Protein AF-0000000067327337 (afdb_homodimer)

Sequence (1106 aa):
MNGAEKLNHGRTAYHFQPAKYWQNDPNGPMYHNGMYHFFYQYNPRGPTWGDGKLSWGHSVSGDLVNWADVGNALDPTSPFDVNGCWSGSATVLPGGRPAILYTGMDDADKAQVQNVAFAKNPSDPLLREWEKPSCNPVIPMPADVTGNNFRDPTEAWRGRDGLWRVAVAAEVRGVGSLLVYRSADFLHWERNAGAPLHAASSRDGDGPAVLECPDLFPMAAPGAMEGLDVSASRAGVLHVLKLSDFAKEDHYMVGRYDDEEDTFKPAEPERGGDCANWRRLDHGHLYASKSFYDARKKRRVLWAWVDETDGGGEGRGWAGIQAFPRAMWLDTDGKRLVQWPVEEIETLRRKRVGLQWATEVDAGGTKEIAGIVSLQADVQAVFEVPNLEDAETLDPKWLQDPKGLCAEKGASVPGGVGPFGLLVMASGDLREHTAIFFRVFKHLDTYKVLMCTDLTKSSTKAEGVKIPSYGAFLDVDVEKDKSLSLRTLIDHTVVESFGDGGRTCMTARMYPEHAATSRSRLYAFNYGAGAVKVSKLEAWELATAAVNGGGVIMNGAEKLNHGRTAYHFQPAKYWQNDPNGPMYHNGMYHFFYQYNPRGPTWGDGKLSWGHSVSGDLVNWADVGNALDPTSPFDVNGCWSGSATVLPGGRPAILYTGMDDADKAQVQNVAFAKNPSDPLLREWEKPSCNPVIPMPADVTGNNFRDPTEAWRGRDGLWRVAVAAEVRGVGSLLVYRSADFLHWERNAGAPLHAASSRDGDGPAVLECPDLFPMAAPGAMEGLDVSASRAGVLHVLKLSDFAKEDHYMVGRYDDEEDTFKPAEPERGGDCANWRRLDHGHLYASKSFYDARKKRRVLWAWVDETDGGGEGRGWAGIQAFPRAMWLDTDGKRLVQWPVEEIETLRRKRVGLQWATEVDAGGTKEIAGIVSLQADVQAVFEVPNLEDAETLDPKWLQDPKGLCAEKGASVPGGVGPFGLLVMASGDLREHTAIFFRVFKHLDTYKVLMCTDLTKSSTKAEGVKIPSYGAFLDVDVEKDKSLSLRTLIDHTVVESFGDGGRTCMTARMYPEHAATSRSRLYAFNYGAGAVKVSKLEAWELATAAVNGGGVI

Organism: Triticum aestivum (NCBI:txid4565)

pLDDT: mean 92.74, std 10.79, range [20.56, 98.94]

Radius of gyration: 32.47 Å; Cα contacts (8 Å, |Δi|>4): 3273; chains: 2; bounding box: 64×96×78 Å

Nearest PDB structures (foldseek):
  2xqr-assembly6_K  TM=9.514E-01  e=2.783E-69  Arabidopsis thaliana
  2qqv-assembly1_A  TM=9.503E-01  e=1.992E-68  Arabidopsis thaliana
  2qqw-assembly1_A  TM=9.480E-01  e=2.337E-68  Arabidopsis thaliana
  2qqu-assembly1_A  TM=9.521E-01  e=5.112E-67  Arabidopsis thaliana
  2oxb-assembly1_A  TM=9.459E-01  e=8.835E-68  Arabidopsis thaliana

Solvent-accessible surface area (backbone atoms only — not comparable to full-atom values): 54249 Å² total; per-residue (Å²): 129,85,68,71,69,72,63,69,82,58,50,55,41,54,45,53,40,67,56,58,14,15,42,50,42,45,16,35,49,44,64,45,62,46,23,37,37,43,28,23,35,21,23,93,83,37,25,44,73,79,88,46,59,19,19,25,34,29,32,39,20,39,51,83,51,19,28,28,63,61,50,58,54,41,68,38,76,44,64,48,16,41,49,6,34,47,55,24,16,37,35,73,38,87,93,58,40,44,32,34,38,26,16,12,23,19,61,89,76,61,39,31,19,33,30,54,33,34,47,67,46,59,50,38,39,75,54,64,44,56,38,69,58,84,70,50,48,38,41,66,64,57,87,60,45,37,93,69,38,39,39,17,31,24,54,54,27,45,39,94,86,67,30,36,34,33,40,30,23,26,19,48,78,55,24,13,27,30,39,42,30,35,19,83,76,82,56,59,59,43,70,55,87,56,69,50,44,40,64,21,64,29,73,82,79,81,49,50,36,60,56,37,38,43,40,68,38,35,41,44,60,54,59,36,62,45,33,38,55,58,44,56,72,57,90,86,47,36,24,38,43,33,40,16,41,88,84,47,38,29,20,38,43,32,23,39,67,38,74,87,70,48,37,56,47,59,74,59,62,89,46,61,58,45,57,88,56,39,49,63,70,39,54,35,54,37,23,37,44,40,68,35,53,36,72,90,78,40,26,26,38,37,36,27,16,29,66,74,57,46,80,52,24,66,82,65,40,32,27,33,32,33,49,70,49,21,34,38,30,33,31,73,84,58,64,48,59,27,41,40,70,41,73,58,61,61,76,30,53,60,59,71,41,62,52,94,49,70,38,74,33,45,50,67,29,73,44,74,57,70,92,55,59,44,52,29,21,44,36,39,37,31,37,33,57,84,58,67,85,51,27,40,73,56,62,75,84,37,75,85,33,35,30,57,43,26,56,73,56,30,71,86,41,68,37,32,34,18,29,32,40,36,35,37,59,14,34,90,82,60,72,28,23,32,35,40,33,36,33,38,25,32,46,89,97,45,64,42,39,36,40,32,42,33,26,74,33,17,39,77,70,88,74,67,61,63,47,60,42,26,25,40,69,52,97,57,58,53,85,76,66,35,51,49,39,40,36,37,41,32,30,62,29,34,38,40,35,28,32,62,82,14,60,41,36,35,32,42,68,46,62,49,62,53,62,81,80,43,74,44,37,36,28,41,37,18,35,8,67,51,60,36,34,34,61,36,35,42,36,23,20,40,54,70,36,32,27,33,64,50,48,93,116,130,84,68,70,70,69,63,68,84,57,50,55,43,54,46,52,40,67,56,57,14,17,42,50,42,45,17,35,49,44,66,46,65,46,23,36,37,44,28,22,35,21,24,94,83,37,26,46,73,79,87,48,59,18,18,24,35,29,30,38,19,39,53,85,52,20,28,30,64,61,51,58,55,42,68,38,76,44,64,46,16,41,48,6,34,48,54,26,17,36,36,72,38,88,94,58,39,43,32,36,37,25,15,12,22,18,62,90,76,60,39,30,19,33,31,51,33,33,45,67,47,58,50,39,39,74,54,65,45,56,40,69,58,84,70,49,48,38,41,65,64,56,88,60,46,39,93,69,40,39,38,18,30,23,53,54,28,45,41,94,86,67,30,36,33,34,41,31,22,25,18,48,78,54,23,13,28,29,40,42,30,35,19,83,76,81,57,59,58,43,72,55,87,57,69,49,44,40,63,20,63,31,83,82,77,83,49,50,36,61,56,38,37,43,40,68,38,34,42,43,60,53,58,36,63,44,35,38,55,59,45,58,71,58,92,86,46,36,25,38,42,32,40,15,41,88,85,46,39,29,20,36,44,34,23,38,67,38,72,87,69,47,39,55,47,59,72,58,61,88,46,60,56,45,56,89,56,38,50,62,71,41,54,35,56,39,24,37,44,42,66,36,50,36,72,91,77,39,26,26,38,38,36,24,16,30,68,76,56,47,79,51,24,66,81,65,40,32,27,34,31,33,49,69,50,21,33,39,29,33,31,72,85,58,63,47,61,29,40,40,71,41,73,58,61,60,75,32,52,60,59,71,40,62,52,94,49,70,39,74,34,43,50,67,28,73,43,75,60,71,92,53,59,44,51,29,21,43,36,40,38,31,36,34,57,84,58,66,85,50,27,41,75,56,62,72,84,36,78,86,33,33,30,58,43,26,55,72,56,31,73,86,42,68,36,32,34,17,28,31,40,37,34,36,59,14,37,91,83,60,72,28,23,31,35,41,34,36,34,39,24,31,46,90,96,44,64,42,38,36,40,30,42,34,24,74,31,18,40,76,68,87,74,68,60,63,48,60,41,25,24,40,70,52,96,58,59,54,85,77,66,35,52,49,39,39,34,38,41,32,29,64,30,36,38,41,36,25,33,63,81,13,60,40,35,36,32,42,68,46,61,49,62,53,62,81,81,44,76,43,36,34,28,42,37,19,33,8,66,51,60,35,34,35,61,35,35,44,36,24,20,41,53,69,37,33,26,33,63,52,54,91,118

InterPro domains:
  IPR001362 Glycoside hydrolase, family 32 [SM00640] (15-502)
  IPR013148 Glycosyl hydrolase family 32, N-terminal [PF00251] (15-341)
  IPR013189 Glycosyl hydrolase family 32, C-terminal [PF08244] (344-541)
  IPR013320 Concanavalin A-like lectin/glucanase domain superfamily [SSF49899] (341-544)
  IPR023296 Glycosyl hydrolase, five-bladed beta-propeller domain superfamily [G3DSA:2.115.10.20] (20-356)
  IPR023296 Glycosyl hydrolase, five-bladed beta-propeller domain superfamily [SSF75005] (11-342)
  IPR050551 Plant Fructan Metabolism Enzymes [PTHR31953] (8-546)

Structure (mmCIF, N/CA/C/O backbone):
data_AF-0000000067327337-model_v1
#
loop_
_entity.id
_entity.type
_entity.pdbx_description
1 polymer 'Uncharacterized protein'
#
loop_
_atom_site.group_PDB
_atom_site.id
_atom_site.type_symbol
_atom_site.label_atom_id
_atom_site.label_alt_id
_atom_site.label_comp_id
_atom_site.label_asym_id
_atom_site.label_entity_id
_atom_site.label_seq_id
_atom_site.pdbx_PDB_ins_code
_atom_site.Cartn_x
_atom_site.Cartn_y
_atom_site.Cartn_z
_atom_site.occupancy
_atom_site.B_iso_or_equiv
_atom_site.auth_seq_id
_atom_site.auth_comp_id
_atom_site.auth_asym_id
_atom_site.auth_atom_id
_atom_site.pdbx_PDB_model_num
ATOM 1 N N . MET A 1 1 ? -29.703 -1.996 14.203 1 20.56 1 MET A N 1
ATOM 2 C CA . MET A 1 1 ? -29.031 -1.115 15.164 1 20.56 1 MET A CA 1
ATOM 3 C C . MET A 1 1 ? -27.953 -0.294 14.477 1 20.56 1 MET A C 1
ATOM 5 O O . MET A 1 1 ? -27.016 -0.852 13.883 1 20.56 1 MET A O 1
ATOM 9 N N . ASN A 1 2 ? -28.344 0.689 13.828 1 26.83 2 ASN A N 1
ATOM 10 C CA . ASN A 1 2 ? -27.625 1.794 13.211 1 26.83 2 ASN A CA 1
ATOM 11 C C . ASN A 1 2 ? -26.531 2.332 14.125 1 26.83 2 ASN A C 1
ATOM 13 O O . ASN A 1 2 ? -26.797 3.113 15.039 1 26.83 2 ASN A O 1
ATOM 17 N N . GLY A 1 3 ? -25.844 1.432 14.75 1 28.83 3 GLY A N 1
ATOM 18 C CA . GLY A 1 3 ? -24.875 1.685 15.797 1 28.83 3 GLY A CA 1
ATOM 19 C C . GLY A 1 3 ? -24.016 2.908 15.539 1 28.83 3 GLY A C 1
ATOM 20 O O . GLY A 1 3 ? -23.016 2.832 14.828 1 28.83 3 GLY A O 1
ATOM 21 N N . ALA A 1 4 ? -24.641 3.986 15.297 1 33.88 4 ALA A N 1
ATOM 22 C CA . ALA A 1 4 ? -23.844 5.203 15.438 1 33.88 4 ALA A CA 1
ATOM 23 C C . ALA A 1 4 ? -22.844 5.07 16.578 1 33.88 4 ALA A C 1
ATOM 25 O O . ALA A 1 4 ? -23.234 4.945 17.75 1 33.88 4 ALA A O 1
ATOM 26 N N . GLU A 1 5 ? -21.812 4.441 16.484 1 40.31 5 GLU A N 1
ATOM 27 C CA . GLU A 1 5 ? -20.688 4.262 17.406 1 40.31 5 GLU A CA 1
ATOM 28 C C . GLU A 1 5 ? -20.484 5.5 18.281 1 40.31 5 GLU A C 1
ATOM 30 O O . GLU A 1 5 ? -20.469 6.621 17.766 1 40.31 5 GLU A O 1
ATOM 35 N N . LYS A 1 6 ? -20.984 5.637 19.453 1 42.94 6 LYS A N 1
ATOM 36 C CA . LYS A 1 6 ? -20.688 6.621 20.5 1 42.94 6 LYS A CA 1
ATOM 37 C C . LYS A 1 6 ? -19.312 7.262 20.266 1 42.94 6 LYS A C 1
ATOM 39 O O . LYS A 1 6 ? -18.344 6.566 19.984 1 42.94 6 LYS A O 1
ATOM 44 N N . LEU A 1 7 ? -19.391 8.516 19.719 1 51.31 7 LEU A N 1
ATOM 45 C CA . LEU A 1 7 ? -18.188 9.32 19.672 1 51.31 7 LEU A CA 1
ATOM 46 C C . LEU A 1 7 ? -17.266 8.984 20.828 1 51.31 7 LEU A C 1
ATOM 48 O O . LEU A 1 7 ? -17.578 9.289 21.984 1 51.31 7 LEU A O 1
ATOM 52 N N . ASN A 1 8 ? -16.641 7.98 20.891 1 60.31 8 ASN A N 1
ATOM 53 C CA . ASN A 1 8 ? -15.688 7.59 21.922 1 60.31 8 ASN A CA 1
ATOM 54 C C . ASN A 1 8 ? -14.867 8.781 22.406 1 60.31 8 ASN A C 1
ATOM 56 O O . ASN A 1 8 ? -13.664 8.859 22.156 1 60.31 8 ASN A O 1
ATOM 60 N N . HIS A 1 9 ? -15.703 9.789 23.234 1 65.81 9 HIS A N 1
ATOM 61 C CA . HIS A 1 9 ? -15.109 10.953 23.875 1 65.81 9 HIS A CA 1
ATOM 62 C C . HIS A 1 9 ? -14.453 11.875 22.859 1 65.81 9 HIS A C 1
ATOM 64 O O . HIS A 1 9 ? -13.352 12.383 23.078 1 65.81 9 HIS A O 1
ATOM 70 N N . GLY A 1 10 ? -15.039 12.008 21.656 1 79.12 10 GLY A N 1
ATOM 71 C CA . GLY A 1 10 ? -14.547 12.984 20.703 1 79.12 10 GLY A CA 1
ATOM 72 C C . GLY A 1 10 ? -13.414 12.445 19.844 1 79.12 10 GLY A C 1
ATOM 73 O O . GLY A 1 10 ? -12.75 13.219 19.141 1 79.12 10 GLY A O 1
ATOM 74 N N . ARG A 1 11 ? -13.164 11.18 19.984 1 88.94 11 ARG A N 1
ATOM 75 C CA . ARG A 1 11 ? -12.102 10.602 19.156 1 88.94 11 ARG A CA 1
ATOM 76 C C . ARG A 1 11 ? -12.422 10.734 17.672 1 88.94 11 ARG A C 1
ATOM 78 O O . ARG A 1 11 ? -13.57 10.57 17.266 1 88.94 11 ARG A O 1
ATOM 85 N N . THR A 1 12 ? -11.422 11.008 16.891 1 94.12 12 THR A N 1
ATOM 86 C CA . THR A 1 12 ? -11.617 11.195 15.461 1 94.12 12 THR A CA 1
ATOM 87 C C . THR A 1 12 ? -11.797 9.859 14.75 1 94.12 12 THR A C 1
ATOM 89 O O . THR A 1 12 ? -11.461 8.805 15.312 1 94.12 12 THR A O 1
ATOM 92 N N . ALA A 1 13 ? -12.336 9.906 13.594 1 94.56 13 ALA A N 1
ATOM 93 C CA . ALA A 1 13 ? -12.68 8.688 12.859 1 94.56 13 ALA A CA 1
ATOM 94 C C . ALA A 1 13 ? -11.547 8.273 11.93 1 94.56 13 ALA A C 1
ATOM 96 O O . ALA A 1 13 ? -11.359 7.086 11.656 1 94.56 13 ALA A O 1
ATOM 97 N N . TYR A 1 14 ? -10.789 9.266 11.414 1 96.62 14 TYR A N 1
ATOM 98 C CA . TYR A 1 14 ? -9.852 8.82 10.391 1 96.62 14 TYR A CA 1
ATOM 99 C C . TYR A 1 14 ? -8.531 9.578 10.484 1 96.62 14 TYR A C 1
ATOM 101 O O . TYR A 1 14 ? -7.594 9.305 9.734 1 96.62 14 TYR A O 1
ATOM 109 N N . HIS A 1 15 ? -8.391 10.523 11.398 1 97.81 15 HIS A N 1
ATOM 110 C CA . HIS A 1 15 ? -7.098 11.156 11.633 1 97.81 15 HIS A CA 1
ATOM 111 C C . HIS A 1 15 ? -6.176 10.242 12.43 1 97.81 15 HIS A C 1
ATOM 113 O O . HIS A 1 15 ? -6.637 9.484 13.289 1 97.81 15 HIS A O 1
ATOM 119 N N . PHE A 1 16 ? -4.895 10.336 12.156 1 97.75 16 PHE A N 1
ATOM 120 C CA . PHE A 1 16 ? -3.92 9.594 12.945 1 97.75 16 PHE A CA 1
ATOM 121 C C . PHE A 1 16 ? -3.932 10.047 14.398 1 97.75 16 PHE A C 1
ATOM 123 O O . PHE A 1 16 ? -3.857 11.25 14.672 1 97.75 16 PHE A O 1
ATOM 130 N N . GLN A 1 17 ? -4.008 9.117 15.25 1 95.06 17 GLN A N 1
ATOM 131 C CA . GLN A 1 17 ? -4.051 9.375 16.688 1 95.06 17 GLN A CA 1
ATOM 132 C C . GLN A 1 17 ? -3.615 8.148 17.484 1 95.06 17 GLN A C 1
ATOM 134 O O . GLN A 1 17 ? -3.859 7.016 17.062 1 95.06 17 GLN A O 1
ATOM 139 N N . PRO A 1 18 ? -2.869 8.359 18.594 1 92.06 18 PRO A N 1
ATOM 140 C CA . PRO A 1 18 ? -2.531 7.195 19.422 1 92.06 18 PRO A CA 1
ATOM 141 C C . PRO A 1 18 ? -3.756 6.57 20.078 1 92.06 18 PRO A C 1
ATOM 143 O O . PRO A 1 18 ? -4.773 7.246 20.266 1 92.06 18 PRO A O 1
ATOM 146 N N . ALA A 1 19 ? -3.668 5.301 20.359 1 91.06 19 ALA A N 1
ATOM 147 C CA . ALA A 1 19 ? -4.77 4.648 21.078 1 91.06 19 ALA A CA 1
ATOM 148 C C . ALA A 1 19 ? -4.965 5.25 22.453 1 91.06 19 ALA A C 1
ATOM 150 O O . ALA A 1 19 ? -6.098 5.402 22.922 1 91.06 19 ALA A O 1
ATOM 151 N N . LYS A 1 20 ? -3.861 5.539 23.062 1 92.38 20 LYS A N 1
ATOM 152 C CA . LYS A 1 20 ? -3.855 6.133 24.406 1 92.38 20 LYS A CA 1
ATOM 153 C C . LYS A 1 20 ? -2.688 7.102 24.562 1 92.38 20 LYS A C 1
ATOM 155 O O . LYS A 1 20 ? -1.719 7.051 23.797 1 92.38 20 LYS A O 1
ATOM 160 N N . TYR A 1 21 ? -2.926 8.047 25.453 1 94.5 21 TYR A N 1
ATOM 161 C CA . TYR A 1 21 ? -1.881 8.945 25.938 1 94.5 21 TYR A CA 1
ATO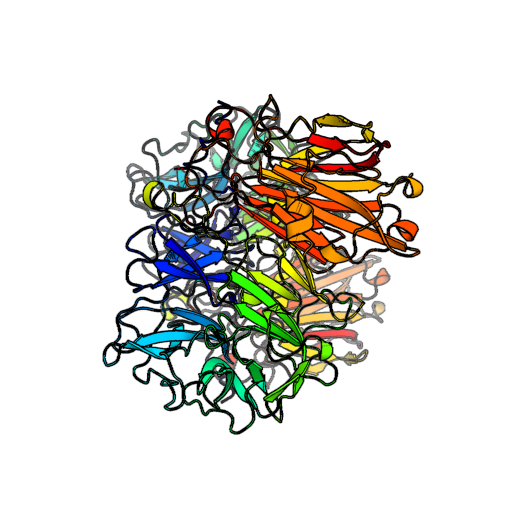M 162 C C . TYR A 1 21 ? -1.622 10.07 24.953 1 94.5 21 TYR A C 1
ATOM 164 O O . TYR A 1 21 ? -2.543 10.531 24.281 1 94.5 21 TYR A O 1
ATOM 172 N N . TRP A 1 22 ? -0.447 10.656 25.094 1 95.69 22 TRP A N 1
ATOM 173 C CA . TRP A 1 22 ? -0.19 11.93 24.438 1 95.69 22 TRP A CA 1
ATOM 174 C C . TRP A 1 22 ? 0.759 11.758 23.266 1 95.69 22 TRP A C 1
ATOM 176 O O . TRP A 1 22 ? 1.744 11.023 23.359 1 95.69 22 TRP A O 1
ATOM 186 N N . GLN A 1 23 ? 0.376 12.422 22.141 1 96.25 23 GLN A N 1
ATOM 187 C CA . GLN A 1 23 ? 1.299 12.531 21.016 1 96.25 23 GLN A CA 1
ATOM 188 C C . GLN A 1 23 ? 1.405 13.969 20.531 1 96.25 23 GLN A C 1
ATOM 190 O O . GLN A 1 23 ? 0.522 14.789 20.797 1 96.25 23 GLN A O 1
ATOM 195 N N . ASN A 1 24 ? 2.502 14.258 19.734 1 96.19 24 ASN A N 1
ATOM 196 C CA . ASN A 1 24 ? 2.568 15.586 19.141 1 96.19 24 ASN A CA 1
ATOM 197 C C . ASN A 1 24 ? 3.312 15.562 17.812 1 96.19 24 ASN A C 1
ATOM 199 O O . ASN A 1 24 ? 2.846 14.953 16.844 1 96.19 24 ASN A O 1
ATOM 203 N N . ASP A 1 25 ? 4.578 15.984 17.719 1 97.38 25 ASP A N 1
ATOM 204 C CA . ASP A 1 25 ? 5.297 16.25 16.484 1 97.38 25 ASP A CA 1
ATOM 205 C C . ASP A 1 25 ? 5.383 14.984 15.625 1 97.38 25 ASP A C 1
ATOM 207 O O . ASP A 1 25 ? 5.781 13.922 16.109 1 97.38 25 ASP A O 1
ATOM 211 N N . PRO A 1 26 ? 4.918 15.133 14.336 1 98.06 26 PRO A N 1
ATOM 212 C CA . PRO A 1 26 ? 5.328 14.062 13.414 1 98.06 26 PRO A CA 1
ATOM 213 C C . PRO A 1 26 ? 6.844 14 13.227 1 98.06 26 PRO A C 1
ATOM 215 O O . PRO A 1 26 ? 7.496 15.031 13.07 1 98.06 26 PRO A O 1
ATOM 218 N N . ASN A 1 27 ? 7.25 12.758 13.305 1 96.56 27 ASN A N 1
ATOM 219 C CA . ASN A 1 27 ? 8.68 12.531 13.125 1 96.56 27 ASN A CA 1
ATOM 220 C C . ASN A 1 27 ? 8.953 11.453 12.086 1 96.56 27 ASN A C 1
ATOM 222 O O . ASN A 1 27 ? 8.234 10.453 12.016 1 96.56 27 ASN A O 1
ATOM 226 N N . GLY A 1 28 ? 9.859 11.633 11.289 1 96.06 28 GLY A N 1
ATOM 227 C CA . GLY A 1 28 ? 10.531 10.672 10.422 1 96.06 28 GLY A CA 1
ATOM 228 C C . GLY A 1 28 ? 9.578 9.922 9.516 1 96.06 28 GLY A C 1
ATOM 229 O O . GLY A 1 28 ? 9.633 8.688 9.438 1 96.06 28 GLY A O 1
ATOM 230 N N . PRO A 1 29 ? 8.445 10.602 9.039 1 98.06 29 PRO A N 1
ATOM 231 C CA . PRO A 1 29 ? 7.676 9.859 8.031 1 98.06 29 PRO A CA 1
ATOM 232 C C . PRO A 1 29 ? 8.539 9.352 6.883 1 98.06 29 PRO A C 1
ATOM 234 O O . PRO A 1 29 ? 9.438 10.062 6.418 1 98.06 29 PRO A O 1
ATOM 237 N N . MET A 1 30 ? 8.305 8.148 6.457 1 97.56 30 MET A N 1
ATOM 238 C CA . MET A 1 30 ? 9.109 7.598 5.367 1 97.56 30 MET A CA 1
ATOM 239 C C . MET A 1 30 ? 8.406 6.41 4.715 1 97.56 30 MET A C 1
ATOM 241 O O . MET A 1 30 ? 7.445 5.875 5.266 1 97.56 30 MET A O 1
ATOM 245 N N . TYR A 1 31 ? 8.789 6.148 3.549 1 97.19 31 TYR A N 1
ATOM 246 C CA . TYR A 1 31 ? 8.422 4.941 2.818 1 97.19 31 TYR A CA 1
ATOM 247 C C . TYR A 1 31 ? 9.609 3.99 2.717 1 97.19 31 TYR A C 1
ATOM 249 O O . TYR A 1 31 ? 10.711 4.395 2.326 1 97.19 31 TYR A O 1
ATOM 257 N N . HIS A 1 32 ? 9.398 2.766 3.172 1 96.31 32 HIS A N 1
ATOM 258 C CA . HIS A 1 32 ? 10.477 1.779 3.168 1 96.31 32 HIS A CA 1
ATOM 259 C C . HIS A 1 32 ? 9.938 0.376 2.914 1 96.31 32 HIS A C 1
ATOM 261 O O . HIS A 1 32 ? 9.039 -0.086 3.621 1 96.31 32 HIS A O 1
ATOM 267 N N . ASN A 1 33 ? 10.453 -0.298 1.923 1 95.94 33 ASN A N 1
ATOM 268 C CA . ASN A 1 33 ? 10.148 -1.691 1.615 1 95.94 33 ASN A CA 1
ATOM 269 C C . ASN A 1 33 ? 8.641 -1.941 1.586 1 95.94 33 ASN A C 1
ATOM 271 O O . ASN A 1 33 ? 8.148 -2.854 2.252 1 95.94 33 ASN A O 1
ATOM 275 N N . GLY A 1 34 ? 7.926 -1.108 0.916 1 96.38 34 GLY A N 1
ATOM 276 C CA . GLY A 1 34 ? 6.512 -1.325 0.648 1 96.38 34 GLY A CA 1
ATOM 277 C C . GLY A 1 34 ? 5.609 -0.809 1.754 1 96.38 34 GLY A C 1
ATOM 278 O O . GLY A 1 34 ? 4.387 -0.965 1.689 1 96.38 34 GLY A O 1
ATOM 279 N N . MET A 1 35 ? 6.168 -0.156 2.777 1 97.62 35 MET A N 1
ATOM 280 C CA . MET A 1 35 ? 5.402 0.301 3.934 1 97.62 35 MET A CA 1
ATOM 281 C C . MET A 1 35 ? 5.656 1.78 4.203 1 97.62 35 MET A C 1
ATOM 283 O O . MET A 1 35 ? 6.789 2.252 4.09 1 97.62 35 MET A O 1
ATOM 287 N N . TYR A 1 36 ? 4.527 2.432 4.559 1 98.62 36 TYR A N 1
ATOM 288 C CA . TYR A 1 36 ? 4.684 3.756 5.148 1 98.62 36 TYR A CA 1
ATOM 289 C C . TYR A 1 36 ? 4.949 3.66 6.645 1 98.62 36 TYR A C 1
ATOM 291 O O . TYR A 1 36 ? 4.312 2.865 7.344 1 98.62 36 TYR A O 1
ATOM 299 N N . HIS A 1 37 ? 5.914 4.402 7.082 1 98.69 37 HIS A N 1
ATOM 300 C CA . HIS A 1 37 ? 6.234 4.508 8.5 1 98.69 37 HIS A CA 1
ATOM 301 C C . HIS A 1 37 ? 5.977 5.914 9.023 1 98.69 37 HIS A C 1
ATOM 303 O O . HIS A 1 37 ? 6.281 6.898 8.344 1 98.69 37 HIS A O 1
ATOM 309 N N . PHE A 1 38 ? 5.363 5.918 10.172 1 98.44 38 PHE A N 1
ATOM 310 C CA . PHE A 1 38 ? 5.121 7.188 10.852 1 98.44 38 PHE A CA 1
ATOM 311 C C . PHE A 1 38 ? 5.617 7.133 12.289 1 98.44 38 PHE A C 1
ATOM 313 O O . PHE A 1 38 ? 5.227 6.254 13.062 1 98.44 38 PHE A O 1
ATOM 320 N N . PHE A 1 39 ? 6.527 8.039 12.625 1 98.62 39 PHE A N 1
ATOM 321 C CA . PHE A 1 39 ? 7.035 8.219 13.984 1 98.62 39 PHE A CA 1
ATOM 322 C C . PHE A 1 39 ? 6.539 9.531 14.578 1 98.62 39 PHE A C 1
ATOM 324 O O . PHE A 1 39 ? 6.324 10.508 13.859 1 98.62 39 PHE A O 1
ATOM 331 N N . TYR A 1 40 ? 6.379 9.484 15.82 1 98.25 40 TYR A N 1
ATOM 332 C CA . TYR A 1 40 ? 5.852 10.656 16.5 1 98.25 40 TYR A CA 1
ATOM 333 C C . TYR A 1 40 ? 6.324 10.711 17.953 1 98.25 40 TYR A C 1
ATOM 335 O O . TYR A 1 40 ? 6.629 9.68 18.547 1 98.25 40 TYR A O 1
ATOM 343 N N . GLN A 1 41 ? 6.465 11.906 18.438 1 98.12 41 GLN A N 1
ATOM 344 C CA . GLN A 1 41 ? 6.691 12.023 19.875 1 98.12 41 GLN A CA 1
ATOM 345 C C . GLN A 1 41 ? 5.512 11.461 20.672 1 98.12 41 GLN A C 1
ATOM 347 O O . GLN A 1 41 ? 4.355 11.766 20.359 1 98.12 41 GLN A O 1
ATOM 352 N N . TYR A 1 42 ? 5.871 10.68 21.641 1 98.19 42 TYR A N 1
ATOM 353 C CA . TYR A 1 42 ? 4.859 9.922 22.375 1 98.19 42 TYR A CA 1
ATOM 354 C C . TYR A 1 42 ? 5.195 9.852 23.859 1 98.19 42 TYR A C 1
ATOM 356 O O . TYR A 1 42 ? 6.34 9.578 24.234 1 98.19 42 TYR A O 1
ATOM 364 N N . ASN A 1 43 ? 4.238 10.211 24.703 1 97.81 43 ASN A N 1
ATOM 365 C CA . ASN A 1 43 ? 4.355 9.914 26.141 1 97.81 43 ASN A CA 1
ATOM 366 C C . ASN A 1 43 ? 3.658 8.602 26.5 1 97.81 43 ASN A C 1
ATOM 368 O O . ASN A 1 43 ? 2.43 8.555 26.578 1 97.81 43 ASN A O 1
ATOM 372 N N . PRO A 1 44 ? 4.438 7.629 26.719 1 95.75 44 PRO A N 1
ATOM 373 C CA . PRO A 1 44 ? 3.816 6.328 26.984 1 95.75 44 PRO A CA 1
ATOM 374 C C . PRO A 1 44 ? 3.316 6.191 28.422 1 95.75 44 PRO A C 1
ATOM 376 O O . PRO A 1 44 ? 2.912 5.102 28.828 1 95.75 44 PRO A O 1
ATOM 379 N N . ARG A 1 45 ? 3.238 7.316 29.156 1 94.88 45 ARG A N 1
ATOM 380 C CA . ARG A 1 45 ? 2.912 7.215 30.578 1 94.88 45 ARG A CA 1
ATOM 381 C C . ARG A 1 45 ? 1.67 8.031 30.922 1 94.88 45 ARG A C 1
ATOM 383 O O . ARG A 1 45 ? 1.174 7.977 32.031 1 94.88 45 ARG A O 1
ATOM 390 N N . GLY A 1 46 ? 1.196 8.82 29.969 1 94.19 46 GLY A N 1
ATOM 391 C CA . GLY A 1 46 ? 0.036 9.641 30.297 1 94.19 46 GLY A CA 1
ATOM 392 C C . GLY A 1 46 ? -0.391 10.531 29.141 1 94.19 46 GLY A C 1
ATOM 393 O O . GLY A 1 46 ? 0.306 10.625 28.125 1 94.19 46 GLY A O 1
ATOM 394 N N . PRO A 1 47 ? -1.466 11.234 29.281 1 93.69 47 PRO A N 1
ATOM 395 C CA . PRO A 1 47 ? -2.076 12 28.188 1 93.69 47 PRO A CA 1
ATOM 396 C C . PRO A 1 47 ? -1.598 13.445 28.156 1 93.69 47 PRO A C 1
ATOM 398 O O . PRO A 1 47 ? -2.357 14.344 27.766 1 93.69 47 PRO A O 1
ATOM 401 N N . THR A 1 48 ? -0.442 13.695 28.703 1 93.31 48 THR A N 1
ATOM 402 C CA . THR A 1 48 ? 0.176 15.016 28.672 1 93.31 48 THR A CA 1
ATOM 403 C C . THR A 1 48 ? 1.646 14.914 28.266 1 93.31 48 THR A C 1
ATOM 405 O O . THR A 1 48 ? 2.201 13.82 28.203 1 93.31 48 THR A O 1
ATOM 408 N N . TRP A 1 49 ? 2.209 16.078 28.047 1 92.75 49 TRP A N 1
ATOM 409 C CA . TRP A 1 49 ? 3.637 16.125 27.75 1 92.75 49 TRP A CA 1
ATOM 410 C C . TRP A 1 49 ? 4.461 15.617 28.922 1 92.75 49 TRP A C 1
ATOM 412 O O . TRP A 1 49 ? 5.543 15.055 28.734 1 92.75 49 TRP A O 1
ATOM 422 N N . GLY A 1 50 ? 3.918 15.859 30.125 1 92.44 50 GLY A N 1
ATOM 423 C CA . GLY A 1 50 ? 4.578 15.398 31.344 1 92.44 50 GLY A CA 1
ATOM 424 C C . GLY A 1 50 ? 5.891 16.109 31.609 1 92.44 50 GLY A C 1
ATOM 425 O O . GLY A 1 50 ? 5.949 17.344 31.594 1 92.44 50 GLY A O 1
ATOM 426 N N . ASP A 1 51 ? 6.938 15.359 31.953 1 92.06 51 ASP A N 1
ATOM 427 C CA . ASP A 1 51 ? 8.242 15.93 32.281 1 92.06 51 ASP A CA 1
ATOM 428 C C . ASP A 1 51 ? 9.141 15.977 31.047 1 92.06 51 ASP A C 1
ATOM 430 O O . ASP A 1 51 ? 10.336 16.25 31.141 1 92.06 51 ASP A O 1
ATOM 434 N N . GLY A 1 52 ? 8.586 15.656 29.969 1 93.12 52 GLY A N 1
ATOM 435 C CA . GLY A 1 52 ? 9.328 15.75 28.719 1 93.12 52 GLY A CA 1
ATOM 436 C C . GLY A 1 52 ? 10.109 14.492 28.391 1 93.12 52 GLY A C 1
ATOM 437 O O . GLY A 1 52 ? 10.898 14.469 27.438 1 93.12 52 GLY A O 1
ATOM 438 N N . LYS A 1 53 ? 9.922 13.445 29.188 1 96.25 53 LYS A N 1
ATOM 439 C CA . LYS A 1 53 ? 10.586 12.172 28.922 1 96.25 53 LYS A CA 1
ATOM 440 C C . LYS A 1 53 ? 9.812 11.352 27.906 1 96.25 53 LYS A C 1
ATOM 442 O O . LYS A 1 53 ? 9.242 10.305 28.234 1 96.25 53 LYS A O 1
ATOM 447 N N . LEU A 1 54 ? 9.914 11.766 26.719 1 98.25 54 LEU A N 1
ATOM 448 C CA . LEU A 1 54 ? 9.094 11.242 25.625 1 98.25 54 LEU A CA 1
ATOM 449 C C . LEU A 1 54 ? 9.797 10.094 24.922 1 98.25 54 LEU A C 1
ATOM 451 O O . LEU A 1 54 ? 11.023 9.961 25 1 98.25 54 LEU A O 1
ATOM 455 N N . SER A 1 55 ? 9.039 9.281 24.312 1 98.5 55 SER A N 1
ATOM 456 C CA . SER A 1 55 ? 9.461 8.258 23.375 1 98.5 55 SER A CA 1
ATOM 457 C C . SER A 1 55 ? 9.086 8.641 21.938 1 98.5 55 SER A C 1
ATOM 459 O O . SER A 1 55 ? 8.445 9.672 21.719 1 98.5 55 SER A O 1
ATOM 461 N N . TRP A 1 56 ? 9.609 7.887 20.969 1 98.62 56 TRP A N 1
ATOM 462 C CA . TRP A 1 56 ? 9.047 7.891 19.609 1 98.62 56 TRP A CA 1
ATOM 463 C C . TRP A 1 56 ? 8.078 6.73 19.422 1 98.62 56 TRP A C 1
ATOM 465 O O . TRP A 1 56 ? 8.492 5.57 19.359 1 98.62 56 TRP A O 1
ATOM 475 N N . GLY A 1 57 ? 6.73 7.078 19.391 1 98.19 57 GLY A N 1
ATOM 476 C CA . GLY A 1 57 ? 5.816 6.062 18.891 1 98.19 57 GLY A CA 1
ATOM 477 C C . GLY A 1 57 ? 6.039 5.727 17.438 1 98.19 57 GLY A C 1
ATOM 478 O O . GLY A 1 57 ? 6.594 6.531 16.688 1 98.19 57 GLY A O 1
ATOM 479 N N . HIS A 1 58 ? 5.656 4.488 17.047 1 98.44 58 HIS A N 1
ATOM 480 C CA . HIS A 1 58 ? 5.879 4.012 15.68 1 98.44 58 HIS A CA 1
ATOM 481 C C . HIS A 1 58 ? 4.656 3.268 15.156 1 98.44 58 HIS A C 1
ATOM 483 O O . HIS A 1 58 ? 4.145 2.359 15.812 1 98.44 58 HIS A O 1
ATOM 489 N N . SER A 1 59 ? 4.145 3.723 14.031 1 98.31 59 SER A N 1
ATOM 490 C CA . SER A 1 59 ? 3.029 3.072 13.344 1 98.31 59 SER A CA 1
ATOM 491 C C . SER A 1 59 ? 3.338 2.855 11.867 1 98.31 59 SER A C 1
ATOM 493 O O . SER A 1 59 ? 4.16 3.566 11.289 1 98.31 59 SER A O 1
ATOM 495 N N . VAL A 1 60 ? 2.742 1.822 11.266 1 98.5 60 VAL A N 1
ATOM 496 C CA . VAL A 1 60 ? 2.973 1.508 9.859 1 98.5 60 VAL A CA 1
ATOM 497 C C . VAL A 1 60 ? 1.64 1.459 9.109 1 98.5 60 VAL A C 1
ATOM 499 O O . VAL A 1 60 ? 0.595 1.206 9.719 1 98.5 60 VAL A O 1
ATOM 502 N N . SER A 1 61 ? 1.659 1.747 7.848 1 98.62 61 SER A N 1
ATOM 503 C CA . SER A 1 61 ? 0.482 1.765 6.984 1 98.62 61 SER A CA 1
ATOM 504 C C . SER A 1 61 ? 0.824 1.302 5.57 1 98.62 61 SER A C 1
ATOM 506 O O . SER A 1 61 ? 1.934 1.537 5.086 1 98.62 61 SER A O 1
ATOM 508 N N . GLY A 1 62 ? -0.131 0.651 4.969 1 98.12 62 GLY A N 1
ATOM 509 C CA . GLY A 1 62 ? 0.005 0.348 3.555 1 98.12 62 GLY A CA 1
ATOM 510 C C . GLY A 1 62 ? -0.606 1.407 2.656 1 98.12 62 GLY A C 1
ATOM 511 O O . GLY A 1 62 ? -0.367 1.417 1.447 1 98.12 62 GLY A O 1
ATOM 512 N N . ASP A 1 63 ? -1.352 2.408 3.223 1 97.88 63 ASP A N 1
ATOM 513 C CA . ASP A 1 63 ? -2.141 3.252 2.33 1 97.88 63 ASP A CA 1
ATOM 514 C C . ASP A 1 63 ? -2.225 4.684 2.857 1 97.88 63 ASP A C 1
ATOM 516 O O . ASP A 1 63 ? -2.961 5.508 2.314 1 97.88 63 ASP A O 1
ATOM 520 N N . LEU A 1 64 ? -1.604 5.023 4.008 1 98.5 64 LEU A N 1
ATOM 521 C CA . LEU A 1 64 ? -1.562 6.332 4.645 1 98.5 64 LEU A CA 1
ATOM 522 C C . LEU A 1 64 ? -2.902 6.668 5.293 1 98.5 64 LEU A C 1
ATOM 524 O O . LEU A 1 64 ? -3.127 7.805 5.711 1 98.5 64 LEU A O 1
ATOM 528 N N . VAL A 1 65 ? -3.83 5.77 5.383 1 98.19 65 VAL A N 1
ATOM 529 C CA . VAL A 1 65 ? -5.145 5.992 5.977 1 98.19 65 VAL A CA 1
ATOM 530 C C . VAL A 1 65 ? -5.316 5.098 7.199 1 98.19 65 VAL A C 1
ATOM 532 O O . VAL A 1 65 ? -5.605 5.582 8.297 1 98.19 65 VAL A O 1
ATOM 535 N N . ASN A 1 66 ? -5.09 3.832 7.031 1 97.75 66 ASN A N 1
ATOM 536 C CA . ASN A 1 66 ? -5.141 2.863 8.117 1 97.75 66 ASN A CA 1
ATOM 537 C C . ASN A 1 66 ? -3.762 2.646 8.742 1 97.75 66 ASN A C 1
ATOM 539 O O . ASN A 1 66 ? -2.768 2.516 8.023 1 97.75 66 ASN A O 1
ATOM 543 N N . TRP A 1 67 ? -3.682 2.645 10.047 1 98.25 67 TRP A N 1
ATOM 544 C CA . TRP A 1 67 ? -2.391 2.613 10.727 1 98.25 67 TRP A CA 1
ATOM 545 C C . TRP A 1 67 ? -2.371 1.541 11.805 1 98.25 67 TRP A C 1
ATOM 547 O O . TRP A 1 67 ? -3.326 1.409 12.578 1 98.25 67 TRP A O 1
ATOM 557 N N . ALA A 1 68 ? -1.326 0.795 11.828 1 97.81 68 ALA A N 1
ATOM 558 C CA . ALA A 1 68 ? -1.094 -0.2 12.875 1 97.81 68 ALA A CA 1
ATOM 559 C C . ALA A 1 68 ? 0.041 0.232 13.797 1 97.81 68 ALA A C 1
ATOM 561 O O . ALA A 1 68 ? 1.129 0.583 13.336 1 97.81 68 ALA A O 1
ATOM 562 N N . ASP A 1 69 ? -0.276 0.168 15.086 1 96.75 69 ASP A N 1
ATOM 563 C CA . ASP A 1 69 ? 0.761 0.407 16.094 1 96.75 69 ASP A CA 1
ATOM 564 C C . ASP A 1 69 ? 1.768 -0.741 16.125 1 96.75 69 ASP A C 1
ATOM 566 O O . ASP A 1 69 ? 1.382 -1.911 16.172 1 96.75 69 ASP A O 1
ATOM 570 N N . VAL A 1 70 ? 3.08 -0.423 16.016 1 97.25 70 VAL A N 1
ATOM 571 C CA . VAL A 1 70 ? 4.082 -1.482 16.078 1 97.25 70 VAL A CA 1
ATOM 572 C C . VAL A 1 70 ? 5.035 -1.219 17.25 1 97.25 70 VAL A C 1
ATOM 574 O O . VAL A 1 70 ? 6.184 -1.672 17.234 1 97.25 70 VAL A O 1
ATOM 577 N N . GLY A 1 71 ? 4.598 -0.416 18.234 1 96.44 71 GLY A N 1
ATOM 578 C CA . GLY A 1 71 ? 5.375 -0.122 19.422 1 96.44 71 GLY A CA 1
ATOM 579 C C . GLY A 1 71 ? 6.223 1.128 19.297 1 96.44 71 GLY A C 1
ATOM 580 O O . GLY A 1 71 ? 6.023 1.927 18.375 1 96.44 71 GLY A O 1
ATOM 581 N N . ASN A 1 72 ? 7.145 1.346 20.312 1 97.94 72 ASN A N 1
ATOM 582 C CA . ASN A 1 72 ? 8.031 2.504 20.297 1 97.94 72 ASN A CA 1
ATOM 583 C C . ASN A 1 72 ? 9.305 2.221 19.5 1 97.94 72 ASN A C 1
ATOM 585 O O . ASN A 1 72 ? 9.898 1.152 19.641 1 97.94 72 ASN A O 1
ATOM 589 N N . ALA A 1 73 ? 9.641 3.119 18.672 1 98.38 73 ALA A N 1
ATOM 590 C CA . ALA A 1 73 ? 10.922 3.02 17.984 1 98.38 73 ALA A CA 1
ATOM 591 C C . ALA A 1 73 ? 12.07 3.441 18.891 1 98.38 73 ALA A C 1
ATOM 593 O O . ALA A 1 73 ? 13.141 2.828 18.875 1 98.38 73 ALA A O 1
ATOM 594 N N . LEU A 1 74 ? 11.859 4.512 19.656 1 98.69 74 LEU A N 1
ATOM 595 C CA . LEU A 1 74 ? 12.844 5.047 20.578 1 98.69 74 LEU A CA 1
ATOM 596 C C . LEU A 1 74 ? 12.242 5.234 21.969 1 98.69 74 LEU A C 1
ATOM 598 O O . LEU A 1 74 ? 11.117 5.711 22.094 1 98.69 74 LEU A O 1
ATOM 602 N N . ASP A 1 75 ? 13.008 4.805 22.969 1 98.56 75 ASP A N 1
ATOM 603 C CA . ASP A 1 75 ? 12.711 5.094 24.359 1 98.56 75 ASP A CA 1
ATOM 604 C C . ASP A 1 75 ? 13.875 5.832 25.031 1 98.56 75 ASP A C 1
ATOM 606 O O . ASP A 1 75 ? 15.031 5.633 24.656 1 98.56 75 ASP A O 1
ATOM 610 N N . PRO A 1 76 ? 13.602 6.727 25.922 1 98.44 76 PRO A N 1
ATOM 611 C CA . PRO A 1 76 ? 14.648 7.484 26.609 1 98.44 76 PRO A CA 1
ATOM 612 C C . PRO A 1 76 ? 15.398 6.645 27.641 1 98.44 76 PRO A C 1
ATOM 614 O O . PRO A 1 76 ? 15.133 6.762 28.844 1 98.44 76 PRO A O 1
ATOM 617 N N . THR A 1 77 ? 16.344 5.914 27.188 1 97.69 77 THR A N 1
ATOM 618 C CA . THR A 1 77 ? 16.969 4.918 28.047 1 97.69 77 THR A CA 1
ATOM 619 C C . THR A 1 77 ? 18.469 5.145 28.141 1 97.69 77 THR A C 1
ATOM 621 O O . THR A 1 77 ? 19.141 4.586 29.016 1 97.69 77 THR A O 1
ATOM 624 N N . SER A 1 78 ? 19.094 5.938 27.281 1 98.25 78 SER A N 1
ATOM 625 C CA . SER A 1 78 ? 20.547 6.117 27.219 1 98.25 78 SER A CA 1
ATOM 626 C C . SER A 1 78 ? 20.969 7.457 27.812 1 98.25 78 SER A C 1
ATOM 628 O O . SER A 1 78 ? 20.172 8.398 27.859 1 98.25 78 SER A O 1
ATOM 630 N N . PRO A 1 79 ? 22.219 7.574 28.203 1 98.12 79 PRO A N 1
ATOM 631 C CA . PRO A 1 79 ? 22.656 8.828 28.828 1 98.12 79 PRO A CA 1
ATOM 632 C C . PRO A 1 79 ? 22.422 10.039 27.922 1 98.12 79 PRO A C 1
ATOM 634 O O . PRO A 1 79 ? 22.188 11.141 28.422 1 98.12 79 PRO A O 1
ATOM 637 N N . PHE A 1 80 ? 22.422 9.805 26.688 1 98.62 80 PHE A N 1
ATOM 638 C CA . PHE A 1 80 ? 22.328 10.922 25.766 1 98.62 80 PHE A CA 1
ATOM 639 C C . PHE A 1 80 ? 20.891 11.273 25.469 1 98.62 80 PHE A C 1
ATOM 641 O O . PHE A 1 80 ? 20.609 12.266 24.781 1 98.62 80 PHE A O 1
ATOM 648 N N . ASP A 1 81 ? 19.906 10.516 25.984 1 98.62 81 ASP A N 1
ATOM 649 C CA . ASP A 1 81 ? 18.516 10.828 25.688 1 98.62 81 ASP A CA 1
ATOM 650 C C . ASP A 1 81 ? 17.594 10.414 26.828 1 98.62 81 ASP A C 1
ATOM 652 O O . ASP A 1 81 ? 16.375 10.414 26.688 1 98.62 81 ASP A O 1
ATOM 656 N N . VAL A 1 82 ? 18.109 10.133 28.016 1 98.12 82 VAL A N 1
ATOM 657 C CA . VAL A 1 82 ? 17.375 9.539 29.125 1 98.12 82 VAL A CA 1
ATOM 658 C C . VAL A 1 82 ? 16.297 10.5 29.594 1 98.12 82 VAL A C 1
ATOM 660 O O . VAL A 1 82 ? 15.32 10.086 30.234 1 98.12 82 VAL A O 1
ATOM 663 N N . ASN A 1 83 ? 16.484 11.766 29.344 1 98 83 ASN A N 1
ATOM 664 C CA . ASN A 1 83 ? 15.484 12.75 29.75 1 98 83 ASN A CA 1
ATOM 665 C C . ASN A 1 83 ? 14.508 13.062 28.609 1 98 83 ASN A C 1
ATOM 667 O O . ASN A 1 83 ? 13.703 13.984 28.719 1 98 83 ASN A O 1
ATOM 671 N N . GLY A 1 84 ? 14.594 12.336 27.484 1 98.38 84 GLY A N 1
ATOM 672 C CA . GLY A 1 84 ? 13.586 12.43 26.453 1 98.38 84 GLY A CA 1
ATOM 673 C C . GLY A 1 84 ? 14.148 12.227 25.047 1 98.38 84 GLY A C 1
ATOM 674 O O . GLY A 1 84 ? 15.266 12.656 24.75 1 98.38 84 GLY A O 1
ATOM 675 N N . CYS A 1 85 ? 13.422 11.594 24.219 1 98.69 85 CYS A N 1
ATOM 676 C CA . CYS A 1 85 ? 13.625 11.547 22.781 1 98.69 85 CYS A CA 1
ATOM 677 C C . CYS A 1 85 ? 12.703 12.523 22.062 1 98.69 85 CYS A C 1
ATOM 679 O O . CYS A 1 85 ? 11.508 12.266 21.922 1 98.69 85 CYS A O 1
ATOM 681 N N . TRP A 1 86 ? 13.297 13.57 21.609 1 98.44 86 TRP A N 1
ATOM 682 C CA . TRP A 1 86 ? 12.5 14.648 21.031 1 98.44 86 TRP A CA 1
ATOM 683 C C . TRP A 1 86 ? 12.562 14.602 19.5 1 98.44 86 TRP A C 1
ATOM 685 O O . TRP A 1 86 ? 13.016 13.617 18.922 1 98.44 86 TRP A O 1
ATOM 695 N N . SER A 1 87 ? 12.039 15.617 18.875 1 98.06 87 SER A N 1
ATOM 696 C CA . SER A 1 87 ? 11.727 15.586 17.438 1 98.06 87 SER A CA 1
ATOM 697 C C . SER A 1 87 ? 12.984 15.398 16.609 1 98.06 87 SER A C 1
ATOM 699 O O . SER A 1 87 ? 14.07 15.812 17 1 98.06 87 SER A O 1
ATOM 701 N N . GLY A 1 88 ? 12.82 14.828 15.492 1 98.5 88 GLY A N 1
ATOM 702 C CA . GLY A 1 88 ? 13.844 14.578 14.5 1 98.5 88 GLY A CA 1
ATOM 703 C C . GLY A 1 88 ? 13.289 14.094 13.172 1 98.5 88 GLY A C 1
ATOM 704 O O . GLY A 1 88 ? 12.211 14.516 12.758 1 98.5 88 GLY A O 1
ATOM 705 N N . SER A 1 89 ? 14.125 13.359 12.469 1 98.44 89 SER A N 1
ATOM 706 C CA . SER A 1 89 ? 13.75 12.93 11.125 1 98.44 89 SER A CA 1
ATOM 707 C C . SER A 1 89 ? 14.344 11.562 10.789 1 98.44 89 SER A C 1
ATOM 709 O O . SER A 1 89 ? 15.195 11.055 11.523 1 98.44 89 SER A O 1
ATOM 711 N N . ALA A 1 90 ? 13.844 11.016 9.773 1 98.31 90 ALA A N 1
ATOM 712 C CA . ALA A 1 90 ? 14.375 9.758 9.25 1 98.31 90 ALA A CA 1
ATOM 713 C C . ALA A 1 90 ? 14.922 9.938 7.84 1 98.31 90 ALA A C 1
ATOM 715 O O . ALA A 1 90 ? 14.43 10.766 7.07 1 98.31 90 ALA A O 1
ATOM 716 N N . THR A 1 91 ? 15.977 9.188 7.559 1 97.75 91 THR A N 1
ATOM 717 C CA . THR A 1 91 ? 16.641 9.164 6.262 1 97.75 91 THR A CA 1
ATOM 718 C C . THR A 1 91 ? 16.984 7.738 5.852 1 97.75 91 THR A C 1
ATOM 720 O O . THR A 1 91 ? 17.453 6.945 6.668 1 97.75 91 THR A O 1
ATOM 723 N N . VAL A 1 92 ? 16.641 7.387 4.621 1 95.38 92 VAL A N 1
ATOM 724 C CA . VAL A 1 92 ? 17.094 6.094 4.109 1 95.38 92 VAL A CA 1
ATOM 725 C C . VAL A 1 92 ? 18.484 6.238 3.502 1 95.38 92 VAL A C 1
ATOM 727 O O . VAL A 1 92 ? 18.656 6.914 2.484 1 95.38 92 VAL A O 1
ATOM 730 N N . LEU A 1 93 ? 19.422 5.613 4.086 1 95.69 93 LEU A N 1
ATOM 731 C CA . LEU A 1 93 ? 20.812 5.672 3.648 1 95.69 93 LEU A CA 1
ATOM 732 C C . LEU A 1 93 ? 21.031 4.785 2.428 1 95.69 93 LEU A C 1
ATOM 734 O O . LEU A 1 93 ? 20.172 3.959 2.092 1 95.69 93 LEU A O 1
ATOM 738 N N . PRO A 1 94 ? 22.094 5.043 1.754 1 87.75 94 PRO A N 1
ATOM 739 C CA . PRO A 1 94 ? 22.438 4.145 0.648 1 87.75 94 PRO A CA 1
ATOM 740 C C . PRO A 1 94 ? 22.391 2.672 1.053 1 87.75 94 PRO A C 1
ATOM 742 O O . PRO A 1 94 ? 22.797 2.322 2.164 1 87.75 94 PRO A O 1
ATOM 745 N N . GLY A 1 95 ? 21.938 1.884 0.111 1 84.19 95 GLY A N 1
ATOM 746 C CA . GLY A 1 95 ? 21.781 0.468 0.4 1 84.19 95 GLY A CA 1
ATOM 747 C C . GLY A 1 95 ? 20.453 0.146 1.082 1 84.19 95 GLY A C 1
ATOM 748 O O . GLY A 1 95 ? 20.188 -1.013 1.41 1 84.19 95 GLY A O 1
ATOM 749 N N . GLY A 1 96 ? 19.75 1.146 1.32 1 89.31 96 GLY A N 1
ATOM 750 C CA . GLY A 1 96 ? 18.406 0.935 1.853 1 89.31 96 GLY A CA 1
ATOM 751 C C . GLY A 1 96 ? 18.391 0.772 3.359 1 89.31 96 GLY A C 1
ATOM 752 O O . GLY A 1 96 ? 17.609 -0.018 3.893 1 89.31 96 GLY A O 1
ATOM 753 N N . ARG A 1 97 ? 19.203 1.409 4.094 1 92.94 97 ARG A N 1
ATOM 754 C CA . ARG A 1 97 ? 19.25 1.319 5.551 1 92.94 97 ARG A CA 1
ATOM 755 C C . ARG A 1 97 ? 18.656 2.572 6.191 1 92.94 97 ARG A C 1
ATOM 757 O O . ARG A 1 97 ? 19.266 3.641 6.152 1 92.94 97 ARG A O 1
ATOM 764 N N . PRO A 1 98 ? 17.516 2.445 6.918 1 97.56 98 PRO A N 1
ATOM 765 C CA . PRO A 1 98 ? 16.922 3.615 7.562 1 97.56 98 PRO A CA 1
ATOM 766 C C . PRO A 1 98 ? 17.719 4.086 8.781 1 97.56 98 PRO A C 1
ATOM 768 O O . PRO A 1 98 ? 18.234 3.268 9.539 1 97.56 98 PRO A O 1
ATOM 771 N N . ALA A 1 99 ? 17.828 5.355 8.914 1 98.56 99 ALA A N 1
ATOM 772 C CA . ALA A 1 99 ? 18.438 6.027 10.055 1 98.56 99 ALA A CA 1
ATOM 773 C C . ALA A 1 99 ? 17.547 7.148 10.578 1 98.56 99 ALA A C 1
ATOM 775 O O . ALA A 1 99 ? 16.891 7.844 9.805 1 98.56 99 ALA A O 1
ATOM 776 N N . ILE A 1 100 ? 17.562 7.277 11.891 1 98.69 100 ILE A N 1
ATOM 777 C CA . ILE A 1 100 ? 16.844 8.359 12.555 1 98.69 100 ILE A CA 1
ATOM 778 C C . ILE A 1 100 ? 17.844 9.336 13.18 1 98.69 100 ILE A C 1
ATOM 780 O O . ILE A 1 100 ? 18.812 8.922 13.828 1 98.69 100 ILE A O 1
ATOM 784 N N . LEU A 1 101 ? 17.766 10.562 12.883 1 98.88 101 LEU A N 1
ATOM 785 C CA . LEU A 1 101 ? 18.391 11.633 13.656 1 98.88 101 LEU A CA 1
ATOM 786 C C . LEU A 1 101 ? 17.375 12.336 14.547 1 98.88 101 LEU A C 1
ATOM 788 O O . LEU A 1 101 ? 16.312 12.75 14.07 1 98.88 101 LEU A O 1
ATOM 792 N N . TYR A 1 102 ? 17.672 12.398 15.82 1 98.88 102 TYR A N 1
ATOM 793 C CA . TYR A 1 102 ? 16.688 12.969 16.734 1 98.88 102 TYR A CA 1
ATOM 794 C C . TYR A 1 102 ? 17.375 13.75 17.859 1 98.88 102 TYR A C 1
ATOM 796 O O . TYR A 1 102 ? 18.562 13.547 18.125 1 98.88 102 TYR A O 1
ATOM 804 N N . THR A 1 103 ? 16.672 14.664 18.469 1 98.81 103 THR A N 1
ATOM 805 C CA . THR A 1 103 ? 17.141 15.43 19.625 1 98.81 103 THR A CA 1
ATOM 806 C C . THR A 1 103 ? 16.969 14.633 20.906 1 98.81 103 THR A C 1
ATOM 808 O O . THR A 1 103 ? 15.883 14.117 21.188 1 98.81 103 THR A O 1
ATOM 811 N N . GLY A 1 104 ? 18.016 14.422 21.578 1 98.69 104 GLY A N 1
ATOM 812 C CA . GLY A 1 104 ? 17.969 13.875 22.938 1 98.69 104 GLY A CA 1
ATOM 813 C C . GLY A 1 104 ? 18.281 14.891 24 1 98.69 104 GLY A C 1
ATOM 814 O O . GLY A 1 104 ? 19.047 15.836 23.766 1 98.69 104 GLY A O 1
ATOM 815 N N . MET A 1 105 ? 17.625 14.68 25.125 1 98.06 105 MET A N 1
ATOM 816 C CA . MET A 1 105 ? 18.031 15.43 26.312 1 98.06 105 MET A CA 1
ATOM 817 C C . MET A 1 105 ? 18.938 14.594 27.203 1 98.06 105 MET A C 1
ATOM 819 O O . MET A 1 105 ? 18.5 13.617 27.812 1 98.06 105 MET A O 1
ATOM 823 N N . ASP A 1 106 ? 20.109 15.039 27.328 1 96.56 106 ASP A N 1
ATOM 824 C CA . ASP A 1 106 ? 21.109 14.18 27.953 1 96.56 106 ASP A CA 1
ATOM 825 C C . ASP A 1 106 ? 21.016 14.242 29.484 1 96.56 106 ASP A C 1
ATOM 827 O O . ASP A 1 106 ? 20.25 15.031 30.031 1 96.56 106 ASP A O 1
ATOM 831 N N . ASP A 1 107 ? 21.672 13.336 30.141 1 94.81 107 ASP A N 1
ATOM 832 C CA . ASP A 1 107 ? 21.641 13.188 31.594 1 94.81 107 ASP A CA 1
ATOM 833 C C . ASP A 1 107 ? 22.531 14.211 32.281 1 94.81 107 ASP A C 1
ATOM 835 O O . ASP A 1 107 ? 22.141 14.82 33.281 1 94.81 107 ASP A O 1
ATOM 839 N N . ALA A 1 108 ? 23.672 14.391 31.719 1 90.94 108 ALA A N 1
ATOM 840 C CA . ALA A 1 108 ? 24.734 15.125 32.375 1 90.94 108 ALA A CA 1
ATOM 841 C C . ALA A 1 108 ? 24.359 16.594 32.594 1 90.94 108 ALA A C 1
ATOM 843 O O . ALA A 1 108 ? 24.453 17.125 33.688 1 90.94 108 ALA A O 1
ATOM 844 N N . ASP A 1 109 ? 23.891 17.312 31.578 1 92.44 109 ASP A N 1
ATOM 845 C CA . ASP A 1 109 ? 23.656 18.75 31.609 1 92.44 109 ASP A CA 1
ATOM 846 C C . ASP A 1 109 ? 22.219 19.078 31.234 1 92.44 109 ASP A C 1
ATOM 848 O O . ASP A 1 109 ? 21.844 20.25 31.125 1 92.44 109 ASP A O 1
ATOM 852 N N . LYS A 1 110 ? 21.484 18.047 30.953 1 95.56 110 LYS A N 1
ATOM 853 C CA . LYS A 1 110 ? 20.141 18.234 30.422 1 95.56 110 LYS A CA 1
ATOM 854 C C . LYS A 1 110 ? 20.188 19.062 29.125 1 95.56 110 LYS A C 1
ATOM 856 O O . LYS A 1 110 ? 19.328 19.922 28.906 1 95.56 110 LYS A O 1
ATOM 861 N N . ALA A 1 111 ? 21.25 18.859 28.406 1 97.19 111 ALA A N 1
ATOM 862 C CA . ALA A 1 111 ? 21.438 19.578 27.156 1 97.19 111 ALA A CA 1
ATOM 863 C C . ALA A 1 111 ? 20.719 18.875 26.016 1 97.19 111 ALA A C 1
ATOM 865 O O . ALA A 1 111 ? 20.656 17.641 25.969 1 97.19 111 ALA A O 1
ATOM 866 N N . GLN A 1 112 ? 20.141 19.734 25.125 1 98 112 GLN A N 1
ATOM 867 C CA . GLN A 1 112 ? 19.656 19.188 23.875 1 98 112 GLN A CA 1
ATOM 868 C C . GLN A 1 112 ? 20.812 18.797 22.953 1 98 112 GLN A C 1
ATOM 870 O O . GLN A 1 112 ? 21.672 19.609 22.625 1 98 112 GLN A O 1
ATOM 875 N N . VAL A 1 113 ? 20.875 17.5 22.578 1 98.69 113 VAL A N 1
ATOM 876 C CA . VAL A 1 113 ? 21.922 16.969 21.703 1 98.69 113 VAL A CA 1
ATOM 877 C C . VAL A 1 113 ? 21.281 16.203 20.547 1 98.69 113 VAL A C 1
ATOM 879 O O . VAL A 1 113 ? 20.094 15.859 20.609 1 98.69 113 VAL A O 1
ATOM 882 N N . GLN A 1 114 ? 22.031 16.047 19.438 1 98.88 114 GLN A N 1
ATOM 883 C CA . GLN A 1 114 ? 21.516 15.258 18.312 1 98.88 114 GLN A CA 1
ATOM 884 C C . GLN A 1 114 ? 22.109 13.852 18.328 1 98.88 114 GLN A C 1
ATOM 886 O O . GLN A 1 114 ? 23.312 13.672 18.453 1 98.88 114 GLN A O 1
ATOM 891 N N . ASN A 1 115 ? 21.188 12.906 18.25 1 98.88 115 ASN A N 1
ATOM 892 C CA . ASN A 1 115 ? 21.531 11.484 18.297 1 98.88 115 ASN A CA 1
ATOM 893 C C . ASN A 1 115 ? 21.094 10.766 17.016 1 98.88 115 ASN A C 1
ATOM 895 O O . ASN A 1 115 ? 20.234 11.258 16.281 1 98.88 115 ASN A O 1
ATOM 899 N N . VAL A 1 116 ? 21.766 9.617 16.797 1 98.88 116 VAL A N 1
ATOM 900 C CA . VAL A 1 116 ? 21.391 8.789 15.656 1 98.88 116 VAL A CA 1
ATOM 901 C C . VAL A 1 116 ? 20.938 7.414 16.141 1 98.88 116 VAL A C 1
ATOM 903 O O . VAL A 1 116 ? 21.375 6.938 17.188 1 98.88 116 VAL A O 1
ATOM 906 N N . ALA A 1 117 ? 19.953 6.832 15.539 1 98.81 117 ALA A N 1
ATOM 907 C CA . ALA A 1 117 ? 19.531 5.438 15.672 1 98.81 117 ALA A CA 1
ATOM 908 C C . ALA A 1 117 ? 19.422 4.773 14.305 1 98.81 117 ALA A C 1
ATOM 910 O O . ALA A 1 117 ? 19.016 5.414 13.328 1 98.81 117 ALA A O 1
ATOM 911 N N . PHE A 1 118 ? 19.781 3.502 14.227 1 98.31 118 PHE A N 1
ATOM 912 C CA . PHE A 1 118 ? 19.672 2.738 12.992 1 98.31 118 PHE A CA 1
ATOM 913 C C . PHE A 1 118 ? 18.688 1.592 13.141 1 98.31 118 PHE A C 1
ATOM 915 O O . PHE A 1 118 ? 18.578 0.988 14.211 1 98.31 118 PHE A O 1
ATOM 922 N N . ALA A 1 119 ? 17.953 1.357 12.031 1 97.06 119 ALA A N 1
ATOM 923 C CA . ALA A 1 119 ? 17.141 0.139 12.031 1 97.06 119 ALA A CA 1
ATOM 924 C C . ALA A 1 119 ? 18 -1.092 12.281 1 97.06 119 ALA A C 1
ATOM 926 O O . ALA A 1 119 ? 19.016 -1.29 11.609 1 97.06 119 ALA A O 1
ATOM 927 N N . LYS A 1 120 ? 17.594 -1.88 13.219 1 96 120 LYS A N 1
ATOM 928 C CA . LYS A 1 120 ? 18.359 -3.078 13.531 1 96 120 LYS A CA 1
ATOM 929 C C . LYS A 1 120 ? 18.344 -4.066 12.375 1 96 120 LYS A C 1
ATOM 931 O O . LYS A 1 120 ? 19.359 -4.695 12.07 1 96 120 LYS A O 1
ATOM 936 N N . ASN A 1 121 ? 17.234 -4.242 11.75 1 94.19 121 ASN A N 1
ATOM 937 C CA . ASN A 1 121 ? 17.047 -5.094 10.578 1 94.19 121 ASN A CA 1
ATOM 938 C C . ASN A 1 121 ? 16.391 -4.336 9.43 1 94.19 121 ASN A C 1
ATOM 940 O O . ASN A 1 121 ? 15.156 -4.355 9.297 1 94.19 121 ASN A O 1
ATOM 944 N N . PRO A 1 122 ? 17.203 -3.754 8.531 1 93.44 122 PRO A N 1
ATOM 945 C CA . PRO A 1 122 ? 16.641 -2.949 7.441 1 93.44 122 PRO A CA 1
ATOM 946 C C . PRO A 1 122 ? 15.805 -3.779 6.465 1 93.44 122 PRO A C 1
ATOM 948 O O . PRO A 1 122 ? 15.062 -3.221 5.652 1 93.44 122 PRO A O 1
ATOM 951 N N . SER A 1 123 ? 15.906 -5.117 6.523 1 92 123 SER A N 1
ATOM 952 C CA . SER A 1 123 ? 15.148 -5.969 5.613 1 92 123 SER A CA 1
ATOM 953 C C . SER A 1 123 ? 13.766 -6.27 6.164 1 92 123 SER A C 1
ATOM 955 O O . SER A 1 123 ? 12.914 -6.812 5.453 1 92 123 SER A O 1
ATOM 957 N N . ASP A 1 124 ? 13.5 -5.922 7.406 1 94.5 124 ASP A N 1
ATOM 958 C CA . ASP A 1 124 ? 12.156 -6.043 7.965 1 94.5 124 ASP A CA 1
ATOM 959 C C . ASP A 1 124 ? 11.258 -4.918 7.465 1 94.5 124 ASP A C 1
ATOM 961 O O . ASP A 1 124 ? 11.438 -3.756 7.84 1 94.5 124 ASP A O 1
ATOM 965 N N . PRO A 1 125 ? 10.234 -5.258 6.695 1 96.69 125 PRO A N 1
ATOM 966 C CA . PRO A 1 125 ? 9.367 -4.188 6.203 1 96.69 125 PRO A CA 1
ATOM 967 C C . PRO A 1 125 ? 8.688 -3.414 7.328 1 96.69 125 PRO A C 1
ATOM 969 O O . PRO A 1 125 ? 8.273 -2.266 7.137 1 96.69 125 PRO A O 1
ATOM 972 N N . LEU A 1 126 ? 8.586 -3.939 8.57 1 97.88 126 LEU A N 1
ATOM 973 C CA . LEU A 1 126 ? 7.883 -3.287 9.664 1 97.88 126 LEU A CA 1
ATOM 974 C C . LEU A 1 126 ? 8.844 -2.471 10.523 1 97.88 126 LEU A C 1
ATOM 976 O O . LEU A 1 126 ? 8.414 -1.684 11.367 1 97.88 126 LEU A O 1
ATOM 980 N N . LEU A 1 127 ? 10.148 -2.605 10.312 1 97.31 127 LEU A N 1
ATOM 981 C CA . LEU A 1 127 ? 11.188 -1.894 11.055 1 97.31 127 LEU A CA 1
ATOM 982 C C . LEU A 1 127 ? 10.883 -1.886 12.547 1 97.31 127 LEU A C 1
ATOM 984 O O . LEU A 1 127 ? 10.922 -0.832 13.188 1 97.31 127 LEU A O 1
ATOM 988 N N . ARG A 1 128 ? 10.727 -3.025 13.211 1 95.88 128 ARG A N 1
ATOM 989 C CA . ARG A 1 128 ? 10.195 -3.146 14.562 1 95.88 128 ARG A CA 1
ATOM 990 C C . ARG A 1 128 ? 11.234 -2.738 15.602 1 95.88 128 ARG A C 1
ATOM 992 O O . ARG A 1 128 ? 10.891 -2.305 16.703 1 95.88 128 ARG A O 1
ATOM 999 N N . GLU A 1 129 ? 12.531 -2.816 15.188 1 96.81 129 GLU A N 1
ATOM 1000 C CA . GLU A 1 129 ? 13.586 -2.613 16.172 1 96.81 129 GLU A CA 1
ATOM 1001 C C . GLU A 1 129 ? 14.609 -1.593 15.688 1 96.81 129 GLU A C 1
ATOM 1003 O O . GLU A 1 129 ? 14.977 -1.592 14.516 1 96.81 129 GLU A O 1
ATOM 1008 N N . TRP A 1 130 ? 15.078 -0.755 16.656 1 97.94 130 TRP A N 1
ATOM 1009 C CA . TRP A 1 130 ? 16.062 0.282 16.375 1 97.94 130 TRP A CA 1
ATOM 1010 C C . TRP A 1 130 ? 17.203 0.222 17.391 1 97.94 130 TRP A C 1
ATOM 1012 O O . TRP A 1 130 ? 17 -0.13 18.547 1 97.94 130 TRP A O 1
ATOM 1022 N N . GLU A 1 131 ? 18.391 0.55 16.906 1 97.69 131 GLU A N 1
ATOM 1023 C CA . GLU A 1 131 ? 19.578 0.539 17.75 1 97.69 131 GLU A CA 1
ATOM 1024 C C . GLU A 1 131 ? 20.203 1.929 17.844 1 97.69 131 GLU A C 1
ATOM 1026 O O . GLU A 1 131 ? 20.359 2.615 16.828 1 97.69 131 GLU A O 1
ATOM 1031 N N . LYS A 1 132 ? 20.547 2.334 19.062 1 98.44 132 LYS A N 1
ATOM 1032 C CA . LYS A 1 132 ? 21.266 3.574 19.328 1 98.44 132 LYS A CA 1
ATOM 1033 C C . LYS A 1 132 ? 22.75 3.309 19.578 1 98.44 132 LYS A C 1
ATOM 1035 O O . LYS A 1 132 ? 23.125 2.73 20.594 1 98.44 132 LYS A O 1
ATOM 1040 N N . PRO A 1 133 ? 23.578 3.734 18.703 1 98.06 133 PRO A N 1
ATOM 1041 C CA . PRO A 1 133 ? 25 3.451 18.906 1 98.06 133 PRO A CA 1
ATOM 1042 C C . PRO A 1 133 ? 25.594 4.234 20.078 1 98.06 133 PRO A C 1
ATOM 1044 O O . PRO A 1 133 ? 25.094 5.316 20.406 1 98.06 133 PRO A O 1
ATOM 1047 N N . SER A 1 134 ? 26.703 3.701 20.562 1 96.81 134 SER A N 1
ATOM 1048 C CA . SER A 1 134 ? 27.328 4.27 21.75 1 96.81 134 SER A CA 1
ATOM 1049 C C . SER A 1 134 ? 28.047 5.578 21.438 1 96.81 134 SER A C 1
ATOM 1051 O O . SER A 1 134 ? 28.391 6.332 22.344 1 96.81 134 SER A O 1
ATOM 1053 N N . CYS A 1 135 ? 28.203 5.879 20.219 1 97.69 135 CYS A N 1
ATOM 1054 C CA . CYS A 1 135 ? 28.922 7.094 19.844 1 97.69 135 CYS A CA 1
ATOM 1055 C C . CYS A 1 135 ? 28.031 8.32 20 1 97.69 135 CYS A C 1
ATOM 1057 O O . CYS A 1 135 ? 28.484 9.453 19.797 1 97.69 135 CYS A O 1
ATOM 1059 N N . ASN A 1 136 ? 26.797 8.156 20.328 1 98.56 136 ASN A N 1
ATOM 1060 C CA . ASN A 1 136 ? 25.906 9.281 20.609 1 98.56 136 ASN A CA 1
ATOM 1061 C C . ASN A 1 136 ? 26.375 10.055 21.828 1 98.56 136 ASN A C 1
ATOM 1063 O O . ASN A 1 136 ? 26.891 9.477 22.781 1 98.56 136 ASN A O 1
ATOM 1067 N N . PRO A 1 137 ? 26.141 11.328 21.844 1 98.5 137 PRO A N 1
ATOM 1068 C CA . PRO A 1 137 ? 25.547 12.102 20.75 1 98.5 137 PRO A CA 1
ATOM 1069 C C . PRO A 1 137 ? 26.5 12.297 19.578 1 98.5 137 PRO A C 1
ATOM 1071 O O . PRO A 1 137 ? 27.703 12.484 19.781 1 98.5 137 PRO A O 1
ATOM 1074 N N . VAL A 1 138 ? 25.953 12.328 18.438 1 98.81 138 VAL A N 1
ATOM 1075 C CA . VAL A 1 138 ? 26.781 12.508 17.234 1 98.81 138 VAL A CA 1
ATOM 1076 C C . VAL A 1 138 ? 27 13.992 16.969 1 98.81 138 VAL A C 1
ATOM 1078 O O . VAL A 1 138 ? 27.953 14.375 16.297 1 98.81 138 VAL A O 1
ATOM 1081 N N . ILE A 1 139 ? 26.125 14.875 17.438 1 98.69 139 ILE A N 1
ATOM 1082 C CA . ILE A 1 139 ? 26.312 16.328 17.438 1 98.69 139 ILE A CA 1
ATOM 1083 C C . ILE A 1 139 ? 26.016 16.875 18.828 1 98.69 139 ILE A C 1
ATOM 1085 O O . ILE A 1 139 ? 24.859 17.125 19.172 1 98.69 139 ILE A O 1
ATOM 1089 N N . PRO A 1 140 ? 27 17.125 19.609 1 97.5 140 PRO A N 1
ATOM 1090 C CA . PRO A 1 140 ? 26.766 17.781 20.906 1 97.5 140 PRO A CA 1
ATOM 1091 C C . PRO A 1 140 ? 26.344 19.25 20.75 1 97.5 140 PRO A C 1
ATOM 1093 O O . PRO A 1 140 ? 26.547 19.844 19.688 1 97.5 140 PRO A O 1
ATOM 1096 N N . MET A 1 141 ? 25.719 19.75 21.734 1 97.12 141 MET A N 1
ATOM 1097 C CA . MET A 1 141 ? 25.344 21.156 21.688 1 97.12 141 MET A CA 1
ATOM 1098 C C . MET A 1 141 ? 26.578 22.047 21.578 1 97.12 141 MET A C 1
ATOM 1100 O O . MET A 1 141 ? 27.484 21.953 22.422 1 97.12 141 MET A O 1
ATOM 1104 N N . PRO A 1 142 ? 26.625 22.922 20.594 1 95.94 142 PRO A N 1
ATOM 1105 C CA . PRO A 1 142 ? 27.781 23.812 20.469 1 95.94 142 PRO A CA 1
ATOM 1106 C C . PRO A 1 142 ? 27.859 24.828 21.609 1 95.94 142 PRO A C 1
ATOM 1108 O O . PRO A 1 142 ? 26.828 25.203 22.188 1 95.94 142 PRO A O 1
ATOM 1111 N N . ALA A 1 143 ? 29.062 25.359 21.766 1 94.25 143 ALA A N 1
ATOM 1112 C CA . ALA A 1 143 ? 29.328 26.25 22.875 1 94.25 143 ALA A CA 1
ATOM 1113 C C . ALA A 1 143 ? 28.625 27.594 22.688 1 94.25 143 ALA A C 1
ATOM 1115 O O . ALA A 1 143 ? 28.281 28.281 2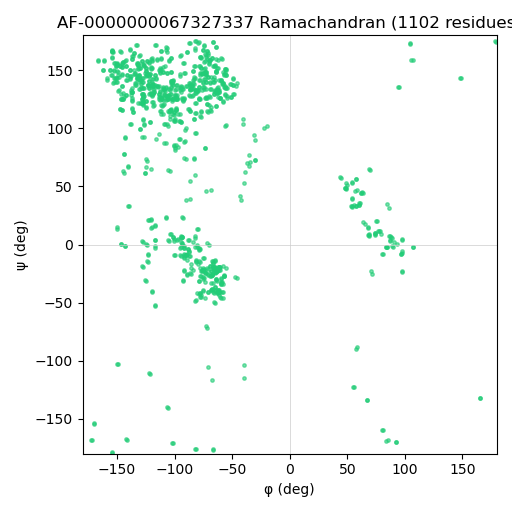3.656 1 94.25 143 ALA A O 1
ATOM 1116 N N . ASP A 1 144 ? 28.391 27.922 21.484 1 94.25 144 ASP A N 1
ATOM 1117 C CA . ASP A 1 144 ? 27.828 29.25 21.203 1 94.25 144 ASP A CA 1
ATOM 1118 C C . ASP A 1 144 ? 26.297 29.188 21.156 1 94.25 144 ASP A C 1
ATOM 1120 O O . ASP A 1 144 ? 25.641 30.203 20.875 1 94.25 144 ASP A O 1
ATOM 1124 N N . VAL A 1 145 ? 25.766 28.031 21.344 1 93.19 145 VAL A N 1
ATOM 1125 C CA . VAL A 1 145 ? 24.312 27.891 21.453 1 93.19 145 VAL A CA 1
ATOM 1126 C C . VAL A 1 145 ? 23.875 28.25 22.875 1 93.19 145 VAL A C 1
ATOM 1128 O O . VAL A 1 145 ? 24.453 27.781 23.844 1 93.19 145 VAL A O 1
ATOM 1131 N N . THR A 1 146 ? 22.875 29.109 23.016 1 87.75 146 THR A N 1
ATOM 1132 C CA . THR A 1 146 ? 22.391 29.609 24.297 1 87.75 146 THR A CA 1
ATOM 1133 C C . THR A 1 146 ? 20.984 29.078 24.578 1 87.75 146 THR A C 1
ATOM 1135 O O . THR A 1 146 ? 20.328 28.547 23.688 1 87.75 146 THR A O 1
ATOM 1138 N N . GLY A 1 147 ? 20.562 29.109 25.844 1 86 147 GLY A N 1
ATOM 1139 C CA . GLY A 1 147 ? 19.203 28.812 26.25 1 86 147 GLY A CA 1
ATOM 1140 C C . GLY A 1 147 ? 18.828 27.359 26.078 1 86 147 GLY A C 1
ATOM 1141 O O . GLY A 1 147 ? 17.656 26.984 26.156 1 86 147 GLY A O 1
ATOM 1142 N N . ASN A 1 148 ? 19.797 26.5 25.734 1 92.44 148 ASN A N 1
ATOM 1143 C CA . ASN A 1 148 ? 19.562 25.078 25.5 1 92.44 148 ASN A CA 1
ATOM 1144 C C . ASN A 1 148 ? 18.578 24.859 24.359 1 92.44 148 ASN A C 1
ATOM 1146 O O . ASN A 1 148 ? 17.656 24.047 24.453 1 92.44 148 ASN A O 1
ATOM 1150 N N . ASN A 1 149 ? 18.641 25.75 23.375 1 93.44 149 ASN A N 1
ATOM 1151 C CA . ASN A 1 149 ? 17.828 25.672 22.156 1 93.44 149 ASN A CA 1
ATOM 1152 C C . ASN A 1 149 ? 18.625 25.094 21 1 93.44 149 ASN A C 1
ATOM 1154 O O . ASN A 1 149 ? 19.203 25.828 20.203 1 93.44 149 ASN A O 1
ATOM 1158 N N . PHE A 1 150 ? 18.75 23.781 20.875 1 97 150 PHE A N 1
ATOM 1159 C CA . PHE A 1 150 ? 19.469 23.031 19.859 1 97 150 PHE A CA 1
ATOM 1160 C C . PHE A 1 150 ? 18.719 21.75 19.5 1 97 150 PHE A C 1
ATOM 1162 O O . PHE A 1 150 ? 18.984 20.688 20.094 1 97 150 PHE A O 1
ATOM 1169 N N . ARG A 1 151 ? 17.828 21.875 18.438 1 97.38 151 ARG A N 1
ATOM 1170 C CA . ARG A 1 151 ? 16.922 20.75 18.359 1 97.38 151 ARG A CA 1
ATOM 1171 C C . ARG A 1 151 ? 16.422 20.547 16.922 1 97.38 151 ARG A C 1
ATOM 1173 O O . ARG A 1 151 ? 16.609 21.422 16.078 1 97.38 151 ARG A O 1
ATOM 1180 N N . ASP A 1 152 ? 15.852 19.391 16.719 1 98.06 152 ASP A N 1
ATOM 1181 C CA . ASP A 1 152 ? 14.953 19.031 15.617 1 98.06 152 ASP A CA 1
ATOM 1182 C C . ASP A 1 152 ? 15.703 18.984 14.289 1 98.06 152 ASP A C 1
ATOM 1184 O O . ASP A 1 152 ? 15.375 19.703 13.352 1 98.06 152 ASP A O 1
ATOM 1188 N N . PRO A 1 153 ? 16.641 18.031 14.203 1 98.69 153 PRO A N 1
ATOM 1189 C CA . PRO A 1 153 ? 17.328 17.875 12.922 1 98.69 153 PRO A CA 1
ATOM 1190 C C . PRO A 1 153 ? 16.375 17.578 11.766 1 98.69 153 PRO A C 1
ATOM 1192 O O . PRO A 1 153 ? 15.438 16.781 11.922 1 98.69 153 PRO A O 1
ATOM 1195 N N . THR A 1 154 ? 16.625 18.203 10.586 1 98.25 154 THR A N 1
ATOM 1196 C CA . THR A 1 154 ? 15.852 17.938 9.383 1 98.25 154 THR A CA 1
ATOM 1197 C C . THR A 1 154 ? 16.188 16.547 8.828 1 98.25 154 THR A C 1
ATOM 1199 O O . THR A 1 154 ? 17.125 15.898 9.297 1 98.25 154 THR A O 1
ATOM 1202 N N . GLU A 1 155 ? 15.305 16.109 7.879 1 98.31 155 GLU A N 1
ATOM 1203 C CA . GLU A 1 155 ? 15.758 15 7.059 1 98.31 155 GLU A CA 1
ATOM 1204 C C . GLU A 1 155 ? 17.094 15.312 6.387 1 98.31 155 GLU A C 1
ATOM 1206 O O . GLU A 1 155 ? 17.297 16.422 5.887 1 98.31 155 GLU A O 1
ATOM 1211 N N . ALA A 1 156 ? 17.984 14.367 6.438 1 98.31 156 ALA A N 1
ATOM 1212 C CA . ALA A 1 156 ? 19.297 14.586 5.836 1 98.31 156 ALA A CA 1
ATOM 1213 C C . ALA A 1 156 ? 19.219 14.492 4.316 1 98.31 156 ALA A C 1
ATOM 1215 O O . ALA A 1 156 ? 18.391 13.75 3.77 1 98.31 156 ALA A O 1
ATOM 1216 N N . TRP A 1 157 ? 20.016 15.234 3.676 1 97.25 157 TRP A N 1
ATOM 1217 C CA . TRP A 1 157 ? 20.125 15.164 2.223 1 97.25 157 TRP A CA 1
ATOM 1218 C C . TRP A 1 157 ? 21.594 15.094 1.797 1 97.25 157 TRP A C 1
ATOM 1220 O O . TRP A 1 157 ? 22.484 15.484 2.553 1 97.25 157 TRP A O 1
ATOM 1230 N N . ARG A 1 158 ? 21.812 14.57 0.674 1 95.62 158 ARG A N 1
ATOM 1231 C CA . ARG A 1 158 ? 23.156 14.43 0.135 1 95.62 158 ARG A CA 1
ATOM 1232 C C . ARG A 1 158 ? 23.469 15.547 -0.859 1 95.62 158 ARG A C 1
ATOM 1234 O O . ARG A 1 158 ? 22.688 15.789 -1.783 1 95.62 158 ARG A O 1
ATOM 1241 N N . GLY A 1 159 ? 24.609 16.188 -0.597 1 93.81 159 GLY A N 1
ATOM 1242 C CA . GLY A 1 159 ? 25.031 17.219 -1.536 1 93.81 159 GLY A CA 1
ATOM 1243 C C . GLY A 1 159 ? 25.734 16.656 -2.752 1 93.81 159 GLY A C 1
ATOM 1244 O O . GLY A 1 159 ? 26.016 15.453 -2.818 1 93.81 159 GLY A O 1
ATOM 1245 N N . ARG A 1 160 ? 26.062 17.531 -3.727 1 91.06 160 ARG A N 1
ATOM 1246 C CA . ARG A 1 160 ? 26.781 17.156 -4.941 1 91.06 160 ARG A CA 1
ATOM 1247 C C . ARG A 1 160 ? 28.188 16.672 -4.617 1 91.06 160 ARG A C 1
ATOM 1249 O O . ARG A 1 160 ? 28.797 15.93 -5.395 1 91.06 160 ARG A O 1
ATOM 1256 N N . ASP A 1 161 ? 28.688 17.109 -3.459 1 93.19 161 ASP A N 1
ATOM 1257 C CA . ASP A 1 161 ? 30.031 16.719 -3.033 1 93.19 161 ASP A CA 1
ATOM 1258 C C . ASP A 1 161 ? 30.031 15.336 -2.408 1 93.19 161 ASP A C 1
ATOM 1260 O O . ASP A 1 161 ? 31.078 14.844 -1.973 1 93.19 161 ASP A O 1
ATOM 1264 N N . GLY A 1 162 ? 28.906 14.727 -2.289 1 93.94 162 GLY A N 1
ATOM 1265 C CA . GLY A 1 162 ? 28.781 13.375 -1.77 1 93.94 162 GLY A CA 1
ATOM 1266 C C . GLY A 1 162 ? 28.609 13.328 -0.263 1 93.94 162 GLY A C 1
ATOM 1267 O O . GLY A 1 162 ? 28.391 12.258 0.309 1 93.94 162 GLY A O 1
ATOM 1268 N N . LEU A 1 163 ? 28.641 14.492 0.358 1 96.44 163 LEU A N 1
ATOM 1269 C CA . LEU A 1 163 ? 28.484 14.523 1.81 1 96.44 163 LEU A CA 1
ATOM 1270 C C . LEU A 1 163 ? 27.031 14.68 2.205 1 96.44 163 LEU A C 1
ATOM 1272 O O . LEU A 1 163 ? 26.25 15.328 1.497 1 96.44 163 LEU A O 1
ATOM 1276 N N . TRP A 1 164 ? 26.734 14.078 3.311 1 97.69 164 TRP A N 1
ATOM 1277 C CA . TRP A 1 164 ? 25.422 14.312 3.916 1 97.69 164 TRP A CA 1
ATOM 1278 C C . TRP A 1 164 ? 25.359 15.695 4.551 1 97.69 164 TRP A C 1
ATOM 1280 O O . TRP A 1 164 ? 26.359 16.219 5.016 1 97.69 164 TRP A O 1
ATOM 1290 N N . ARG A 1 165 ? 24.172 16.312 4.555 1 97.56 165 ARG A N 1
ATOM 1291 C CA . ARG A 1 165 ? 23.859 17.531 5.289 1 97.56 165 ARG A CA 1
ATOM 1292 C C . ARG A 1 165 ? 22.641 17.328 6.184 1 97.56 165 ARG A C 1
ATOM 1294 O O . ARG A 1 165 ? 21.75 16.531 5.863 1 97.56 165 ARG A O 1
ATOM 1301 N N . VAL A 1 166 ? 22.625 17.969 7.246 1 98.25 166 VAL A N 1
ATOM 1302 C CA . VAL A 1 166 ? 21.453 18.109 8.102 1 98.25 166 VAL A CA 1
ATOM 1303 C C . VAL A 1 166 ? 21.406 19.531 8.672 1 98.25 166 VAL A C 1
ATOM 1305 O O . VAL A 1 166 ? 22.453 20.141 8.898 1 98.25 166 VAL A O 1
ATOM 1308 N N . ALA A 1 167 ? 20.234 20.078 8.758 1 98 167 ALA A N 1
ATOM 1309 C CA . ALA A 1 167 ? 20.062 21.359 9.438 1 98 167 ALA A CA 1
ATOM 1310 C C . ALA A 1 167 ? 19.469 21.172 10.828 1 98 167 ALA A C 1
ATOM 1312 O O . ALA A 1 167 ? 18.594 20.328 11.016 1 98 167 ALA A O 1
ATOM 1313 N N . VAL A 1 168 ? 19.938 21.891 11.766 1 98.12 168 VAL A N 1
ATOM 1314 C CA . VAL A 1 168 ? 19.484 21.828 13.156 1 98.12 168 VAL A CA 1
ATOM 1315 C C . VAL A 1 168 ? 19.125 23.234 13.641 1 98.12 168 VAL A C 1
ATOM 1317 O O . VAL A 1 168 ? 19.922 24.172 13.477 1 98.12 168 VAL A O 1
ATOM 1320 N N . ALA A 1 169 ? 17.969 23.391 14.211 1 96.75 169 ALA A N 1
ATOM 1321 C CA . ALA A 1 169 ? 17.578 24.672 14.797 1 96.75 169 ALA A CA 1
ATOM 1322 C C . ALA A 1 169 ? 18.391 24.969 16.047 1 96.75 169 ALA A C 1
ATOM 1324 O O . ALA A 1 169 ? 18.656 24.078 16.859 1 96.75 169 ALA A O 1
ATOM 1325 N N . ALA A 1 170 ? 18.781 26.203 16.203 1 95.75 170 ALA A N 1
ATOM 1326 C CA . ALA A 1 170 ? 19.609 26.625 17.328 1 95.75 170 ALA A CA 1
ATOM 1327 C C . ALA A 1 170 ? 19.375 28.109 17.656 1 95.75 170 ALA A C 1
ATOM 1329 O O . ALA A 1 170 ? 18.844 28.859 16.828 1 95.75 170 ALA A O 1
ATOM 1330 N N . GLU A 1 171 ? 19.672 28.391 18.875 1 93.12 171 GLU A N 1
ATOM 1331 C CA . GLU A 1 171 ? 19.828 29.797 19.266 1 93.12 171 GLU A CA 1
ATOM 1332 C C . GLU A 1 171 ? 21.297 30.156 19.484 1 93.12 171 GLU A C 1
ATOM 1334 O O . GLU A 1 171 ? 21.891 29.797 20.5 1 93.12 171 GLU A O 1
ATOM 1339 N N . VAL A 1 172 ? 21.828 30.875 18.469 1 92.88 172 VAL A N 1
ATOM 1340 C CA . VAL A 1 172 ? 23.234 31.219 18.531 1 92.88 172 VAL A CA 1
ATOM 1341 C C . VAL A 1 172 ? 23.391 32.656 19 1 92.88 172 VAL A C 1
ATOM 1343 O O . VAL A 1 172 ? 23.109 33.594 18.25 1 92.88 172 VAL A O 1
ATOM 1346 N N . ARG A 1 173 ? 23.844 32.844 20.234 1 87.31 173 ARG A N 1
ATOM 1347 C CA . ARG A 1 173 ? 24.062 34.156 20.828 1 87.31 173 ARG A CA 1
ATOM 1348 C C . ARG A 1 173 ? 22.797 35 20.734 1 87.31 173 ARG A C 1
ATOM 1350 O O . ARG A 1 173 ? 22.859 36.156 20.266 1 87.31 173 ARG A O 1
ATOM 1357 N N . GLY A 1 174 ? 21.75 34.375 20.938 1 84.81 174 GLY A N 1
ATOM 1358 C CA . GLY A 1 174 ? 20.469 35.094 21.016 1 84.81 174 GLY A CA 1
ATOM 1359 C C . GLY A 1 174 ? 19.75 35.156 19.688 1 84.81 174 GLY A C 1
ATOM 1360 O O . GLY A 1 174 ? 18.656 35.719 19.594 1 84.81 174 GLY A O 1
ATOM 1361 N N . VAL A 1 175 ? 20.281 34.594 18.672 1 89.75 175 VAL A N 1
ATOM 1362 C CA . VAL A 1 175 ? 19.703 34.656 17.328 1 89.75 175 VAL A CA 1
ATOM 1363 C C . VAL A 1 175 ? 19.203 33.25 16.938 1 89.75 175 VAL A C 1
ATOM 1365 O O . VAL A 1 175 ? 19.953 32.281 17.016 1 89.75 175 VAL A O 1
ATOM 1368 N N . GLY A 1 176 ? 17.859 33.156 16.672 1 91.88 176 GLY A N 1
ATOM 1369 C CA . GLY A 1 176 ? 17.391 31.922 16.109 1 91.88 176 GLY A CA 1
ATOM 1370 C C . GLY A 1 176 ? 18.062 31.562 14.789 1 91.88 176 GLY A C 1
ATOM 1371 O O . GLY A 1 176 ? 18.078 32.375 13.859 1 91.88 176 GLY A O 1
ATOM 1372 N N . SER A 1 177 ? 18.703 30.391 14.711 1 93.69 177 SER A N 1
ATOM 1373 C CA . SER A 1 177 ? 19.531 30.016 13.578 1 93.69 177 SER A CA 1
ATOM 1374 C C . SER A 1 177 ? 19.234 28.578 13.125 1 93.69 177 SER A C 1
ATOM 1376 O O . SER A 1 177 ? 18.797 27.75 13.93 1 93.69 177 SER A O 1
ATOM 1378 N N . LEU A 1 178 ? 19.359 28.422 11.898 1 96.44 178 LEU A N 1
ATOM 1379 C CA . LEU A 1 178 ? 19.359 27.062 11.352 1 96.44 178 LEU A CA 1
ATOM 1380 C C . LEU A 1 178 ? 20.75 26.672 10.875 1 96.44 178 LEU A C 1
ATOM 1382 O O . LEU A 1 178 ? 21.188 27.078 9.797 1 96.44 178 LEU A O 1
ATOM 1386 N N . LEU A 1 179 ? 21.406 25.844 11.703 1 97.06 179 LEU A N 1
ATOM 1387 C CA . LEU A 1 179 ? 22.781 25.453 11.445 1 97.06 179 LEU A CA 1
ATOM 1388 C C . LEU A 1 179 ? 22.844 24.234 10.523 1 97.06 179 LEU A C 1
ATOM 1390 O O . LEU A 1 179 ? 22.047 23.312 10.664 1 97.06 179 LEU A O 1
ATOM 1394 N N . VAL A 1 180 ? 23.812 24.312 9.602 1 97.75 180 VAL A N 1
ATOM 1395 C CA . VAL A 1 180 ? 24 23.156 8.719 1 97.75 180 VAL A CA 1
ATOM 1396 C C . VAL A 1 180 ? 25.234 22.375 9.156 1 97.75 180 VAL A C 1
ATOM 1398 O O . VAL A 1 180 ? 26.281 22.953 9.445 1 97.75 180 VAL A O 1
ATOM 1401 N N . TYR A 1 181 ? 25.047 21.141 9.297 1 98.25 181 TYR A N 1
ATOM 1402 C CA . TYR A 1 181 ? 26.141 20.203 9.555 1 98.25 181 TYR A CA 1
ATOM 1403 C C . TYR A 1 181 ? 26.344 19.281 8.367 1 98.25 181 TYR A C 1
ATOM 1405 O O . TYR A 1 181 ? 25.406 18.953 7.641 1 98.25 181 TYR A O 1
ATOM 1413 N N . ARG A 1 182 ? 27.609 18.812 8.219 1 97.5 182 ARG A N 1
ATOM 1414 C CA . ARG A 1 182 ? 27.984 17.906 7.141 1 97.5 182 ARG A CA 1
ATOM 1415 C C . ARG A 1 182 ? 28.641 16.641 7.688 1 97.5 182 ARG A C 1
ATOM 1417 O O . ARG A 1 182 ? 29.281 16.672 8.742 1 97.5 182 ARG A O 1
ATOM 1424 N N . SER A 1 183 ? 28.453 15.555 6.965 1 98.31 183 SER A N 1
ATOM 1425 C CA . SER A 1 183 ? 29.016 14.281 7.391 1 98.31 183 SER A CA 1
ATOM 1426 C C . SER A 1 183 ? 29.281 13.375 6.199 1 98.31 183 SER A C 1
ATOM 1428 O O . SER A 1 183 ? 28.484 13.312 5.262 1 98.31 183 SER A O 1
ATOM 1430 N N . ALA A 1 184 ? 30.391 12.609 6.262 1 97.56 184 ALA A N 1
ATOM 1431 C CA . ALA A 1 184 ? 30.703 11.625 5.227 1 97.56 184 ALA A CA 1
ATOM 1432 C C . ALA A 1 184 ? 30.078 10.273 5.543 1 97.56 184 ALA A C 1
ATOM 1434 O O . ALA A 1 184 ? 29.781 9.492 4.637 1 97.56 184 ALA A O 1
ATOM 1435 N N . ASP A 1 185 ? 29.859 10.047 6.777 1 97.12 185 ASP A N 1
ATOM 1436 C CA . ASP A 1 185 ? 29.516 8.68 7.156 1 97.12 185 ASP A CA 1
ATOM 1437 C C . ASP A 1 185 ? 28.234 8.664 7.996 1 97.12 185 ASP A C 1
ATOM 1439 O O . ASP A 1 185 ? 27.844 7.617 8.523 1 97.12 185 ASP A O 1
ATOM 1443 N N . PHE A 1 186 ? 27.609 9.805 8.211 1 98.06 186 PHE A N 1
ATOM 1444 C CA . PHE A 1 186 ? 26.359 9.961 8.93 1 98.06 186 PHE A CA 1
ATOM 1445 C C . PHE A 1 186 ? 26.562 9.797 10.43 1 98.06 186 PHE A C 1
ATOM 1447 O O . PHE A 1 186 ? 25.594 9.711 11.188 1 98.06 186 PHE A O 1
ATOM 1454 N N . LEU A 1 187 ? 27.812 9.734 10.984 1 98.25 187 LEU A N 1
ATOM 1455 C CA . LEU A 1 187 ? 28.125 9.578 12.398 1 98.25 187 LEU A CA 1
ATOM 1456 C C . LEU A 1 187 ? 28.922 10.766 12.914 1 98.25 187 LEU A C 1
ATOM 1458 O O . LEU A 1 187 ? 28.734 11.188 14.062 1 98.25 187 LEU A O 1
ATOM 1462 N N . HIS A 1 188 ? 29.844 11.227 12.117 1 98.25 188 HIS A N 1
ATOM 1463 C CA . HIS A 1 188 ? 30.672 12.383 12.461 1 98.25 188 HIS A CA 1
ATOM 1464 C C . HIS A 1 188 ? 30.234 13.625 11.695 1 98.25 188 HIS A C 1
ATOM 1466 O O . HIS A 1 188 ? 30.391 13.695 10.477 1 98.25 188 HIS A O 1
ATOM 1472 N N . TRP A 1 189 ? 29.75 14.539 12.43 1 98.56 189 TRP A N 1
ATOM 1473 C CA . TRP A 1 189 ? 29.172 15.727 11.812 1 98.56 189 TRP A CA 1
ATOM 1474 C C . TRP A 1 189 ? 30 16.969 12.133 1 98.56 189 TRP A C 1
ATOM 1476 O O . TRP A 1 189 ? 30.438 17.156 13.273 1 98.56 189 TRP A O 1
ATOM 1486 N N . GLU A 1 190 ? 30.203 17.766 11.133 1 97.31 190 GLU A N 1
ATOM 1487 C CA . GLU A 1 190 ? 30.906 19.047 11.281 1 97.31 190 GLU A CA 1
ATOM 1488 C C . GLU A 1 190 ? 30.016 20.219 10.852 1 97.31 190 GLU A C 1
ATOM 1490 O O . GLU A 1 190 ? 29.422 20.188 9.773 1 97.31 190 GLU A O 1
ATOM 1495 N N . ARG A 1 191 ? 29.969 21.219 11.734 1 97.06 191 ARG A N 1
ATOM 1496 C CA . ARG A 1 191 ? 29.188 22.391 11.406 1 97.06 191 ARG A CA 1
ATOM 1497 C C . ARG A 1 191 ? 29.781 23.125 10.203 1 97.06 191 ARG A C 1
ATOM 1499 O O . ARG A 1 191 ? 31 23.297 10.117 1 97.06 191 ARG A O 1
ATOM 1506 N N . ASN A 1 192 ? 28.922 23.438 9.32 1 93.69 192 ASN A N 1
ATOM 1507 C CA . ASN A 1 192 ? 29.359 24.281 8.219 1 93.69 192 ASN A CA 1
ATOM 1508 C C . ASN A 1 192 ? 29.953 25.609 8.719 1 93.69 192 ASN A C 1
ATOM 1510 O O . ASN A 1 192 ? 29.406 26.219 9.633 1 93.69 192 ASN A O 1
ATOM 1514 N N . ALA A 1 193 ? 31.062 26.031 8.172 1 87.88 193 ALA A N 1
ATOM 1515 C CA . ALA A 1 193 ? 31.797 27.234 8.609 1 87.88 193 ALA A CA 1
ATOM 1516 C C . ALA A 1 193 ? 31.078 28.5 8.156 1 87.88 193 ALA A C 1
ATOM 1518 O O . ALA A 1 193 ? 31.219 29.547 8.781 1 87.88 193 ALA A O 1
ATOM 1519 N N . GLY A 1 194 ? 30.266 28.438 7.211 1 84.38 194 GLY A N 1
ATOM 1520 C CA . GLY A 1 194 ? 29.609 29.609 6.676 1 84.38 194 GLY A CA 1
ATOM 1521 C C . GLY A 1 194 ? 28.391 30.031 7.48 1 84.38 194 GLY A C 1
ATOM 1522 O O . GLY A 1 194 ? 28.234 29.641 8.641 1 84.38 194 GLY A O 1
ATOM 1523 N N . ALA A 1 195 ? 27.703 31.047 6.988 1 87.44 195 ALA A N 1
ATOM 1524 C CA . ALA A 1 195 ? 26.469 31.531 7.598 1 87.44 195 ALA A CA 1
ATOM 1525 C C . ALA A 1 195 ? 25.438 30.406 7.734 1 87.44 195 ALA A C 1
ATOM 1527 O O . ALA A 1 195 ? 25.453 29.453 6.957 1 87.44 195 ALA A O 1
ATOM 1528 N N . PRO A 1 196 ? 24.672 30.516 8.82 1 93.19 196 PRO A N 1
ATOM 1529 C CA . PRO A 1 196 ? 23.578 29.531 8.898 1 93.19 196 PRO A CA 1
ATOM 1530 C C . PRO A 1 196 ? 22.625 29.625 7.711 1 93.19 196 PRO A C 1
ATOM 1532 O O . PRO A 1 196 ? 22.641 30.609 6.973 1 93.19 196 PRO A O 1
ATOM 1535 N N . LEU A 1 197 ? 21.906 28.594 7.5 1 93.44 197 LEU A N 1
ATOM 1536 C CA . LEU A 1 197 ? 20.922 28.531 6.426 1 93.44 197 LEU A CA 1
ATOM 1537 C C . LEU A 1 197 ? 19.875 29.625 6.586 1 93.44 197 LEU A C 1
ATOM 1539 O O . LEU A 1 197 ? 19.328 30.109 5.598 1 93.44 197 LEU A O 1
ATOM 1543 N N . HIS A 1 198 ? 19.578 29.922 7.75 1 92.38 198 HIS A N 1
ATOM 1544 C CA . HIS A 1 198 ? 18.656 30.984 8.156 1 92.38 198 HIS A CA 1
ATOM 1545 C C . HIS A 1 198 ? 19.047 31.562 9.508 1 92.38 198 HIS A C 1
ATOM 1547 O O . HIS A 1 198 ? 19.5 30.828 10.391 1 92.38 198 HIS A O 1
ATOM 1553 N N . ALA A 1 199 ? 18.859 32.844 9.633 1 90.56 199 ALA A N 1
ATOM 1554 C CA . ALA A 1 199 ? 19.078 33.531 10.906 1 90.56 199 ALA A CA 1
ATOM 1555 C C . ALA A 1 199 ? 18.078 34.688 11.102 1 90.56 199 ALA A C 1
ATOM 1557 O O . ALA A 1 199 ? 17.828 35.469 10.18 1 90.56 199 ALA A O 1
ATOM 1558 N N . ALA A 1 200 ? 17.422 34.625 12.172 1 83.75 200 ALA A N 1
ATOM 1559 C CA . ALA A 1 200 ? 16.453 35.688 12.445 1 83.75 200 ALA A CA 1
ATOM 1560 C C . ALA A 1 200 ? 16.531 36.125 13.898 1 83.75 200 ALA A C 1
ATOM 1562 O O . ALA A 1 200 ? 16.609 35.312 14.812 1 83.75 200 ALA A O 1
ATOM 1563 N N . SER A 1 201 ? 16.703 37.406 14.086 1 71.31 201 SER A N 1
ATOM 1564 C CA . SER A 1 201 ? 16.656 38 15.422 1 71.31 201 SER A CA 1
ATOM 1565 C C . SER A 1 201 ? 15.227 38.125 15.93 1 71.31 201 SER A C 1
ATOM 1567 O O . SER A 1 201 ? 14.289 38.219 15.133 1 71.31 201 SER A O 1
ATOM 1569 N N . SER A 1 202 ? 14.914 37.719 17.188 1 58.44 202 SER A N 1
ATOM 1570 C CA . SER A 1 202 ? 13.57 37.812 17.766 1 58.44 202 SER A CA 1
ATOM 1571 C C . SER A 1 202 ? 12.953 39.188 17.5 1 58.44 202 SER A C 1
ATOM 1573 O O . SER A 1 202 ? 13.664 40.188 17.375 1 58.44 202 SER A O 1
ATOM 1575 N N . ARG A 1 203 ? 11.586 39.125 17.156 1 53.88 203 ARG A N 1
ATOM 1576 C CA . ARG A 1 203 ? 10.797 40.312 16.938 1 53.88 203 ARG A CA 1
ATOM 1577 C C . ARG A 1 203 ? 11.148 41.406 17.953 1 53.88 203 ARG A C 1
ATOM 1579 O O . ARG A 1 203 ? 12.133 41.281 18.688 1 53.88 203 ARG A O 1
ATOM 1586 N N . ASP A 1 204 ? 10.141 41.656 18.734 1 45.47 204 ASP A N 1
ATOM 1587 C CA . ASP A 1 204 ? 9.859 42.75 19.656 1 45.47 204 ASP A CA 1
ATOM 1588 C C . ASP A 1 204 ? 10.555 42.531 21 1 45.47 204 ASP A C 1
ATOM 1590 O O . ASP A 1 204 ? 9.898 42.469 22.047 1 45.47 204 ASP A O 1
ATOM 1594 N N . GLY A 1 205 ? 11.82 42.438 21.016 1 47.09 205 GLY A N 1
ATOM 1595 C CA . GLY A 1 205 ? 12.5 42.562 22.297 1 47.09 205 GLY A CA 1
ATOM 1596 C C . GLY A 1 205 ? 12.281 41.375 23.203 1 47.09 205 GLY A C 1
ATOM 1597 O O . GLY A 1 205 ? 12.852 41.281 24.281 1 47.09 205 GLY A O 1
ATOM 1598 N N . ASP A 1 206 ? 11.195 40.594 23 1 48.41 206 ASP A N 1
ATOM 1599 C CA . ASP A 1 206 ? 10.852 39.625 24.031 1 48.41 206 ASP A CA 1
ATOM 1600 C C . ASP A 1 206 ? 11.547 38.281 23.781 1 48.41 206 ASP A C 1
ATOM 1602 O O . ASP A 1 206 ? 11.055 37.25 24.203 1 48.41 206 ASP A O 1
ATOM 1606 N N . GLY A 1 207 ? 12.828 38.281 23.297 1 53.91 207 GLY A N 1
ATOM 1607 C CA . GLY A 1 207 ? 13.695 37.125 23.344 1 53.91 207 GLY A CA 1
ATOM 1608 C C . GLY A 1 207 ? 13.867 36.438 22 1 53.91 207 GLY A C 1
ATOM 1609 O O . GLY A 1 207 ? 13.234 36.844 21.016 1 53.91 207 GLY A O 1
ATOM 1610 N N . PRO A 1 208 ? 14.938 35.688 21.875 1 56 208 PRO A N 1
ATOM 1611 C CA . PRO A 1 208 ? 15.367 35.062 20.609 1 56 208 PRO A CA 1
ATOM 1612 C C . PRO A 1 208 ? 14.281 34.188 20 1 56 208 PRO A C 1
ATOM 1614 O O . PRO A 1 208 ? 13.492 33.562 20.734 1 56 208 PRO A O 1
ATOM 1617 N N . ALA A 1 209 ? 14.047 34.281 18.609 1 65 209 ALA A N 1
ATOM 1618 C CA . ALA A 1 209 ? 13.148 33.438 17.844 1 65 209 ALA A CA 1
ATOM 1619 C C . ALA A 1 209 ? 13.516 31.969 18.016 1 65 209 ALA A C 1
ATOM 1621 O O . ALA A 1 209 ? 14.641 31.562 17.703 1 65 209 ALA A O 1
ATOM 1622 N N . VAL A 1 210 ? 12.734 31.281 18.859 1 79.06 210 VAL A N 1
ATOM 1623 C CA . VAL A 1 210 ? 12.953 29.844 18.969 1 79.06 210 VAL A CA 1
ATOM 1624 C C . VAL A 1 210 ? 12.344 29.125 17.766 1 79.06 210 VAL A C 1
ATOM 1626 O O . VAL A 1 210 ? 11.141 29.25 17.5 1 79.06 210 VAL A O 1
ATOM 1629 N N . LEU A 1 211 ? 13.242 28.609 16.922 1 89.94 211 LEU A N 1
ATOM 1630 C CA . LEU A 1 211 ? 12.852 27.859 15.734 1 89.94 211 LEU A CA 1
ATOM 1631 C C . LEU A 1 211 ? 12.703 26.375 16.062 1 89.94 211 LEU A C 1
ATOM 1633 O O . LEU A 1 211 ? 13.516 25.812 16.797 1 89.94 211 LEU A O 1
ATOM 1637 N N . GLU A 1 212 ? 11.625 25.828 15.523 1 94.06 212 GLU A N 1
ATOM 1638 C CA . GLU A 1 212 ? 11.414 24.391 15.719 1 94.06 212 GLU A CA 1
ATOM 1639 C C . GLU A 1 212 ? 11.047 23.703 14.406 1 94.06 212 GLU A C 1
ATOM 1641 O O . GLU A 1 212 ? 10.594 24.359 13.461 1 94.06 212 GLU A O 1
ATOM 1646 N N . CYS A 1 213 ? 11.328 22.422 14.367 1 97.12 213 CYS A N 1
ATOM 1647 C CA . CYS A 1 213 ? 10.883 21.469 13.359 1 97.12 213 CYS A CA 1
ATOM 1648 C C . CYS A 1 213 ? 11.141 21.984 11.953 1 97.12 213 CYS A C 1
ATOM 1650 O O . CYS A 1 213 ? 10.234 22.016 11.117 1 97.12 213 CYS A O 1
ATOM 1652 N N . PRO A 1 214 ? 12.422 22.406 11.719 1 97.44 214 PRO A N 1
ATOM 1653 C CA . PRO A 1 214 ? 12.719 22.844 10.352 1 97.44 214 PRO A CA 1
ATOM 1654 C C . PRO A 1 214 ? 12.586 21.719 9.328 1 97.44 214 PRO A C 1
ATOM 1656 O O . PRO A 1 214 ? 12.734 20.547 9.672 1 97.44 214 PRO A O 1
ATOM 1659 N N . ASP A 1 215 ? 12.219 22.078 8.148 1 97.81 215 ASP A N 1
ATOM 1660 C CA . ASP A 1 215 ? 12.18 21.219 6.98 1 97.81 215 ASP A CA 1
ATOM 1661 C C . ASP A 1 215 ? 12.727 21.922 5.746 1 97.81 215 ASP A C 1
ATOM 1663 O O . ASP A 1 215 ? 12.438 23.109 5.523 1 97.81 215 ASP A O 1
ATOM 1667 N N . LEU A 1 216 ? 13.594 21.297 5.051 1 97.69 216 LEU A N 1
ATOM 1668 C CA . LEU A 1 216 ? 14.125 21.766 3.775 1 97.69 216 LEU A CA 1
ATOM 1669 C C . LEU A 1 216 ? 13.984 20.688 2.701 1 97.69 216 LEU A C 1
ATOM 1671 O O . LEU A 1 216 ? 14.539 19.594 2.838 1 97.69 216 LEU A O 1
ATOM 1675 N N . PHE A 1 217 ? 13.266 21.031 1.659 1 97.56 217 PHE A N 1
ATOM 1676 C CA . PHE A 1 217 ? 13.062 20.016 0.638 1 97.56 217 PHE A CA 1
ATOM 1677 C C . PHE A 1 217 ? 12.922 20.656 -0.741 1 97.56 217 PHE A C 1
ATOM 1679 O O . PHE A 1 217 ? 12.414 21.766 -0.865 1 97.56 217 PHE A O 1
ATOM 1686 N N . PRO A 1 218 ? 13.367 19.938 -1.777 1 97.75 218 PRO A N 1
ATOM 1687 C CA . PRO A 1 218 ? 13.258 20.422 -3.154 1 97.75 218 PRO A CA 1
ATOM 1688 C C . PRO A 1 218 ? 11.844 20.281 -3.717 1 97.75 218 PRO A C 1
ATOM 1690 O O . PRO A 1 218 ? 11.078 19.422 -3.26 1 97.75 218 PRO A O 1
ATOM 1693 N N . MET A 1 219 ? 11.531 21.125 -4.613 1 97.19 219 MET A N 1
ATOM 1694 C CA . MET A 1 219 ? 10.25 21.078 -5.305 1 97.19 219 MET A CA 1
ATOM 1695 C C . MET A 1 219 ? 10.445 20.938 -6.809 1 97.19 219 MET A C 1
ATOM 1697 O O . MET A 1 219 ? 11.422 21.453 -7.363 1 97.19 219 MET A O 1
ATOM 1701 N N . ALA A 1 220 ? 9.477 20.203 -7.457 1 96.5 220 ALA A N 1
ATOM 1702 C CA . ALA A 1 220 ? 9.438 20.219 -8.914 1 96.5 220 ALA A CA 1
ATOM 1703 C C . ALA A 1 220 ? 9.055 21.594 -9.445 1 96.5 220 ALA A C 1
ATOM 1705 O O . ALA A 1 220 ? 8.789 22.516 -8.664 1 96.5 220 ALA A O 1
ATOM 1706 N N . ALA A 1 221 ? 9.109 21.719 -10.797 1 96.12 221 ALA A N 1
ATOM 1707 C CA . ALA A 1 221 ? 8.781 23 -11.43 1 96.12 221 ALA A CA 1
ATOM 1708 C C . ALA A 1 221 ? 7.379 23.453 -11.047 1 96.12 221 ALA A C 1
ATOM 1710 O O . ALA A 1 221 ? 6.492 22.625 -10.82 1 96.12 221 ALA A O 1
ATOM 1711 N N . PRO A 1 222 ? 7.254 24.797 -10.945 1 96.94 222 PRO A N 1
ATOM 1712 C CA . PRO A 1 222 ? 5.918 25.297 -10.617 1 96.94 222 PRO A CA 1
ATOM 1713 C C . PRO A 1 222 ? 4.828 24.688 -11.492 1 96.94 222 PRO A C 1
ATOM 1715 O O . PRO A 1 222 ? 4.98 24.609 -12.719 1 96.94 222 PRO A O 1
ATOM 1718 N N . GLY A 1 223 ? 3.811 24.203 -10.844 1 96.56 223 GLY A N 1
ATOM 1719 C CA . GLY A 1 223 ? 2.701 23.594 -11.57 1 96.56 223 GLY A CA 1
ATOM 1720 C C . GLY A 1 223 ? 2.791 22.094 -11.641 1 96.56 223 GLY A C 1
ATOM 1721 O O . GLY A 1 223 ? 1.789 21.406 -11.891 1 96.56 223 GLY A O 1
ATOM 1722 N N . ALA A 1 224 ? 3.959 21.594 -11.508 1 97.25 224 ALA A N 1
ATOM 1723 C CA . ALA A 1 224 ? 4.129 20.141 -11.516 1 97.25 224 ALA A CA 1
ATOM 1724 C C . ALA A 1 224 ? 3.775 19.531 -10.156 1 97.25 224 ALA A C 1
ATOM 1726 O O . ALA A 1 224 ? 4.23 20.016 -9.117 1 97.25 224 ALA A O 1
ATOM 1727 N N . MET A 1 225 ? 2.996 18.5 -10.148 1 97.19 225 MET A N 1
ATOM 1728 C CA . MET A 1 225 ? 2.5 17.938 -8.898 1 97.19 225 MET A CA 1
ATOM 1729 C C . MET A 1 225 ? 3.451 16.875 -8.359 1 97.19 225 MET A C 1
ATOM 1731 O O . MET A 1 225 ? 3.33 16.453 -7.211 1 97.19 225 MET A O 1
ATOM 1735 N N . GLU A 1 226 ? 4.418 16.5 -9.117 1 96.81 226 GLU A N 1
ATOM 1736 C CA . GLU A 1 226 ? 5.363 15.469 -8.703 1 96.81 226 GLU A CA 1
ATOM 1737 C C . GLU A 1 226 ? 6.285 15.977 -7.598 1 96.81 226 GLU A C 1
ATOM 1739 O O . GLU A 1 226 ? 6.586 17.172 -7.527 1 96.81 226 GLU A O 1
ATOM 1744 N N . GLY A 1 227 ? 6.652 15.055 -6.625 1 97.06 227 GLY A N 1
ATOM 1745 C CA . GLY A 1 227 ? 7.684 15.352 -5.641 1 97.06 227 GLY A CA 1
ATOM 1746 C C . GLY A 1 227 ? 9.078 14.969 -6.098 1 97.06 227 GLY A C 1
ATOM 1747 O O . GLY A 1 227 ? 9.234 14.297 -7.121 1 97.06 227 GLY A O 1
ATOM 1748 N N . LEU A 1 228 ? 10.055 15.469 -5.406 1 97 228 LEU A N 1
ATOM 1749 C CA . LEU A 1 228 ? 11.445 15.133 -5.684 1 97 228 LEU A CA 1
ATOM 1750 C C . LEU A 1 228 ? 12.102 14.492 -4.465 1 97 228 LEU A C 1
ATOM 1752 O O . LEU A 1 228 ? 11.719 14.773 -3.326 1 97 228 LEU A O 1
ATOM 1756 N N . ASP A 1 229 ? 13.055 13.672 -4.789 1 95.31 229 ASP A N 1
ATOM 1757 C CA . ASP A 1 229 ? 13.898 13.164 -3.709 1 95.31 229 ASP A CA 1
ATOM 1758 C C . ASP A 1 229 ? 14.539 14.312 -2.932 1 95.31 229 ASP A C 1
ATOM 1760 O O . ASP A 1 229 ? 14.945 15.32 -3.52 1 95.31 229 ASP A O 1
ATOM 1764 N N . VAL A 1 230 ? 14.75 14.109 -1.622 1 95.69 230 VAL A N 1
ATOM 1765 C CA . VAL A 1 230 ? 15.195 15.172 -0.727 1 95.69 230 VAL A CA 1
ATOM 1766 C C . VAL A 1 230 ? 16.578 15.664 -1.152 1 95.69 230 VAL A C 1
ATOM 1768 O O . VAL A 1 230 ? 16.969 16.797 -0.858 1 95.69 230 VAL A O 1
ATOM 1771 N N . SER A 1 231 ? 17.359 14.867 -1.896 1 94.88 231 SER A N 1
ATOM 1772 C CA . SER A 1 231 ? 18.719 15.219 -2.283 1 94.88 231 SER A CA 1
ATOM 1773 C C . SER A 1 231 ? 18.766 15.805 -3.691 1 94.88 231 SER A C 1
ATOM 1775 O O . SER A 1 231 ? 19.844 16.047 -4.234 1 94.88 231 SER A O 1
ATOM 1777 N N . ALA A 1 232 ? 17.594 15.961 -4.223 1 91.75 232 ALA A N 1
ATOM 1778 C CA . ALA A 1 232 ? 17.562 16.562 -5.559 1 91.75 232 ALA A CA 1
ATOM 1779 C C . ALA A 1 232 ? 18.094 17.984 -5.531 1 91.75 232 ALA A C 1
ATOM 1781 O O . ALA A 1 232 ? 17.625 18.812 -4.734 1 91.75 232 ALA A O 1
ATOM 1782 N N . SER A 1 233 ? 19.188 18.406 -6.227 1 81.19 233 SER A N 1
ATOM 1783 C CA . SER A 1 233 ? 19.766 19.734 -6.203 1 81.19 233 SER A CA 1
ATOM 1784 C C . SER A 1 233 ? 20.219 20.172 -7.59 1 81.19 233 SER A C 1
ATOM 1786 O O . SER A 1 233 ? 21.047 21.078 -7.727 1 81.19 233 SER A O 1
ATOM 1788 N N . ARG A 1 234 ? 19.609 19.812 -8.602 1 76.5 234 ARG A N 1
ATOM 1789 C CA . ARG A 1 234 ? 20.031 20.234 -9.938 1 76.5 234 ARG A CA 1
ATOM 1790 C C . ARG A 1 234 ? 19.703 21.703 -10.18 1 76.5 234 ARG A C 1
ATOM 1792 O O . ARG A 1 234 ? 18.938 22.297 -9.422 1 76.5 234 ARG A O 1
ATOM 1799 N N . ALA A 1 235 ? 20.375 22.281 -11.172 1 79.94 235 ALA A N 1
ATOM 1800 C CA . ALA A 1 235 ? 20.156 23.672 -11.523 1 79.94 235 ALA A CA 1
ATOM 1801 C C . ALA A 1 235 ? 18.672 23.969 -11.727 1 79.94 235 ALA A C 1
ATOM 1803 O O . ALA A 1 235 ? 17.969 23.188 -12.383 1 79.94 235 ALA A O 1
ATOM 1804 N N . GLY A 1 236 ? 18.219 24.969 -11.023 1 84.31 236 GLY A N 1
ATOM 1805 C CA . GLY A 1 236 ? 16.859 25.438 -11.258 1 84.31 236 GLY A CA 1
ATOM 1806 C C . GLY A 1 236 ? 15.859 24.844 -10.289 1 84.31 236 GLY A C 1
ATOM 1807 O O . GLY A 1 236 ? 14.695 25.234 -10.273 1 84.31 236 GLY A O 1
ATOM 1808 N N . VAL A 1 237 ? 16.344 23.906 -9.547 1 92.88 237 VAL A N 1
ATOM 1809 C CA . VAL A 1 237 ? 15.422 23.297 -8.594 1 92.88 237 VAL A CA 1
ATOM 1810 C C . VAL A 1 237 ? 15.133 24.266 -7.453 1 92.88 237 VAL A C 1
ATOM 1812 O O . VAL A 1 237 ? 16.047 24.875 -6.891 1 92.88 237 VAL A O 1
ATOM 1815 N N . LEU A 1 238 ? 13.883 24.531 -7.199 1 96.12 238 LEU A N 1
ATOM 1816 C CA . LEU A 1 238 ? 13.453 25.328 -6.062 1 96.12 238 LEU A CA 1
ATOM 1817 C C . LEU A 1 238 ? 13.359 24.484 -4.797 1 96.12 238 LEU A C 1
ATOM 1819 O O . LEU A 1 238 ? 13.266 23.266 -4.871 1 96.12 238 LEU A O 1
ATOM 1823 N N . HIS A 1 239 ? 13.516 25.188 -3.701 1 97.62 239 HIS A N 1
ATOM 1824 C CA . HIS A 1 239 ? 13.383 24.531 -2.4 1 97.62 239 HIS A CA 1
ATOM 1825 C C . HIS A 1 239 ? 12.383 25.281 -1.521 1 97.62 239 HIS A C 1
ATOM 1827 O O . HIS A 1 239 ? 12.094 26.453 -1.748 1 97.62 239 HIS A O 1
ATOM 1833 N N . VAL A 1 240 ? 11.828 24.516 -0.603 1 98.31 240 VAL A N 1
ATOM 1834 C CA . VAL A 1 240 ? 11.008 25.109 0.458 1 98.31 240 VAL A CA 1
ATOM 1835 C C . VAL A 1 240 ? 11.742 24.984 1.794 1 98.31 240 VAL A C 1
ATOM 1837 O O . VAL A 1 240 ? 12.211 23.906 2.162 1 98.31 240 VAL A O 1
ATOM 1840 N N . LEU A 1 241 ? 11.906 26.109 2.416 1 97.69 241 LEU A N 1
ATOM 1841 C CA . LEU A 1 241 ? 12.328 26.141 3.812 1 97.69 241 LEU A CA 1
ATOM 1842 C C . LEU A 1 241 ? 11.133 26.375 4.734 1 97.69 241 LEU A C 1
ATOM 1844 O O . LEU A 1 241 ? 10.492 27.422 4.668 1 97.69 241 LEU A O 1
ATOM 1848 N N . LYS A 1 242 ? 10.82 25.406 5.52 1 98 242 LYS A N 1
ATOM 1849 C CA . LYS A 1 242 ? 9.719 25.5 6.469 1 98 242 LYS A CA 1
ATOM 1850 C C . LYS A 1 242 ? 10.227 25.562 7.906 1 98 242 LYS A C 1
ATOM 1852 O O . LYS A 1 242 ? 11.156 24.844 8.273 1 98 242 LYS A O 1
ATOM 1857 N N . LEU A 1 243 ? 9.656 26.484 8.719 1 95.94 243 LEU A N 1
ATOM 1858 C CA . LEU A 1 243 ? 9.977 26.656 10.133 1 95.94 243 LEU A CA 1
ATOM 1859 C C . LEU A 1 243 ? 8.703 26.75 10.969 1 95.94 243 LEU A C 1
ATOM 1861 O O . LEU A 1 243 ? 7.684 27.266 10.508 1 95.94 243 LEU A O 1
ATOM 1865 N N . SER A 1 244 ? 8.781 26.156 12.148 1 94.38 244 SER A N 1
ATOM 1866 C CA . SER A 1 244 ? 7.742 26.328 13.156 1 94.38 244 SER A CA 1
ATOM 1867 C C . SER A 1 244 ? 8.172 27.328 14.227 1 94.38 244 SER A C 1
ATOM 1869 O O . SER A 1 244 ? 9.352 27.375 14.586 1 94.38 244 SER A O 1
ATOM 1871 N N . ASP A 1 245 ? 7.207 28.109 14.648 1 83 245 ASP A N 1
ATOM 1872 C CA . ASP A 1 245 ? 7.551 29.062 15.703 1 83 245 ASP A CA 1
ATOM 1873 C C . ASP A 1 245 ? 6.762 28.781 16.984 1 83 245 ASP A C 1
ATOM 1875 O O . ASP A 1 245 ? 5.891 27.906 17 1 83 245 ASP A O 1
ATOM 1879 N N . PHE A 1 246 ? 7.023 29.375 18.031 1 75.69 246 PHE A N 1
ATOM 1880 C CA . PHE A 1 246 ? 6.465 29.062 19.344 1 75.69 246 PHE A CA 1
ATOM 1881 C C . PHE A 1 246 ? 5.047 29.609 19.469 1 75.69 246 PHE A C 1
ATOM 1883 O O . PHE A 1 246 ? 4.375 29.375 20.484 1 75.69 246 PHE A O 1
ATOM 1890 N N . ALA A 1 247 ? 4.574 30.344 18.422 1 71.19 247 ALA A N 1
ATOM 1891 C CA . ALA A 1 247 ? 3.154 30.688 18.375 1 71.19 247 ALA A CA 1
ATOM 1892 C C . ALA A 1 247 ? 2.334 29.531 17.797 1 71.19 247 ALA A C 1
ATOM 1894 O O . ALA A 1 247 ? 1.129 29.672 17.578 1 71.19 247 ALA A O 1
ATOM 1895 N N . LYS A 1 248 ? 2.994 28.453 17.609 1 83.5 248 LYS A N 1
ATOM 1896 C CA . LYS A 1 248 ? 2.408 27.219 17.094 1 83.5 248 LYS A CA 1
ATOM 1897 C C . LYS A 1 248 ? 1.866 27.422 15.68 1 83.5 248 LYS A C 1
ATOM 1899 O O . LYS A 1 248 ? 0.723 27.062 15.391 1 83.5 248 LYS A O 1
ATOM 1904 N N . GLU A 1 249 ? 2.664 28.062 14.922 1 91.38 249 GLU A N 1
ATOM 1905 C CA . GLU A 1 249 ? 2.365 28.266 13.508 1 91.38 249 GLU A CA 1
ATOM 1906 C C . GLU A 1 249 ? 3.506 27.766 12.625 1 91.38 249 GLU A C 1
ATOM 1908 O O . GLU A 1 249 ? 4.676 27.859 13 1 91.38 249 GLU A O 1
ATOM 1913 N N . ASP A 1 250 ? 3.131 27.266 11.508 1 96.56 250 ASP A N 1
ATOM 1914 C CA . ASP A 1 250 ? 4.113 26.844 10.516 1 96.56 250 ASP A CA 1
ATOM 1915 C C . ASP A 1 250 ? 4.188 27.828 9.352 1 96.56 250 ASP A C 1
ATOM 1917 O O . ASP A 1 250 ? 3.158 28.203 8.789 1 96.56 250 ASP A O 1
ATOM 1921 N N . HIS A 1 251 ? 5.418 28.234 9.078 1 96.38 251 HIS A N 1
ATOM 1922 C CA . HIS A 1 251 ? 5.695 29.172 7.988 1 96.38 251 HIS A CA 1
ATOM 1923 C C . HIS A 1 251 ? 6.676 28.562 6.988 1 96.38 251 HIS A C 1
ATOM 1925 O O . HIS A 1 251 ? 7.422 27.641 7.324 1 96.38 251 HIS A O 1
ATOM 1931 N N . TYR A 1 252 ? 6.629 29.094 5.734 1 97.5 252 TYR A N 1
ATOM 1932 C CA . TYR A 1 252 ? 7.582 28.578 4.754 1 97.5 252 TYR A CA 1
ATOM 1933 C C . TYR A 1 252 ? 8.023 29.688 3.797 1 97.5 252 TYR A C 1
ATOM 1935 O O . TYR A 1 252 ? 7.328 30.688 3.646 1 97.5 252 TYR A O 1
ATOM 1943 N N . MET A 1 253 ? 9.141 29.516 3.244 1 97.25 253 MET A N 1
ATOM 1944 C CA . MET A 1 253 ? 9.766 30.359 2.229 1 97.25 253 MET A CA 1
ATOM 1945 C C . MET A 1 253 ? 10.281 29.516 1.067 1 97.25 253 MET A C 1
ATOM 1947 O O . MET A 1 253 ? 10.984 28.531 1.277 1 97.25 253 MET A O 1
ATOM 1951 N N . VAL A 1 254 ? 9.766 29.844 -0.134 1 97.88 254 VAL A N 1
ATOM 1952 C CA . VAL A 1 254 ? 10.336 29.234 -1.327 1 97.88 254 VAL A CA 1
ATOM 1953 C C . VAL A 1 254 ? 11.641 29.938 -1.696 1 97.88 254 VAL A C 1
ATOM 1955 O O . VAL A 1 254 ? 11.773 31.156 -1.5 1 97.88 254 VAL A O 1
ATOM 1958 N N . GLY A 1 255 ? 12.547 29.172 -2.123 1 96.69 255 GLY A N 1
ATOM 1959 C CA . GLY A 1 255 ? 13.812 29.766 -2.529 1 96.69 255 GLY A CA 1
ATOM 1960 C C . GLY A 1 255 ? 14.75 28.766 -3.195 1 96.69 255 GLY A C 1
ATOM 1961 O O . GLY A 1 255 ? 14.305 27.734 -3.701 1 96.69 255 GLY A O 1
ATOM 1962 N N . ARG A 1 256 ? 15.945 29.266 -3.311 1 95.12 256 ARG A N 1
ATOM 1963 C CA . ARG A 1 256 ? 16.984 28.438 -3.896 1 95.12 256 ARG A CA 1
ATOM 1964 C C . ARG A 1 256 ? 18.031 28.047 -2.854 1 95.12 256 ARG A C 1
ATOM 1966 O O . ARG A 1 256 ? 18.531 28.906 -2.125 1 95.12 256 ARG A O 1
ATOM 1973 N N . TYR A 1 257 ? 18.25 26.75 -2.754 1 95.06 257 TYR A N 1
ATOM 1974 C CA . TYR A 1 257 ? 19.312 26.219 -1.916 1 95.06 257 TYR A CA 1
ATOM 1975 C C . TYR A 1 257 ? 20.594 26.031 -2.723 1 95.06 257 TYR A C 1
ATOM 1977 O O . TYR A 1 257 ? 20.578 25.391 -3.777 1 95.06 257 TYR A O 1
ATOM 1985 N N . ASP A 1 258 ? 21.641 26.656 -2.242 1 90.88 258 ASP A N 1
ATOM 1986 C CA . ASP A 1 258 ? 22.969 26.484 -2.852 1 90.88 258 ASP A CA 1
ATOM 1987 C C . ASP A 1 258 ? 23.766 25.422 -2.121 1 90.88 258 ASP A C 1
ATOM 1989 O O . ASP A 1 258 ? 24.219 25.641 -0.995 1 90.88 258 ASP A O 1
ATOM 1993 N N . ASP A 1 259 ? 24.016 24.375 -2.709 1 85.5 259 ASP A N 1
ATOM 1994 C CA . ASP A 1 259 ? 24.641 23.203 -2.094 1 85.5 259 ASP A CA 1
ATOM 1995 C C . ASP A 1 259 ? 26.141 23.438 -1.885 1 85.5 259 ASP A C 1
ATOM 1997 O O . ASP A 1 259 ? 26.766 22.766 -1.058 1 85.5 259 ASP A O 1
ATOM 2001 N N . GLU A 1 260 ? 26.719 24.312 -2.586 1 85.62 260 GLU A N 1
ATOM 2002 C CA . GLU A 1 260 ? 28.156 24.594 -2.436 1 85.62 260 GLU A CA 1
ATOM 2003 C C . GLU A 1 260 ? 28.422 25.438 -1.187 1 85.62 260 GLU A C 1
ATOM 2005 O O . GLU A 1 260 ? 29.297 25.109 -0.392 1 85.62 260 GLU A O 1
ATOM 2010 N N . GLU A 1 261 ? 27.625 26.406 -0.998 1 89.12 261 GLU A N 1
ATOM 2011 C CA . GLU A 1 261 ? 27.844 27.312 0.131 1 89.12 261 GLU A CA 1
ATOM 2012 C C . GLU A 1 261 ? 26.922 26.969 1.296 1 89.12 261 GLU A C 1
ATOM 2014 O O . GLU A 1 261 ? 27.109 27.453 2.414 1 89.12 261 GLU A O 1
ATOM 2019 N N . ASP A 1 262 ? 25.984 26.078 1.065 1 93.56 262 ASP A N 1
ATOM 2020 C CA . ASP A 1 262 ? 24.953 25.734 2.037 1 93.56 262 ASP A CA 1
ATOM 2021 C C . ASP A 1 262 ? 24.203 26.969 2.52 1 93.56 262 ASP A C 1
ATOM 2023 O O . ASP A 1 262 ? 24.062 27.188 3.725 1 93.56 262 ASP A O 1
ATOM 2027 N N . THR A 1 263 ? 23.719 27.703 1.578 1 93.12 263 THR A N 1
ATOM 2028 C CA . THR A 1 263 ? 22.938 28.906 1.854 1 93.12 263 THR A CA 1
ATOM 2029 C C . THR A 1 263 ? 21.578 28.828 1.169 1 93.12 263 THR A C 1
ATOM 2031 O O . THR A 1 263 ? 21.391 28.047 0.227 1 93.12 263 THR A O 1
ATOM 2034 N N . PHE A 1 264 ? 20.672 29.578 1.67 1 95 264 PHE A N 1
ATOM 2035 C CA . PHE A 1 264 ? 19.312 29.656 1.143 1 95 264 PHE A CA 1
ATOM 2036 C C . PHE A 1 264 ? 18.984 31.062 0.696 1 95 264 PHE A C 1
ATOM 2038 O O . PHE A 1 264 ? 19.109 32.031 1.476 1 95 264 PHE A O 1
ATOM 2045 N N . LYS A 1 265 ? 18.609 31.219 -0.579 1 94.12 265 LYS A N 1
ATOM 2046 C CA . LYS A 1 265 ? 18.203 32.5 -1.135 1 94.12 265 LYS A CA 1
ATOM 2047 C C . LYS A 1 265 ? 16.688 32.562 -1.304 1 94.12 265 LYS A C 1
ATOM 2049 O O . LYS A 1 265 ? 16.141 31.984 -2.232 1 94.12 265 LYS A O 1
ATOM 2054 N N . PRO A 1 266 ? 16.031 33.375 -0.501 1 95.75 266 PRO A N 1
ATOM 2055 C CA . PRO A 1 266 ? 14.57 33.406 -0.544 1 95.75 266 PRO A CA 1
ATOM 2056 C C . PRO A 1 266 ? 14.039 34 -1.85 1 95.75 266 PRO A C 1
ATOM 2058 O O . PRO A 1 266 ? 14.641 34.906 -2.406 1 95.75 266 PRO A O 1
ATOM 2061 N N . ALA A 1 267 ? 12.922 33.469 -2.332 1 95.38 267 ALA A N 1
ATOM 2062 C CA . ALA A 1 267 ? 12.234 34 -3.504 1 95.38 267 ALA A CA 1
ATOM 2063 C C . ALA A 1 267 ? 11.531 35.344 -3.172 1 95.38 267 ALA A C 1
ATOM 2065 O O . ALA A 1 267 ? 11.289 36.156 -4.059 1 95.38 267 ALA A O 1
ATOM 2066 N N . GLU A 1 268 ? 11.219 35.531 -1.908 1 96.25 268 GLU A N 1
ATOM 2067 C CA . GLU A 1 268 ? 10.57 36.781 -1.44 1 96.25 268 GLU A CA 1
ATOM 2068 C C . GLU A 1 268 ? 11.375 37.406 -0.32 1 96.25 268 GLU A C 1
ATOM 2070 O O . GLU A 1 268 ? 10.891 37.562 0.803 1 96.25 268 GLU A O 1
ATOM 2075 N N . PRO A 1 269 ? 12.453 37.969 -0.676 1 94.75 269 PRO A N 1
ATOM 2076 C CA . PRO A 1 269 ? 13.344 38.531 0.347 1 94.75 269 PRO A CA 1
ATOM 2077 C C . PRO A 1 269 ? 12.719 39.688 1.091 1 94.75 269 PRO A C 1
ATOM 2079 O O . PRO A 1 269 ? 13.117 40 2.213 1 94.75 269 PRO A O 1
ATOM 2082 N N . GLU A 1 270 ? 11.75 40.281 0.485 1 94.44 270 GLU A N 1
ATOM 2083 C CA . GLU A 1 270 ? 11.094 41.438 1.094 1 94.44 270 GLU A CA 1
ATOM 2084 C C . GLU A 1 270 ? 10.336 41.062 2.357 1 94.44 270 GLU A C 1
ATOM 2086 O O . GLU A 1 270 ? 10 41.906 3.178 1 94.44 270 GLU A O 1
ATOM 2091 N N . ARG A 1 271 ? 10.117 39.781 2.564 1 92.56 271 ARG A N 1
ATOM 2092 C CA . ARG A 1 271 ? 9.414 39.344 3.756 1 92.56 271 ARG A CA 1
ATOM 2093 C C . ARG A 1 271 ? 10.344 39.281 4.965 1 92.56 271 ARG A C 1
ATOM 2095 O O . ARG A 1 271 ? 9.891 39.188 6.102 1 92.56 271 ARG A O 1
ATOM 2102 N N . GLY A 1 272 ? 11.602 39.312 4.758 1 89.94 272 GLY A N 1
ATOM 2103 C CA . GLY A 1 272 ? 12.57 39.469 5.832 1 89.94 272 GLY A CA 1
ATOM 2104 C C . GLY A 1 272 ? 12.93 38.125 6.488 1 89.94 272 GLY A C 1
ATOM 2105 O O . GLY A 1 272 ? 12.578 37.062 5.977 1 89.94 272 GLY A O 1
ATOM 2106 N N . GLY A 1 273 ? 13.625 38.219 7.633 1 86.25 273 GLY A N 1
ATOM 2107 C CA . GLY A 1 273 ? 14.164 37.031 8.289 1 86.25 273 GLY A CA 1
ATOM 2108 C C . GLY A 1 273 ? 13.227 36.438 9.328 1 86.25 273 GLY A C 1
ATOM 2109 O O . GLY A 1 273 ? 13.367 35.281 9.719 1 86.25 273 GLY A O 1
ATOM 2110 N N . ASP A 1 274 ? 12.312 37.219 9.836 1 88.25 274 ASP A N 1
ATOM 2111 C CA . ASP A 1 274 ? 11.336 36.719 10.797 1 88.25 274 ASP A CA 1
ATOM 2112 C C . ASP A 1 274 ? 10.32 35.812 10.125 1 88.25 274 ASP A C 1
ATOM 2114 O O . ASP A 1 274 ? 9.477 36.281 9.344 1 88.25 274 ASP A O 1
ATOM 2118 N N . CYS A 1 275 ? 10.32 34.562 10.484 1 89.94 275 CYS A N 1
ATOM 2119 C CA . CYS A 1 275 ? 9.484 33.594 9.789 1 89.94 275 CYS A CA 1
ATOM 2120 C C . CYS A 1 275 ? 8.008 33.906 10 1 89.94 275 CYS A C 1
ATOM 2122 O O . CYS A 1 275 ? 7.16 33.469 9.219 1 89.94 275 CYS A O 1
ATOM 2124 N N . ALA A 1 276 ? 7.684 34.656 11.008 1 88 276 ALA A N 1
ATOM 2125 C CA . ALA A 1 276 ? 6.293 35.062 11.234 1 88 276 ALA A CA 1
ATOM 2126 C C . ALA A 1 276 ? 5.75 35.875 10.07 1 88 276 ALA A C 1
ATOM 2128 O O . ALA A 1 276 ? 4.535 35.969 9.891 1 88 276 ALA A O 1
ATOM 2129 N N . ASN A 1 277 ? 6.707 36.469 9.297 1 90.19 277 ASN A N 1
ATOM 2130 C CA . ASN A 1 277 ? 6.312 37.281 8.141 1 90.19 277 ASN A CA 1
ATOM 2131 C C . ASN A 1 277 ? 6.266 36.438 6.867 1 90.19 277 ASN A C 1
ATOM 2133 O O . ASN A 1 277 ? 5.883 36.938 5.805 1 90.19 277 ASN A O 1
ATOM 2137 N N . TRP A 1 278 ? 6.637 35.156 6.938 1 94.44 278 TRP A N 1
ATOM 2138 C CA . TRP A 1 278 ? 6.621 34.25 5.777 1 94.44 278 TRP A CA 1
ATOM 2139 C C . TRP A 1 278 ? 5.211 33.75 5.5 1 94.44 278 TRP A C 1
ATOM 2141 O O . TRP A 1 278 ? 4.27 34.094 6.215 1 94.44 278 TRP A O 1
ATOM 2151 N N . ARG A 1 279 ? 5.09 33.062 4.426 1 95.94 279 ARG A N 1
ATOM 2152 C CA . ARG A 1 279 ? 3.805 32.469 4.117 1 95.94 279 ARG A CA 1
ATOM 2153 C C . ARG A 1 279 ? 3.457 31.375 5.137 1 95.94 279 ARG A C 1
ATOM 2155 O O . ARG A 1 279 ? 4.336 30.641 5.602 1 95.94 279 ARG A O 1
ATOM 2162 N N . ARG A 1 280 ? 2.189 31.297 5.492 1 96.06 280 ARG A N 1
ATOM 2163 C CA . ARG A 1 280 ? 1.731 30.266 6.426 1 96.06 280 ARG A CA 1
ATOM 2164 C C . ARG A 1 280 ? 1.386 28.984 5.695 1 96.06 280 ARG A C 1
ATOM 2166 O O . ARG A 1 280 ? 0.801 29.016 4.609 1 96.06 280 ARG A O 1
ATOM 2173 N N . LEU A 1 281 ? 1.795 27.922 6.27 1 97.06 281 LEU A N 1
ATOM 2174 C CA . LEU A 1 281 ? 1.423 26.625 5.723 1 97.06 281 LEU A CA 1
ATOM 2175 C C . LEU A 1 281 ? -0.072 26.375 5.887 1 97.06 281 LEU A C 1
ATOM 2177 O O . LEU A 1 281 ? -0.701 25.75 5.023 1 97.06 281 LEU A O 1
ATOM 2181 N N . ASP A 1 282 ? -0.621 26.75 6.969 1 98.06 282 ASP A N 1
ATOM 2182 C CA . ASP A 1 282 ? -2.02 26.641 7.371 1 98.06 282 ASP A CA 1
ATOM 2183 C C . ASP A 1 282 ? -2.451 27.844 8.211 1 98.06 282 ASP A C 1
ATOM 2185 O O . ASP A 1 282 ? -1.76 28.219 9.164 1 98.06 282 ASP A O 1
ATOM 2189 N N . HIS A 1 283 ? -3.555 28.438 7.859 1 97.62 283 HIS A N 1
ATOM 2190 C CA . HIS A 1 283 ? -3.988 29.656 8.531 1 97.62 283 HIS A CA 1
ATOM 2191 C C . HIS A 1 283 ? -4.832 29.344 9.758 1 97.62 283 HIS A C 1
ATOM 2193 O O . HIS A 1 283 ? -5.391 30.234 10.383 1 97.62 283 HIS A O 1
ATOM 2199 N N . GLY A 1 284 ? -4.977 28.016 10.078 1 97.19 284 GLY A N 1
ATOM 2200 C CA . GLY A 1 284 ? -5.688 27.578 11.266 1 97.19 284 GLY A CA 1
ATOM 2201 C C . GLY A 1 284 ? -4.762 27.062 12.359 1 97.19 284 GLY A C 1
ATOM 2202 O O . GLY A 1 284 ? -3.766 27.719 12.688 1 97.19 284 GLY A O 1
ATOM 2203 N N . HIS A 1 285 ? -5.195 26 12.992 1 95.56 285 HIS A N 1
ATOM 2204 C CA . HIS A 1 285 ? -4.539 25.406 14.156 1 95.56 285 HIS A CA 1
ATOM 2205 C C . HIS A 1 285 ? -3.723 24.188 13.766 1 95.56 285 HIS A C 1
ATOM 2207 O O . HIS A 1 285 ? -4.195 23.047 13.891 1 95.56 285 HIS A O 1
ATOM 2213 N N . LEU A 1 286 ? -2.514 24.406 13.359 1 95.75 286 LEU A N 1
ATOM 2214 C CA . LEU A 1 286 ? -1.591 23.359 12.898 1 95.75 286 LEU A CA 1
ATOM 2215 C C . LEU A 1 286 ? -0.145 23.766 13.172 1 95.75 286 LEU A C 1
ATOM 2217 O O . LEU A 1 286 ? 0.223 24.938 13 1 95.75 286 LEU A O 1
ATOM 2221 N N . TYR A 1 287 ? 0.628 22.703 13.617 1 94.44 287 TYR A N 1
ATOM 2222 C CA . TYR A 1 287 ? 1.96 23.047 14.109 1 94.44 287 TYR A CA 1
ATOM 2223 C C . TYR A 1 287 ? 2.932 21.891 13.875 1 94.44 287 TYR A C 1
ATOM 2225 O O . TYR A 1 287 ? 2.514 20.75 13.641 1 94.44 287 TYR A O 1
ATOM 2233 N N . ALA A 1 288 ? 4.285 22.203 13.797 1 97.62 288 ALA A N 1
ATOM 2234 C CA . ALA A 1 288 ? 5.383 21.25 13.867 1 97.62 288 ALA A CA 1
ATOM 2235 C C . ALA A 1 288 ? 5.316 20.25 12.711 1 97.62 288 ALA A C 1
ATOM 2237 O O . ALA A 1 288 ? 5.531 19.047 12.906 1 97.62 288 ALA A O 1
ATOM 2238 N N . SER A 1 289 ? 5.055 20.75 11.508 1 97.88 289 SER A N 1
ATOM 2239 C CA . SER A 1 289 ? 4.848 19.875 10.367 1 97.88 289 SER A CA 1
ATOM 2240 C C . SER A 1 289 ? 6.164 19.266 9.883 1 97.88 289 SER A C 1
ATOM 2242 O O . SER A 1 289 ? 7.238 19.812 10.148 1 97.88 289 SER A O 1
ATOM 2244 N N . LYS A 1 290 ? 6.078 18.156 9.328 1 98.12 290 LYS A N 1
ATOM 2245 C CA . LYS A 1 290 ? 7.156 17.422 8.672 1 98.12 290 LYS A CA 1
ATOM 2246 C C . LYS A 1 290 ? 6.68 16.797 7.359 1 98.12 290 LYS A C 1
ATOM 2248 O O . LYS A 1 290 ? 5.586 16.234 7.293 1 98.12 290 LYS A O 1
ATOM 2253 N N . SER A 1 291 ? 7.477 16.969 6.309 1 98.06 291 SER A N 1
ATOM 2254 C CA . SER A 1 291 ? 7.121 16.359 5.027 1 98.06 291 SER A CA 1
ATOM 2255 C C . SER A 1 291 ? 8.086 15.242 4.66 1 98.06 291 SER A C 1
ATOM 2257 O O . SER A 1 291 ? 9.133 15.078 5.289 1 98.06 291 SER A O 1
ATOM 2259 N N . PHE A 1 292 ? 7.738 14.445 3.695 1 98.12 292 PHE A N 1
ATOM 2260 C CA . PHE A 1 292 ? 8.633 13.43 3.145 1 98.12 292 PHE A CA 1
ATOM 2261 C C . PHE A 1 292 ? 8.312 13.18 1.676 1 98.12 292 PHE A C 1
ATOM 2263 O O . PHE A 1 292 ? 7.219 13.484 1.208 1 98.12 292 PHE A O 1
ATOM 2270 N N . TYR A 1 293 ? 9.312 12.711 0.97 1 97.81 293 TYR A N 1
ATOM 2271 C CA . TYR A 1 293 ? 9.109 12.266 -0.405 1 97.81 293 TYR A CA 1
ATOM 2272 C C . TYR A 1 293 ? 8.562 10.844 -0.445 1 97.81 293 TYR A C 1
ATOM 2274 O O . TYR A 1 293 ? 9.219 9.906 0.008 1 97.81 293 TYR A O 1
ATOM 2282 N N . ASP A 1 294 ? 7.363 10.742 -0.904 1 97.75 294 ASP A N 1
ATOM 2283 C CA . ASP A 1 294 ? 6.727 9.445 -1.12 1 97.75 294 ASP A CA 1
ATOM 2284 C C . ASP A 1 294 ? 7.172 8.836 -2.443 1 97.75 294 ASP A C 1
ATOM 2286 O O . ASP A 1 294 ? 6.551 9.07 -3.482 1 97.75 294 ASP A O 1
ATOM 2290 N N . ALA A 1 295 ? 8.148 8 -2.336 1 94.81 295 ALA A N 1
ATOM 2291 C CA . ALA A 1 295 ? 8.734 7.422 -3.539 1 94.81 295 ALA A CA 1
ATOM 2292 C C . ALA A 1 295 ? 7.75 6.5 -4.246 1 94.81 295 ALA A C 1
ATOM 2294 O O . ALA A 1 295 ? 7.867 6.262 -5.449 1 94.81 295 ALA A O 1
ATOM 2295 N N . ARG A 1 296 ? 6.832 5.953 -3.521 1 94.94 296 ARG A N 1
ATOM 2296 C CA . ARG A 1 296 ? 5.871 5.027 -4.117 1 94.94 296 ARG A CA 1
ATOM 2297 C C . ARG A 1 296 ? 5.02 5.73 -5.172 1 94.94 296 ARG A C 1
ATOM 2299 O O . ARG A 1 296 ? 4.742 5.164 -6.23 1 94.94 296 ARG A O 1
ATOM 2306 N N . LYS A 1 297 ? 4.621 6.914 -4.871 1 96.5 297 LYS A N 1
ATOM 2307 C CA . LYS A 1 297 ? 3.713 7.613 -5.781 1 96.5 297 LYS A CA 1
ATOM 2308 C C . LYS A 1 297 ? 4.359 8.875 -6.336 1 96.5 297 LYS A C 1
ATOM 2310 O O . LYS A 1 297 ? 3.689 9.695 -6.977 1 96.5 297 LYS A O 1
ATOM 2315 N N . LYS A 1 298 ? 5.59 9.125 -6.023 1 96.44 298 LYS A N 1
ATOM 2316 C CA . LYS A 1 298 ? 6.375 10.25 -6.52 1 96.44 298 LYS A CA 1
ATOM 2317 C C . LYS A 1 298 ? 5.699 11.578 -6.191 1 96.44 298 LYS A C 1
ATOM 2319 O O . LYS A 1 298 ? 5.5 12.414 -7.074 1 96.44 298 LYS A O 1
ATOM 2324 N N . ARG A 1 299 ? 5.453 11.773 -4.93 1 98.38 299 ARG A N 1
ATOM 2325 C CA . ARG A 1 299 ? 4.816 13 -4.461 1 98.38 299 ARG A CA 1
ATOM 2326 C C . ARG A 1 299 ? 5.402 13.445 -3.125 1 98.38 299 ARG A C 1
ATOM 2328 O O . ARG A 1 299 ? 6.047 12.656 -2.43 1 98.38 299 ARG A O 1
ATOM 2335 N N . ARG A 1 300 ? 5.262 14.75 -2.793 1 98.62 300 ARG A N 1
ATOM 2336 C CA . ARG A 1 300 ? 5.609 15.289 -1.48 1 98.62 300 ARG A CA 1
ATOM 2337 C C . ARG A 1 300 ? 4.402 15.281 -0.548 1 98.62 300 ARG A C 1
ATOM 2339 O O . ARG A 1 300 ? 3.32 15.742 -0.918 1 98.62 300 ARG A O 1
ATOM 2346 N N . VAL A 1 301 ? 4.516 14.672 0.653 1 98.81 301 VAL A N 1
ATOM 2347 C CA . VAL A 1 301 ? 3.395 14.539 1.574 1 98.81 301 VAL A CA 1
ATOM 2348 C C . VAL A 1 301 ? 3.713 15.25 2.887 1 98.81 301 VAL A C 1
ATOM 2350 O O . VAL A 1 301 ? 4.816 15.109 3.424 1 98.81 301 VAL A O 1
ATOM 2353 N N . LEU A 1 302 ? 2.758 15.977 3.42 1 98.56 302 LEU A N 1
ATOM 2354 C CA . LEU A 1 302 ? 2.898 16.766 4.637 1 98.56 302 LEU A CA 1
ATOM 2355 C C . LEU A 1 302 ? 2.125 16.141 5.789 1 98.56 302 LEU A C 1
ATOM 2357 O O . LEU A 1 302 ? 0.984 15.703 5.613 1 98.56 302 LEU A O 1
ATOM 2361 N N . TRP A 1 303 ? 2.748 16.016 6.934 1 98.44 303 TRP A N 1
ATOM 2362 C CA . TRP A 1 303 ? 2.135 15.719 8.219 1 98.44 303 TRP A CA 1
ATOM 2363 C C . TRP A 1 303 ? 2.254 16.906 9.164 1 98.44 303 TRP A C 1
ATOM 2365 O O . TRP A 1 303 ? 3.211 17.688 9.086 1 98.44 303 TRP A O 1
ATOM 2375 N N . ALA A 1 304 ? 1.302 17.062 10.07 1 98.38 304 ALA A N 1
ATOM 2376 C CA . ALA A 1 304 ? 1.361 18.156 11.023 1 98.38 304 ALA A CA 1
ATOM 2377 C C . ALA A 1 304 ? 0.567 17.844 12.289 1 98.38 304 ALA A C 1
ATOM 2379 O O . ALA A 1 304 ? -0.453 17.156 12.227 1 98.38 304 ALA A O 1
ATOM 2380 N N . TRP A 1 305 ? 1.007 18.391 13.367 1 97.94 305 TRP A N 1
ATOM 2381 C CA . TRP A 1 305 ? 0.39 18.172 14.672 1 97.94 305 TRP A CA 1
ATOM 2382 C C . TRP A 1 305 ? -0.779 19.125 14.891 1 97.94 305 TRP A C 1
ATOM 2384 O O . TRP A 1 305 ? -0.713 20.297 14.5 1 97.94 305 TRP A O 1
ATOM 2394 N N . VAL A 1 306 ? -1.857 18.609 15.43 1 96.75 306 VAL A N 1
ATOM 2395 C CA . VAL A 1 306 ? -3.023 19.375 15.859 1 96.75 306 VAL A CA 1
ATOM 2396 C C . VAL A 1 306 ? -3.355 19.047 17.312 1 96.75 306 VAL A C 1
ATOM 2398 O O . VAL A 1 306 ? -3.914 17.984 17.594 1 96.75 306 VAL A O 1
ATOM 2401 N N . ASP A 1 307 ? -3.039 19.875 18.234 1 92.94 307 ASP A N 1
ATOM 2402 C CA . ASP A 1 307 ? -3.26 19.578 19.656 1 92.94 307 ASP A CA 1
ATOM 2403 C C . ASP A 1 307 ? -4.668 19.984 20.078 1 92.94 307 ASP A C 1
ATOM 2405 O O . ASP A 1 307 ? -5.418 20.578 19.297 1 92.94 307 ASP A O 1
ATOM 2409 N N . GLU A 1 308 ? -5.012 19.656 21.266 1 90.06 308 GLU A N 1
ATOM 2410 C CA . GLU A 1 308 ? -6.32 19.984 21.828 1 90.06 308 GLU A CA 1
ATOM 2411 C C . GLU A 1 308 ? -6.391 21.453 22.266 1 90.06 308 GLU A C 1
ATOM 2413 O O . GLU A 1 308 ? -5.387 22.016 22.688 1 90.06 308 GLU A O 1
ATOM 2418 N N . THR A 1 309 ? -7.5 21.922 22.109 1 88.38 309 THR A N 1
ATOM 2419 C CA . THR A 1 309 ? -7.66 23.312 22.516 1 88.38 309 THR A CA 1
ATOM 2420 C C . THR A 1 309 ? -8.719 23.438 23.609 1 88.38 309 THR A C 1
ATOM 2422 O O . THR A 1 309 ? -9.25 24.516 23.844 1 88.38 309 THR A O 1
ATOM 2425 N N . ASP A 1 310 ? -9.086 22.312 24.219 1 86.62 310 ASP A N 1
ATOM 2426 C CA . ASP A 1 310 ? -10.125 22.328 25.25 1 86.62 310 ASP A CA 1
ATOM 2427 C C . ASP A 1 310 ? -9.555 21.891 26.609 1 86.62 310 ASP A C 1
ATOM 2429 O O . ASP A 1 310 ? -10.281 21.844 27.594 1 86.62 310 ASP A O 1
ATOM 2433 N N . GLY A 1 311 ? -8.297 21.547 26.672 1 78.31 311 GLY A N 1
ATOM 2434 C CA . GLY A 1 311 ? -7.664 21.094 27.906 1 78.31 311 GLY A CA 1
ATOM 2435 C C . GLY A 1 311 ? -8.18 19.75 28.391 1 78.31 311 GLY A C 1
ATOM 2436 O O . GLY A 1 311 ? -7.98 19.391 29.547 1 78.31 311 GLY A O 1
ATOM 2437 N N . GLY A 1 312 ? -8.891 18.984 27.609 1 78.5 312 GLY A N 1
ATOM 2438 C CA . GLY A 1 312 ? -9.594 17.781 28.047 1 78.5 312 GLY A CA 1
ATOM 2439 C C . GLY A 1 312 ? -8.781 16.516 27.875 1 78.5 312 GLY A C 1
ATOM 2440 O O . GLY A 1 312 ? -9.289 15.414 28.078 1 78.5 312 GLY A O 1
ATOM 2441 N N . GLY A 1 313 ? -7.555 16.656 27.5 1 78.94 313 GLY A N 1
ATOM 2442 C CA . GLY A 1 313 ? -6.742 15.477 27.219 1 78.94 313 GLY A CA 1
ATOM 2443 C C . GLY A 1 313 ? -6.633 14.531 28.406 1 78.94 313 GLY A C 1
ATOM 2444 O O . GLY A 1 313 ? -6.746 13.32 28.25 1 78.94 313 GLY A O 1
ATOM 2445 N N . GLU A 1 314 ? -6.473 15.008 29.562 1 83.31 314 GLU A N 1
ATOM 2446 C CA . GLU A 1 314 ? -6.336 14.188 30.766 1 83.31 314 GLU A CA 1
ATOM 2447 C C . GLU A 1 314 ? -7.586 13.344 31 1 83.31 314 GLU A C 1
ATOM 2449 O O . GLU A 1 314 ? -7.488 12.156 31.297 1 83.31 314 GLU A O 1
ATOM 2454 N N . GLY A 1 315 ? -8.68 13.953 30.828 1 84.94 315 GLY A N 1
ATOM 2455 C CA . GLY A 1 315 ? -9.93 13.242 31.047 1 84.94 315 GLY A CA 1
ATOM 2456 C C . GLY A 1 315 ? -10.188 12.156 30.016 1 84.94 315 GLY A C 1
ATOM 2457 O O . GLY A 1 315 ? -10.75 11.109 30.344 1 84.94 315 GLY A O 1
ATOM 2458 N N . ARG A 1 316 ? -9.781 12.336 28.859 1 87.06 316 ARG A N 1
ATOM 2459 C CA . ARG A 1 316 ? -10.039 11.398 27.766 1 87.06 316 ARG A CA 1
ATOM 2460 C C . ARG A 1 316 ? -9.008 10.281 27.766 1 87.06 316 ARG A C 1
ATOM 2462 O O . ARG A 1 316 ? -9.258 9.203 27.203 1 87.06 316 ARG A O 1
ATOM 2469 N N . GLY A 1 317 ? -7.867 10.516 28.359 1 90.38 317 GLY A N 1
ATOM 2470 C CA . GLY A 1 317 ? -6.793 9.531 28.359 1 90.38 317 GLY A CA 1
ATOM 2471 C C . GLY A 1 317 ? -5.938 9.578 27.109 1 90.38 317 GLY A C 1
ATOM 2472 O O . GLY A 1 317 ? -5.035 8.75 26.938 1 90.38 317 GLY A O 1
ATOM 2473 N N . TRP A 1 318 ? -6.277 10.445 26.188 1 91.62 318 TRP A N 1
ATOM 2474 C CA . TRP A 1 318 ? -5.477 10.68 25 1 91.62 318 TRP A CA 1
ATOM 2475 C C . TRP A 1 318 ? -5.477 12.156 24.625 1 91.62 318 TRP A C 1
ATOM 2477 O O . TRP A 1 318 ? -6.406 12.891 24.953 1 91.62 318 TRP A O 1
ATOM 2487 N N . ALA A 1 319 ? -4.375 12.586 23.922 1 93.69 319 ALA A N 1
ATOM 2488 C CA . ALA A 1 319 ? -4.293 13.961 23.453 1 93.69 319 ALA A CA 1
ATOM 2489 C C . ALA A 1 319 ? -3.414 14.07 22.203 1 93.69 319 ALA A C 1
ATOM 2491 O O . ALA A 1 319 ? -2.379 13.398 22.109 1 93.69 319 ALA A O 1
ATOM 2492 N N . GLY A 1 320 ? -3.891 14.898 21.297 1 94.81 320 GLY A N 1
ATOM 2493 C CA . GLY A 1 320 ? -3.117 15.188 20.094 1 94.81 320 GLY A CA 1
ATOM 2494 C C . GLY A 1 320 ? -3.494 14.305 18.922 1 94.81 320 GLY A C 1
ATOM 2495 O O . GLY A 1 320 ? -3.762 13.117 19.078 1 94.81 320 GLY A O 1
ATOM 2496 N N . ILE A 1 321 ? -3.629 14.906 17.75 1 96.31 321 ILE A N 1
ATOM 2497 C CA . ILE A 1 321 ? -3.836 14.188 16.5 1 96.31 321 ILE A CA 1
ATOM 2498 C C . ILE A 1 321 ? -2.934 14.766 15.406 1 96.31 321 ILE A C 1
ATOM 2500 O O . ILE A 1 321 ? -2.273 15.781 15.617 1 96.31 321 ILE A O 1
ATOM 2504 N N . GLN A 1 322 ? -2.801 14.039 14.359 1 98.31 322 GLN A N 1
ATOM 2505 C CA . GLN A 1 322 ? -2.178 14.578 13.156 1 98.31 322 GLN A CA 1
ATOM 2506 C C . GLN A 1 322 ? -3.229 15.031 12.148 1 98.31 322 GLN A C 1
ATOM 2508 O O . GLN A 1 322 ? -4.25 14.359 11.969 1 98.31 322 GLN A O 1
ATOM 2513 N N . ALA A 1 323 ? -2.984 16.188 11.539 1 98.31 323 ALA A N 1
ATOM 2514 C CA . ALA A 1 323 ? -3.811 16.516 10.375 1 98.31 323 ALA A CA 1
ATOM 2515 C C . ALA A 1 323 ? -3.756 15.414 9.328 1 98.31 323 ALA A C 1
ATOM 2517 O O . ALA A 1 323 ? -2.793 14.641 9.281 1 98.31 323 ALA A O 1
ATOM 2518 N N . PHE A 1 324 ? -4.895 15.305 8.586 1 98.62 324 PHE A N 1
ATOM 2519 C CA . PHE A 1 324 ? -4.848 14.312 7.52 1 98.62 324 PHE A CA 1
ATOM 2520 C C . PHE A 1 324 ? -3.707 14.609 6.555 1 98.62 324 PHE A C 1
ATOM 2522 O O . PHE A 1 324 ? -3.463 15.766 6.207 1 98.62 324 PHE A O 1
ATOM 2529 N N . PRO A 1 325 ? -2.971 13.57 6.121 1 98.69 325 PRO A N 1
ATOM 2530 C CA . PRO A 1 325 ? -1.82 13.844 5.258 1 98.69 325 PRO A CA 1
ATOM 2531 C C . PRO A 1 325 ? -2.207 14.562 3.967 1 98.69 325 PRO A C 1
ATOM 2533 O O . PRO A 1 325 ? -3.234 14.242 3.361 1 98.69 325 PRO A O 1
ATOM 2536 N N . ARG A 1 326 ? -1.34 15.508 3.574 1 98.81 326 ARG A N 1
ATOM 2537 C CA . ARG A 1 326 ? -1.619 16.328 2.406 1 98.81 326 ARG A CA 1
ATOM 2538 C C . ARG A 1 326 ? -0.514 16.203 1.363 1 98.81 326 ARG A C 1
ATOM 2540 O O . ARG A 1 326 ? 0.67 16.188 1.704 1 98.81 326 ARG A O 1
ATOM 2547 N N . ALA A 1 327 ? -0.93 16.047 0.093 1 98.81 327 ALA A N 1
ATOM 2548 C CA . ALA A 1 327 ? 0.014 16.219 -1.007 1 98.81 327 ALA A CA 1
ATOM 2549 C C . ALA A 1 327 ? 0.333 17.703 -1.223 1 98.81 327 ALA A C 1
ATOM 2551 O O . ALA A 1 327 ? -0.549 18.547 -1.112 1 98.81 327 ALA A O 1
ATOM 2552 N N . MET A 1 328 ? 1.607 17.938 -1.55 1 98.5 328 MET A N 1
ATOM 2553 C CA . MET A 1 328 ? 2.031 19.328 -1.715 1 98.5 328 MET A CA 1
ATOM 2554 C C . MET A 1 328 ? 2.791 19.5 -3.025 1 98.5 328 MET A C 1
ATOM 2556 O O . MET A 1 328 ? 3.582 18.641 -3.414 1 98.5 328 MET A O 1
ATOM 2560 N N . TRP A 1 329 ? 2.592 20.641 -3.676 1 98.56 329 TRP A N 1
ATOM 2561 C CA . TRP A 1 329 ? 3.373 21.047 -4.836 1 98.56 329 TRP A CA 1
ATOM 2562 C C . TRP A 1 329 ? 3.377 22.578 -4.977 1 98.56 329 TRP A C 1
ATOM 2564 O O . TRP A 1 329 ? 2.672 23.266 -4.242 1 98.56 329 TRP A O 1
ATOM 2574 N N . LEU A 1 330 ? 4.227 23.062 -5.793 1 98.12 330 LEU A N 1
ATOM 2575 C CA . LEU A 1 330 ? 4.301 24.5 -6.004 1 98.12 330 LEU A CA 1
ATOM 2576 C C . LEU A 1 330 ? 3.24 24.969 -6.996 1 98.12 330 LEU A C 1
ATOM 2578 O O . LEU A 1 330 ? 3.064 24.344 -8.055 1 98.12 330 LEU A O 1
ATOM 2582 N N . ASP A 1 331 ? 2.605 26 -6.586 1 97.38 331 ASP A N 1
ATOM 2583 C CA . ASP A 1 331 ? 1.663 26.625 -7.508 1 97.38 331 ASP A CA 1
ATOM 2584 C C . ASP A 1 331 ? 2.385 27.188 -8.734 1 97.38 331 ASP A C 1
ATOM 2586 O O . ASP A 1 331 ? 3.613 27.297 -8.734 1 97.38 331 ASP A O 1
ATOM 2590 N N . THR A 1 332 ? 1.653 27.594 -9.75 1 96.12 332 THR A N 1
ATOM 2591 C CA . THR A 1 332 ? 2.223 28.078 -10.992 1 96.12 332 THR A CA 1
ATOM 2592 C C . THR A 1 332 ? 2.969 29.391 -10.766 1 96.12 332 THR A C 1
ATOM 2594 O O . THR A 1 332 ? 3.838 29.766 -11.555 1 96.12 332 THR A O 1
ATOM 2597 N N . ASP A 1 333 ? 2.701 30.141 -9.68 1 94 333 ASP A N 1
ATOM 2598 C CA . ASP A 1 333 ? 3.373 31.406 -9.414 1 94 333 ASP A CA 1
ATOM 2599 C C . ASP A 1 333 ? 4.777 31.172 -8.859 1 94 333 ASP A C 1
ATOM 2601 O O . ASP A 1 333 ? 5.566 32.125 -8.75 1 94 333 ASP A O 1
ATOM 2605 N N . GLY A 1 334 ? 5.027 29.906 -8.422 1 94.69 334 GLY A N 1
ATOM 2606 C CA . GLY A 1 334 ? 6.352 29.531 -7.961 1 94.69 334 GLY A CA 1
ATOM 2607 C C . GLY A 1 334 ? 6.648 29.984 -6.551 1 94.69 334 GLY A C 1
ATOM 2608 O O . GLY A 1 334 ? 7.789 29.922 -6.094 1 94.69 334 GLY A O 1
ATOM 2609 N N . LYS A 1 335 ? 5.637 30.484 -5.832 1 94.44 335 LYS A N 1
ATOM 2610 C CA . LYS A 1 335 ? 5.852 31.031 -4.496 1 94.44 335 LYS A CA 1
ATOM 2611 C C . LYS A 1 335 ? 4.953 30.344 -3.469 1 94.44 335 LYS A C 1
ATOM 2613 O O . LYS A 1 335 ? 5.336 30.188 -2.307 1 94.44 335 LYS A O 1
ATOM 2618 N N . ARG A 1 336 ? 3.859 29.953 -3.912 1 96.5 336 ARG A N 1
ATOM 2619 C CA . ARG A 1 336 ? 2.871 29.391 -2.992 1 96.5 336 ARG A CA 1
ATOM 2620 C C . ARG A 1 336 ? 2.828 27.875 -3.09 1 96.5 336 ARG A C 1
ATOM 2622 O O . ARG A 1 336 ? 2.879 27.312 -4.188 1 96.5 336 ARG A O 1
ATOM 2629 N N . LEU A 1 337 ? 2.684 27.266 -1.934 1 98.12 337 LEU A N 1
ATOM 2630 C CA . LEU A 1 337 ? 2.422 25.828 -1.897 1 98.12 337 LEU A CA 1
ATOM 2631 C C . LEU A 1 337 ? 0.929 25.547 -2.014 1 98.12 337 LEU A C 1
ATOM 2633 O O . LEU A 1 337 ? 0.111 26.25 -1.413 1 98.12 337 LEU A O 1
ATOM 2637 N N . VAL A 1 338 ? 0.598 24.609 -2.859 1 98.62 338 VAL A N 1
ATOM 2638 C CA . VAL A 1 338 ? -0.736 24.031 -2.893 1 98.62 338 VAL A CA 1
ATOM 2639 C C . VAL A 1 338 ? -0.755 22.75 -2.064 1 98.62 338 VAL A C 1
ATOM 2641 O O . VAL A 1 338 ? 0.185 21.953 -2.121 1 98.62 338 VAL A O 1
ATOM 2644 N N . GLN A 1 339 ? -1.753 22.625 -1.221 1 98.69 339 GLN A N 1
ATOM 2645 C CA . GLN A 1 339 ? -1.926 21.438 -0.387 1 98.69 339 GLN A CA 1
ATOM 2646 C C . GLN A 1 339 ? -3.289 20.797 -0.621 1 98.69 339 GLN A C 1
ATOM 2648 O O . GLN A 1 339 ? -4.301 21.5 -0.718 1 98.69 339 GLN A O 1
ATOM 2653 N N . TRP A 1 340 ? -3.293 19.531 -0.708 1 98.81 340 TRP A N 1
ATOM 2654 C CA . TRP A 1 340 ? -4.527 18.781 -0.931 1 98.81 340 TRP A CA 1
ATOM 2655 C C . TRP A 1 340 ? -4.492 17.438 -0.213 1 98.81 340 TRP A C 1
ATOM 2657 O O . TRP A 1 340 ? -3.455 16.766 -0.188 1 98.81 340 TRP A O 1
ATOM 2667 N N . PRO A 1 341 ? -5.633 17.078 0.446 1 98.75 341 PRO A N 1
ATOM 2668 C CA . PRO A 1 341 ? -5.586 15.742 1.044 1 98.75 341 PRO A CA 1
ATOM 2669 C C . PRO A 1 341 ? -5.109 14.672 0.062 1 98.75 341 PRO A C 1
ATOM 2671 O O . PRO A 1 341 ? -5.469 14.711 -1.118 1 98.75 341 PRO A O 1
ATOM 2674 N N . VAL A 1 342 ? -4.242 13.789 0.557 1 98.69 342 VAL A N 1
ATOM 2675 C CA . VAL A 1 342 ? -3.84 12.703 -0.335 1 98.69 342 VAL A CA 1
ATOM 2676 C C . VAL A 1 342 ? -5.074 11.953 -0.822 1 98.69 342 VAL A C 1
ATOM 2678 O O . VAL A 1 342 ? -6.059 11.82 -0.09 1 98.69 342 VAL A O 1
ATOM 2681 N N . GLU A 1 343 ? -4.988 11.391 -1.99 1 98 343 GLU A N 1
ATOM 2682 C CA . GLU A 1 343 ? -6.145 10.812 -2.666 1 98 343 GLU A CA 1
ATOM 2683 C C . GLU A 1 343 ? -6.668 9.594 -1.915 1 98 343 GLU A C 1
ATOM 2685 O O . GLU A 1 343 ? -7.82 9.195 -2.088 1 98 343 GLU A O 1
ATOM 2690 N N . GLU A 1 344 ? -5.887 8.984 -1.068 1 98.06 344 GLU A N 1
ATOM 2691 C CA . GLU A 1 344 ? -6.273 7.781 -0.331 1 98.06 344 GLU A CA 1
ATOM 2692 C C . GLU A 1 344 ? -7.473 8.047 0.572 1 98.06 344 GLU A C 1
ATOM 2694 O O . GLU A 1 344 ? -8.172 7.121 0.973 1 98.06 344 GLU A O 1
ATOM 2699 N N . ILE A 1 345 ? -7.762 9.344 0.896 1 98.31 345 ILE A N 1
ATOM 2700 C CA . ILE A 1 345 ? -8.93 9.68 1.704 1 98.31 345 ILE A CA 1
ATOM 2701 C C . ILE A 1 345 ? -10.195 9.203 1.002 1 98.31 345 ILE A C 1
ATOM 2703 O O . ILE A 1 345 ? -11.188 8.867 1.656 1 98.31 345 ILE A O 1
ATOM 2707 N N . GLU A 1 346 ? -10.188 9.148 -0.289 1 97.56 346 GLU A N 1
ATOM 2708 C CA . GLU A 1 346 ? -11.375 8.805 -1.064 1 97.56 346 GLU A CA 1
ATOM 2709 C C . GLU A 1 346 ? -11.75 7.336 -0.877 1 97.56 346 GLU A C 1
ATOM 2711 O O . GLU A 1 346 ? -12.875 6.934 -1.18 1 97.56 346 GLU A O 1
ATOM 2716 N N . THR A 1 347 ? -10.805 6.52 -0.397 1 95.94 347 THR A N 1
ATOM 2717 C CA . THR A 1 347 ? -11.125 5.121 -0.122 1 95.94 347 THR A CA 1
ATOM 2718 C C . THR A 1 347 ? -12.117 5.012 1.035 1 95.94 347 THR A C 1
ATOM 2720 O O . THR A 1 347 ? -12.742 3.969 1.225 1 95.94 347 THR A O 1
ATOM 2723 N N . LEU A 1 348 ? -12.312 6.055 1.829 1 96.81 348 LEU A N 1
ATOM 2724 C CA . LEU A 1 348 ? -13.219 6.055 2.971 1 96.81 348 LEU A CA 1
ATOM 2725 C C . LEU A 1 348 ? -14.609 6.535 2.561 1 96.81 348 LEU A C 1
ATOM 2727 O O . LEU A 1 348 ? -15.555 6.461 3.348 1 96.81 348 LEU A O 1
ATOM 2731 N N . ARG A 1 349 ? -14.719 7.09 1.327 1 97 349 ARG A N 1
ATOM 2732 C CA . ARG A 1 349 ? -16.016 7.609 0.883 1 97 349 ARG A CA 1
ATOM 2733 C C . ARG A 1 349 ? -17.047 6.492 0.782 1 97 349 ARG A C 1
ATOM 2735 O O . ARG A 1 349 ? -16.734 5.402 0.286 1 97 349 ARG A O 1
ATOM 2742 N N . ARG A 1 350 ? -18.219 6.707 1.319 1 94.25 350 ARG A N 1
ATOM 2743 C CA . ARG A 1 350 ? -19.375 5.805 1.249 1 94.25 350 ARG A CA 1
ATOM 2744 C C . ARG A 1 350 ? -20.562 6.492 0.61 1 94.25 350 ARG A C 1
ATOM 2746 O O . ARG A 1 350 ? -20.516 6.883 -0.557 1 94.25 350 ARG A O 1
ATOM 2753 N N . LYS A 1 351 ? -21.547 6.727 1.377 1 94.12 351 LYS A N 1
ATOM 2754 C CA . LYS A 1 351 ? -22.75 7.363 0.865 1 94.12 351 LYS A CA 1
ATOM 2755 C C . LYS A 1 351 ? -22.453 8.758 0.314 1 94.12 351 LYS A C 1
ATOM 2757 O O . LYS A 1 351 ? -21.719 9.531 0.936 1 94.12 351 LYS A O 1
ATOM 2762 N N . ARG A 1 352 ? -22.922 9.008 -0.858 1 94.25 352 ARG A N 1
ATOM 2763 C CA . ARG A 1 352 ? -22.766 10.305 -1.516 1 94.25 352 ARG A CA 1
ATOM 2764 C C . ARG A 1 352 ? -24.109 11.008 -1.648 1 94.25 352 ARG A C 1
ATOM 2766 O O . ARG A 1 352 ? -25.125 10.375 -1.989 1 94.25 352 ARG A O 1
ATOM 2773 N N . VAL A 1 353 ? -24.047 12.18 -1.254 1 91.06 353 VAL A N 1
ATOM 2774 C CA . VAL A 1 353 ? -25.203 13.031 -1.54 1 91.06 353 VAL A CA 1
ATOM 2775 C C . VAL A 1 353 ? -24.75 14.297 -2.256 1 91.06 353 VAL A C 1
ATOM 2777 O O . VAL A 1 353 ? -23.547 14.617 -2.266 1 91.06 353 VAL A O 1
ATOM 2780 N N . GLY A 1 354 ? -25.625 14.766 -2.941 1 83.69 354 GLY A N 1
ATOM 2781 C CA . GLY A 1 354 ? -25.25 16 -3.607 1 83.69 354 GLY A CA 1
ATOM 2782 C C . GLY A 1 354 ? -26.438 16.891 -3.928 1 83.69 354 GLY A C 1
ATOM 2783 O O . GLY A 1 354 ? -27.594 16.516 -3.658 1 83.69 354 GLY A O 1
ATOM 2784 N N . LEU A 1 355 ? -26.078 18.047 -4.117 1 72.31 355 LEU A N 1
ATOM 2785 C CA . LEU A 1 355 ? -27.062 18.984 -4.672 1 72.31 355 LEU A CA 1
ATOM 2786 C C . LEU A 1 355 ? -26.984 19.016 -6.195 1 72.31 355 LEU A C 1
ATOM 2788 O O . LEU A 1 355 ? -25.906 19.203 -6.762 1 72.31 355 LEU A O 1
ATOM 2792 N N . GLN A 1 356 ? -27.812 18.031 -6.973 1 60.44 356 GLN A N 1
ATOM 2793 C CA . GLN A 1 356 ? -27.875 17.703 -8.391 1 60.44 356 GLN A CA 1
ATOM 2794 C C . GLN A 1 356 ? -27.922 18.953 -9.25 1 60.44 356 GLN A C 1
ATOM 2796 O O . GLN A 1 356 ? -27.562 18.938 -10.43 1 60.44 356 GLN A O 1
ATOM 2801 N N . TRP A 1 357 ? -28.453 20.047 -8.773 1 60.41 357 TRP A N 1
ATOM 2802 C CA . TRP A 1 357 ? -28.656 21.219 -9.617 1 60.41 357 TRP A CA 1
ATOM 2803 C C . TRP A 1 357 ? -28.188 22.484 -8.898 1 60.41 357 TRP A C 1
ATOM 2805 O O . TRP A 1 357 ? -28.078 22.516 -7.676 1 60.41 357 TRP A O 1
ATOM 2815 N N . ALA A 1 358 ? -27.719 23.359 -9.773 1 72.25 358 ALA A N 1
ATOM 2816 C CA . ALA A 1 358 ? -27.422 24.688 -9.258 1 72.25 358 ALA A CA 1
ATOM 2817 C C . ALA A 1 358 ? -28.5 25.141 -8.266 1 72.25 358 ALA A C 1
ATOM 2819 O O . ALA A 1 358 ? -29.672 25.219 -8.617 1 72.25 358 ALA A O 1
ATOM 2820 N N . THR A 1 359 ? -28.078 25.141 -7.031 1 85.75 359 THR A N 1
ATOM 2821 C CA . THR A 1 359 ? -29 25.531 -5.969 1 85.75 359 THR A CA 1
ATOM 2822 C C . THR A 1 359 ? -28.719 26.953 -5.504 1 85.75 359 THR A C 1
ATOM 2824 O O . THR A 1 359 ? -27.594 27.297 -5.18 1 85.75 359 THR A O 1
ATOM 2827 N N . GLU A 1 360 ? -29.734 27.719 -5.555 1 90.88 360 GLU A N 1
ATOM 2828 C CA . GLU A 1 360 ? -29.609 29.094 -5.055 1 90.88 360 GLU A CA 1
ATOM 2829 C C . GLU A 1 360 ? -29.891 29.156 -3.557 1 90.88 360 GLU A C 1
ATOM 2831 O O . GLU A 1 360 ? -30.844 28.547 -3.07 1 90.88 360 GLU A O 1
ATOM 2836 N N . VAL A 1 361 ? -28.984 29.766 -2.865 1 92.81 361 VAL A N 1
ATOM 2837 C CA . VAL A 1 361 ? -29.219 30.078 -1.459 1 92.81 361 VAL A CA 1
ATOM 2838 C C . VAL A 1 361 ? -29.547 31.562 -1.307 1 92.81 361 VAL A C 1
ATOM 2840 O O . VAL A 1 361 ? -28.688 32.406 -1.517 1 92.81 361 VAL A O 1
ATOM 2843 N N . ASP A 1 362 ? -30.734 31.828 -0.872 1 92.19 362 ASP A N 1
ATOM 2844 C CA . ASP A 1 362 ? -31.219 33.219 -0.774 1 92.19 362 ASP A CA 1
ATOM 2845 C C . ASP A 1 362 ? -30.516 33.969 0.359 1 92.19 362 ASP A C 1
ATOM 2847 O O . ASP A 1 362 ? -29.875 33.344 1.221 1 92.19 362 ASP A O 1
ATOM 2851 N N . ALA A 1 363 ? -30.656 35.312 0.261 1 91.25 363 ALA A N 1
ATOM 2852 C CA . ALA A 1 363 ? -30.156 36.125 1.357 1 91.25 363 ALA A CA 1
ATOM 2853 C C . ALA A 1 363 ? -30.75 35.688 2.691 1 91.25 363 ALA A C 1
ATOM 2855 O O . ALA A 1 363 ? -31.969 35.562 2.818 1 91.25 363 ALA A O 1
ATOM 2856 N N . GLY A 1 364 ? -29.859 35.469 3.588 1 91.69 364 GLY A N 1
ATOM 2857 C CA . GLY A 1 364 ? -30.297 35.031 4.91 1 91.69 364 GLY A CA 1
ATOM 2858 C C . GLY A 1 364 ? -30.703 33.562 4.965 1 91.69 364 GLY A C 1
ATOM 2859 O O . GLY A 1 364 ? -31.156 33.094 6.008 1 91.69 364 GLY A O 1
ATOM 2860 N N . GLY A 1 365 ? -30.406 32.875 3.99 1 93 365 GLY A N 1
ATOM 2861 C CA . GLY A 1 365 ? -30.938 31.531 3.889 1 93 365 GLY A CA 1
ATOM 2862 C C . GLY A 1 365 ? -29.922 30.453 4.246 1 93 365 GLY A C 1
ATOM 2863 O O . GLY A 1 365 ? -28.734 30.75 4.391 1 93 365 GLY A O 1
ATOM 2864 N N . THR A 1 366 ? -30.453 29.266 4.555 1 93.88 366 THR A N 1
ATOM 2865 C CA . THR A 1 366 ? -29.688 28.031 4.715 1 93.88 366 THR A CA 1
ATOM 2866 C C . THR A 1 366 ? -30.328 26.891 3.93 1 93.88 366 THR A C 1
ATOM 2868 O O . THR A 1 366 ? -31.547 26.891 3.701 1 93.88 366 THR A O 1
ATOM 2871 N N . LYS A 1 367 ? -29.531 26.078 3.426 1 93.5 367 LYS A N 1
ATOM 2872 C CA . LYS A 1 367 ? -29.969 24.859 2.781 1 93.5 367 LYS A CA 1
ATOM 2873 C C . LYS A 1 367 ? -29.297 23.641 3.404 1 93.5 367 LYS A C 1
ATOM 2875 O O . LYS A 1 367 ? -28.078 23.484 3.332 1 93.5 367 LYS A O 1
ATOM 2880 N N . GLU A 1 368 ? -30.062 22.781 3.959 1 93.81 368 GLU A N 1
ATOM 2881 C CA . GLU A 1 368 ? -29.516 21.609 4.609 1 93.81 368 GLU A CA 1
ATOM 2882 C C . GLU A 1 368 ? -29.031 20.578 3.584 1 93.81 368 GLU A C 1
ATOM 2884 O O . GLU A 1 368 ? -29.688 20.359 2.57 1 93.81 368 GLU A O 1
ATOM 2889 N N . ILE A 1 369 ? -27.922 20.078 3.771 1 93.31 369 ILE A N 1
ATOM 2890 C CA . ILE A 1 369 ? -27.406 18.922 3.031 1 93.31 369 ILE A CA 1
ATOM 2891 C C . ILE A 1 369 ? -27.656 17.641 3.818 1 93.31 369 ILE A C 1
ATOM 2893 O O . ILE A 1 369 ? -26.812 17.203 4.602 1 93.31 369 ILE A O 1
ATOM 2897 N N . ALA A 1 370 ? -28.797 17.047 3.549 1 90.81 370 ALA A N 1
ATOM 2898 C CA . ALA A 1 370 ? -29.266 15.898 4.332 1 90.81 370 ALA A CA 1
ATOM 2899 C C . ALA A 1 370 ? -28.859 14.586 3.678 1 90.81 370 ALA A C 1
ATOM 2901 O O . ALA A 1 370 ? -28.438 14.562 2.521 1 90.81 370 ALA A O 1
ATOM 2902 N N . GLY A 1 371 ? -28.906 13.531 4.43 1 90.31 371 GLY A N 1
ATOM 2903 C CA . GLY A 1 371 ? -28.781 12.195 3.867 1 90.31 371 GLY A CA 1
ATOM 2904 C C . GLY A 1 371 ? -27.453 11.547 4.164 1 90.31 371 GLY A C 1
ATOM 2905 O O . GLY A 1 371 ? -27.188 10.422 3.723 1 90.31 371 GLY A O 1
ATOM 2906 N N . ILE A 1 372 ? -26.562 12.32 4.867 1 88.12 372 ILE A N 1
ATOM 2907 C CA . ILE A 1 372 ? -25.297 11.711 5.25 1 88.12 372 ILE A CA 1
ATOM 2908 C C . ILE A 1 372 ? -25.016 11.977 6.727 1 88.12 372 ILE A C 1
ATOM 2910 O O . ILE A 1 372 ? -25.547 12.93 7.305 1 88.12 372 ILE A O 1
ATOM 2914 N N . VAL A 1 373 ? -24.219 11.055 7.305 1 85.69 373 VAL A N 1
ATOM 2915 C CA . VAL A 1 373 ? -23.641 11.336 8.617 1 85.69 373 VAL A CA 1
ATOM 2916 C C . VAL A 1 373 ? -22.609 12.453 8.5 1 85.69 373 VAL A C 1
ATOM 2918 O O . VAL A 1 373 ? -21.531 12.258 7.93 1 85.69 373 VAL A O 1
ATOM 2921 N N . SER A 1 374 ? -22.891 13.562 9.117 1 90.81 374 SER A N 1
ATOM 2922 C CA . SER A 1 374 ? -22.062 14.742 8.875 1 90.81 374 SER A CA 1
ATOM 2923 C C . SER A 1 374 ? -20.969 14.875 9.922 1 90.81 374 SER A C 1
ATOM 2925 O O . SER A 1 374 ? -20.109 15.758 9.82 1 90.81 374 SER A O 1
ATOM 2927 N N . LEU A 1 375 ? -20.969 13.922 10.93 1 93 375 LEU A N 1
ATOM 2928 C CA . LEU A 1 375 ? -19.922 13.93 11.945 1 93 375 LEU A CA 1
ATOM 2929 C C . LEU A 1 375 ? -18.578 13.531 11.336 1 93 375 LEU A C 1
ATOM 2931 O O . LEU A 1 375 ? -17.531 13.852 11.891 1 93 375 LEU A O 1
ATOM 2935 N N . GLN A 1 376 ? -18.531 12.797 10.336 1 94.88 376 GLN A N 1
ATOM 2936 C CA . GLN A 1 376 ? -17.375 12.438 9.539 1 94.88 376 GLN A CA 1
ATOM 2937 C C . GLN A 1 376 ? -17.688 12.469 8.047 1 94.88 376 GLN A C 1
ATOM 2939 O O . GLN A 1 376 ? -18.25 11.508 7.508 1 94.88 376 GLN A O 1
ATOM 2944 N N . ALA A 1 377 ? -17.25 13.484 7.379 1 97.56 377 ALA A N 1
ATOM 2945 C CA . ALA A 1 377 ? -17.703 13.727 6.008 1 97.56 377 ALA A CA 1
ATOM 2946 C C . ALA A 1 377 ? -16.625 14.445 5.195 1 97.56 377 ALA A C 1
ATOM 2948 O O . ALA A 1 377 ? -15.695 15.023 5.762 1 97.56 377 ALA A O 1
ATOM 2949 N N . ASP A 1 378 ? -16.641 14.266 3.922 1 98.44 378 ASP A N 1
ATOM 2950 C CA . ASP A 1 378 ? -15.906 14.992 2.893 1 98.44 378 ASP A CA 1
ATOM 2951 C C . ASP A 1 378 ? -16.844 15.812 2.018 1 98.44 378 ASP A C 1
ATOM 2953 O O . ASP A 1 378 ? -17.703 15.258 1.319 1 98.44 378 ASP A O 1
ATOM 2957 N N . VAL A 1 379 ? -16.719 17.156 2.072 1 97.94 379 VAL A N 1
ATOM 2958 C CA . VAL A 1 379 ? -17.641 18.031 1.372 1 97.94 379 VAL A CA 1
ATOM 2959 C C . VAL A 1 379 ? -16.891 18.891 0.362 1 97.94 379 VAL A C 1
ATOM 2961 O O . VAL A 1 379 ? -15.906 19.547 0.71 1 97.94 379 VAL A O 1
ATOM 2964 N N . GLN A 1 380 ? -17.344 18.906 -0.865 1 97.31 380 GLN A N 1
ATOM 2965 C CA . GLN A 1 380 ? -16.812 19.766 -1.916 1 97.31 380 GLN A CA 1
ATOM 2966 C C . GLN A 1 380 ? -17.906 20.656 -2.484 1 97.31 380 GLN A C 1
ATOM 2968 O O . GLN A 1 380 ? -19 20.188 -2.826 1 97.31 380 GLN A O 1
ATOM 2973 N N . ALA A 1 381 ? -17.594 21.938 -2.539 1 96.62 381 ALA A N 1
ATOM 2974 C CA . ALA A 1 381 ? -18.578 22.891 -3.031 1 96.62 381 ALA A CA 1
ATOM 2975 C C . ALA A 1 381 ? -17.922 23.938 -3.934 1 96.62 381 ALA A C 1
ATOM 2977 O O . ALA A 1 381 ? -16.734 24.234 -3.783 1 96.62 381 ALA A O 1
ATOM 2978 N N . VAL A 1 382 ? -18.719 24.406 -4.863 1 96.31 382 VAL A N 1
ATOM 2979 C CA . VAL A 1 382 ? -18.375 25.547 -5.695 1 96.31 382 VAL A CA 1
ATOM 2980 C C . VAL A 1 382 ? -19.469 26.609 -5.598 1 96.31 382 VAL A C 1
ATOM 2982 O O . VAL A 1 382 ? -20.641 26.328 -5.859 1 96.31 382 VAL A O 1
ATOM 2985 N N . PHE A 1 383 ? -19.078 27.781 -5.215 1 95.69 383 PHE A N 1
ATOM 2986 C CA . PHE A 1 383 ? -20 28.906 -5.09 1 95.69 383 PHE A CA 1
ATOM 2987 C C . PHE A 1 383 ? -19.797 29.906 -6.23 1 95.69 383 PHE A C 1
ATOM 2989 O O . PHE A 1 383 ? -18.688 30.344 -6.484 1 95.69 383 PHE A O 1
ATOM 2996 N N . GLU A 1 384 ? -20.875 30.234 -6.883 1 93.81 384 GLU A N 1
ATOM 2997 C CA . GLU A 1 384 ? -20.844 31.312 -7.867 1 93.81 384 GLU A CA 1
ATOM 2998 C C . GLU A 1 384 ? -21.297 32.625 -7.25 1 93.81 384 GLU A C 1
ATOM 3000 O O . GLU A 1 384 ? -22.297 32.688 -6.531 1 93.81 384 GLU A O 1
ATOM 3005 N N . VAL A 1 385 ? -20.5 33.656 -7.578 1 86 385 VAL A N 1
ATOM 3006 C CA . VAL A 1 385 ? -20.75 34.969 -6.977 1 86 385 VAL A CA 1
ATOM 3007 C C . VAL A 1 385 ? -21.188 35.938 -8.055 1 86 385 VAL A C 1
ATOM 3009 O O . VAL A 1 385 ? -20.344 36.625 -8.656 1 86 385 VAL A O 1
ATOM 3012 N N . PRO A 1 386 ? -22.5 36.219 -8.359 1 76 386 PRO A N 1
ATOM 3013 C CA . PRO A 1 386 ? -22.922 37.062 -9.492 1 76 386 PRO A CA 1
ATOM 3014 C C . PRO A 1 386 ? -23.031 38.531 -9.148 1 76 386 PRO A C 1
ATOM 3016 O O . PRO A 1 386 ? -23.016 39.375 -10.039 1 76 386 PRO A O 1
ATOM 3019 N N . ASN A 1 387 ? -23.031 39.031 -7.969 1 86.5 387 ASN A N 1
ATOM 3020 C CA . ASN A 1 387 ? -23.312 40.438 -7.602 1 86.5 387 ASN A CA 1
ATOM 3021 C C . ASN A 1 387 ? -22.172 41.031 -6.801 1 86.5 387 ASN A C 1
ATOM 3023 O O . ASN A 1 387 ? -22.391 41.562 -5.707 1 86.5 387 ASN A O 1
ATOM 3027 N N . LEU A 1 388 ? -21.047 41.156 -7.504 1 93.56 388 LEU A N 1
ATOM 3028 C CA . LEU A 1 388 ? -19.844 41.625 -6.809 1 93.56 388 LEU A CA 1
ATOM 3029 C C . LEU A 1 388 ? -19.969 43.125 -6.461 1 93.56 388 LEU A C 1
ATOM 3031 O O . LEU A 1 388 ? -19.25 43.625 -5.598 1 93.56 388 LEU A O 1
ATOM 3035 N N . GLU A 1 389 ? -20.859 43.812 -7.172 1 91.25 389 GLU A N 1
ATOM 3036 C CA . GLU A 1 389 ? -21.031 45.25 -6.945 1 91.25 389 GLU A CA 1
ATOM 3037 C C . GLU A 1 389 ? -21.547 45.5 -5.535 1 91.25 389 GLU A C 1
ATOM 3039 O O . GLU A 1 389 ? -21.359 46.625 -5.008 1 91.25 389 GLU A O 1
ATOM 3044 N N . ASP A 1 390 ? -22.188 44.562 -4.926 1 92.81 390 ASP A N 1
ATOM 3045 C CA . ASP A 1 390 ? -22.75 44.719 -3.592 1 92.81 390 ASP A CA 1
ATOM 3046 C C . ASP A 1 390 ? -21.688 44.531 -2.512 1 92.81 390 ASP A C 1
ATOM 3048 O O . ASP A 1 390 ? -21.969 44.688 -1.323 1 92.81 390 ASP A O 1
ATOM 3052 N N . ALA A 1 391 ? -20.422 44.25 -2.855 1 95.75 391 ALA A N 1
ATOM 3053 C CA . ALA A 1 391 ? -19.359 44 -1.884 1 95.75 391 ALA A CA 1
ATOM 3054 C C . ALA A 1 391 ? -19.062 45.25 -1.064 1 95.75 391 ALA A C 1
ATOM 3056 O O . ALA A 1 391 ? -19.047 46.375 -1.601 1 95.75 391 ALA A O 1
ATOM 3057 N N . GLU A 1 392 ? -18.844 45 0.221 1 95.38 392 GLU A N 1
ATOM 3058 C CA . GLU A 1 392 ? -18.469 46.094 1.101 1 95.38 392 GLU A CA 1
ATOM 3059 C C . GLU A 1 392 ? -17.016 46.5 0.868 1 95.38 392 GLU A C 1
ATOM 3061 O O . GLU A 1 392 ? -16.219 45.719 0.384 1 95.38 392 GLU A O 1
ATOM 3066 N N . THR A 1 393 ? -16.766 47.75 1.263 1 96.75 393 THR A N 1
ATOM 3067 C CA . THR A 1 393 ? -15.398 48.25 1.118 1 96.75 393 THR A CA 1
ATOM 3068 C C . THR A 1 393 ? -14.508 47.719 2.24 1 96.75 393 THR A C 1
ATOM 3070 O O . THR A 1 393 ? -14.898 47.75 3.41 1 96.75 393 THR A O 1
ATOM 3073 N N . LEU A 1 394 ? -13.406 47.312 1.879 1 97.69 394 LEU A N 1
ATOM 3074 C CA . LEU A 1 394 ? -12.453 46.812 2.859 1 97.69 394 LEU A CA 1
ATOM 3075 C C . LEU A 1 394 ? -11.75 47.969 3.568 1 97.69 394 LEU A C 1
ATOM 3077 O O . LEU A 1 394 ? -11.211 48.875 2.918 1 97.69 394 LEU A O 1
ATOM 3081 N N . ASP A 1 395 ? -11.812 47.969 4.887 1 96.38 395 ASP A N 1
ATOM 3082 C CA . ASP A 1 395 ? -10.93 48.875 5.648 1 96.38 395 ASP A CA 1
ATOM 3083 C C . ASP A 1 395 ? -9.477 48.406 5.539 1 96.38 395 ASP A C 1
ATOM 3085 O O . ASP A 1 395 ? -9.133 47.312 5.961 1 96.38 395 ASP A O 1
ATOM 3089 N N . PRO A 1 396 ? -8.617 49.188 5.031 1 95.38 396 PRO A N 1
ATOM 3090 C CA . PRO A 1 396 ? -7.223 48.812 4.77 1 95.38 396 PRO A CA 1
ATOM 3091 C C . PRO A 1 396 ? -6.496 48.344 6.027 1 95.38 396 PRO A C 1
ATOM 3093 O O . PRO A 1 396 ? -5.484 47.625 5.938 1 95.38 396 PRO A O 1
ATOM 3096 N N . LYS A 1 397 ? -7.008 48.656 7.184 1 95 397 LYS A N 1
ATOM 3097 C CA . LYS A 1 397 ? -6.363 48.25 8.43 1 95 397 LYS A CA 1
ATOM 3098 C C . LYS A 1 397 ? -6.355 46.719 8.578 1 95 397 LYS A C 1
ATOM 3100 O O . LYS A 1 397 ? -5.512 46.188 9.281 1 95 397 LYS A O 1
ATOM 3105 N N . TRP A 1 398 ? -7.254 46.094 7.875 1 96 398 TRP A N 1
ATOM 3106 C CA . TRP A 1 398 ? -7.426 44.656 8.039 1 96 398 TRP A CA 1
ATOM 3107 C C . TRP A 1 398 ? -6.539 43.875 7.07 1 96 398 TRP A C 1
ATOM 3109 O O . TRP A 1 398 ? -6.426 42.656 7.16 1 96 398 TRP A O 1
ATOM 3119 N N . LEU A 1 399 ? -5.93 44.594 6.16 1 94.12 399 LEU A N 1
ATOM 3120 C CA . LEU A 1 399 ? -5.148 43.906 5.125 1 94.12 399 LEU A CA 1
ATOM 3121 C C . LEU A 1 399 ? -4.074 43.031 5.738 1 94.12 399 LEU A C 1
ATOM 3123 O O . LEU A 1 399 ? -3.727 42 5.176 1 94.12 399 LEU A O 1
ATOM 3127 N N . GLN A 1 400 ? -3.598 43.344 6.926 1 92.62 400 GLN A N 1
ATOM 3128 C CA . GLN A 1 400 ? -2.514 42.594 7.551 1 92.62 400 GLN A CA 1
ATOM 3129 C C . GLN A 1 400 ? -3.039 41.688 8.672 1 92.62 400 GLN A C 1
ATOM 3131 O O . GLN A 1 400 ? -2.264 41 9.344 1 92.62 400 GLN A O 1
ATOM 3136 N N . ASP A 1 401 ? -4.324 41.656 8.883 1 96.19 401 ASP A N 1
ATOM 3137 C CA . ASP A 1 401 ? -4.891 40.875 9.977 1 96.19 401 ASP A CA 1
ATOM 3138 C C . ASP A 1 401 ? -6.227 40.25 9.57 1 96.19 401 ASP A C 1
ATOM 3140 O O . ASP A 1 401 ? -7.258 40.531 10.188 1 96.19 401 ASP A O 1
ATOM 3144 N N . PRO A 1 402 ? -6.137 39.438 8.602 1 97.19 402 PRO A N 1
ATOM 3145 C CA . PRO A 1 402 ? -7.387 38.781 8.195 1 97.19 402 PRO A CA 1
ATOM 3146 C C . PRO A 1 402 ? -8.031 37.969 9.328 1 97.19 402 PRO A C 1
ATOM 3148 O O . PRO A 1 402 ? -9.258 37.844 9.375 1 97.19 402 PRO A O 1
ATOM 3151 N N . LYS A 1 403 ? -7.27 37.406 10.203 1 96.38 403 LYS A N 1
ATOM 3152 C CA . LYS A 1 403 ? -7.816 36.688 11.352 1 96.38 403 LYS A CA 1
ATOM 3153 C C . LYS A 1 403 ? -8.672 37.625 12.211 1 96.38 403 LYS A C 1
ATOM 3155 O O . LYS A 1 403 ? -9.766 37.25 12.633 1 96.38 403 LYS A O 1
ATOM 3160 N N . GLY A 1 404 ? -8.148 38.781 12.469 1 97.06 404 GLY A N 1
ATOM 3161 C CA . GLY A 1 404 ? -8.914 39.781 13.219 1 97.06 404 GLY A CA 1
ATOM 3162 C C . GLY A 1 404 ? -10.195 40.188 12.516 1 97.06 404 GLY A C 1
ATOM 3163 O O . GLY A 1 404 ? -11.219 40.406 13.164 1 97.06 404 GLY A O 1
ATOM 3164 N N . LEU A 1 405 ? -10.094 40.344 11.195 1 98.12 405 LEU A N 1
ATOM 3165 C CA . LEU A 1 405 ? -11.273 40.688 10.43 1 98.12 405 LEU A CA 1
ATOM 3166 C C . LEU A 1 405 ? -12.344 39.625 10.539 1 98.12 405 LEU A C 1
ATOM 3168 O O . LEU A 1 405 ? -13.531 39.938 10.68 1 98.12 405 LEU A O 1
ATOM 3172 N N . CYS A 1 406 ? -11.938 38.406 10.5 1 98.06 406 CYS A N 1
ATOM 3173 C CA . CYS A 1 406 ? -12.883 37.312 10.641 1 98.06 406 CYS A CA 1
ATOM 3174 C C . CYS A 1 406 ? -13.508 37.312 12.031 1 98.06 406 CYS A C 1
ATOM 3176 O O . CYS A 1 406 ? -14.68 36.938 12.188 1 98.06 406 CYS A O 1
ATOM 3178 N N . ALA A 1 407 ? -12.719 37.656 13.016 1 96.81 407 ALA A N 1
ATOM 3179 C CA . ALA A 1 407 ? -13.266 37.75 14.375 1 96.81 407 ALA A CA 1
ATOM 3180 C C . ALA A 1 407 ? -14.32 38.844 14.469 1 96.81 407 ALA A C 1
ATOM 3182 O O . ALA A 1 407 ? -15.336 38.688 15.148 1 96.81 407 ALA A O 1
ATOM 3183 N N . GLU A 1 408 ? -14.062 39.906 13.805 1 96.38 408 GLU A N 1
ATOM 3184 C CA . GLU A 1 408 ? -14.969 41.062 13.844 1 96.38 408 GLU A CA 1
ATOM 3185 C C . GLU A 1 408 ? -16.188 40.812 12.953 1 96.38 408 GLU A C 1
ATOM 3187 O O . GLU A 1 408 ? -17.312 41.156 13.328 1 96.38 408 GLU A O 1
ATOM 3192 N N . LYS A 1 409 ? -15.898 40.312 11.766 1 96.19 409 LYS A N 1
ATOM 3193 C CA . LYS A 1 409 ? -16.938 40.031 10.789 1 96.19 409 LYS A CA 1
ATOM 3194 C C . LYS A 1 409 ? -17.219 38.531 10.695 1 96.19 409 LYS A C 1
ATOM 3196 O O . LYS A 1 409 ? -17.094 37.938 9.625 1 96.19 409 LYS A O 1
ATOM 3201 N N . GLY A 1 410 ? -17.672 38 11.773 1 94.25 410 GLY A N 1
ATOM 3202 C CA . GLY A 1 410 ? -17.953 36.594 11.875 1 94.25 410 GLY A CA 1
ATOM 3203 C C . GLY A 1 410 ? -19.109 36.156 11 1 94.25 410 GLY A C 1
ATOM 3204 O O . GLY A 1 410 ? -19.688 36.969 10.281 1 94.25 410 GLY A O 1
ATOM 3205 N N . ALA A 1 411 ? -19.453 34.938 11.078 1 95.88 411 ALA A N 1
ATOM 3206 C CA . ALA A 1 411 ? -20.438 34.312 10.188 1 95.88 411 ALA A CA 1
ATOM 3207 C C . ALA A 1 411 ? -21.812 34.938 10.375 1 95.88 411 ALA A C 1
ATOM 3209 O O . ALA A 1 411 ? -22.625 34.969 9.445 1 95.88 411 ALA A O 1
ATOM 3210 N N . SER A 1 412 ? -22.078 35.406 11.539 1 92.94 412 SER A N 1
ATOM 3211 C CA . SER A 1 412 ? -23.422 35.938 11.852 1 92.94 412 SER A CA 1
ATOM 3212 C C . SER A 1 412 ? -23.547 37.406 11.484 1 92.94 412 SER A C 1
ATOM 3214 O O . SER A 1 412 ? -24.641 37.969 11.594 1 92.94 412 SER A O 1
ATOM 3216 N N . VAL A 1 413 ? -22.5 37.969 11.086 1 96 413 VAL A N 1
ATOM 3217 C CA . VAL A 1 413 ? -22.531 39.375 10.703 1 96 413 VAL A CA 1
ATOM 3218 C C . VAL A 1 413 ? -22.891 39.5 9.227 1 96 413 VAL A C 1
ATOM 3220 O O . VAL A 1 413 ? -22.109 39.125 8.352 1 96 413 VAL A O 1
ATOM 3223 N N . PRO A 1 414 ? -24.016 40.125 8.992 1 93.69 414 PRO A N 1
ATOM 3224 C CA . PRO A 1 414 ? -24.406 40.25 7.582 1 93.69 414 PRO A CA 1
ATOM 3225 C C . PRO A 1 414 ? -23.422 41.094 6.773 1 93.69 414 PRO A C 1
ATOM 3227 O O . PRO A 1 414 ? -22.703 41.906 7.34 1 93.69 414 PRO A O 1
ATOM 3230 N N . GLY A 1 415 ? -23.469 40.906 5.523 1 93.69 415 GLY A N 1
ATOM 3231 C CA . GLY A 1 415 ? -22.609 41.656 4.613 1 93.69 415 GLY A CA 1
ATOM 3232 C C . GLY A 1 415 ? -23.188 41.781 3.215 1 93.69 415 GLY A C 1
ATOM 3233 O O . GLY A 1 415 ? -24.344 41.406 2.982 1 93.69 415 GLY A O 1
ATOM 3234 N N . GLY A 1 416 ? -22.469 42.438 2.312 1 94.88 416 GLY A N 1
ATOM 3235 C CA . GLY A 1 416 ? -22.891 42.562 0.929 1 94.88 416 GLY A CA 1
ATOM 3236 C C . GLY A 1 416 ? -22.781 41.281 0.139 1 94.88 416 GLY A C 1
ATOM 3237 O O . GLY A 1 416 ? -23.781 40.625 -0.128 1 94.88 416 GLY A O 1
ATOM 3238 N N . VAL A 1 417 ? -21.531 40.938 -0.129 1 95.38 417 VAL A N 1
ATOM 3239 C CA . VAL A 1 417 ? -21.266 39.656 -0.77 1 95.38 417 VAL A CA 1
ATOM 3240 C C . VAL A 1 417 ? -20.656 38.688 0.244 1 95.38 417 VAL A C 1
ATOM 3242 O O . VAL A 1 417 ? -19.438 38.531 0.325 1 95.38 417 VAL A O 1
ATOM 3245 N N . GLY A 1 418 ? -21.609 38 0.949 1 94.94 418 GLY A N 1
ATOM 3246 C CA . GLY A 1 418 ? -21.25 37.125 2.068 1 94.94 418 GLY A CA 1
ATOM 3247 C C . GLY A 1 418 ? -21.562 37.75 3.418 1 94.94 418 GLY A C 1
ATOM 3248 O O . GLY A 1 418 ? -21.891 38.938 3.502 1 94.94 418 GLY A O 1
ATOM 3249 N N . PRO A 1 419 ? -21.359 36.875 4.453 1 97.62 419 PRO A N 1
ATOM 3250 C CA . PRO A 1 419 ? -20.703 35.594 4.422 1 97.62 419 PRO A CA 1
ATOM 3251 C C . PRO A 1 419 ? -21.562 34.5 3.775 1 97.62 419 PRO A C 1
ATOM 3253 O O . PRO A 1 419 ? -22.781 34.5 3.945 1 97.62 419 PRO A O 1
ATOM 3256 N N . PHE A 1 420 ? -20.969 33.656 2.99 1 97.38 420 PHE A N 1
ATOM 3257 C CA . PHE A 1 420 ? -21.609 32.469 2.461 1 97.38 420 PHE A CA 1
ATOM 3258 C C . PHE A 1 420 ? -20.656 31.281 2.486 1 97.38 420 PHE A C 1
ATOM 3260 O O . PHE A 1 420 ? -19.438 31.453 2.389 1 97.38 420 PHE A O 1
ATOM 3267 N N . GLY A 1 421 ? -21.125 30.094 2.727 1 97.94 421 GLY A N 1
ATOM 3268 C CA . GLY A 1 421 ? -20.297 28.891 2.836 1 97.94 421 GLY A CA 1
ATOM 3269 C C . GLY A 1 421 ? -21.016 27.719 3.457 1 97.94 421 GLY A C 1
ATOM 3270 O O . GLY A 1 421 ? -22.141 27.391 3.059 1 97.94 421 GLY A O 1
ATOM 3271 N N . LEU A 1 422 ? -20.359 27.109 4.398 1 98.25 422 LEU A N 1
ATOM 3272 C CA . LEU A 1 422 ? -20.906 25.906 5.023 1 98.25 422 LEU A CA 1
ATOM 3273 C C . LEU A 1 422 ? -21.031 26.094 6.531 1 98.25 422 LEU A C 1
ATOM 3275 O O . LEU A 1 422 ? -20.156 26.688 7.164 1 98.25 422 LEU A O 1
ATOM 3279 N N . LEU A 1 423 ? -22.125 25.656 7.102 1 98.19 423 LEU A N 1
ATOM 3280 C CA . LEU A 1 423 ? -22.234 25.375 8.523 1 98.19 423 LEU A CA 1
ATOM 3281 C C . LEU A 1 423 ? -22.078 23.875 8.805 1 98.19 423 LEU A C 1
ATOM 3283 O O . LEU A 1 423 ? -22.875 23.062 8.312 1 98.19 423 LEU A O 1
ATOM 3287 N N . VAL A 1 424 ? -21.031 23.578 9.555 1 98.06 424 VAL A N 1
ATOM 3288 C CA . VAL A 1 424 ? -20.766 22.156 9.82 1 98.06 424 VAL A CA 1
ATOM 3289 C C . VAL A 1 424 ? -20.938 21.875 11.312 1 98.06 424 VAL A C 1
ATOM 3291 O O . VAL A 1 424 ? -20.922 22.797 12.133 1 98.06 424 VAL A O 1
ATOM 3294 N N . MET A 1 425 ? -21.141 20.625 11.664 1 96.69 425 MET A N 1
ATOM 3295 C CA . MET A 1 425 ? -21.359 20.219 13.047 1 96.69 425 MET A CA 1
ATOM 3296 C C . MET A 1 425 ? -22.422 21.109 13.703 1 96.69 425 MET A C 1
ATOM 3298 O O . MET A 1 425 ? -22.219 21.609 14.812 1 96.69 425 MET A O 1
ATOM 3302 N N . ALA A 1 426 ? -23.5 21.266 13.008 1 97.06 426 ALA A N 1
ATOM 3303 C CA . ALA A 1 426 ? -24.547 22.172 13.461 1 97.06 426 ALA A CA 1
ATOM 3304 C C . ALA A 1 426 ? -25.609 21.422 14.25 1 97.06 426 ALA A C 1
ATOM 3306 O O . ALA A 1 426 ? -26.047 20.344 13.852 1 97.06 426 ALA A O 1
ATOM 3307 N N . SER A 1 427 ? -25.984 22.062 15.359 1 96.19 427 SER A N 1
ATOM 3308 C CA . SER A 1 427 ? -27.141 21.547 16.078 1 96.19 427 SER A CA 1
ATOM 3309 C C . SER A 1 427 ? -28.438 21.875 15.336 1 96.19 427 SER A C 1
ATOM 3311 O O . SER A 1 427 ? -28.438 22.719 14.43 1 96.19 427 SER A O 1
ATOM 3313 N N . GLY A 1 428 ? -29.484 21.203 15.695 1 93.44 428 GLY A N 1
ATOM 3314 C CA . GLY A 1 428 ? -30.75 21.406 15.023 1 93.44 428 GLY A CA 1
ATOM 3315 C C . GLY A 1 428 ? -31.25 22.844 15.117 1 93.44 428 GLY A C 1
ATOM 3316 O O . GLY A 1 428 ? -31.891 23.344 14.188 1 93.44 428 GLY A O 1
ATOM 3317 N N . ASP A 1 429 ? -30.953 23.438 16.188 1 94.38 429 ASP A N 1
ATOM 3318 C CA . ASP A 1 429 ? -31.438 24.812 16.391 1 94.38 429 ASP A CA 1
ATOM 3319 C C . ASP A 1 429 ? -30.375 25.828 15.953 1 94.38 429 ASP A C 1
ATOM 3321 O O . ASP A 1 429 ? -30.547 27.031 16.172 1 94.38 429 ASP A O 1
ATOM 3325 N N . LEU A 1 430 ? -29.219 25.391 15.43 1 94.62 430 LEU A N 1
ATOM 3326 C CA . LEU A 1 430 ? -28.125 26.188 14.867 1 94.62 430 LEU A CA 1
ATOM 3327 C C . LEU A 1 430 ? -27.469 27.047 15.938 1 94.62 430 LEU A C 1
ATOM 3329 O O . LEU A 1 430 ? -26.734 27.984 15.625 1 94.62 430 LEU A O 1
ATOM 3333 N N . ARG A 1 431 ? -27.719 26.672 17.25 1 94.38 431 ARG A N 1
ATOM 3334 C CA . ARG A 1 431 ? -27.031 27.406 18.312 1 94.38 431 ARG A CA 1
ATOM 3335 C C . ARG A 1 431 ? -25.562 27 18.406 1 94.38 431 ARG A C 1
ATOM 3337 O O . ARG A 1 431 ? -24.734 27.766 18.875 1 94.38 431 ARG A O 1
ATOM 3344 N N . GLU A 1 432 ? -25.359 25.828 18.016 1 95.94 432 GLU A N 1
ATOM 3345 C CA . GLU A 1 432 ? -24 25.297 17.953 1 95.94 432 GLU A CA 1
ATOM 3346 C C . GLU A 1 432 ? -23.625 24.922 16.516 1 95.94 432 GLU A C 1
ATOM 3348 O O . GLU A 1 432 ? -24.328 24.125 15.883 1 95.94 432 GLU A O 1
ATOM 3353 N N . HIS A 1 433 ? -22.641 25.5 15.977 1 97.25 433 HIS A N 1
ATOM 3354 C CA . HIS A 1 433 ? -22.141 25.172 14.648 1 97.25 433 HIS A CA 1
ATOM 3355 C C . HIS A 1 433 ? -20.766 25.797 14.398 1 97.25 433 HIS A C 1
ATOM 3357 O O . HIS A 1 433 ? -20.359 26.719 15.109 1 97.25 433 HIS A O 1
ATOM 3363 N N . THR A 1 434 ? -20.031 25.266 13.5 1 98 434 THR A N 1
ATOM 3364 C CA . THR A 1 434 ? -18.812 25.859 12.945 1 98 434 THR A CA 1
ATOM 3365 C C . THR A 1 434 ? -19.047 26.359 11.523 1 98 434 THR A C 1
ATOM 3367 O O . THR A 1 434 ? -19.562 25.625 10.68 1 98 434 THR A O 1
ATOM 3370 N N . ALA A 1 435 ? -18.688 27.594 11.32 1 98.69 435 ALA A N 1
ATOM 3371 C CA . ALA A 1 435 ? -18.938 28.188 10.008 1 98.69 435 ALA A CA 1
ATOM 3372 C C . ALA A 1 435 ? -17.625 28.312 9.211 1 98.69 435 ALA A C 1
ATOM 3374 O O . ALA A 1 435 ? -16.641 28.844 9.719 1 98.69 435 ALA A O 1
ATOM 3375 N N . ILE A 1 436 ? -17.594 27.766 8.023 1 98.81 436 ILE A N 1
ATOM 3376 C CA . ILE A 1 436 ? -16.547 27.984 7.027 1 98.81 436 ILE A CA 1
ATOM 3377 C C . ILE A 1 436 ? -17.109 28.812 5.867 1 98.81 436 ILE A C 1
ATOM 3379 O O . ILE A 1 436 ? -18.016 28.375 5.172 1 98.81 436 ILE A O 1
ATOM 3383 N N . PHE A 1 437 ? -16.484 30.016 5.629 1 98.62 437 PHE A N 1
ATOM 3384 C CA . PHE A 1 437 ? -17.219 30.875 4.703 1 98.62 437 PHE A CA 1
ATOM 3385 C C . PHE A 1 437 ? -16.281 31.844 3.986 1 98.62 437 PHE A C 1
ATOM 3387 O O . PHE A 1 437 ? -15.125 31.984 4.371 1 98.62 437 PHE A O 1
ATOM 3394 N N . PHE A 1 438 ? -16.828 32.438 2.957 1 98.38 438 PHE A N 1
ATOM 3395 C CA . PHE A 1 438 ? -16.188 33.5 2.193 1 98.38 438 PHE A CA 1
ATOM 3396 C C . PHE A 1 438 ? -16.922 34.812 2.375 1 98.38 438 PHE A C 1
ATOM 3398 O O . PHE A 1 438 ? -18.141 34.812 2.619 1 98.38 438 PHE A O 1
ATOM 3405 N N . ARG A 1 439 ? -16.188 35.844 2.326 1 97.31 439 ARG A N 1
ATOM 3406 C CA . ARG A 1 439 ? -16.672 37.219 2.18 1 97.31 439 ARG A CA 1
ATOM 3407 C C . ARG A 1 439 ? -15.859 37.969 1.127 1 97.31 439 ARG A C 1
ATOM 3409 O O . ARG A 1 439 ? -14.641 37.812 1.054 1 97.31 439 ARG A O 1
ATOM 3416 N N . VAL A 1 440 ? -16.594 38.719 0.301 1 97.06 440 VAL A N 1
ATOM 3417 C CA . VAL A 1 440 ? -15.898 39.469 -0.736 1 97.06 440 VAL A CA 1
ATOM 3418 C C . VAL A 1 440 ? -15.953 40.969 -0.403 1 97.06 440 VAL A C 1
ATOM 3420 O O . VAL A 1 440 ? -17.016 41.5 -0.056 1 97.06 440 VAL A O 1
ATOM 3423 N N . PHE A 1 441 ? -14.828 41.625 -0.516 1 97.25 441 PHE A N 1
ATOM 3424 C CA . PHE A 1 441 ? -14.719 43.062 -0.286 1 97.25 441 PHE A CA 1
ATOM 3425 C C . PHE A 1 441 ? -14.234 43.781 -1.542 1 97.25 441 PHE A C 1
ATOM 3427 O O . PHE A 1 441 ? -13.539 43.188 -2.367 1 97.25 441 PHE A O 1
ATOM 3434 N N . LYS A 1 442 ? -14.648 45 -1.615 1 96.5 442 LYS A N 1
ATOM 3435 C CA . LYS A 1 442 ? -14.016 45.875 -2.59 1 96.5 442 LYS A CA 1
ATOM 3436 C C . LYS A 1 442 ? -12.734 46.5 -2.033 1 96.5 442 LYS A C 1
ATOM 3438 O O . LYS A 1 442 ? -12.703 46.969 -0.891 1 96.5 442 LYS A O 1
ATOM 3443 N N . HIS A 1 443 ? -11.734 46.406 -2.676 1 95.88 443 HIS A N 1
ATOM 3444 C CA . HIS A 1 443 ? -10.461 47.031 -2.336 1 95.88 443 HIS A CA 1
ATOM 3445 C C . HIS A 1 443 ? -9.812 47.656 -3.562 1 95.88 443 HIS A C 1
ATOM 3447 O O . HIS A 1 443 ? -9.391 46.969 -4.48 1 95.88 443 HIS A O 1
ATOM 3453 N N . LEU A 1 444 ? -9.742 49.031 -3.471 1 91.31 444 LEU A N 1
ATOM 3454 C CA . LEU A 1 444 ? -9.289 49.812 -4.621 1 91.31 444 LEU A CA 1
ATOM 3455 C C . LEU A 1 444 ? -10.133 49.5 -5.852 1 91.31 444 LEU A C 1
ATOM 3457 O O . LEU A 1 444 ? -11.359 49.625 -5.816 1 91.31 444 LEU A O 1
ATOM 3461 N N . ASP A 1 445 ? -9.602 49.062 -6.977 1 89.62 445 ASP A N 1
ATOM 3462 C CA . ASP A 1 445 ? -10.367 48.844 -8.195 1 89.62 445 ASP A CA 1
ATOM 3463 C C . ASP A 1 445 ? -10.531 47.344 -8.469 1 89.62 445 ASP A C 1
ATOM 3465 O O . ASP A 1 445 ? -10.695 46.938 -9.617 1 89.62 445 ASP A O 1
ATOM 3469 N N . THR A 1 446 ? -10.406 46.656 -7.355 1 94.38 446 THR A N 1
ATOM 3470 C CA . THR A 1 446 ? -10.555 45.219 -7.484 1 94.38 446 THR A CA 1
ATOM 3471 C C . THR A 1 446 ? -11.297 44.625 -6.285 1 94.38 446 THR A C 1
ATOM 3473 O O . THR A 1 446 ? -11.977 45.375 -5.559 1 94.38 446 THR A O 1
ATOM 3476 N N . TYR A 1 447 ? -11.281 43.312 -6.148 1 96.31 447 TYR A N 1
ATOM 3477 C CA . TYR A 1 447 ? -11.953 42.625 -5.051 1 96.31 447 TYR A CA 1
ATOM 3478 C C . TYR A 1 447 ? -10.977 41.75 -4.273 1 96.31 447 TYR A C 1
ATOM 3480 O O . TYR A 1 447 ? -10 41.25 -4.836 1 96.31 447 TYR A O 1
ATOM 3488 N N . LYS A 1 448 ? -11.195 41.656 -3.014 1 96.56 448 LYS A N 1
ATOM 3489 C CA . LYS A 1 448 ? -10.477 40.75 -2.131 1 96.56 448 LYS A CA 1
ATOM 3490 C C . LYS A 1 448 ? -11.43 39.719 -1.496 1 96.56 448 LYS A C 1
ATOM 3492 O O . LYS A 1 448 ? -12.516 40.094 -1.042 1 96.56 448 LYS A O 1
ATOM 3497 N N . VAL A 1 449 ? -11.055 38.5 -1.565 1 97.38 449 VAL A N 1
ATOM 3498 C CA . VAL A 1 449 ? -11.875 37.469 -0.984 1 97.38 449 VAL A CA 1
ATOM 3499 C C . VAL A 1 449 ? -11.289 37.031 0.353 1 97.38 449 VAL A C 1
ATOM 3501 O O . VAL A 1 449 ? -10.109 36.656 0.433 1 97.38 449 VAL A O 1
ATOM 3504 N N . LEU A 1 450 ? -12.094 37.094 1.395 1 98.25 450 LEU A N 1
ATOM 3505 C CA . LEU A 1 450 ? -11.742 36.625 2.729 1 98.25 450 LEU A CA 1
ATOM 3506 C C . LEU A 1 450 ? -12.328 35.25 2.984 1 98.25 450 LEU A C 1
ATOM 3508 O O . LEU A 1 450 ? -13.508 35 2.736 1 98.25 450 LEU A O 1
ATOM 3512 N N . MET A 1 451 ? -11.484 34.312 3.359 1 98.75 451 MET A N 1
ATOM 3513 C CA . MET A 1 451 ? -11.922 33 3.844 1 98.75 451 MET A CA 1
ATOM 3514 C C . MET A 1 451 ? -11.797 32.906 5.359 1 98.75 451 MET A C 1
ATOM 3516 O O . MET A 1 451 ? -10.781 33.312 5.93 1 98.75 451 MET A O 1
ATOM 3520 N N . CYS A 1 452 ? -12.875 32.406 6.008 1 98.81 452 CYS A N 1
ATOM 3521 C CA . CYS A 1 452 ? -12.883 32.312 7.465 1 98.81 452 CYS A CA 1
ATOM 3522 C C . CYS A 1 452 ? -13.344 30.953 7.941 1 98.81 452 CYS A C 1
ATOM 3524 O O . CYS A 1 452 ? -14.156 30.297 7.277 1 98.81 452 CYS A O 1
ATOM 3526 N N . THR A 1 453 ? -12.805 30.453 8.992 1 98.69 453 THR A N 1
ATOM 3527 C CA . THR A 1 453 ? -13.398 29.469 9.875 1 98.69 453 THR A CA 1
ATOM 3528 C C . THR A 1 453 ? -13.75 30.078 11.227 1 98.69 453 THR A C 1
ATOM 3530 O O . THR A 1 453 ? -12.859 30.453 11.992 1 98.69 453 THR A O 1
ATOM 3533 N N . ASP A 1 454 ? -15 30.172 11.484 1 98.25 454 ASP A N 1
ATOM 3534 C CA . ASP A 1 454 ? -15.5 30.844 12.68 1 98.25 454 ASP A CA 1
ATOM 3535 C C . ASP A 1 454 ? -15.953 29.844 13.734 1 98.25 454 ASP A C 1
ATOM 3537 O O . ASP A 1 454 ? -16.969 29.156 13.562 1 98.25 454 ASP A O 1
ATOM 3541 N N . LEU A 1 455 ? -15.273 29.812 14.898 1 97 455 LEU A N 1
ATOM 3542 C CA . LEU A 1 455 ? -15.562 28.828 15.945 1 97 455 LEU A CA 1
ATOM 3543 C C . LEU A 1 455 ? -16.391 29.453 17.062 1 97 455 LEU A C 1
ATOM 3545 O O . LEU A 1 455 ? -16.703 28.797 18.047 1 97 455 LEU A O 1
ATOM 3549 N N . THR A 1 456 ? -16.812 30.641 16.891 1 95.38 456 THR A N 1
ATOM 3550 C CA . THR A 1 456 ? -17.422 31.391 17.984 1 95.38 456 THR A CA 1
ATOM 3551 C C . THR A 1 456 ? -18.688 30.703 18.484 1 95.38 456 THR A C 1
ATOM 3553 O O . THR A 1 456 ? -19.094 30.891 19.625 1 95.38 456 THR A O 1
ATOM 3556 N N . LYS A 1 457 ? -19.25 29.859 17.688 1 95.94 457 LYS A N 1
ATOM 3557 C CA . LYS A 1 457 ? -20.438 29.109 18.078 1 95.94 457 LYS A CA 1
ATOM 3558 C C . LYS A 1 457 ? -20.188 27.609 17.984 1 95.94 457 LYS A C 1
ATOM 3560 O O . LYS A 1 457 ? -21.125 26.812 17.859 1 95.94 457 LYS A O 1
ATOM 3565 N N . SER A 1 458 ? -18.984 27.219 18 1 95.88 458 SER A N 1
ATOM 3566 C CA . SER A 1 458 ? -18.641 25.828 17.75 1 95.88 458 SER A CA 1
ATOM 3567 C C . SER A 1 458 ? -18.828 24.984 19 1 95.88 458 SER A C 1
ATOM 3569 O O . SER A 1 458 ? -18.797 23.75 18.953 1 95.88 458 SER A O 1
ATOM 3571 N N . SER A 1 459 ? -18.984 25.625 20.125 1 94.19 459 SER A N 1
ATOM 3572 C CA . SER A 1 459 ? -19.203 24.922 21.375 1 94.19 459 SER A CA 1
ATOM 3573 C C . SER A 1 459 ? -20.062 25.75 22.328 1 94.19 459 SER A C 1
ATOM 3575 O O . SER A 1 459 ? -19.969 26.969 22.359 1 94.19 459 SER A O 1
ATOM 3577 N N . THR A 1 460 ? -20.875 25.062 23.094 1 91.25 460 THR A N 1
ATOM 3578 C CA . THR A 1 460 ? -21.703 25.734 24.094 1 91.25 460 THR A CA 1
ATOM 3579 C C . THR A 1 460 ? -21.094 25.594 25.484 1 91.25 460 THR A C 1
ATOM 3581 O O . THR A 1 460 ? -21.688 26 26.469 1 91.25 460 THR A O 1
ATOM 3584 N N . LYS A 1 461 ? -19.922 24.953 25.391 1 84.06 461 LYS A N 1
ATOM 3585 C CA . LYS A 1 461 ? -19.25 24.797 26.688 1 84.06 461 LYS A CA 1
ATOM 3586 C C . LYS A 1 461 ? -18.859 26.141 27.266 1 84.06 461 LYS A C 1
ATOM 3588 O O . LYS A 1 461 ? -18.359 27.016 26.562 1 84.06 461 LYS A O 1
ATOM 3593 N N . ALA A 1 462 ? -19.141 26.391 28.438 1 67.31 462 ALA A N 1
ATOM 3594 C CA . ALA A 1 462 ? -19.016 27.672 29.141 1 67.31 462 ALA A CA 1
ATOM 3595 C C . ALA A 1 462 ? -17.547 28.016 29.391 1 67.31 462 ALA A C 1
ATOM 3597 O O . ALA A 1 462 ? -17.156 29.188 29.328 1 67.31 462 ALA A O 1
ATOM 3598 N N . GLU A 1 463 ? -16.703 27.062 29.766 1 77 463 GLU A N 1
ATOM 3599 C CA . GLU A 1 463 ? -15.344 27.391 30.172 1 77 463 GLU A CA 1
ATOM 3600 C C . GLU A 1 463 ? -14.344 26.375 29.609 1 77 463 GLU A C 1
ATOM 3602 O O . GLU A 1 463 ? -14.688 25.219 29.391 1 77 463 GLU A O 1
ATOM 3607 N N . GLY A 1 464 ? -13.148 26.891 29.219 1 83 464 GLY A N 1
ATOM 3608 C CA . GLY A 1 464 ? -11.984 26.047 29 1 83 464 GLY A CA 1
ATOM 3609 C C . GLY A 1 464 ? -11.773 25.688 27.531 1 83 464 GLY A C 1
ATOM 3610 O O . GLY A 1 464 ? -10.742 25.109 27.172 1 83 464 GLY A O 1
ATOM 3611 N N . VAL A 1 465 ? -12.727 26.047 26.625 1 88.81 465 VAL A N 1
ATOM 3612 C CA . VAL A 1 465 ? -12.586 25.734 25.203 1 88.81 465 VAL A CA 1
ATOM 3613 C C . VAL A 1 465 ? -12.227 26.984 24.422 1 88.81 465 VAL A C 1
ATOM 3615 O O . VAL A 1 465 ? -12.875 28.031 24.578 1 88.81 465 VAL A O 1
ATOM 3618 N N . LYS A 1 466 ? -11.133 26.891 23.672 1 89.88 466 LYS A N 1
ATOM 3619 C CA . LYS A 1 466 ? -10.773 28 22.797 1 89.88 466 LYS A CA 1
ATOM 3620 C C . LYS A 1 466 ? -11.641 28 21.531 1 89.88 466 LYS A C 1
ATOM 3622 O O . LYS A 1 466 ? -11.734 27 20.844 1 89.88 466 LYS A O 1
ATOM 3627 N N . ILE A 1 467 ? -12.273 29.125 21.312 1 92.25 467 ILE A N 1
ATOM 3628 C CA . ILE A 1 467 ? -13.172 29.219 20.172 1 92.25 467 ILE A CA 1
ATOM 3629 C C . ILE A 1 467 ? -12.781 30.406 19.297 1 92.25 467 ILE A C 1
ATOM 3631 O O . ILE A 1 467 ? -13.586 31.312 19.062 1 92.25 467 ILE A O 1
ATOM 3635 N N . PRO A 1 468 ? -11.617 30.375 18.781 1 92.62 468 PRO A N 1
ATOM 3636 C CA . PRO A 1 468 ? -11.148 31.5 17.953 1 92.62 468 PRO A CA 1
ATOM 3637 C C . PRO A 1 468 ? -11.797 31.5 16.562 1 92.62 468 PRO A C 1
ATOM 3639 O O . PRO A 1 468 ? -12.516 30.578 16.203 1 92.62 468 PRO A O 1
ATOM 3642 N N . SER A 1 469 ? -11.594 32.688 15.867 1 95.81 469 SER A N 1
ATOM 3643 C CA . SER A 1 469 ? -11.805 32.719 14.422 1 95.81 469 SER A CA 1
ATOM 3644 C C . SER A 1 469 ? -10.484 32.688 13.664 1 95.81 469 SER A C 1
ATOM 3646 O O . SER A 1 469 ? -9.492 33.281 14.102 1 95.81 469 SER A O 1
ATOM 3648 N N . TYR A 1 470 ? -10.5 31.953 12.594 1 97.62 470 TYR A N 1
ATOM 3649 C CA . TYR A 1 470 ? -9.359 31.938 11.68 1 97.62 470 TYR A CA 1
ATOM 3650 C C . TYR A 1 470 ? -9.695 32.656 10.375 1 97.62 470 TYR A C 1
ATOM 3652 O O . TYR A 1 470 ? -10.867 32.719 9.992 1 97.62 470 TYR A O 1
ATOM 3660 N N . GLY A 1 471 ? -8.656 33.188 9.719 1 98.19 471 GLY A N 1
ATOM 3661 C CA . GLY A 1 471 ? -8.93 33.938 8.5 1 98.19 471 GLY A CA 1
ATOM 3662 C C . GLY A 1 471 ? -7.703 34.125 7.629 1 98.19 471 GLY A C 1
ATOM 3663 O O . GLY A 1 471 ? -6.582 34.188 8.133 1 98.19 471 GLY A O 1
ATOM 3664 N N . ALA A 1 472 ? -7.953 34.219 6.336 1 98.06 472 ALA A N 1
ATOM 3665 C CA . ALA A 1 472 ? -6.934 34.531 5.336 1 98.06 472 ALA A CA 1
ATOM 3666 C C . ALA A 1 472 ? -7.555 35.156 4.094 1 98.06 472 ALA A C 1
ATOM 3668 O O . ALA A 1 472 ? -8.688 34.844 3.73 1 98.06 472 ALA A O 1
ATOM 3669 N N . PHE A 1 473 ? -6.844 36.062 3.484 1 97.62 473 PHE A N 1
ATOM 3670 C CA . PHE A 1 473 ? -7.246 36.531 2.162 1 97.62 473 PHE A CA 1
ATOM 3671 C C . PHE A 1 473 ? -6.793 35.562 1.084 1 97.62 473 PHE A C 1
ATOM 3673 O O . PHE A 1 473 ? -5.66 35.062 1.116 1 97.62 473 PHE A O 1
ATOM 3680 N N . LEU A 1 474 ? -7.707 35.25 0.193 1 96.81 474 LEU A N 1
ATOM 3681 C CA . LEU A 1 474 ? -7.375 34.406 -0.939 1 96.81 474 LEU A CA 1
ATOM 3682 C C . LEU A 1 474 ? -6.738 35.188 -2.064 1 96.81 474 LEU A C 1
ATOM 3684 O O . LEU A 1 474 ? -7.082 36.375 -2.271 1 96.81 474 LEU A O 1
ATOM 3688 N N . ASP A 1 475 ? -5.793 34.562 -2.715 1 92.19 475 ASP A N 1
ATOM 3689 C CA . ASP A 1 475 ? -5.223 35.156 -3.916 1 92.19 475 ASP A CA 1
ATOM 3690 C C . ASP A 1 475 ? -5.977 34.719 -5.164 1 92.19 475 ASP A C 1
ATOM 3692 O O . ASP A 1 475 ? -5.473 33.875 -5.938 1 92.19 475 ASP A O 1
ATOM 3696 N N . VAL A 1 476 ? -7.164 35.281 -5.312 1 94.19 476 VAL A N 1
ATOM 3697 C CA . VAL A 1 476 ? -8.023 34.906 -6.434 1 94.19 476 VAL A CA 1
ATOM 3698 C C . VAL A 1 476 ? -8.547 36.156 -7.125 1 94.19 476 VAL A C 1
ATOM 3700 O O . VAL A 1 476 ? -8.586 37.25 -6.52 1 94.19 476 VAL A O 1
ATOM 3703 N N . ASP A 1 477 ? -8.805 36.031 -8.43 1 93.75 477 ASP A N 1
ATOM 3704 C CA . ASP A 1 477 ? -9.523 37.031 -9.195 1 93.75 477 ASP A CA 1
ATOM 3705 C C . ASP A 1 477 ? -11 36.688 -9.344 1 93.75 477 ASP A C 1
ATOM 3707 O O . ASP A 1 477 ? -11.406 36.156 -10.383 1 93.75 477 ASP A O 1
ATOM 3711 N N . VAL A 1 478 ? -11.742 37.062 -8.305 1 94.69 478 VAL A N 1
ATOM 3712 C CA . VAL A 1 478 ? -13.133 36.625 -8.25 1 94.69 478 VAL A CA 1
ATOM 3713 C C . VAL A 1 478 ? -13.938 37.312 -9.352 1 94.69 478 VAL A C 1
ATOM 3715 O O . VAL A 1 478 ? -14.992 36.812 -9.758 1 94.69 478 VAL A O 1
ATOM 3718 N N . GLU A 1 479 ? -13.492 38.406 -9.828 1 93.12 479 GLU A N 1
ATOM 3719 C CA . GLU A 1 479 ? -14.148 39.062 -10.961 1 93.12 479 GLU A CA 1
ATOM 3720 C C . GLU A 1 479 ? -14 38.25 -12.234 1 93.12 479 GLU A C 1
ATOM 3722 O O . GLU A 1 479 ? -14.922 38.156 -13.047 1 93.12 479 GLU A O 1
ATOM 3727 N N . LYS A 1 480 ? -12.898 37.719 -12.336 1 93.06 480 LYS A N 1
ATOM 3728 C CA . LYS A 1 480 ? -12.609 36.906 -13.523 1 93.06 480 LYS A CA 1
ATOM 3729 C C . LYS A 1 480 ? -13.164 35.5 -13.375 1 93.06 480 LYS A C 1
ATOM 3731 O O . LYS A 1 480 ? -13.828 34.969 -14.273 1 93.06 480 LYS A O 1
ATOM 3736 N N . ASP A 1 481 ? -12.914 34.812 -12.219 1 91.12 481 ASP A N 1
ATOM 3737 C CA . ASP A 1 481 ? -13.242 33.406 -12.023 1 91.12 481 ASP A CA 1
ATOM 3738 C C . ASP A 1 481 ? -14.742 33.219 -11.805 1 91.12 481 ASP A C 1
ATOM 3740 O O . ASP A 1 481 ? -15.312 32.188 -12.219 1 91.12 481 ASP A O 1
ATOM 3744 N N . LYS A 1 482 ? -15.359 34.125 -11.078 1 91.31 482 LYS A N 1
ATOM 3745 C CA . LYS A 1 482 ? -16.781 34.188 -10.789 1 91.31 482 LYS A CA 1
ATOM 3746 C C . LYS A 1 482 ? -17.219 33.031 -9.891 1 91.31 482 LYS A C 1
ATOM 3748 O O . LYS A 1 482 ? -18.422 32.781 -9.703 1 91.31 482 LYS A O 1
ATOM 3753 N N . SER A 1 483 ? -16.281 32.281 -9.398 1 94.25 483 SER A N 1
ATOM 3754 C CA . SER A 1 483 ? -16.625 31.156 -8.516 1 94.25 483 SER A CA 1
ATOM 3755 C C . SER A 1 483 ? -15.523 30.938 -7.48 1 94.25 483 SER A C 1
ATOM 3757 O O . SER A 1 483 ? -14.375 31.344 -7.676 1 94.25 483 SER A O 1
ATOM 3759 N N . LEU A 1 484 ? -15.875 30.391 -6.387 1 96.5 484 LEU A N 1
ATOM 3760 C CA . LEU A 1 484 ? -14.984 30.016 -5.293 1 96.5 484 LEU A CA 1
ATOM 3761 C C . LEU A 1 484 ? -15.195 28.562 -4.895 1 96.5 484 LEU A C 1
ATOM 3763 O O . LEU A 1 484 ? -16.328 28.109 -4.754 1 96.5 484 LEU A O 1
ATOM 3767 N N . SER A 1 485 ? -14.109 27.828 -4.816 1 97 485 SER A N 1
ATOM 3768 C CA . SER A 1 485 ? -14.203 26.422 -4.449 1 97 485 SER A CA 1
ATOM 3769 C C . SER A 1 485 ? -13.797 26.188 -3 1 97 485 SER A C 1
ATOM 3771 O O . SER A 1 485 ? -12.93 26.906 -2.479 1 97 485 SER A O 1
ATOM 3773 N N . LEU A 1 486 ? -14.445 25.172 -2.387 1 98.25 486 LEU A N 1
ATOM 3774 C CA . LEU A 1 486 ? -14.188 24.812 -0.999 1 98.25 486 LEU A CA 1
ATOM 3775 C C . LEU A 1 486 ? -14.305 23.312 -0.801 1 98.25 486 LEU A C 1
ATOM 3777 O O . LEU A 1 486 ? -15.289 22.703 -1.235 1 98.25 486 LEU A O 1
ATOM 3781 N N . ARG A 1 487 ? -13.273 22.703 -0.269 1 98.69 487 ARG A N 1
ATOM 3782 C CA . ARG A 1 487 ? -13.367 21.344 0.25 1 98.69 487 ARG A CA 1
ATOM 3783 C C . ARG A 1 487 ? -13.172 21.312 1.763 1 98.69 487 ARG A C 1
ATOM 3785 O O . ARG A 1 487 ? -12.25 21.953 2.287 1 98.69 487 ARG A O 1
ATOM 3792 N N . THR A 1 488 ? -14.031 20.688 2.438 1 98.81 488 THR A N 1
ATOM 3793 C CA . THR A 1 488 ? -13.953 20.609 3.891 1 98.81 488 THR A CA 1
ATOM 3794 C C . THR A 1 488 ? -14.039 19.156 4.359 1 98.81 488 THR A C 1
ATOM 3796 O O . THR A 1 488 ? -14.969 18.438 4.004 1 98.81 488 THR A O 1
ATOM 3799 N N . LEU A 1 489 ? -13.023 18.734 5.086 1 98.75 489 LEU A N 1
ATOM 3800 C CA . LEU A 1 489 ? -13.039 17.453 5.781 1 98.75 489 LEU A CA 1
ATOM 3801 C C . LEU A 1 489 ? -13.516 17.609 7.219 1 98.75 489 LEU A C 1
ATOM 3803 O O . LEU A 1 489 ? -12.992 18.438 7.965 1 98.75 489 LEU A O 1
ATOM 3807 N N . ILE A 1 490 ? -14.516 16.859 7.543 1 98.06 490 ILE A N 1
ATOM 3808 C CA . ILE A 1 490 ? -15.086 16.891 8.883 1 98.06 490 ILE A CA 1
ATOM 3809 C C . ILE A 1 490 ? -14.82 15.562 9.594 1 98.06 490 ILE A C 1
ATOM 3811 O O . ILE A 1 490 ? -15.125 14.492 9.055 1 98.06 490 ILE A O 1
ATOM 3815 N N . ASP A 1 491 ? -14.25 15.633 10.773 1 96.81 491 ASP A N 1
ATOM 3816 C CA . ASP A 1 491 ? -13.945 14.43 11.547 1 96.81 491 ASP A CA 1
ATOM 3817 C C . ASP A 1 491 ? -14.148 14.672 13.039 1 96.81 491 ASP A C 1
ATOM 3819 O O . ASP A 1 491 ? -13.18 14.828 13.781 1 96.81 491 ASP A O 1
ATOM 3823 N N . HIS A 1 492 ? -15.375 14.664 13.445 1 93.38 492 HIS A N 1
ATOM 3824 C CA . HIS A 1 492 ? -15.789 14.875 14.828 1 93.38 492 HIS A CA 1
ATOM 3825 C C . HIS A 1 492 ? -15.297 16.219 15.352 1 93.38 492 HIS A C 1
ATOM 3827 O O . HIS A 1 492 ? -15.914 17.25 15.094 1 93.38 492 HIS A O 1
ATOM 3833 N N . THR A 1 493 ? -14.102 16.25 15.93 1 92.94 493 THR A N 1
ATOM 3834 C CA . THR A 1 493 ? -13.648 17.453 16.609 1 92.94 493 THR A CA 1
ATOM 3835 C C . THR A 1 493 ? -12.648 18.219 15.758 1 92.94 493 THR A C 1
ATOM 3837 O O . THR A 1 493 ? -12.016 19.172 16.234 1 92.94 493 THR A O 1
ATOM 3840 N N . VAL A 1 494 ? -12.469 17.875 14.578 1 96.56 494 VAL A N 1
ATOM 3841 C CA . VAL A 1 494 ? -11.523 18.594 13.727 1 96.56 494 VAL A CA 1
ATOM 3842 C C . VAL A 1 494 ? -12.164 18.859 12.367 1 96.56 494 VAL A C 1
ATOM 3844 O O . VAL A 1 494 ? -12.883 18.016 11.836 1 96.56 494 VAL A O 1
ATOM 3847 N N . VAL A 1 495 ? -11.961 20.016 11.828 1 97.81 495 VAL A N 1
ATOM 3848 C CA . VAL A 1 495 ? -12.359 20.391 10.469 1 97.81 495 VAL A CA 1
ATOM 3849 C C . VAL A 1 495 ? -11.156 20.953 9.719 1 97.81 495 VAL A C 1
ATOM 3851 O O . VAL A 1 495 ? -10.406 21.766 10.258 1 97.81 495 VAL A O 1
ATOM 3854 N N . GLU A 1 496 ? -10.883 20.406 8.586 1 98.81 496 GLU A N 1
ATOM 3855 C CA . GLU A 1 496 ? -9.875 20.938 7.68 1 98.81 496 GLU A CA 1
ATOM 3856 C C . GLU A 1 496 ? -10.508 21.469 6.395 1 98.81 496 GLU A C 1
ATOM 3858 O O . GLU A 1 496 ? -11.227 20.75 5.707 1 98.81 496 GLU A O 1
ATOM 3863 N N . SER A 1 497 ? -10.234 22.688 6.094 1 98.88 497 SER A N 1
ATOM 3864 C CA . SER A 1 497 ? -10.828 23.312 4.914 1 98.88 497 SER A CA 1
ATOM 3865 C C . SER A 1 497 ? -9.766 23.75 3.922 1 98.88 497 SER A C 1
ATOM 3867 O O . SER A 1 497 ? -8.711 24.266 4.32 1 98.88 497 SER A O 1
ATOM 3869 N N . PHE A 1 498 ? -10.047 23.516 2.672 1 98.81 498 PHE A N 1
ATOM 3870 C CA . PHE A 1 498 ? -9.18 23.828 1.546 1 98.81 498 PHE A CA 1
ATOM 3871 C C . PHE A 1 498 ? -9.883 24.766 0.56 1 98.81 498 PHE A C 1
ATOM 3873 O O . PHE A 1 498 ? -10.789 24.328 -0.163 1 98.81 498 PHE A O 1
ATOM 3880 N N . GLY A 1 499 ? -9.461 26.016 0.595 1 98.44 499 GLY A N 1
ATOM 3881 C CA . GLY A 1 499 ? -10.062 27 -0.302 1 98.44 499 GLY A CA 1
ATOM 3882 C C . GLY A 1 499 ? -9.266 27.203 -1.578 1 98.44 499 GLY A C 1
ATOM 3883 O O . GLY A 1 499 ? -8.039 27.094 -1.572 1 98.44 499 GLY A O 1
ATOM 3884 N N . ASP A 1 500 ? -9.961 27.438 -2.619 1 95.94 500 ASP A N 1
ATOM 3885 C CA . ASP A 1 500 ? -9.367 27.797 -3.904 1 95.94 500 ASP A CA 1
ATOM 3886 C C . ASP A 1 500 ? -8.406 26.703 -4.379 1 95.94 500 ASP A C 1
ATOM 3888 O O . ASP A 1 500 ? -7.238 26.984 -4.664 1 95.94 500 ASP A O 1
ATOM 3892 N N . GLY A 1 501 ? -8.844 25.531 -4.309 1 96 501 GLY A N 1
ATOM 3893 C CA . GLY A 1 501 ? -8.078 24.406 -4.816 1 96 501 GLY A CA 1
ATOM 3894 C C . GLY A 1 501 ? -6.918 24.016 -3.922 1 96 501 GLY A C 1
ATOM 3895 O O . GLY A 1 501 ? -5.93 23.453 -4.391 1 96 501 GLY A O 1
ATOM 3896 N N . GLY A 1 502 ? -6.918 24.391 -2.66 1 98.06 502 GLY A N 1
ATOM 3897 C CA . GLY A 1 502 ? -5.875 23.984 -1.731 1 98.06 502 GLY A CA 1
ATOM 3898 C C . GLY A 1 502 ? -4.789 25.031 -1.558 1 98.06 502 GLY A C 1
ATOM 3899 O O . GLY A 1 502 ? -3.812 24.812 -0.844 1 98.06 502 GLY A O 1
ATOM 3900 N N . ARG A 1 503 ? -4.934 26.219 -2.172 1 97.75 503 ARG A N 1
ATOM 3901 C CA . ARG A 1 503 ? -3.965 27.297 -2.045 1 97.75 503 ARG A CA 1
ATOM 3902 C C . ARG A 1 503 ? -4.055 27.953 -0.671 1 97.75 503 ARG A C 1
ATOM 3904 O O . ARG A 1 503 ? -3.094 28.562 -0.207 1 97.75 503 ARG A O 1
ATOM 3911 N N . THR A 1 504 ? -5.219 27.828 -0.068 1 98.12 504 THR A N 1
ATOM 3912 C CA . THR A 1 504 ? -5.434 28.297 1.296 1 98.12 504 THR A CA 1
ATOM 3913 C C . THR A 1 504 ? -6.035 27.188 2.158 1 98.12 504 THR A C 1
ATOM 3915 O O . THR A 1 504 ? -7.062 26.609 1.804 1 98.12 504 THR A O 1
ATOM 3918 N N . CYS A 1 505 ? -5.375 26.906 3.264 1 98.44 505 CYS A N 1
ATOM 3919 C CA . CYS A 1 505 ? -5.812 25.844 4.152 1 98.44 505 CYS A CA 1
ATOM 3920 C C . CYS A 1 505 ? -6.07 26.375 5.559 1 98.44 505 CYS A C 1
ATOM 3922 O O . CYS A 1 505 ? -5.344 27.234 6.043 1 98.44 505 CYS A O 1
ATOM 3924 N N . MET A 1 506 ? -7.133 25.859 6.176 1 98.56 506 MET A N 1
ATOM 3925 C CA . MET A 1 506 ? -7.441 26.172 7.566 1 98.56 506 MET A CA 1
ATOM 3926 C C . MET A 1 506 ? -7.855 24.922 8.336 1 98.56 506 MET A C 1
ATOM 3928 O O . MET A 1 506 ? -8.844 24.281 7.984 1 98.56 506 MET A O 1
ATOM 3932 N N . THR A 1 507 ? -7.086 24.578 9.312 1 98.44 507 THR A N 1
ATOM 3933 C CA . THR A 1 507 ? -7.422 23.5 10.227 1 98.44 507 THR A CA 1
ATOM 3934 C C . THR A 1 507 ? -7.961 24.031 11.547 1 98.44 507 THR A C 1
ATOM 3936 O O . THR A 1 507 ? -7.438 25.016 12.078 1 98.44 507 THR A O 1
ATOM 3939 N N . ALA A 1 508 ? -8.984 23.438 12.07 1 97.38 508 ALA A N 1
ATOM 3940 C CA . ALA A 1 508 ? -9.539 23.906 13.336 1 97.38 508 ALA A CA 1
ATOM 3941 C C . ALA A 1 508 ? -9.977 22.719 14.203 1 97.38 508 ALA A C 1
ATOM 3943 O O . ALA A 1 508 ? -10.391 21.688 13.688 1 97.38 508 ALA A O 1
ATOM 3944 N N . ARG A 1 509 ? -9.812 22.891 15.492 1 95.12 509 ARG A N 1
ATOM 3945 C CA . ARG A 1 509 ? -10.375 21.984 16.5 1 95.12 509 ARG A CA 1
ATOM 3946 C C . ARG A 1 509 ? -11.664 22.562 17.078 1 95.12 509 ARG A C 1
ATOM 3948 O O . ARG A 1 509 ? -11.742 23.766 17.359 1 95.12 509 ARG A O 1
ATOM 3955 N N . MET A 1 510 ? -12.633 21.766 17.172 1 93.69 510 MET A N 1
ATOM 3956 C CA . MET A 1 510 ? -13.891 22.203 17.781 1 93.69 510 MET A CA 1
ATOM 3957 C C . MET A 1 510 ? -14.438 21.125 18.719 1 93.69 510 MET A C 1
ATOM 3959 O O . MET A 1 510 ? -14.016 19.969 18.656 1 93.69 510 MET A O 1
ATOM 3963 N N . TYR A 1 511 ? -15.328 21.484 19.578 1 91.88 511 TYR A N 1
ATOM 3964 C CA . TYR A 1 511 ? -15.844 20.594 20.609 1 91.88 511 TYR A CA 1
ATOM 3965 C C . TYR A 1 511 ? -17.344 20.797 20.797 1 91.88 511 TYR A C 1
ATOM 3967 O O . TYR A 1 511 ? -17.781 21.25 21.859 1 91.88 511 TYR A O 1
ATOM 3975 N N . PRO A 1 512 ? -18.062 20.422 19.766 1 92.5 512 PRO A N 1
ATOM 3976 C CA . PRO A 1 512 ? -19.516 20.609 19.844 1 92.5 512 PRO A CA 1
ATOM 3977 C C . PRO A 1 512 ? -20.172 19.734 20.906 1 92.5 512 PRO A C 1
ATOM 3979 O O . PRO A 1 512 ? -20.062 18.5 20.859 1 92.5 512 PRO A O 1
ATOM 3982 N N . GLU A 1 513 ? -20.953 20.281 21.75 1 91 513 GLU A N 1
ATOM 3983 C CA . GLU A 1 513 ? -21.562 19.562 22.844 1 91 513 GLU A CA 1
ATOM 3984 C C . GLU A 1 513 ? -22.766 18.734 22.359 1 91 513 GLU A C 1
ATOM 3986 O O . GLU A 1 513 ? -23.016 17.641 22.875 1 91 513 GLU A O 1
ATOM 3991 N N . HIS A 1 514 ? -23.438 19.203 21.359 1 92.25 514 HIS A N 1
ATOM 3992 C CA . HIS A 1 514 ? -24.641 18.547 20.906 1 92.25 514 HIS A CA 1
ATOM 3993 C C . HIS A 1 514 ? -24.328 17.188 20.297 1 92.25 514 HIS A C 1
ATOM 3995 O O . HIS A 1 514 ? -25.203 16.312 20.234 1 92.25 514 HIS A O 1
ATOM 4001 N N . ALA A 1 515 ? -23.141 17.047 19.797 1 89.62 515 ALA A N 1
ATOM 4002 C CA . ALA A 1 515 ? -22.766 15.867 19.031 1 89.62 515 ALA A CA 1
ATOM 4003 C C . ALA A 1 515 ? -22.828 14.609 19.891 1 89.62 515 ALA A C 1
ATOM 4005 O O . ALA A 1 515 ? -22.922 13.492 19.359 1 89.62 515 ALA A O 1
ATOM 4006 N N . ALA A 1 516 ? -22.766 14.758 21.188 1 84.06 516 ALA A N 1
ATOM 4007 C CA . ALA A 1 516 ? -22.828 13.625 22.094 1 84.06 516 ALA A CA 1
ATOM 4008 C C . ALA A 1 516 ? -24.266 13.109 22.219 1 84.06 516 ALA A C 1
ATOM 4010 O O . ALA A 1 516 ? -24.484 11.953 22.594 1 84.06 516 ALA A O 1
ATOM 4011 N N . THR A 1 517 ? -25.25 13.969 21.906 1 84.62 517 THR A N 1
ATOM 4012 C CA . THR A 1 517 ? -26.609 13.609 22.266 1 84.62 517 THR A CA 1
ATOM 4013 C C . THR A 1 517 ? -27.531 13.703 21.047 1 84.62 517 THR A C 1
ATOM 4015 O O . THR A 1 517 ? -28.656 13.203 21.078 1 84.62 517 THR A O 1
ATOM 4018 N N . SER A 1 518 ? -27.062 14.43 20.078 1 87.06 518 SER A N 1
ATOM 4019 C CA . SER A 1 518 ? -27.953 14.633 18.938 1 87.06 518 SER A CA 1
ATOM 4020 C C . SER A 1 518 ? -27.188 14.531 17.625 1 87.06 518 SER A C 1
ATOM 4022 O O . SER A 1 518 ? -25.953 14.516 17.625 1 87.06 518 SER A O 1
ATOM 4024 N N . ARG A 1 519 ? -28 14.445 16.578 1 90.38 519 ARG A N 1
ATOM 4025 C CA . ARG A 1 519 ? -27.422 14.375 15.234 1 90.38 519 ARG A CA 1
ATOM 4026 C C . ARG A 1 519 ? -26.891 15.734 14.797 1 90.38 519 ARG A C 1
ATOM 4028 O O . ARG A 1 519 ? -27.516 16.766 15.062 1 90.38 519 ARG A O 1
ATOM 4035 N N . SER A 1 520 ? -25.719 15.734 14.234 1 94 520 SER A N 1
ATOM 4036 C CA . SER A 1 520 ? -25.172 16.953 13.641 1 94 520 SER A CA 1
ATOM 4037 C C . SER A 1 520 ? -25.688 17.156 12.219 1 94 520 SER A C 1
ATOM 4039 O O . SER A 1 520 ? -25.953 16.188 11.508 1 94 520 SER A O 1
ATOM 4041 N N . ARG A 1 521 ? -25.797 18.359 11.867 1 95.81 521 ARG A N 1
ATOM 4042 C CA . ARG A 1 521 ? -26.297 18.719 10.555 1 95.81 521 ARG A CA 1
ATOM 4043 C C . ARG A 1 521 ? -25.281 19.516 9.766 1 95.81 521 ARG A C 1
ATOM 4045 O O . ARG A 1 521 ? -24.297 20.016 10.328 1 95.81 521 ARG A O 1
ATOM 4052 N N . LEU A 1 522 ? -25.484 19.516 8.453 1 96.44 522 LEU A N 1
ATOM 4053 C CA . LEU A 1 522 ? -24.641 20.219 7.492 1 96.44 522 LEU A CA 1
ATOM 4054 C C . LEU A 1 522 ? -25.469 21.141 6.602 1 96.44 522 LEU A C 1
ATOM 4056 O O . LEU A 1 522 ? -26.5 20.719 6.062 1 96.44 522 LEU A O 1
ATOM 4060 N N . TYR A 1 523 ? -25.062 22.453 6.5 1 96.06 523 TYR A N 1
ATOM 4061 C CA . TYR A 1 523 ? -25.828 23.422 5.699 1 96.06 523 TYR A CA 1
ATOM 4062 C C . TYR A 1 523 ? -24.906 24.188 4.766 1 96.06 523 TYR A C 1
ATOM 4064 O O . TYR A 1 523 ? -23.75 24.5 5.125 1 96.06 523 TYR A O 1
ATOM 4072 N N . ALA A 1 524 ? -25.422 24.453 3.574 1 96.19 524 ALA A N 1
ATOM 4073 C CA . ALA A 1 524 ? -24.953 25.656 2.879 1 96.19 524 ALA A CA 1
ATOM 4074 C C . ALA A 1 524 ? -25.719 26.891 3.361 1 96.19 524 ALA A C 1
ATOM 4076 O O . ALA A 1 524 ? -26.922 26.844 3.6 1 96.19 524 ALA A O 1
ATOM 4077 N N . PHE A 1 525 ? -25 27.984 3.541 1 96.62 525 PHE A N 1
ATOM 4078 C CA . PHE A 1 525 ? -25.688 29.172 4.043 1 96.62 525 PHE A CA 1
ATOM 4079 C C . PHE A 1 525 ? -25.25 30.422 3.299 1 96.62 525 PHE A C 1
ATOM 4081 O O . PHE A 1 525 ? -24.203 30.422 2.633 1 96.62 525 PHE A O 1
ATOM 4088 N N . ASN A 1 526 ? -26.047 31.438 3.355 1 96.44 526 ASN A N 1
ATOM 4089 C CA . ASN A 1 526 ? -25.781 32.75 2.809 1 96.44 526 ASN A CA 1
ATOM 4090 C C . ASN A 1 526 ? -26.438 33.844 3.654 1 96.44 526 ASN A C 1
ATOM 4092 O O . ASN A 1 526 ? -27.656 33.906 3.752 1 96.44 526 ASN A O 1
ATOM 4096 N N . TYR A 1 527 ? -25.594 34.656 4.215 1 95.31 527 TYR A N 1
ATOM 4097 C CA . TYR A 1 527 ? -26.125 35.781 4.969 1 95.31 527 TYR A CA 1
ATOM 4098 C C . TYR A 1 527 ? -25.703 37.125 4.324 1 95.31 527 TYR A C 1
ATOM 4100 O O . TYR A 1 527 ? -25.672 38.156 4.988 1 95.31 527 TYR A O 1
ATOM 4108 N N . GLY A 1 528 ? -25.266 37.062 3.104 1 93.81 528 GLY A N 1
ATOM 4109 C CA . GLY A 1 528 ? -25.078 38.25 2.289 1 93.81 528 GLY A CA 1
ATOM 4110 C C . GLY A 1 528 ? -26.375 38.844 1.783 1 93.81 528 GLY A C 1
ATOM 4111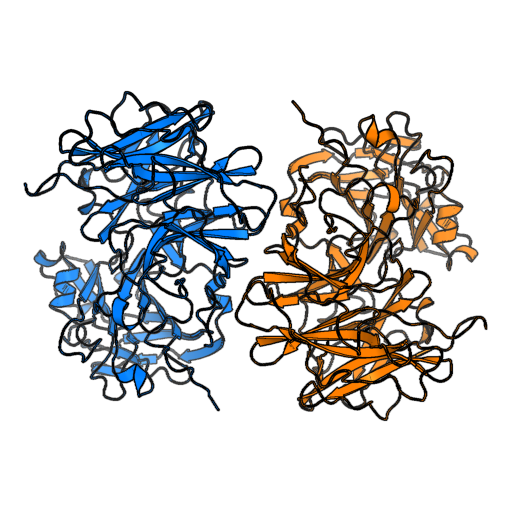 O O . GLY A 1 528 ? -27.438 38.25 1.939 1 93.81 528 GLY A O 1
ATOM 4112 N N . ALA A 1 529 ? -26.234 39.969 1.216 1 92.69 529 ALA A N 1
ATOM 4113 C CA . ALA A 1 529 ? -27.406 40.688 0.777 1 92.69 529 ALA A CA 1
ATOM 4114 C C . ALA A 1 529 ? -28 40.094 -0.486 1 92.69 529 ALA A C 1
ATOM 4116 O O . ALA A 1 529 ? -29.219 40.188 -0.717 1 92.69 529 ALA A O 1
ATOM 4117 N N . GLY A 1 530 ? -27.188 39.5 -1.314 1 89.94 530 GLY A N 1
ATOM 4118 C CA . GLY A 1 530 ? -27.656 38.875 -2.537 1 89.94 530 GLY A CA 1
ATOM 4119 C C . GLY A 1 530 ? -27.625 37.344 -2.479 1 89.94 530 GLY A C 1
ATOM 4120 O O . GLY A 1 530 ? -27 36.781 -1.576 1 89.94 530 GLY A O 1
ATOM 4121 N N . ALA A 1 531 ? -28.266 36.812 -3.436 1 90.44 531 ALA A N 1
ATOM 4122 C CA . ALA A 1 531 ? -28.266 35.344 -3.512 1 90.44 531 ALA A CA 1
ATOM 4123 C C . ALA A 1 531 ? -26.906 34.812 -3.963 1 90.44 531 ALA A C 1
ATOM 4125 O O . ALA A 1 531 ? -26.172 35.5 -4.656 1 90.44 531 ALA A O 1
ATOM 4126 N N . VAL A 1 532 ? -26.562 33.656 -3.49 1 92.31 532 VAL A N 1
ATOM 4127 C CA . VAL A 1 532 ? -25.375 32.938 -3.947 1 92.31 532 VAL A CA 1
ATOM 4128 C C . VAL A 1 532 ? -25.797 31.594 -4.559 1 92.31 532 VAL A C 1
ATOM 4130 O O . VAL A 1 532 ? -26.703 30.938 -4.062 1 92.31 532 VAL A O 1
ATOM 4133 N N . LYS A 1 533 ? -25.172 31.328 -5.66 1 93.44 533 LYS A N 1
ATOM 4134 C CA . LYS A 1 533 ? -25.469 30.062 -6.32 1 93.44 533 LYS A CA 1
ATOM 4135 C C . LYS A 1 533 ? -24.422 29 -5.969 1 93.44 533 LYS A C 1
ATOM 4137 O O . LYS A 1 533 ? -23.219 29.234 -6.129 1 93.44 533 LYS A O 1
ATOM 4142 N N . VAL A 1 534 ? -24.906 27.875 -5.457 1 95 534 VAL A N 1
ATOM 4143 C CA . VAL A 1 534 ? -24.047 26.703 -5.293 1 95 534 VAL A CA 1
ATOM 4144 C C . VAL A 1 534 ? -24.109 25.844 -6.551 1 95 534 VAL A C 1
ATOM 4146 O O . VAL A 1 534 ? -25.031 25.047 -6.715 1 95 534 VAL A O 1
ATOM 4149 N N . SER A 1 535 ? -23.125 25.953 -7.414 1 93.12 535 SER A N 1
ATOM 4150 C CA . SER A 1 535 ? -23.188 25.281 -8.711 1 93.12 535 SER A CA 1
ATOM 4151 C C . SER A 1 535 ? -22.875 23.797 -8.578 1 93.12 535 SER A C 1
ATOM 4153 O O . SER A 1 535 ? -23.312 22.984 -9.398 1 93.12 535 SER A O 1
ATOM 4155 N N . LYS A 1 536 ? -22.125 23.531 -7.586 1 92.94 536 LYS A N 1
ATOM 4156 C CA . LYS A 1 536 ? -21.797 22.141 -7.305 1 92.94 536 LYS A CA 1
ATOM 4157 C C . LYS A 1 536 ? -21.594 21.906 -5.809 1 92.94 536 LYS A C 1
ATOM 4159 O O . LYS A 1 536 ? -20.969 22.719 -5.129 1 92.94 536 LYS A O 1
ATOM 4164 N N . LEU A 1 537 ? -22.172 20.922 -5.277 1 95.62 537 LEU A N 1
ATOM 4165 C CA . LEU A 1 537 ? -21.906 20.453 -3.924 1 95.62 537 LEU A CA 1
ATOM 4166 C C . LEU A 1 537 ? -22.031 18.922 -3.842 1 95.62 537 LEU A C 1
ATOM 4168 O O . LEU A 1 537 ? -23.062 18.359 -4.215 1 95.62 537 LEU A O 1
ATOM 4172 N N . GLU A 1 538 ? -21.016 18.281 -3.572 1 95.69 538 GLU A N 1
ATOM 4173 C CA . GLU A 1 538 ? -20.984 16.844 -3.299 1 95.69 538 GLU A CA 1
ATOM 4174 C C . GLU A 1 538 ? -20.469 16.578 -1.885 1 95.69 538 GLU A C 1
ATOM 4176 O O . GLU A 1 538 ? -19.484 17.172 -1.44 1 95.69 538 GLU A O 1
ATOM 4181 N N . ALA A 1 539 ? -21.188 15.781 -1.184 1 96.75 539 ALA A N 1
ATOM 4182 C CA . ALA A 1 539 ? -20.812 15.391 0.172 1 96.75 539 ALA A CA 1
ATOM 4183 C C . ALA A 1 539 ? -20.812 13.875 0.325 1 96.75 539 ALA A C 1
ATOM 4185 O O . ALA A 1 539 ? -21.688 13.195 -0.204 1 96.75 539 ALA A O 1
ATOM 4186 N N . TRP A 1 540 ? -19.797 13.383 0.938 1 97.5 540 TRP A N 1
ATOM 4187 C CA . TRP A 1 540 ? -19.672 11.961 1.215 1 97.5 540 TRP A CA 1
ATOM 4188 C C . TRP A 1 540 ? -19.578 11.703 2.715 1 97.5 540 TRP A C 1
ATOM 4190 O O . TRP A 1 540 ? -18.922 12.445 3.438 1 97.5 540 TRP A O 1
ATOM 4200 N N . GLU A 1 541 ? -20.297 10.648 3.125 1 96.38 541 GLU A N 1
ATOM 4201 C CA . GLU A 1 541 ? -19.938 10.047 4.406 1 96.38 541 GLU A CA 1
ATOM 4202 C C . GLU A 1 541 ? -18.578 9.359 4.328 1 96.38 541 GLU A C 1
ATOM 4204 O O . GLU A 1 541 ? -18.266 8.688 3.338 1 96.38 541 GLU A O 1
ATOM 4209 N N . LEU A 1 542 ? -17.766 9.625 5.328 1 96.94 542 LEU A N 1
ATOM 4210 C CA . LEU A 1 542 ? -16.5 8.93 5.359 1 96.94 542 LEU A CA 1
ATOM 4211 C C . LEU A 1 542 ? -16.516 7.801 6.391 1 96.94 542 LEU A C 1
ATOM 4213 O O . LEU A 1 542 ? -17 7.988 7.508 1 96.94 542 LEU A O 1
ATOM 4217 N N . ALA A 1 543 ? -16.016 6.652 6.016 1 94.12 543 ALA A N 1
ATOM 4218 C CA . ALA A 1 543 ? -15.891 5.516 6.926 1 94.12 543 ALA A CA 1
ATOM 4219 C C . ALA A 1 543 ? -14.812 5.777 7.98 1 94.12 543 ALA A C 1
ATOM 4221 O O . ALA A 1 543 ? -13.945 6.633 7.793 1 94.12 543 ALA A O 1
ATOM 4222 N N . THR A 1 544 ? -14.945 5.09 9.094 1 94.31 544 THR A N 1
ATOM 4223 C CA . THR A 1 544 ? -13.914 5.129 10.125 1 94.31 544 THR A CA 1
ATOM 4224 C C . THR A 1 544 ? -12.695 4.324 9.695 1 94.31 544 THR A C 1
ATOM 4226 O O . THR A 1 544 ? -12.82 3.186 9.242 1 94.31 544 THR A O 1
ATOM 4229 N N . ALA A 1 545 ? -11.531 4.934 9.727 1 96.12 545 ALA A N 1
ATOM 4230 C CA . ALA A 1 545 ? -10.273 4.238 9.461 1 96.12 545 ALA A CA 1
ATOM 4231 C C . ALA A 1 545 ? -9.828 3.432 10.672 1 96.12 545 ALA A C 1
ATOM 4233 O O . ALA A 1 545 ? -10.211 3.734 11.805 1 96.12 545 ALA A O 1
ATOM 4234 N N . ALA A 1 546 ? -9.047 2.357 10.445 1 95.69 546 ALA A N 1
ATOM 4235 C CA . ALA A 1 546 ? -8.383 1.634 11.523 1 95.69 546 ALA A CA 1
ATOM 4236 C C . ALA A 1 546 ? -7.078 2.318 11.922 1 95.69 546 ALA A C 1
ATOM 4238 O O . ALA A 1 546 ? -6.086 2.256 11.195 1 95.69 546 ALA A O 1
ATOM 4239 N N . VAL A 1 547 ? -7.098 2.943 13.117 1 95.94 547 VAL A N 1
ATOM 4240 C CA . VAL A 1 547 ? -5.918 3.701 13.523 1 95.94 547 VAL A CA 1
ATOM 4241 C C . VAL A 1 547 ? -5.473 3.258 14.914 1 95.94 547 VAL A C 1
ATOM 4243 O O . VAL A 1 547 ? -6.125 3.576 15.914 1 95.94 547 VAL A O 1
ATOM 4246 N N . ASN A 1 548 ? -4.379 2.543 15 1 94.25 548 ASN A N 1
ATOM 4247 C CA . ASN A 1 548 ? -3.65 2.18 16.219 1 94.25 548 ASN A CA 1
ATOM 4248 C C . ASN A 1 548 ? -4.562 1.505 17.234 1 94.25 548 ASN A C 1
ATOM 4250 O O . ASN A 1 548 ? -4.438 1.742 18.438 1 94.25 548 ASN A O 1
ATOM 4254 N N . GLY A 1 549 ? -5.492 0.788 16.781 1 78.38 549 GLY A N 1
ATOM 4255 C CA . GLY A 1 549 ? -6.344 0.012 17.656 1 78.38 549 GLY A CA 1
ATOM 4256 C C . GLY A 1 549 ? -7.438 0.837 18.312 1 78.38 549 GLY A C 1
ATOM 4257 O O . GLY A 1 549 ? -8.172 0.338 19.172 1 78.38 549 GLY A O 1
ATOM 4258 N N . GLY A 1 550 ? -7.465 2.244 18.203 1 66.5 550 GLY A N 1
ATOM 4259 C CA . GLY A 1 550 ? -8.422 3.135 18.828 1 66.5 550 GLY A CA 1
ATOM 4260 C C . GLY A 1 550 ? -9.812 3.049 18.234 1 66.5 550 GLY A C 1
ATOM 4261 O O . GLY A 1 550 ? -10.719 3.768 18.641 1 66.5 550 GLY A O 1
ATOM 4262 N N . GLY A 1 551 ? -10.008 2.229 17.25 1 51.47 551 GLY A N 1
ATOM 4263 C CA . GLY A 1 551 ? -11.352 2.225 16.688 1 51.47 551 GLY A CA 1
ATOM 4264 C C . GLY A 1 551 ? -12.398 1.689 17.641 1 51.47 551 GLY A C 1
ATOM 4265 O O . GLY A 1 551 ? -12.531 2.178 18.766 1 51.47 551 GLY A O 1
ATOM 4266 N N . VAL A 1 552 ? -13.18 0.466 17.375 1 39.62 552 VAL A N 1
ATOM 4267 C CA . VAL A 1 552 ? -14.414 -0.08 17.906 1 39.62 552 VAL A CA 1
ATOM 4268 C C . VAL A 1 552 ? -14.195 -0.512 19.359 1 39.62 552 VAL A C 1
ATOM 4270 O O . VAL A 1 552 ? -13.523 -1.511 19.625 1 39.62 552 VAL A O 1
ATOM 4273 N N . ILE A 1 553 ? -13.617 0.26 20.141 1 29.11 553 ILE A N 1
ATOM 4274 C CA . ILE A 1 553 ? -13.867 -0.378 21.438 1 29.11 553 ILE A CA 1
ATOM 4275 C C . ILE A 1 553 ? -15.359 -0.383 21.734 1 29.11 553 ILE A C 1
ATOM 4277 O O . ILE A 1 553 ? -16.031 0.652 21.625 1 29.11 553 ILE A O 1
ATOM 4281 N N . MET B 1 1 ? 32.969 -3.158 -3.098 1 20.75 1 MET B N 1
ATOM 4282 C CA . MET B 1 1 ? 32.688 -4.578 -2.945 1 20.75 1 MET B CA 1
ATOM 4283 C C . MET B 1 1 ? 31.297 -4.906 -3.521 1 20.75 1 MET B C 1
ATOM 4285 O O . MET B 1 1 ? 30.297 -4.32 -3.119 1 20.75 1 MET B O 1
ATOM 4289 N N . ASN B 1 2 ? 31.297 -5.078 -4.762 1 26.38 2 ASN B N 1
ATOM 4290 C CA . ASN B 1 2 ? 30.281 -5.605 -5.668 1 26.38 2 ASN B CA 1
ATOM 4291 C C . ASN B 1 2 ? 29.594 -6.836 -5.082 1 26.38 2 ASN B C 1
ATOM 4293 O O . ASN B 1 2 ? 30.109 -7.949 -5.184 1 26.38 2 ASN B O 1
ATOM 4297 N N . GLY B 1 3 ? 29.359 -6.793 -3.797 1 28.44 3 GLY B N 1
ATOM 4298 C CA . GLY B 1 3 ? 28.875 -7.918 -3.008 1 28.44 3 GLY B CA 1
ATOM 4299 C C . GLY B 1 3 ? 27.844 -8.758 -3.725 1 28.44 3 GLY B C 1
ATOM 4300 O O . GLY B 1 3 ? 26.703 -8.32 -3.898 1 28.44 3 GLY B O 1
ATOM 4301 N N . ALA B 1 4 ? 28.219 -9.344 -4.789 1 33.81 4 ALA B N 1
ATOM 4302 C CA . ALA B 1 4 ? 27.406 -10.453 -5.273 1 33.81 4 ALA B CA 1
ATOM 4303 C C . ALA B 1 4 ? 26.797 -11.242 -4.113 1 33.81 4 ALA B C 1
ATOM 4305 O O . ALA B 1 4 ? 27.531 -11.875 -3.342 1 33.81 4 ALA B O 1
ATOM 4306 N N . GLU B 1 5 ? 25.922 -10.812 -3.42 1 40.56 5 GLU B N 1
ATOM 4307 C CA . GLU B 1 5 ? 25.203 -11.531 -2.373 1 40.56 5 GLU B CA 1
ATOM 4308 C C . GLU B 1 5 ? 25.109 -13.016 -2.682 1 40.56 5 GLU B C 1
ATOM 4310 O O . GLU B 1 5 ? 24.703 -13.406 -3.777 1 40.56 5 GLU B O 1
ATOM 4315 N N . LYS B 1 6 ? 26.016 -13.852 -2.297 1 43.47 6 LYS B N 1
ATOM 4316 C CA . LYS B 1 6 ? 25.969 -15.312 -2.314 1 43.47 6 LYS B CA 1
ATOM 4317 C C . LYS B 1 6 ? 24.531 -15.828 -2.344 1 43.47 6 LYS B C 1
ATOM 4319 O O . LYS B 1 6 ? 23.688 -15.367 -1.572 1 43.47 6 LYS B O 1
ATOM 4324 N N . LEU B 1 7 ? 24.109 -16.219 -3.602 1 52.06 7 LEU B N 1
ATOM 4325 C CA . LEU B 1 7 ? 22.828 -16.938 -3.719 1 52.06 7 LEU B CA 1
ATOM 4326 C C . LEU B 1 7 ? 22.547 -17.75 -2.463 1 52.06 7 LEU B C 1
ATOM 4328 O O . LEU B 1 7 ? 23.234 -18.734 -2.182 1 52.06 7 LEU B O 1
ATOM 4332 N N . ASN B 1 8 ? 22.234 -17.266 -1.43 1 60.16 8 ASN B N 1
ATOM 4333 C CA . ASN B 1 8 ? 21.875 -17.938 -0.187 1 60.16 8 ASN B CA 1
ATOM 4334 C C . ASN B 1 8 ? 21.125 -19.234 -0.453 1 60.16 8 ASN B C 1
ATOM 4336 O O . ASN B 1 8 ? 19.953 -19.359 -0.117 1 60.16 8 ASN B O 1
ATOM 4340 N N . HIS B 1 9 ? 22.031 -20.312 -1.112 1 65.5 9 HIS B N 1
ATOM 4341 C CA . HIS B 1 9 ? 21.547 -21.672 -1.387 1 65.5 9 HIS B CA 1
ATOM 4342 C C . HIS B 1 9 ? 20.359 -21.641 -2.352 1 65.5 9 HIS B C 1
ATOM 4344 O O . HIS B 1 9 ? 19.391 -22.375 -2.156 1 65.5 9 HIS B O 1
ATOM 4350 N N . GLY B 1 10 ? 20.359 -20.734 -3.303 1 79.25 10 GLY B N 1
ATOM 4351 C CA . GLY B 1 10 ? 19.344 -20.75 -4.34 1 79.25 10 GLY B CA 1
ATOM 4352 C C . GLY B 1 10 ? 18.094 -20 -3.955 1 79.25 10 GLY B C 1
ATOM 4353 O O . GLY B 1 10 ? 17.062 -20.109 -4.625 1 79.25 10 GLY B 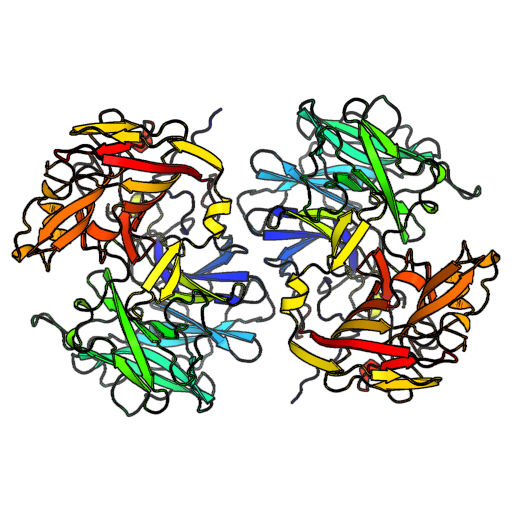O 1
ATOM 4354 N N . ARG B 1 11 ? 18.156 -19.328 -2.836 1 89 11 ARG B N 1
ATOM 4355 C CA . ARG B 1 11 ? 16.984 -18.562 -2.418 1 89 11 ARG B CA 1
ATOM 4356 C C . ARG B 1 11 ? 16.625 -17.516 -3.463 1 89 11 ARG B C 1
ATOM 4358 O O . ARG B 1 11 ? 17.5 -16.875 -4.051 1 89 11 ARG B O 1
ATOM 4365 N N . THR B 1 12 ? 15.352 -17.328 -3.672 1 94.06 12 THR B N 1
ATOM 4366 C CA . THR B 1 12 ? 14.891 -16.391 -4.68 1 94.06 12 THR B CA 1
ATOM 4367 C C . THR B 1 12 ? 15.008 -14.953 -4.172 1 94.06 12 THR B C 1
ATOM 4369 O O . THR B 1 12 ? 15.148 -14.727 -2.969 1 94.06 12 THR B O 1
ATOM 4372 N N . ALA B 1 13 ? 15 -14.047 -5.074 1 94.56 13 ALA B N 1
ATOM 4373 C CA . ALA B 1 13 ? 15.242 -12.641 -4.738 1 94.56 13 ALA B CA 1
ATOM 4374 C C . ALA B 1 13 ? 13.922 -11.914 -4.477 1 94.56 13 ALA B C 1
ATOM 4376 O O . ALA B 1 13 ? 13.875 -10.969 -3.686 1 94.56 13 ALA B O 1
ATOM 4377 N N . TYR B 1 14 ? 12.836 -12.344 -5.152 1 96.62 14 TYR B N 1
ATOM 4378 C CA . TYR B 1 14 ? 11.664 -11.492 -4.996 1 96.62 14 TYR B CA 1
ATOM 4379 C C . TYR B 1 14 ? 10.383 -12.328 -4.941 1 96.62 14 TYR B C 1
ATOM 4381 O O . TYR B 1 14 ? 9.289 -11.781 -4.766 1 96.62 14 TYR B O 1
ATOM 4389 N N . HIS B 1 15 ? 10.453 -13.641 -5.059 1 97.88 15 HIS B N 1
ATOM 4390 C CA . HIS B 1 15 ? 9.281 -14.477 -4.844 1 97.88 15 HIS B CA 1
ATOM 4391 C C . HIS B 1 15 ? 8.984 -14.633 -3.355 1 97.88 15 HIS B C 1
ATOM 4393 O O . HIS B 1 15 ? 9.898 -14.664 -2.533 1 97.88 15 HIS B O 1
ATOM 4399 N N . PHE B 1 16 ? 7.719 -14.75 -3.037 1 97.81 16 PHE B N 1
ATOM 4400 C CA . PHE B 1 16 ? 7.336 -15.016 -1.656 1 97.81 16 PHE B CA 1
ATOM 4401 C C . PHE B 1 16 ? 7.867 -16.375 -1.2 1 97.81 16 PHE B C 1
ATOM 4403 O O . PHE B 1 16 ? 7.68 -17.375 -1.885 1 97.81 16 PHE B O 1
ATOM 4410 N N . GLN B 1 17 ? 8.477 -16.359 -0.094 1 95.06 17 GLN B N 1
ATOM 4411 C CA . GLN B 1 17 ? 9.055 -17.562 0.49 1 95.06 17 GLN B CA 1
ATOM 4412 C C . GLN B 1 17 ? 9.25 -17.406 1.995 1 95.06 17 GLN B C 1
ATOM 4414 O O . GLN B 1 17 ? 9.516 -16.312 2.482 1 95.06 17 GLN B O 1
ATOM 4419 N N . PRO B 1 18 ? 9.023 -18.5 2.771 1 92.06 18 PRO B N 1
ATOM 4420 C CA . PRO B 1 18 ? 9.297 -18.391 4.207 1 92.06 18 PRO B CA 1
ATOM 4421 C C . PRO B 1 18 ? 10.789 -18.219 4.508 1 92.06 18 PRO B C 1
ATOM 4423 O O . PRO B 1 18 ? 11.633 -18.594 3.689 1 92.06 18 PRO B O 1
ATOM 4426 N N . ALA B 1 19 ? 11.07 -17.594 5.617 1 90.81 19 ALA B N 1
ATOM 4427 C CA . ALA B 1 19 ? 12.477 -17.453 6.016 1 90.81 19 ALA B CA 1
ATOM 4428 C C . ALA B 1 19 ? 13.109 -18.828 6.258 1 90.81 19 ALA B C 1
ATOM 4430 O O . ALA B 1 19 ? 14.281 -19.031 5.926 1 90.81 19 ALA B O 1
ATOM 4431 N N . LYS B 1 20 ? 12.328 -19.672 6.844 1 92.25 20 LYS B N 1
ATOM 4432 C CA . LYS B 1 20 ? 12.766 -21.031 7.148 1 92.25 20 LYS B CA 1
ATOM 4433 C C . LYS B 1 20 ? 11.609 -22.016 7.031 1 92.25 20 LYS B C 1
ATOM 4435 O O . LYS B 1 20 ? 10.445 -21.625 7.062 1 92.25 20 LYS B O 1
ATOM 4440 N N . TYR B 1 21 ? 12 -23.25 6.727 1 94.44 21 TYR B N 1
ATOM 4441 C CA . TYR B 1 21 ? 11.109 -24.391 6.789 1 94.44 21 TYR B CA 1
ATOM 4442 C C . TYR B 1 21 ? 10.242 -24.484 5.539 1 94.44 21 TYR B C 1
ATOM 4444 O O . TYR B 1 21 ? 10.68 -24.109 4.445 1 94.44 21 TYR B O 1
ATOM 4452 N N . TRP B 1 22 ? 9.148 -25.203 5.695 1 95.69 22 TRP B N 1
ATOM 4453 C CA . TRP B 1 22 ? 8.391 -25.625 4.52 1 95.69 22 TRP B CA 1
ATOM 4454 C C . TRP B 1 22 ? 7.09 -24.844 4.402 1 95.69 22 TRP B C 1
ATOM 4456 O O . TRP B 1 22 ? 6.402 -24.625 5.402 1 95.69 22 TRP B O 1
ATOM 4466 N N . GLN B 1 23 ? 6.828 -24.406 3.156 1 96.31 23 GLN B N 1
ATOM 4467 C CA . GLN B 1 23 ? 5.516 -23.844 2.854 1 96.31 23 GLN B CA 1
ATOM 4468 C C . GLN B 1 23 ? 4.938 -24.469 1.583 1 96.31 23 GLN B C 1
ATOM 4470 O O . GLN B 1 23 ? 5.672 -25.016 0.763 1 96.31 23 GLN B O 1
ATOM 4475 N N . ASN B 1 24 ? 3.58 -24.312 1.405 1 96.25 24 ASN B N 1
ATOM 4476 C CA . ASN B 1 24 ? 3.008 -24.766 0.142 1 96.25 24 ASN B CA 1
ATOM 4477 C C . ASN B 1 24 ? 1.797 -23.922 -0.261 1 96.25 24 ASN B C 1
ATOM 4479 O O . ASN B 1 24 ? 1.928 -22.734 -0.55 1 96.25 24 ASN B O 1
ATOM 4483 N N . ASP B 1 25 ? 0.551 -24.391 -0.083 1 97.31 25 ASP B N 1
ATOM 4484 C CA . ASP B 1 25 ? -0.656 -23.797 -0.654 1 97.31 25 ASP B CA 1
ATOM 4485 C C . ASP B 1 25 ? -0.845 -22.359 -0.174 1 97.31 25 ASP B C 1
ATOM 4487 O O . ASP B 1 25 ? -0.78 -22.094 1.026 1 97.31 25 ASP B O 1
ATOM 4491 N N . PRO B 1 26 ? -0.998 -21.422 -1.188 1 98.12 26 PRO B N 1
ATOM 4492 C CA . PRO B 1 26 ? -1.54 -20.141 -0.748 1 98.12 26 PRO B CA 1
ATOM 4493 C C . PRO B 1 26 ? -2.945 -20.266 -0.163 1 98.12 26 PRO B C 1
ATOM 4495 O O . PRO B 1 26 ? -3.791 -20.969 -0.72 1 98.12 26 PRO B O 1
ATOM 4498 N N . ASN B 1 27 ? -3.021 -19.562 0.943 1 96.69 27 ASN B N 1
ATOM 4499 C CA . ASN B 1 27 ? -4.316 -19.562 1.614 1 96.69 27 ASN B CA 1
ATOM 4500 C C . ASN B 1 27 ? -4.781 -18.141 1.943 1 96.69 27 ASN B C 1
ATOM 4502 O O . ASN B 1 27 ? -3.967 -17.297 2.291 1 96.69 27 ASN B O 1
ATOM 4506 N N . GLY B 1 28 ? -5.992 -17.891 1.78 1 96.12 28 GLY B N 1
ATOM 4507 C CA . GLY B 1 28 ? -6.766 -16.766 2.279 1 96.12 28 GLY B CA 1
ATOM 4508 C C . GLY B 1 28 ? -6.152 -15.414 1.928 1 96.12 28 GLY B C 1
ATOM 4509 O O . GLY B 1 28 ? -5.996 -14.555 2.795 1 96.12 28 GLY B O 1
ATOM 4510 N N . PRO B 1 29 ? -5.461 -15.297 0.688 1 98.12 29 PRO B N 1
ATOM 4511 C CA . PRO B 1 29 ? -5.055 -13.93 0.354 1 98.12 29 PRO B CA 1
ATOM 4512 C C . PRO B 1 29 ? -6.207 -12.93 0.46 1 98.12 29 PRO B C 1
ATOM 4514 O O . PRO B 1 29 ? -7.336 -13.242 0.074 1 98.12 29 PRO B O 1
ATOM 4517 N N . MET B 1 30 ? -5.938 -11.781 1 1 97.62 30 MET B N 1
ATOM 4518 C CA . MET B 1 30 ? -7.004 -10.789 1.144 1 97.62 30 MET B CA 1
ATOM 4519 C C . MET B 1 30 ? -6.422 -9.398 1.35 1 97.62 30 MET B C 1
ATOM 4521 O O . MET B 1 30 ? -5.23 -9.25 1.632 1 97.62 30 MET B O 1
ATOM 4525 N N . TYR B 1 31 ? -7.191 -8.453 1.064 1 97.12 31 TYR B N 1
ATOM 4526 C CA . TYR B 1 31 ? -6.941 -7.055 1.39 1 97.12 31 TYR B CA 1
ATOM 4527 C C . TYR B 1 31 ? -7.84 -6.59 2.529 1 97.12 31 TYR B C 1
ATOM 4529 O O . TYR B 1 31 ? -9.055 -6.797 2.492 1 97.12 31 TYR B O 1
ATOM 4537 N N . HIS B 1 32 ? -7.211 -6.059 3.566 1 96.31 32 HIS B N 1
ATOM 4538 C CA . HIS B 1 32 ? -7.961 -5.621 4.738 1 96.31 32 HIS B CA 1
ATOM 4539 C C . HIS B 1 32 ? -7.316 -4.395 5.379 1 96.31 32 HIS B C 1
ATOM 4541 O O . HIS B 1 32 ? -6.133 -4.422 5.723 1 96.31 32 HIS B O 1
ATOM 4547 N N . ASN B 1 33 ? -8.062 -3.342 5.543 1 95.88 33 ASN B N 1
ATOM 4548 C CA . ASN B 1 33 ? -7.652 -2.133 6.25 1 95.88 33 ASN B CA 1
ATOM 4549 C C . ASN B 1 33 ? -6.277 -1.65 5.789 1 95.88 33 ASN B C 1
ATOM 4551 O O . ASN B 1 33 ? -5.387 -1.431 6.609 1 95.88 33 ASN B O 1
ATOM 4555 N N . GLY B 1 34 ? -6.09 -1.573 4.508 1 96.38 34 GLY B N 1
ATOM 4556 C CA . GLY B 1 34 ? -4.906 -0.958 3.932 1 96.38 34 GLY B CA 1
ATOM 4557 C C . GLY B 1 34 ? -3.748 -1.924 3.773 1 96.38 34 GLY B C 1
ATOM 4558 O O . GLY B 1 34 ? -2.666 -1.537 3.324 1 96.38 34 GLY B O 1
ATOM 4559 N N . MET B 1 35 ? -3.938 -3.203 4.102 1 97.62 35 MET B N 1
ATOM 4560 C CA . MET B 1 35 ? -2.863 -4.191 4.07 1 97.62 35 MET B CA 1
ATOM 4561 C C . MET B 1 35 ? -3.27 -5.41 3.25 1 97.62 35 MET B C 1
ATOM 4563 O O . MET B 1 35 ? -4.414 -5.867 3.33 1 97.62 35 MET B O 1
ATOM 4567 N N . TYR B 1 36 ? -2.256 -5.875 2.49 1 98.62 36 TYR B N 1
ATOM 4568 C CA . TYR B 1 36 ? -2.414 -7.207 1.919 1 98.62 36 TYR B CA 1
ATOM 4569 C C . TYR B 1 36 ? -2 -8.281 2.918 1 98.62 36 TYR B C 1
ATOM 4571 O O . TYR B 1 36 ? -0.987 -8.141 3.607 1 98.62 36 TYR B O 1
ATOM 4579 N N . HIS B 1 37 ? -2.814 -9.281 3.023 1 98.69 37 HIS B N 1
ATOM 4580 C CA . HIS B 1 37 ? -2.521 -10.438 3.861 1 98.69 37 HIS B CA 1
ATOM 4581 C C . HIS B 1 37 ? -2.354 -11.695 3.02 1 98.69 37 HIS B C 1
ATOM 4583 O O . HIS B 1 37 ? -3.102 -11.914 2.064 1 98.69 37 HIS B O 1
ATOM 4589 N N . PHE B 1 38 ? -1.332 -12.422 3.393 1 98.44 38 PHE B N 1
ATOM 4590 C CA . PHE B 1 38 ? -1.082 -13.703 2.744 1 98.44 38 PHE B CA 1
ATOM 4591 C C . PHE B 1 38 ? -0.909 -14.805 3.781 1 98.44 38 PHE B C 1
ATOM 4593 O O . PHE B 1 38 ? -0.066 -14.703 4.676 1 98.44 38 PHE B O 1
ATOM 4600 N N . PHE B 1 39 ? -1.746 -15.828 3.693 1 98.62 39 PHE B N 1
ATOM 4601 C CA . PHE B 1 39 ? -1.659 -17.031 4.523 1 98.62 39 PHE B CA 1
ATOM 4602 C C . PHE B 1 39 ? -1.229 -18.234 3.691 1 98.62 39 PHE B C 1
ATOM 4604 O O . PHE B 1 39 ? -1.535 -18.312 2.5 1 98.62 39 PHE B O 1
ATOM 4611 N N . TYR B 1 40 ? -0.565 -19.062 4.344 1 98.25 40 TYR B N 1
ATOM 4612 C CA . TYR B 1 40 ? -0.045 -20.234 3.639 1 98.25 40 TYR B CA 1
ATOM 4613 C C . TYR B 1 40 ? 0.132 -21.406 4.59 1 98.25 40 TYR B C 1
ATOM 4615 O O . TYR B 1 40 ? 0.32 -21.219 5.793 1 98.25 40 TYR B O 1
ATOM 4623 N N . GLN B 1 41 ? -0.012 -22.594 4.059 1 98.19 41 GLN B N 1
ATOM 4624 C CA . GLN B 1 41 ? 0.369 -23.75 4.855 1 98.19 41 GLN B CA 1
ATOM 4625 C C . GLN B 1 41 ? 1.856 -23.719 5.195 1 98.19 41 GLN B C 1
ATOM 4627 O O . GLN B 1 41 ? 2.693 -23.469 4.324 1 98.19 41 GLN B O 1
ATOM 4632 N N . TYR B 1 42 ? 2.098 -23.969 6.449 1 98.19 42 TYR B N 1
ATOM 4633 C CA . TYR B 1 42 ? 3.449 -23.797 6.969 1 98.19 42 TYR B CA 1
ATOM 4634 C C . TYR B 1 42 ? 3.791 -24.875 7.973 1 98.19 42 TYR B C 1
ATOM 4636 O O . TYR B 1 42 ? 2.988 -25.188 8.859 1 98.19 42 TYR B O 1
ATOM 4644 N N . ASN B 1 43 ? 4.926 -25.547 7.785 1 97.75 43 ASN B N 1
ATOM 4645 C CA . ASN B 1 43 ? 5.48 -26.406 8.828 1 97.75 43 ASN B CA 1
ATOM 4646 C C . ASN B 1 43 ? 6.504 -25.672 9.68 1 97.75 43 ASN B C 1
ATOM 4648 O O . ASN B 1 43 ? 7.641 -25.453 9.25 1 97.75 43 ASN B O 1
ATOM 4652 N N . PRO B 1 44 ? 6.102 -25.344 10.836 1 95.75 44 PRO B N 1
ATOM 4653 C CA . PRO B 1 44 ? 7.016 -24.547 11.656 1 95.75 44 PRO B CA 1
ATOM 4654 C C . PRO B 1 44 ? 8.086 -25.391 12.328 1 95.75 44 PRO B C 1
ATOM 4656 O O . PRO B 1 44 ? 8.836 -24.891 13.172 1 95.75 44 PRO B O 1
ATOM 4659 N N . ARG B 1 45 ? 8.258 -26.672 11.891 1 94.88 45 ARG B N 1
ATOM 4660 C CA . ARG B 1 45 ? 9.164 -27.562 12.609 1 94.88 45 ARG B CA 1
ATOM 4661 C C . ARG B 1 45 ? 10.242 -28.094 11.68 1 94.88 45 ARG B C 1
ATOM 4663 O O . ARG B 1 45 ? 11.172 -28.781 12.125 1 94.88 45 ARG B O 1
ATOM 4670 N N . GLY B 1 46 ? 10.102 -27.844 10.391 1 94.12 46 GLY B N 1
ATOM 4671 C CA . GLY B 1 46 ? 11.102 -28.391 9.477 1 94.12 46 GLY B CA 1
ATOM 4672 C C . GLY B 1 46 ? 10.82 -28.062 8.023 1 94.12 46 GLY B C 1
ATOM 4673 O O . GLY B 1 46 ? 9.766 -27.516 7.695 1 94.12 46 GLY B O 1
ATOM 4674 N N . PRO B 1 47 ? 11.703 -28.406 7.145 1 93.56 47 PRO B N 1
ATOM 4675 C CA . PRO B 1 47 ? 11.641 -28 5.738 1 93.56 47 PRO B CA 1
ATOM 4676 C C . PRO B 1 47 ? 10.914 -29.031 4.867 1 93.56 47 PRO B C 1
ATOM 4678 O O . PRO B 1 47 ? 11.242 -29.188 3.689 1 93.56 47 PRO B O 1
ATOM 4681 N N . THR B 1 48 ? 10.078 -29.828 5.477 1 93.25 48 THR B N 1
ATOM 4682 C CA . THR B 1 48 ? 9.25 -30.797 4.762 1 93.25 48 THR B CA 1
ATOM 4683 C C . THR B 1 48 ? 7.805 -30.734 5.238 1 93.25 48 THR B C 1
ATOM 4685 O O . THR B 1 48 ? 7.5 -30.062 6.227 1 93.25 48 THR B O 1
ATOM 4688 N N . TRP B 1 49 ? 6.984 -31.453 4.516 1 92.69 49 TRP B N 1
ATOM 4689 C CA . TRP B 1 49 ? 5.586 -31.547 4.914 1 92.69 49 TRP B CA 1
ATOM 4690 C C . TRP B 1 49 ? 5.453 -32.25 6.273 1 92.69 49 TRP B C 1
ATOM 4692 O O . TRP B 1 49 ? 4.527 -31.938 7.035 1 92.69 49 TRP B O 1
ATOM 4702 N N . GLY B 1 50 ? 6.391 -33.156 6.531 1 92.31 50 GLY B N 1
ATOM 4703 C CA . GLY B 1 50 ? 6.41 -33.844 7.801 1 92.31 50 GLY B CA 1
ATOM 4704 C C . GLY B 1 50 ? 5.223 -34.781 7.992 1 92.31 50 GLY B C 1
ATOM 4705 O O . GLY B 1 50 ? 4.93 -35.594 7.121 1 92.31 50 GLY B O 1
ATOM 4706 N N . ASP B 1 51 ? 4.59 -34.719 9.156 1 91.81 51 ASP B N 1
ATOM 4707 C CA . ASP B 1 51 ? 3.457 -35.594 9.469 1 91.81 51 ASP B CA 1
ATOM 4708 C C . ASP B 1 51 ? 2.135 -34.906 9.133 1 91.81 51 ASP B C 1
ATOM 4710 O O . ASP B 1 51 ? 1.064 -35.406 9.484 1 91.81 51 ASP B O 1
ATOM 4714 N N . GLY B 1 52 ? 2.23 -33.812 8.547 1 93.06 52 GLY B N 1
ATOM 4715 C CA . GLY B 1 52 ? 1.032 -33.125 8.102 1 93.06 52 GLY B CA 1
ATOM 4716 C C . GLY B 1 52 ? 0.442 -32.188 9.156 1 93.06 52 GLY B C 1
ATOM 4717 O O . GLY B 1 52 ? -0.651 -31.656 8.977 1 93.06 52 GLY B O 1
ATOM 4718 N N . LYS B 1 53 ? 1.13 -32.031 10.273 1 96.19 53 LYS B N 1
ATOM 4719 C CA . LYS B 1 53 ? 0.679 -31.141 11.336 1 96.19 53 LYS B CA 1
ATOM 4720 C C . LYS B 1 53 ? 1.098 -29.703 11.047 1 96.19 53 LYS B C 1
ATOM 4722 O O . LYS B 1 53 ? 1.941 -29.141 11.75 1 96.19 53 LYS B O 1
ATOM 4727 N N . LEU B 1 54 ? 0.427 -29.156 10.125 1 98.25 54 LEU B N 1
ATOM 4728 C CA . LEU B 1 54 ? 0.808 -27.859 9.57 1 98.25 54 LEU B CA 1
ATOM 4729 C C . LEU B 1 54 ? 0.106 -26.719 10.305 1 98.25 54 LEU B C 1
ATOM 4731 O O . LEU B 1 54 ? -0.916 -26.938 10.961 1 98.25 54 LEU B O 1
ATOM 4735 N N . SER B 1 55 ? 0.687 -25.594 10.242 1 98.5 55 SER B N 1
ATOM 4736 C CA . SER B 1 55 ? 0.12 -24.312 10.641 1 98.5 55 SER B CA 1
ATOM 4737 C C . SER B 1 55 ? -0.228 -23.453 9.43 1 98.5 55 SER B C 1
ATOM 4739 O O . SER B 1 55 ? 0.051 -23.844 8.289 1 98.5 55 SER B O 1
ATOM 4741 N N . TRP B 1 56 ? -0.955 -22.359 9.664 1 98.62 56 TRP B N 1
ATOM 4742 C CA . TRP B 1 56 ? -1.022 -21.266 8.688 1 98.62 56 TRP B CA 1
ATOM 4743 C C . TRP B 1 56 ? -0.013 -20.172 9.023 1 98.62 56 TRP B C 1
ATOM 4745 O O . TRP B 1 56 ? -0.179 -19.453 10 1 98.62 56 TRP B O 1
ATOM 4755 N N . GLY B 1 57 ? 1.099 -20.125 8.188 1 98.25 57 GLY B N 1
ATOM 4756 C CA . GLY B 1 57 ? 1.9 -18.922 8.266 1 98.25 57 GLY B CA 1
ATOM 4757 C C . GLY B 1 57 ? 1.157 -17.672 7.801 1 98.25 57 GLY B C 1
ATOM 4758 O O . GLY B 1 57 ? 0.192 -17.781 7.039 1 98.25 57 GLY B O 1
ATOM 4759 N N . HIS B 1 58 ? 1.577 -16.5 8.32 1 98.5 58 HIS B N 1
ATOM 4760 C CA . HIS B 1 58 ? 0.905 -15.242 8.016 1 98.5 58 HIS B CA 1
ATOM 4761 C C . HIS B 1 58 ? 1.912 -14.133 7.746 1 98.5 58 HIS B C 1
ATOM 4763 O O . HIS B 1 58 ? 2.826 -13.906 8.547 1 98.5 58 HIS B O 1
ATOM 4769 N N . SER B 1 59 ? 1.8 -13.516 6.582 1 98.31 59 SER B N 1
ATOM 4770 C CA . SER B 1 59 ? 2.627 -12.375 6.211 1 98.31 59 SER B CA 1
ATOM 4771 C C . SER B 1 59 ? 1.776 -11.219 5.691 1 98.31 59 SER B C 1
ATOM 4773 O O . SER B 1 59 ? 0.664 -11.43 5.207 1 98.31 59 SER B O 1
ATOM 4775 N N . VAL B 1 60 ? 2.252 -9.977 5.863 1 98.5 60 VAL B N 1
ATOM 4776 C CA . VAL B 1 60 ? 1.521 -8.797 5.418 1 98.5 60 VAL B CA 1
ATOM 4777 C C . VAL B 1 60 ? 2.4 -7.965 4.488 1 98.5 60 VAL B C 1
ATOM 4779 O O . VAL B 1 60 ? 3.629 -8.031 4.562 1 98.5 60 VAL B O 1
ATOM 4782 N N . SER B 1 61 ? 1.797 -7.238 3.59 1 98.62 61 SER B N 1
ATOM 4783 C CA . SER B 1 61 ? 2.477 -6.395 2.611 1 98.62 61 SER B CA 1
ATOM 4784 C C . SER B 1 61 ? 1.674 -5.129 2.318 1 98.62 61 SER B C 1
ATOM 4786 O O . SER B 1 61 ? 0.442 -5.148 2.35 1 98.62 61 SER B O 1
ATOM 4788 N N . GLY B 1 62 ? 2.395 -4.082 2.068 1 98.12 62 GLY B N 1
ATOM 4789 C CA . GLY B 1 62 ? 1.741 -2.883 1.571 1 98.12 62 GLY B CA 1
ATOM 4790 C C . GLY B 1 62 ? 1.692 -2.812 0.057 1 98.12 62 GLY B C 1
ATOM 4791 O O . GLY B 1 62 ? 0.968 -1.99 -0.509 1 98.12 62 GLY B O 1
ATOM 4792 N N . ASP B 1 63 ? 2.393 -3.736 -0.677 1 97.88 63 ASP B N 1
ATOM 4793 C CA . ASP B 1 63 ? 2.547 -3.494 -2.107 1 97.88 63 ASP B CA 1
ATOM 4794 C C . ASP B 1 63 ? 2.561 -4.809 -2.889 1 97.88 63 ASP B C 1
ATOM 4796 O O . ASP B 1 63 ? 2.82 -4.816 -4.094 1 97.88 63 ASP B O 1
ATOM 4800 N N . LEU B 1 64 ? 2.426 -5.988 -2.242 1 98.5 64 LEU B N 1
ATOM 4801 C CA . LEU B 1 64 ? 2.396 -7.324 -2.824 1 98.5 64 LEU B CA 1
ATOM 4802 C C . LEU B 1 64 ? 3.789 -7.754 -3.273 1 98.5 64 LEU B C 1
ATOM 4804 O O . LEU B 1 64 ? 3.939 -8.766 -3.959 1 98.5 64 LEU B O 1
ATOM 4808 N N . VAL B 1 65 ? 4.824 -7.035 -2.967 1 98.19 65 VAL B N 1
ATOM 4809 C CA . VAL B 1 65 ? 6.195 -7.355 -3.361 1 98.19 65 VAL B CA 1
ATOM 4810 C C . VAL B 1 65 ? 7.043 -7.613 -2.117 1 98.19 65 VAL B C 1
ATOM 4812 O O . VAL B 1 65 ? 7.664 -8.672 -1.992 1 98.19 65 VAL B O 1
ATOM 4815 N N . ASN B 1 66 ? 7.023 -6.699 -1.197 1 97.75 66 ASN B N 1
ATOM 4816 C CA . ASN B 1 66 ? 7.715 -6.836 0.079 1 97.75 66 ASN B CA 1
ATOM 4817 C C . ASN B 1 66 ? 6.801 -7.41 1.156 1 97.75 66 ASN B C 1
ATOM 4819 O O . ASN B 1 66 ? 5.645 -7 1.28 1 97.75 66 ASN B O 1
ATOM 4823 N N . TRP B 1 67 ? 7.277 -8.375 1.899 1 98.25 67 TRP B N 1
ATOM 4824 C CA . TRP B 1 67 ? 6.426 -9.102 2.838 1 98.25 67 TRP B CA 1
ATOM 4825 C C . TRP B 1 67 ? 7.074 -9.172 4.215 1 98.25 67 TRP B C 1
ATOM 4827 O O . TRP B 1 67 ? 8.273 -9.453 4.328 1 98.25 67 TRP B O 1
ATOM 4837 N N . ALA B 1 68 ? 6.305 -8.898 5.211 1 97.81 68 ALA B N 1
ATOM 4838 C CA . ALA B 1 68 ? 6.73 -9.039 6.598 1 97.81 68 ALA B CA 1
ATOM 4839 C C . ALA B 1 68 ? 6.031 -10.219 7.27 1 97.81 68 ALA B C 1
ATOM 4841 O O . ALA B 1 68 ? 4.805 -10.336 7.219 1 97.81 68 ALA B O 1
ATOM 4842 N N . ASP B 1 69 ? 6.859 -11.055 7.883 1 96.75 69 ASP B N 1
ATOM 4843 C CA . ASP B 1 69 ? 6.316 -12.141 8.695 1 96.75 69 ASP B CA 1
ATOM 4844 C C . ASP B 1 69 ? 5.66 -11.609 9.969 1 96.75 69 ASP B C 1
ATOM 4846 O O . ASP B 1 69 ? 6.254 -10.797 10.68 1 96.75 69 ASP B O 1
ATOM 4850 N N . VAL B 1 70 ? 4.395 -11.992 10.234 1 97.25 70 VAL B N 1
ATOM 4851 C CA . VAL B 1 70 ? 3.742 -11.539 11.461 1 97.25 70 VAL B CA 1
ATOM 4852 C C . VAL B 1 70 ? 3.332 -12.742 12.305 1 97.25 70 VAL B C 1
ATOM 4854 O O . VAL B 1 70 ? 2.4 -12.656 13.109 1 97.25 70 VAL B O 1
ATOM 4857 N N . GLY B 1 71 ? 3.973 -13.906 12.086 1 96.5 71 GLY B N 1
ATOM 4858 C CA . GLY B 1 71 ? 3.73 -15.117 12.852 1 96.5 71 GLY B CA 1
ATOM 4859 C C . GLY B 1 71 ? 2.678 -16.016 12.227 1 96.5 71 GLY B C 1
ATOM 4860 O O . GLY B 1 71 ? 2.322 -15.844 11.055 1 96.5 71 GLY B O 1
ATOM 4861 N N . ASN B 1 72 ? 2.246 -17.078 13.008 1 97.94 72 ASN B N 1
ATOM 4862 C CA . ASN B 1 72 ? 1.224 -18 12.531 1 97.94 72 ASN B CA 1
ATOM 4863 C C . ASN B 1 72 ? -0.182 -17.484 12.836 1 97.94 72 ASN B C 1
ATOM 4865 O O . ASN B 1 72 ? -0.446 -17 13.938 1 97.94 72 ASN B O 1
ATOM 4869 N N . ALA B 1 73 ? -1.006 -17.547 11.875 1 98.44 73 ALA B N 1
ATOM 4870 C CA . ALA B 1 73 ? -2.414 -17.234 12.109 1 98.44 73 ALA B CA 1
ATOM 4871 C C . ALA B 1 73 ? -3.129 -18.406 12.789 1 98.44 73 ALA B C 1
ATOM 4873 O O . ALA B 1 73 ? -3.965 -18.188 13.672 1 98.44 73 ALA B O 1
ATOM 4874 N N . LEU B 1 74 ? -2.826 -19.609 12.336 1 98.69 74 LEU B N 1
ATOM 4875 C CA . LEU B 1 74 ? -3.42 -20.828 12.875 1 98.69 74 LEU B CA 1
ATOM 4876 C C . LEU B 1 74 ? -2.34 -21.844 13.242 1 98.69 74 LEU B C 1
ATOM 4878 O O . LEU B 1 74 ? -1.377 -22.031 12.5 1 98.69 74 LEU B O 1
ATOM 4882 N N . ASP B 1 75 ? -2.512 -22.438 14.414 1 98.56 75 ASP B N 1
ATOM 4883 C CA . ASP B 1 75 ? -1.715 -23.578 14.844 1 98.56 75 ASP B CA 1
ATOM 4884 C C . ASP B 1 75 ? -2.605 -24.781 15.164 1 98.56 75 ASP B C 1
ATOM 4886 O O . ASP B 1 75 ? -3.748 -24.609 15.594 1 98.56 75 ASP B O 1
ATOM 4890 N N . PRO B 1 76 ? -2.162 -25.969 14.891 1 98.44 76 PRO B N 1
ATOM 4891 C CA . PRO B 1 76 ? -2.951 -27.172 15.164 1 98.44 76 PRO B CA 1
ATOM 4892 C C . PRO B 1 76 ? -3.016 -27.516 16.641 1 98.44 76 PRO B C 1
ATOM 4894 O O . PRO B 1 76 ? -2.309 -28.422 17.109 1 98.44 76 PRO B O 1
ATOM 4897 N N . THR B 1 77 ? -3.9 -26.891 17.328 1 97.62 77 THR B N 1
ATOM 4898 C CA . THR B 1 77 ? -3.896 -26.984 18.781 1 97.62 77 THR B CA 1
ATOM 4899 C C . THR B 1 77 ? -5.242 -27.484 19.297 1 97.62 77 THR B C 1
ATOM 4901 O O . THR B 1 77 ? -5.359 -27.875 20.453 1 97.62 77 THR B O 1
ATOM 4904 N N . SER B 1 78 ? -6.309 -27.516 18.516 1 98.25 78 SER B N 1
ATOM 4905 C CA . SER B 1 78 ? -7.656 -27.859 18.953 1 98.25 78 SER B CA 1
ATOM 4906 C C . SER B 1 78 ? -8.047 -29.266 18.484 1 98.25 78 SER B C 1
ATOM 4908 O O . SER B 1 78 ? -7.504 -29.766 17.5 1 98.25 78 SER B O 1
ATOM 4910 N N . PRO B 1 79 ? -9 -29.859 19.141 1 98.06 79 PRO B N 1
ATOM 4911 C CA . PRO B 1 79 ? -9.383 -31.234 18.766 1 98.06 79 PRO B CA 1
ATOM 4912 C C . PRO B 1 79 ? -9.789 -31.344 17.297 1 98.06 79 PRO B C 1
ATOM 4914 O O . PRO B 1 79 ? -9.594 -32.375 16.672 1 98.06 79 PRO B O 1
ATOM 4917 N N . PHE B 1 80 ? -10.258 -30.297 16.781 1 98.62 80 PHE B N 1
ATOM 4918 C CA . PHE B 1 80 ? -10.797 -30.344 15.43 1 98.62 80 PHE B CA 1
ATOM 4919 C C . PHE B 1 80 ? -9.703 -30.078 14.406 1 98.62 80 PHE B C 1
ATOM 4921 O O . PHE B 1 80 ? -9.938 -30.172 13.195 1 98.62 80 PHE B O 1
ATOM 4928 N N . ASP B 1 81 ? -8.469 -29.766 14.836 1 98.62 81 ASP B N 1
ATOM 4929 C CA . ASP B 1 81 ? -7.426 -29.469 13.859 1 98.62 81 ASP B CA 1
ATOM 4930 C C . ASP B 1 81 ? -6.051 -29.859 14.398 1 98.62 81 ASP B C 1
ATOM 4932 O O . ASP B 1 81 ? -5.027 -29.5 13.805 1 98.62 81 ASP B O 1
ATOM 4936 N N . VAL B 1 82 ? -5.957 -30.625 15.477 1 98.12 82 VAL B N 1
ATOM 4937 C CA . VAL B 1 82 ? -4.723 -30.891 16.203 1 98.12 82 VAL B CA 1
ATOM 4938 C C . VAL B 1 82 ? -3.754 -31.656 15.305 1 98.12 82 VAL B C 1
ATOM 4940 O O . VAL B 1 82 ? -2.543 -31.656 15.539 1 98.12 82 VAL B O 1
ATOM 4943 N N . ASN B 1 83 ? -4.289 -32.344 14.32 1 97.94 83 ASN B N 1
ATOM 4944 C CA . ASN B 1 83 ? -3.43 -33.094 13.414 1 97.94 83 ASN B CA 1
ATOM 4945 C C . ASN B 1 83 ? -3.096 -32.281 12.164 1 97.94 83 ASN B C 1
ATOM 4947 O O . ASN B 1 83 ? -2.518 -32.812 11.211 1 97.94 83 ASN B O 1
ATOM 4951 N N . GLY B 1 84 ? -3.502 -31.016 12.109 1 98.38 84 GLY B N 1
ATOM 4952 C CA . GLY B 1 84 ? -3.068 -30.125 11.039 1 98.38 84 GLY B CA 1
ATOM 4953 C C . GLY B 1 84 ? -4.109 -29.078 10.672 1 98.38 84 GLY B C 1
ATOM 4954 O O . GLY B 1 84 ? -5.309 -29.359 10.672 1 98.38 84 GLY B O 1
ATOM 4955 N N . CYS B 1 85 ? -3.678 -27.922 10.352 1 98.69 85 CYS B N 1
ATOM 4956 C CA . CYS B 1 85 ? -4.457 -26.891 9.68 1 98.69 85 CYS B CA 1
ATOM 4957 C C . CYS B 1 85 ? -4.133 -26.828 8.195 1 98.69 85 CYS B C 1
ATOM 4959 O O . CYS B 1 85 ? -3.08 -26.328 7.801 1 98.69 85 CYS B O 1
ATOM 4961 N N . TRP B 1 86 ? -5.062 -27.312 7.441 1 98.44 86 TRP B N 1
ATOM 4962 C CA . TRP B 1 86 ? -4.816 -27.438 6.008 1 98.44 86 TRP B CA 1
ATOM 4963 C C . TRP B 1 86 ? -5.496 -26.312 5.234 1 98.44 86 TRP B C 1
ATOM 4965 O O . TRP B 1 86 ? -5.926 -25.312 5.82 1 98.44 86 TRP B O 1
ATOM 4975 N N . SER B 1 87 ? -5.508 -26.422 3.932 1 98.06 87 SER B N 1
ATOM 4976 C CA . SER B 1 87 ? -5.824 -25.312 3.041 1 98.06 87 SER B CA 1
ATOM 4977 C C . SER B 1 87 ? -7.254 -24.828 3.256 1 98.06 87 SER B C 1
ATOM 4979 O O . SER B 1 87 ? -8.133 -25.609 3.635 1 98.06 87 SER B O 1
ATOM 4981 N N . GLY B 1 88 ? -7.461 -23.609 2.99 1 98.5 88 GLY B N 1
ATOM 4982 C CA . GLY B 1 88 ? -8.742 -22.922 3.068 1 98.5 88 GLY B CA 1
ATOM 4983 C C . GLY B 1 88 ? -8.711 -21.531 2.467 1 98.5 88 GLY B C 1
ATOM 4984 O O . GLY B 1 88 ? -8.008 -21.297 1.481 1 98.5 88 GLY B O 1
ATOM 4985 N N . SER B 1 89 ? -9.609 -20.703 2.957 1 98.5 89 SER B N 1
ATOM 4986 C CA . SER B 1 89 ? -9.758 -19.375 2.377 1 98.5 89 SER B CA 1
ATOM 4987 C C . SER B 1 89 ? -10.156 -18.344 3.438 1 98.5 89 SER B C 1
ATOM 4989 O O . SER B 1 89 ? -10.5 -18.719 4.562 1 98.5 89 SER B O 1
ATOM 4991 N N . ALA B 1 90 ? -10.031 -17.156 3.066 1 98.31 90 ALA B N 1
ATOM 4992 C CA . ALA B 1 90 ? -10.469 -16.047 3.918 1 98.31 90 ALA B CA 1
ATOM 4993 C C . ALA B 1 90 ? -11.594 -15.258 3.254 1 98.31 90 ALA B C 1
ATOM 4995 O O . ALA B 1 90 ? -11.641 -15.148 2.025 1 98.31 90 ALA B O 1
ATOM 4996 N N . THR B 1 91 ? -12.492 -14.766 4.078 1 97.81 91 THR B N 1
ATOM 4997 C CA . THR B 1 91 ? -13.633 -13.953 3.67 1 97.81 91 THR B CA 1
ATOM 4998 C C . THR B 1 91 ? -13.828 -12.781 4.625 1 97.81 91 THR B C 1
ATOM 5000 O O . THR B 1 91 ? -13.742 -12.945 5.844 1 97.81 91 THR B O 1
ATOM 5003 N N . VAL B 1 92 ? -13.977 -11.594 4.07 1 95.38 92 VAL B N 1
ATOM 5004 C CA . VAL B 1 92 ? -14.336 -10.461 4.914 1 95.38 92 VAL B CA 1
ATOM 5005 C C . VAL B 1 92 ? -15.852 -10.391 5.07 1 95.38 92 VAL B C 1
ATOM 5007 O O . VAL B 1 92 ? -16.562 -10.148 4.098 1 95.38 92 VAL B O 1
ATOM 5010 N N . LEU B 1 93 ? -16.312 -10.578 6.242 1 95.69 93 LEU B N 1
ATOM 5011 C CA . LEU B 1 93 ? -17.734 -10.578 6.551 1 95.69 93 LEU B CA 1
ATOM 5012 C C . LEU B 1 93 ? -18.266 -9.148 6.613 1 95.69 93 LEU B C 1
ATOM 5014 O O . LEU B 1 93 ? -17.5 -8.188 6.664 1 95.69 93 LEU B O 1
ATOM 5018 N N . PRO B 1 94 ? -19.547 -9.047 6.508 1 87.62 94 PRO B N 1
ATOM 5019 C CA . PRO B 1 94 ? -20.141 -7.719 6.695 1 87.62 94 PRO B CA 1
ATOM 5020 C C . PRO B 1 94 ? -19.641 -7.027 7.965 1 87.62 94 PRO B C 1
ATOM 5022 O O . PRO B 1 94 ? -19.469 -7.68 9 1 87.62 94 PRO B O 1
ATOM 5025 N N . GLY B 1 95 ? -19.469 -5.746 7.84 1 84 95 GLY B N 1
ATOM 5026 C CA . GLY B 1 95 ? -18.922 -4.988 8.953 1 84 95 GLY B CA 1
ATOM 5027 C C . GLY B 1 95 ? -17.406 -5.004 9 1 84 95 GLY B C 1
ATOM 5028 O O . GLY B 1 95 ? -16.797 -4.414 9.891 1 84 95 GLY B O 1
ATOM 5029 N N . GLY B 1 96 ? -16.875 -5.703 8.109 1 89.12 96 GLY B N 1
ATOM 5030 C CA . GLY B 1 96 ? -15.43 -5.676 7.969 1 89.12 96 GLY B CA 1
ATOM 5031 C C . GLY B 1 96 ? -14.727 -6.664 8.883 1 89.12 96 GLY B C 1
ATOM 5032 O O . GLY B 1 96 ? -13.625 -6.395 9.359 1 89.12 96 GLY B O 1
ATOM 5033 N N . ARG B 1 97 ? -15.273 -7.754 9.211 1 92.75 97 ARG B N 1
ATOM 5034 C CA . ARG B 1 97 ? -14.656 -8.758 10.07 1 92.75 97 ARG B CA 1
ATOM 5035 C C . ARG B 1 97 ? -14.125 -9.93 9.258 1 92.75 97 ARG B C 1
ATOM 5037 O O . ARG B 1 97 ? -14.898 -10.711 8.711 1 92.75 97 ARG B O 1
ATOM 5044 N N . PRO B 1 98 ? -12.789 -10.156 9.273 1 97.56 98 PRO B N 1
ATOM 5045 C CA . PRO B 1 98 ? -12.219 -11.281 8.523 1 97.56 98 PRO B CA 1
ATOM 5046 C C . PRO B 1 98 ? -12.508 -12.633 9.172 1 97.56 98 PRO B C 1
ATOM 5048 O O . PRO B 1 98 ? -12.484 -12.742 10.406 1 97.56 98 PRO B O 1
ATOM 5051 N N . ALA B 1 99 ? -12.805 -13.578 8.383 1 98.56 99 ALA B N 1
ATOM 5052 C CA . ALA B 1 99 ? -13 -14.969 8.781 1 98.56 99 ALA B CA 1
ATOM 5053 C C . ALA B 1 99 ? -12.219 -15.922 7.879 1 98.56 99 ALA B C 1
ATOM 5055 O O . ALA B 1 99 ? -12.102 -15.688 6.672 1 98.56 99 ALA B O 1
ATOM 5056 N N . ILE B 1 100 ? -11.688 -16.969 8.5 1 98.75 100 ILE B N 1
ATOM 5057 C CA . ILE B 1 100 ? -10.992 -18.016 7.773 1 98.75 100 ILE B CA 1
ATOM 5058 C C . ILE B 1 100 ? -11.805 -19.312 7.828 1 98.75 100 ILE B C 1
ATOM 5060 O O . ILE B 1 100 ? -12.297 -19.703 8.891 1 98.75 100 ILE B O 1
ATOM 5064 N N . LEU B 1 101 ? -12.094 -19.891 6.742 1 98.88 101 LEU B N 1
ATOM 5065 C CA . LEU B 1 101 ? -12.539 -21.266 6.656 1 98.88 101 LEU B CA 1
ATOM 5066 C C . LEU B 1 101 ? -11.398 -22.188 6.203 1 98.88 101 LEU B C 1
ATOM 5068 O O . LEU B 1 101 ? -10.75 -21.906 5.191 1 98.88 101 LEU B O 1
ATOM 5072 N N . TYR B 1 102 ? -11.148 -23.203 6.977 1 98.88 102 TYR B N 1
ATOM 5073 C CA . TYR B 1 102 ? -10 -24.047 6.656 1 98.88 102 TYR B CA 1
ATOM 5074 C C . TYR B 1 102 ? -10.289 -25.516 6.984 1 98.88 102 TYR B C 1
ATOM 5076 O O . TYR B 1 102 ? -11.18 -25.812 7.777 1 98.88 102 TYR B O 1
ATOM 5084 N N . THR B 1 103 ? -9.586 -26.422 6.355 1 98.75 103 THR B N 1
ATOM 5085 C CA . THR B 1 103 ? -9.672 -27.859 6.629 1 98.75 103 THR B CA 1
ATOM 5086 C C . THR B 1 103 ? -8.82 -28.234 7.836 1 98.75 103 THR B C 1
ATOM 5088 O O . THR B 1 103 ? -7.641 -27.875 7.902 1 98.75 103 THR B O 1
ATOM 5091 N N . GLY B 1 104 ? -9.43 -28.781 8.805 1 98.62 104 GLY B N 1
ATOM 5092 C CA . GLY B 1 104 ? -8.703 -29.375 9.914 1 98.62 104 GLY B CA 1
ATOM 5093 C C . GLY B 1 104 ? -8.734 -30.906 9.898 1 98.62 104 GLY B C 1
ATOM 5094 O O . GLY B 1 104 ? -9.695 -31.5 9.422 1 98.62 104 GLY B O 1
ATOM 5095 N N . MET B 1 105 ? -7.641 -31.438 10.391 1 98.06 105 MET B N 1
ATOM 5096 C CA . MET B 1 105 ? -7.641 -32.875 10.664 1 98.06 105 MET B CA 1
ATOM 5097 C C . MET B 1 105 ? -7.91 -33.156 12.141 1 98.06 105 MET B C 1
ATOM 5099 O O . MET B 1 105 ? -7.074 -32.844 12.992 1 98.06 105 MET B O 1
ATOM 5103 N N . ASP B 1 106 ? -8.992 -33.781 12.383 1 96.44 106 ASP B N 1
ATOM 5104 C CA . ASP B 1 106 ? -9.445 -33.844 13.773 1 96.44 106 ASP B CA 1
ATOM 5105 C C . ASP B 1 106 ? -8.727 -34.969 14.516 1 96.44 106 ASP B C 1
ATOM 5107 O O . ASP B 1 106 ? -7.973 -35.75 13.914 1 96.44 106 ASP B O 1
ATOM 5111 N N . ASP B 1 107 ? -8.867 -35 15.805 1 94.56 107 ASP B N 1
ATOM 5112 C CA . ASP B 1 107 ? -8.195 -35.938 16.688 1 94.56 107 ASP B CA 1
ATOM 5113 C C . ASP B 1 107 ? -8.906 -37.281 16.703 1 94.56 107 ASP B C 1
ATOM 5115 O O . ASP B 1 107 ? -8.266 -38.344 16.641 1 94.56 107 ASP B O 1
ATOM 5119 N N . ALA B 1 108 ? -10.18 -37.219 16.734 1 90.62 108 ALA B N 1
ATOM 5120 C CA . ALA B 1 108 ? -10.992 -38.406 17.016 1 90.62 108 ALA B CA 1
ATOM 5121 C C . ALA B 1 108 ? -10.859 -39.438 15.898 1 90.62 108 ALA B C 1
ATOM 5123 O O . ALA B 1 108 ? -10.57 -40.625 16.156 1 90.62 108 ALA B O 1
ATOM 5124 N N . ASP B 1 109 ? -11.008 -39.094 14.648 1 92.38 109 ASP B N 1
ATOM 5125 C CA . ASP B 1 109 ? -11.07 -40.031 13.531 1 92.38 109 ASP B CA 1
ATOM 5126 C C . ASP B 1 109 ? -10.016 -39.688 12.469 1 92.38 109 ASP B C 1
ATOM 5128 O O . ASP B 1 109 ? -9.961 -40.312 11.414 1 92.38 109 ASP B O 1
ATOM 5132 N N . LYS B 1 110 ? -9.289 -38.656 12.773 1 95.5 110 LYS B N 1
ATOM 5133 C CA . LYS B 1 110 ? -8.359 -38.125 11.773 1 95.5 110 LYS B CA 1
ATOM 5134 C C . LYS B 1 110 ? -9.094 -37.75 10.492 1 95.5 110 LYS B C 1
ATOM 5136 O O . LYS B 1 110 ? -8.594 -38 9.391 1 95.5 110 LYS B O 1
ATOM 5141 N N . ALA B 1 111 ? -10.312 -37.312 10.68 1 97.06 111 ALA B N 1
ATOM 5142 C CA . ALA B 1 111 ? -11.148 -36.906 9.555 1 97.06 111 ALA B CA 1
ATOM 5143 C C . ALA B 1 111 ? -10.836 -35.469 9.133 1 97.06 111 ALA B C 1
ATOM 5145 O O . ALA B 1 111 ? -10.555 -34.625 9.977 1 97.06 111 ALA B O 1
ATOM 5146 N N . GLN B 1 112 ? -10.875 -35.281 7.797 1 97.94 112 GLN B N 1
ATOM 5147 C CA . GLN B 1 112 ? -10.859 -33.906 7.289 1 97.94 112 GLN B CA 1
ATOM 5148 C C . GLN B 1 112 ? -12.18 -33.219 7.562 1 97.94 112 GLN B C 1
ATOM 5150 O O . GLN B 1 112 ? -13.242 -33.688 7.148 1 97.94 112 GLN B O 1
ATOM 5155 N N . VAL B 1 113 ? -12.148 -32.094 8.32 1 98.62 113 VAL B N 1
ATOM 5156 C CA . VAL B 1 113 ? -13.328 -31.312 8.672 1 98.62 113 VAL B CA 1
ATOM 5157 C C . VAL B 1 113 ? -13.094 -29.844 8.328 1 98.62 113 VAL B C 1
ATOM 5159 O O . VAL B 1 113 ? -11.953 -29.438 8.102 1 98.62 113 VAL B O 1
ATOM 5162 N N . GLN B 1 114 ? -14.203 -29.094 8.148 1 98.88 114 GLN B N 1
ATOM 5163 C CA . GLN B 1 114 ? -14.062 -27.672 7.891 1 98.88 114 GLN B CA 1
ATOM 5164 C C . GLN B 1 114 ? -14.305 -26.859 9.156 1 98.88 114 GLN B C 1
ATOM 5166 O O . GLN B 1 114 ? -15.289 -27.062 9.859 1 98.88 114 GLN B O 1
ATOM 5171 N N . ASN B 1 115 ? -13.32 -25.984 9.422 1 98.94 115 ASN B N 1
ATOM 5172 C CA . ASN B 1 115 ? -13.328 -25.156 10.617 1 98.94 115 ASN B CA 1
ATOM 5173 C C . ASN B 1 115 ? -13.344 -23.672 10.258 1 98.94 115 ASN B C 1
ATOM 5175 O O . ASN B 1 115 ? -12.992 -23.297 9.141 1 98.94 115 ASN B O 1
ATOM 5179 N N . VAL B 1 116 ? -13.812 -22.891 11.25 1 98.88 116 VAL B N 1
ATOM 5180 C CA . VAL B 1 116 ? -13.805 -21.438 11.07 1 98.88 116 VAL B CA 1
ATOM 5181 C C . VAL B 1 116 ? -12.922 -20.797 12.141 1 98.88 116 VAL B C 1
ATOM 5183 O O . VAL B 1 116 ? -12.781 -21.328 13.242 1 98.88 116 VAL B O 1
ATOM 5186 N N . ALA B 1 117 ? -12.188 -19.781 11.828 1 98.81 117 ALA B N 1
ATOM 5187 C CA . ALA B 1 117 ? -11.492 -18.859 12.734 1 98.81 117 ALA B CA 1
ATOM 5188 C C . ALA B 1 117 ? -11.82 -17.406 12.414 1 98.81 117 ALA B C 1
ATOM 5190 O O . ALA B 1 117 ? -12.016 -17.047 11.25 1 98.81 117 ALA B O 1
ATOM 5191 N N . PHE B 1 118 ? -11.922 -16.594 13.438 1 98.31 118 PHE B N 1
ATOM 5192 C CA . PHE B 1 118 ? -12.203 -15.18 13.273 1 98.31 118 PHE B CA 1
ATOM 5193 C C . PHE B 1 118 ? -11.039 -14.328 13.766 1 98.31 118 PHE B C 1
ATOM 5195 O O . PHE B 1 118 ? -10.383 -14.688 14.75 1 98.31 118 PHE B O 1
ATOM 5202 N N . ALA B 1 119 ? -10.797 -13.227 13.023 1 97.12 119 ALA B N 1
ATOM 5203 C CA . ALA B 1 119 ? -9.844 -12.266 13.562 1 97.12 119 ALA B CA 1
ATOM 5204 C C . ALA B 1 119 ? -10.273 -11.797 14.953 1 97.12 119 ALA B C 1
ATOM 5206 O O . ALA B 1 119 ? -11.414 -11.383 15.156 1 97.12 119 ALA B O 1
ATOM 5207 N N . LYS B 1 120 ? -9.352 -11.867 15.875 1 96 120 LYS B N 1
ATOM 5208 C CA . LYS B 1 120 ? -9.672 -11.461 17.234 1 96 120 LYS B CA 1
ATOM 5209 C C . LYS B 1 120 ? -9.945 -9.961 17.312 1 96 120 LYS B C 1
ATOM 5211 O O . LYS B 1 120 ? -10.852 -9.523 18.031 1 96 120 LYS B O 1
ATOM 5216 N N . ASN B 1 121 ? -9.188 -9.172 16.625 1 94.19 121 ASN B N 1
ATOM 5217 C CA . ASN B 1 121 ? -9.359 -7.723 16.531 1 94.19 121 ASN B CA 1
ATOM 5218 C C . ASN B 1 121 ? -9.391 -7.262 15.07 1 94.19 121 ASN B C 1
ATOM 5220 O O . ASN B 1 121 ? -8.359 -6.926 14.492 1 94.19 121 ASN B O 1
ATOM 5224 N N . PRO B 1 122 ? -10.609 -7.164 14.492 1 93.5 122 PRO B N 1
ATOM 5225 C CA . PRO B 1 122 ? -10.727 -6.793 13.078 1 93.5 122 PRO B CA 1
ATOM 5226 C C . PRO B 1 122 ? -10.242 -5.375 12.797 1 93.5 122 PRO B C 1
ATOM 5228 O O . PRO B 1 122 ? -10.031 -5.008 11.641 1 93.5 122 PRO B O 1
ATOM 5231 N N . SER B 1 123 ? -10.039 -4.555 13.844 1 92.06 123 SER B N 1
ATOM 5232 C CA . SER B 1 123 ? -9.586 -3.182 13.648 1 92.06 123 SER B CA 1
ATOM 5233 C C . SER B 1 123 ? -8.062 -3.109 13.586 1 92.06 123 SER B C 1
ATOM 5235 O O . SER B 1 123 ? -7.5 -2.07 13.234 1 92.06 123 SER B O 1
ATOM 5237 N N . ASP B 1 124 ? -7.371 -4.191 13.898 1 94.56 124 ASP B N 1
ATOM 5238 C CA . ASP B 1 124 ? -5.922 -4.254 13.727 1 94.56 124 ASP B CA 1
ATOM 5239 C C . ASP B 1 124 ? -5.559 -4.453 12.258 1 94.56 124 ASP B C 1
ATOM 5241 O O . ASP B 1 124 ? -5.793 -5.523 11.688 1 94.56 124 ASP B O 1
ATOM 5245 N N . PRO B 1 125 ? -4.914 -3.473 11.648 1 96.75 125 PRO B N 1
ATOM 5246 C CA . PRO B 1 125 ? -4.562 -3.648 10.242 1 96.75 125 PRO B CA 1
ATOM 5247 C C . PRO B 1 125 ? -3.641 -4.844 10.008 1 96.75 125 PRO B C 1
ATOM 5249 O O . PRO B 1 125 ? -3.598 -5.387 8.898 1 96.75 125 PRO B O 1
ATOM 5252 N N . LEU B 1 126 ? -2.932 -5.375 11.023 1 97.94 126 LEU B N 1
ATOM 5253 C CA . LEU B 1 126 ? -1.976 -6.465 10.852 1 97.94 126 LEU B CA 1
ATOM 5254 C C . LEU B 1 126 ? -2.627 -7.812 11.141 1 97.94 126 LEU B C 1
ATOM 5256 O O . LEU B 1 126 ? -2.045 -8.859 10.852 1 97.94 126 LEU B O 1
ATOM 5260 N N . LEU B 1 127 ? -3.842 -7.832 11.672 1 97.31 127 LEU B N 1
ATOM 5261 C CA . LEU B 1 127 ? -4.59 -9.039 11.992 1 97.31 127 LEU B CA 1
ATOM 5262 C C . LEU B 1 127 ? -3.693 -10.07 12.68 1 97.31 127 LEU B C 1
ATOM 5264 O O . LEU B 1 127 ? -3.66 -11.234 12.281 1 97.31 127 LEU B O 1
ATOM 5268 N N . ARG B 1 128 ? -3.059 -9.758 13.805 1 95.94 128 ARG B N 1
ATOM 5269 C CA . ARG B 1 128 ? -1.993 -10.555 14.406 1 95.94 128 ARG B CA 1
ATOM 5270 C C . ARG B 1 128 ? -2.559 -11.773 15.117 1 95.94 128 ARG B C 1
ATOM 5272 O O . ARG B 1 128 ? -1.873 -12.789 15.266 1 95.94 128 ARG B O 1
ATOM 5279 N N . GLU B 1 129 ? -3.857 -11.68 15.5 1 96.88 129 GLU B N 1
ATOM 5280 C CA . GLU B 1 129 ? -4.418 -12.734 16.344 1 96.88 129 GLU B CA 1
ATOM 5281 C C . GLU B 1 129 ? -5.73 -13.258 15.766 1 96.88 129 GLU B C 1
ATOM 5283 O O . GLU B 1 129 ? -6.555 -12.484 15.281 1 96.88 129 GLU B O 1
ATOM 5288 N N . TRP B 1 130 ? -5.918 -14.602 15.883 1 98 130 TRP B N 1
ATOM 5289 C CA . TRP B 1 130 ? -7.113 -15.281 15.391 1 98 130 TRP B CA 1
ATOM 5290 C C . TRP B 1 130 ? -7.688 -16.203 16.469 1 98 130 TRP B C 1
ATOM 5292 O O . TRP B 1 130 ? -6.945 -16.766 17.266 1 98 130 TRP B O 1
ATOM 5302 N N . GLU B 1 131 ? -9 -16.297 16.469 1 97.75 131 GLU B N 1
ATOM 5303 C CA . GLU B 1 131 ? -9.695 -17.125 17.438 1 97.75 131 GLU B CA 1
ATOM 5304 C C . GLU B 1 131 ? -10.484 -18.25 16.734 1 97.75 131 GLU B C 1
ATOM 5306 O O . GLU B 1 131 ? -11.172 -18 15.742 1 97.75 131 GLU B O 1
ATOM 5311 N N . LYS B 1 132 ? -10.344 -19.469 17.266 1 98.44 132 LYS B N 1
ATOM 5312 C CA . LYS B 1 132 ? -11.109 -20.625 16.812 1 98.44 132 LYS B CA 1
ATOM 5313 C C . LYS B 1 132 ? -12.273 -20.922 17.75 1 98.44 132 LYS B C 1
ATOM 5315 O O . LYS B 1 132 ? -12.062 -21.359 18.891 1 98.44 132 LYS B O 1
ATOM 5320 N N . PRO B 1 133 ? -13.453 -20.734 17.312 1 98.06 133 PRO B N 1
ATOM 5321 C CA . PRO B 1 133 ? -14.57 -20.984 18.219 1 98.06 133 PRO B CA 1
ATOM 5322 C C . PRO B 1 133 ? -14.766 -22.453 18.547 1 98.06 133 PRO B C 1
ATOM 5324 O O . PRO B 1 133 ? -14.398 -23.312 17.734 1 98.06 133 PRO B O 1
ATOM 5327 N N . SER B 1 134 ? -15.445 -22.688 19.672 1 96.81 134 SER B N 1
ATOM 5328 C CA . SER B 1 134 ? -15.602 -24.047 20.172 1 96.81 134 SER B CA 1
ATOM 5329 C C . SER B 1 134 ? -16.625 -24.812 19.344 1 96.81 134 SER B C 1
ATOM 5331 O O . SER B 1 134 ? -16.703 -26.047 19.438 1 96.81 134 SER B O 1
ATOM 5333 N N . CYS B 1 135 ? -17.344 -24.172 18.531 1 97.69 135 CYS B N 1
ATOM 5334 C CA . CYS B 1 135 ? -18.375 -24.844 17.75 1 97.69 135 CYS B CA 1
ATOM 5335 C C . CYS B 1 135 ? -17.75 -25.578 16.562 1 97.69 135 CYS B C 1
ATOM 5337 O O . CYS B 1 135 ? -18.453 -26.281 15.828 1 97.69 135 CYS B O 1
ATOM 5339 N N . ASN B 1 136 ? -16.5 -25.469 16.344 1 98.56 136 ASN B N 1
ATOM 5340 C CA . ASN B 1 136 ? -15.82 -26.25 15.32 1 98.56 136 ASN B CA 1
ATOM 5341 C C . ASN B 1 136 ? -15.859 -27.734 15.617 1 98.56 136 ASN B C 1
ATOM 5343 O O . ASN B 1 136 ? -15.805 -28.141 16.781 1 98.56 136 ASN B O 1
ATOM 5347 N N . PRO B 1 137 ? -15.891 -28.531 14.609 1 98.5 137 PRO B N 1
ATOM 5348 C CA . PRO B 1 137 ? -15.977 -28.141 13.195 1 98.5 137 PRO B CA 1
ATOM 5349 C C . PRO B 1 137 ? -17.359 -27.609 12.812 1 98.5 137 PRO B C 1
ATOM 5351 O O . PRO B 1 137 ? -18.375 -28.109 13.289 1 98.5 137 PRO B O 1
ATOM 5354 N N . VAL B 1 138 ? -17.375 -26.688 11.938 1 98.81 138 VAL B N 1
ATOM 5355 C CA . VAL B 1 138 ? -18.625 -26.094 11.5 1 98.81 138 VAL B CA 1
ATOM 5356 C C . VAL B 1 138 ? -19.234 -26.938 10.367 1 98.81 138 VAL B C 1
ATOM 5358 O O . VAL B 1 138 ? -20.438 -26.891 10.125 1 98.81 138 VAL B O 1
ATOM 5361 N N . ILE B 1 139 ? -18.438 -27.672 9.625 1 98.69 139 ILE B N 1
ATOM 5362 C CA . ILE B 1 139 ? -18.891 -28.672 8.656 1 98.69 139 ILE B CA 1
ATOM 5363 C C . ILE B 1 139 ? -18.156 -29.984 8.891 1 98.69 139 ILE B C 1
ATOM 5365 O O .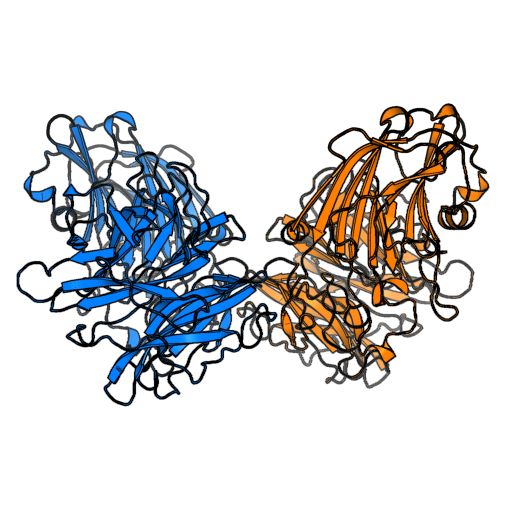 ILE B 1 139 ? -17.031 -30.172 8.414 1 98.69 139 ILE B O 1
ATOM 5369 N N . PRO B 1 140 ? -18.75 -30.906 9.539 1 97.5 140 PRO B N 1
ATOM 5370 C CA . PRO B 1 140 ? -18.125 -32.25 9.672 1 97.5 140 PRO B CA 1
ATOM 5371 C C . PRO B 1 140 ? -18.109 -33 8.352 1 97.5 140 PRO B C 1
ATOM 5373 O O . PRO B 1 140 ? -18.844 -32.688 7.426 1 97.5 140 PRO B O 1
ATOM 5376 N N . MET B 1 141 ? -17.234 -33.938 8.273 1 97.12 141 MET B N 1
ATOM 5377 C CA . MET B 1 141 ? -17.203 -34.75 7.066 1 97.12 141 MET B CA 1
ATOM 5378 C C . MET B 1 141 ? -18.516 -35.5 6.891 1 97.12 141 MET B C 1
ATOM 5380 O O . MET B 1 141 ? -18.938 -36.219 7.793 1 97.12 141 MET B O 1
ATOM 5384 N N . PRO B 1 142 ? -19.141 -35.375 5.727 1 95.88 142 PRO B N 1
ATOM 5385 C CA . PRO B 1 142 ? -20.375 -36.125 5.504 1 95.88 142 PRO B CA 1
ATOM 5386 C C . PRO B 1 142 ? -20.172 -37.625 5.434 1 95.88 142 PRO B C 1
ATOM 5388 O O . PRO B 1 142 ? -19.094 -38.094 5.051 1 95.88 142 PRO B O 1
ATOM 5391 N N . ALA B 1 143 ? -21.281 -38.312 5.641 1 94.19 143 ALA B N 1
ATOM 5392 C CA . ALA B 1 143 ? -21.219 -39.781 5.707 1 94.19 143 ALA B CA 1
ATOM 5393 C C . ALA B 1 143 ? -20.953 -40.375 4.332 1 94.19 143 ALA B C 1
ATOM 5395 O O . ALA B 1 143 ? -20.375 -41.469 4.223 1 94.19 143 ALA B O 1
ATOM 5396 N N . ASP B 1 144 ? -21.297 -39.688 3.33 1 94.25 144 ASP B N 1
ATOM 5397 C CA . ASP B 1 144 ? -21.188 -40.25 1.986 1 94.25 144 ASP B CA 1
ATOM 5398 C C . ASP B 1 144 ? -19.844 -39.875 1.354 1 94.25 144 ASP B C 1
ATOM 5400 O O . ASP B 1 144 ? -19.594 -40.219 0.195 1 94.25 144 ASP B O 1
ATOM 5404 N N . VAL B 1 145 ? -19.062 -39.156 2.086 1 93.06 145 VAL B N 1
ATOM 5405 C CA . VAL B 1 145 ? -17.703 -38.844 1.632 1 93.06 145 VAL B CA 1
ATOM 5406 C C . VAL B 1 145 ? -16.797 -40.031 1.955 1 93.06 145 VAL B C 1
ATOM 5408 O O . VAL B 1 145 ? -16.781 -40.531 3.084 1 93.06 145 VAL B O 1
ATOM 5411 N N . THR B 1 146 ? -16.031 -40.5 0.995 1 87.12 146 THR B N 1
ATOM 5412 C CA . THR B 1 146 ? -15.156 -41.688 1.134 1 87.12 146 THR B CA 1
ATOM 5413 C C . THR B 1 146 ? -13.695 -41.25 1.094 1 87.12 146 THR B C 1
ATOM 5415 O O . THR B 1 146 ? -13.367 -40.125 0.708 1 87.12 146 THR B O 1
ATOM 5418 N N . GLY B 1 147 ? -12.797 -42.094 1.604 1 85.44 147 GLY B N 1
ATOM 5419 C CA . GLY B 1 147 ? -11.359 -41.938 1.472 1 85.44 147 GLY B CA 1
ATOM 5420 C C . GLY B 1 147 ? -10.812 -40.75 2.273 1 85.44 147 GLY B C 1
ATOM 5421 O O . GLY B 1 147 ? -9.68 -40.344 2.064 1 85.44 147 GLY B O 1
ATOM 5422 N N . ASN B 1 148 ? -11.648 -40.125 3.127 1 92.31 148 ASN B N 1
ATOM 5423 C CA . ASN B 1 148 ? -11.242 -38.969 3.912 1 92.31 148 ASN B CA 1
ATOM 5424 C C . ASN B 1 148 ? -10.805 -37.812 3.018 1 92.31 148 ASN B C 1
ATOM 5426 O O . ASN B 1 148 ? -9.781 -37.156 3.275 1 92.31 148 ASN B O 1
ATOM 5430 N N . ASN B 1 149 ? -11.461 -37.688 1.854 1 93.31 149 ASN B N 1
ATOM 5431 C CA . ASN B 1 149 ? -11.242 -36.625 0.903 1 93.31 149 ASN B CA 1
ATOM 5432 C C . ASN B 1 149 ? -12.312 -35.531 1.017 1 93.31 149 ASN B C 1
ATOM 5434 O O . ASN B 1 149 ? -13.297 -35.562 0.272 1 93.31 149 ASN B O 1
ATOM 5438 N N . PHE B 1 150 ? -12.219 -34.594 1.956 1 97 150 PHE B N 1
ATOM 5439 C CA . PHE B 1 150 ? -13.133 -33.5 2.24 1 97 150 PHE B CA 1
ATOM 5440 C C . PHE B 1 150 ? -12.359 -32.25 2.666 1 97 150 PHE B C 1
ATOM 5442 O O . PHE B 1 150 ? -12.141 -32.031 3.857 1 97 150 PHE B O 1
ATOM 5449 N N . ARG B 1 151 ? -12.047 -31.391 1.616 1 97.38 151 ARG B N 1
ATOM 5450 C CA . ARG B 1 151 ? -11.055 -30.406 2.004 1 97.38 151 ARG B CA 1
ATOM 5451 C C . ARG B 1 151 ? -11.172 -29.141 1.156 1 97.38 151 ARG B C 1
ATOM 5453 O O . ARG B 1 151 ? -11.883 -29.141 0.145 1 97.38 151 ARG B O 1
ATOM 5460 N N . ASP B 1 152 ? -10.523 -28.109 1.637 1 98.06 152 ASP B N 1
ATOM 5461 C CA . ASP B 1 152 ? -10.125 -26.906 0.921 1 98.06 152 ASP B CA 1
ATOM 5462 C C . ASP B 1 152 ? -11.336 -26.047 0.554 1 98.06 152 ASP B C 1
ATOM 5464 O O . ASP B 1 152 ? -11.578 -25.781 -0.625 1 98.06 152 ASP B O 1
ATOM 5468 N N . PRO B 1 153 ? -12.016 -25.547 1.58 1 98.69 153 PRO B N 1
ATOM 5469 C CA . PRO B 1 153 ? -13.133 -24.656 1.28 1 98.69 153 PRO B CA 1
ATOM 5470 C C . PRO B 1 153 ? -12.719 -23.438 0.468 1 98.69 153 PRO B C 1
ATOM 5472 O O . PRO B 1 153 ? -11.672 -22.844 0.735 1 98.69 153 PRO B O 1
ATOM 5475 N N . THR B 1 154 ? -13.57 -23.047 -0.532 1 98.31 154 THR B N 1
ATOM 5476 C CA . THR B 1 154 ? -13.336 -21.844 -1.317 1 98.31 154 THR B CA 1
ATOM 5477 C C . THR B 1 154 ? -13.594 -20.594 -0.479 1 98.31 154 THR B C 1
ATOM 5479 O O . THR B 1 154 ? -14.102 -20.688 0.639 1 98.31 154 THR B O 1
ATOM 5482 N N . GLU B 1 155 ? -13.125 -19.438 -1.051 1 98.31 155 GLU B N 1
ATOM 5483 C CA . GLU B 1 155 ? -13.656 -18.203 -0.497 1 98.31 155 GLU B CA 1
ATOM 5484 C C . GLU B 1 155 ? -15.188 -18.188 -0.531 1 98.31 155 GLU B C 1
ATOM 5486 O O . GLU B 1 155 ? -15.789 -18.609 -1.521 1 98.31 155 GLU B O 1
ATOM 5491 N N . ALA B 1 156 ? -15.758 -17.781 0.548 1 98.31 156 ALA B N 1
ATOM 5492 C CA . ALA B 1 156 ? -17.219 -17.75 0.613 1 98.31 156 ALA B CA 1
ATOM 5493 C C . ALA B 1 156 ? -17.766 -16.562 -0.182 1 98.31 156 ALA B C 1
ATOM 5495 O O . ALA B 1 156 ? -17.125 -15.523 -0.286 1 98.31 156 ALA B O 1
ATOM 5496 N N . TRP B 1 157 ? -18.891 -16.75 -0.737 1 97.25 157 TRP B N 1
ATOM 5497 C CA . TRP B 1 157 ? -19.578 -15.68 -1.431 1 97.25 157 TRP B CA 1
ATOM 5498 C C . TRP B 1 157 ? -21.047 -15.609 -0.998 1 97.25 157 TRP B C 1
ATOM 5500 O O . TRP B 1 157 ? -21.594 -16.594 -0.493 1 97.25 157 TRP B O 1
ATOM 5510 N N . ARG B 1 158 ? -21.609 -14.484 -1.137 1 95.56 158 ARG B N 1
ATOM 5511 C CA . ARG B 1 158 ? -23 -14.266 -0.768 1 95.56 158 ARG B CA 1
ATOM 5512 C C . ARG B 1 158 ? -23.906 -14.359 -1.99 1 95.56 158 ARG B C 1
ATOM 5514 O O . ARG B 1 158 ? -23.656 -13.711 -3.006 1 95.56 158 ARG B O 1
ATOM 5521 N N . GLY B 1 159 ? -24.938 -15.195 -1.823 1 93.62 159 GLY B N 1
ATOM 5522 C CA . GLY B 1 159 ? -25.906 -15.281 -2.902 1 93.62 159 GLY B CA 1
ATOM 5523 C C . GLY B 1 159 ? -26.938 -14.172 -2.857 1 93.62 159 GLY B C 1
ATOM 5524 O O . GLY B 1 159 ? -26.984 -13.383 -1.906 1 93.62 159 GLY B O 1
ATOM 5525 N N . ARG B 1 160 ? -27.828 -14.109 -3.893 1 91.06 160 ARG B N 1
ATOM 5526 C CA . ARG B 1 160 ? -28.891 -13.117 -3.979 1 91.06 160 ARG B CA 1
ATOM 5527 C C . ARG B 1 160 ? -29.922 -13.305 -2.861 1 91.06 160 ARG B C 1
ATOM 5529 O O . ARG B 1 160 ? -30.641 -12.375 -2.51 1 91.06 160 ARG B O 1
ATOM 5536 N N . ASP B 1 161 ? -29.938 -14.531 -2.33 1 93 161 ASP B N 1
ATOM 5537 C CA . ASP B 1 161 ? -30.875 -14.844 -1.252 1 93 161 ASP B CA 1
ATOM 5538 C C . ASP B 1 161 ? -30.328 -14.375 0.097 1 93 161 ASP B C 1
ATOM 5540 O O . ASP B 1 161 ? -30.969 -14.57 1.131 1 93 161 ASP B O 1
ATOM 5544 N N . GLY B 1 162 ? -29.156 -13.836 0.127 1 93.88 162 GLY B N 1
ATOM 5545 C CA . GLY B 1 162 ? -28.562 -13.297 1.339 1 93.88 162 GLY B CA 1
ATOM 5546 C C . GLY B 1 162 ? -27.781 -14.32 2.125 1 93.88 162 GLY B C 1
ATOM 5547 O O . GLY B 1 162 ? -27.125 -13.984 3.121 1 93.88 162 GLY B O 1
ATOM 5548 N N . LEU B 1 163 ? -27.766 -15.547 1.627 1 96.31 163 LEU B N 1
ATOM 5549 C CA . LEU B 1 163 ? -27.031 -16.594 2.338 1 96.31 163 LEU B CA 1
ATOM 5550 C C . LEU B 1 163 ? -25.594 -16.688 1.826 1 96.31 163 LEU B C 1
ATOM 5552 O O . LEU B 1 163 ? -25.344 -16.453 0.644 1 96.31 163 LEU B O 1
ATOM 5556 N N . TRP B 1 164 ? -24.75 -17.031 2.74 1 97.62 164 TRP B N 1
ATOM 5557 C CA . TRP B 1 164 ? -23.391 -17.375 2.354 1 97.62 164 TRP B CA 1
ATOM 5558 C C . TRP B 1 164 ? -23.328 -18.734 1.67 1 97.62 164 TRP B C 1
ATOM 5560 O O . TRP B 1 164 ? -24.141 -19.625 1.972 1 97.62 164 TRP B O 1
ATOM 5570 N N . ARG B 1 165 ? -22.422 -18.906 0.723 1 97.56 165 ARG B N 1
ATOM 5571 C CA . ARG B 1 165 ? -22.062 -20.188 0.108 1 97.56 165 ARG B CA 1
ATOM 5572 C C . ARG B 1 165 ? -20.562 -20.453 0.233 1 97.56 165 ARG B C 1
ATOM 5574 O O . ARG B 1 165 ? -19.766 -19.516 0.256 1 97.56 165 ARG B O 1
ATOM 5581 N N . VAL B 1 166 ? -20.234 -21.641 0.339 1 98.25 166 VAL B N 1
ATOM 5582 C CA . VAL B 1 166 ? -18.875 -22.125 0.207 1 98.25 166 VAL B CA 1
ATOM 5583 C C . VAL B 1 166 ? -18.859 -23.469 -0.52 1 98.25 166 VAL B C 1
ATOM 5585 O O . VAL B 1 166 ? -19.812 -24.25 -0.404 1 98.25 166 VAL B O 1
ATOM 5588 N N . ALA B 1 167 ? -17.891 -23.672 -1.36 1 98.06 167 ALA B N 1
ATOM 5589 C CA . ALA B 1 167 ? -17.703 -24.969 -1.99 1 98.06 167 ALA B CA 1
ATOM 5590 C C . ALA B 1 167 ? -16.562 -25.734 -1.342 1 98.06 167 ALA B C 1
ATOM 5592 O O . ALA B 1 167 ? -15.531 -25.141 -0.991 1 98.06 167 ALA B O 1
ATOM 5593 N N . VAL B 1 168 ? -16.719 -26.984 -1.146 1 98.12 168 VAL B N 1
ATOM 5594 C CA . VAL B 1 168 ? -15.727 -27.859 -0.54 1 98.12 168 VAL B CA 1
ATOM 5595 C C . VAL B 1 168 ? -15.484 -29.078 -1.439 1 98.12 168 VAL B C 1
ATOM 5597 O O . VAL B 1 168 ? -16.438 -29.719 -1.88 1 98.12 168 VAL B O 1
ATOM 5600 N N . ALA B 1 169 ? -14.25 -29.359 -1.733 1 96.75 169 ALA B N 1
ATOM 5601 C CA . ALA B 1 169 ? -13.914 -30.562 -2.508 1 96.75 169 ALA B CA 1
ATOM 5602 C C . ALA B 1 169 ? -14.164 -31.828 -1.696 1 96.75 169 ALA B C 1
ATOM 5604 O O . ALA B 1 169 ? -13.883 -31.875 -0.498 1 96.75 169 ALA B O 1
ATOM 5605 N N . ALA B 1 170 ? -14.703 -32.812 -2.35 1 95.75 170 ALA B N 1
ATOM 5606 C CA . ALA B 1 170 ? -15.039 -34.094 -1.688 1 95.75 170 ALA B CA 1
ATOM 5607 C C . ALA B 1 170 ? -14.992 -35.25 -2.672 1 95.75 170 ALA B C 1
ATOM 5609 O O . ALA B 1 170 ? -15.023 -35.031 -3.889 1 95.75 170 ALA B O 1
ATOM 5610 N N . GLU B 1 171 ? -14.797 -36.375 -2.096 1 93.12 171 GLU B N 1
ATOM 5611 C CA . GLU B 1 171 ? -15.039 -37.625 -2.824 1 93.12 171 GLU B CA 1
ATOM 5612 C C . GLU B 1 171 ? -16.328 -38.312 -2.348 1 93.12 171 GLU B C 1
ATOM 5614 O O . GLU B 1 171 ? -16.344 -38.938 -1.289 1 93.12 171 GLU B O 1
ATOM 5619 N N . VAL B 1 172 ? -17.359 -38.125 -3.209 1 92.94 172 VAL B N 1
ATOM 5620 C CA . VAL B 1 172 ? -18.656 -38.688 -2.824 1 92.94 172 VAL B CA 1
ATOM 5621 C C . VAL B 1 172 ? -18.891 -40 -3.549 1 92.94 172 VAL B C 1
ATOM 5623 O O . VAL B 1 172 ? -19.125 -40.031 -4.758 1 92.94 172 VAL B O 1
ATOM 5626 N N . ARG B 1 173 ? -18.812 -41.125 -2.812 1 87.62 173 ARG B N 1
ATOM 5627 C CA . ARG B 1 173 ? -19.016 -42.469 -3.355 1 87.62 173 ARG B CA 1
ATOM 5628 C C . ARG B 1 173 ? -18.109 -42.719 -4.559 1 87.62 173 ARG B C 1
ATOM 5630 O O . ARG B 1 173 ? -18.578 -43.125 -5.617 1 87.62 173 ARG B O 1
ATOM 5637 N N . GLY B 1 174 ? -16.953 -42.25 -4.418 1 84.94 174 GLY B N 1
ATOM 5638 C CA . GLY B 1 174 ? -15.938 -42.5 -5.414 1 84.94 174 GLY B CA 1
ATOM 5639 C C . GLY B 1 174 ? -15.867 -41.469 -6.5 1 84.94 174 GLY B C 1
ATOM 5640 O O . GLY B 1 174 ? -15.039 -41.531 -7.41 1 84.94 174 GLY B O 1
ATOM 5641 N N . VAL B 1 175 ? -16.656 -40.469 -6.441 1 89.81 175 VAL B N 1
ATOM 5642 C CA . VAL B 1 175 ? -16.703 -39.406 -7.449 1 89.81 175 VAL B CA 1
ATOM 5643 C C . VAL B 1 175 ? -16.156 -38.094 -6.863 1 89.81 175 VAL B C 1
ATOM 5645 O O . VAL B 1 175 ? -16.609 -37.656 -5.805 1 89.81 175 VAL B O 1
ATOM 5648 N N . GLY B 1 176 ? -15.062 -37.594 -7.508 1 91.94 176 GLY B N 1
ATOM 5649 C CA . GLY B 1 176 ? -14.641 -36.25 -7.113 1 91.94 176 GLY B CA 1
ATOM 5650 C C . GLY B 1 176 ? -15.727 -35.219 -7.297 1 91.94 176 GLY B C 1
ATOM 5651 O O . GLY B 1 176 ? -16.297 -35.094 -8.383 1 91.94 176 GLY B O 1
ATOM 5652 N N . SER B 1 177 ? -16.078 -34.5 -6.219 1 93.75 177 SER B N 1
ATOM 5653 C CA . SER B 1 177 ? -17.219 -33.594 -6.215 1 93.75 177 SER B CA 1
ATOM 5654 C C . SER B 1 177 ? -16.859 -32.25 -5.551 1 93.75 177 SER B C 1
ATOM 5656 O O . SER B 1 177 ? -15.984 -32.219 -4.688 1 93.75 177 SER B O 1
ATOM 5658 N N . LEU B 1 178 ? -17.453 -31.281 -6.051 1 96.5 178 LEU B N 1
ATOM 5659 C CA . LEU B 1 178 ? -17.406 -30 -5.375 1 96.5 178 LEU B CA 1
ATOM 5660 C C . LEU B 1 178 ? -18.766 -29.656 -4.762 1 96.5 178 LEU B C 1
ATOM 5662 O O . LEU B 1 178 ? -19.688 -29.234 -5.469 1 96.5 178 LEU B O 1
ATOM 5666 N N . LEU B 1 179 ? -18.828 -29.828 -3.434 1 97.06 179 LEU B N 1
ATOM 5667 C CA . LEU B 1 179 ? -20.094 -29.656 -2.713 1 97.06 179 LEU B CA 1
ATOM 5668 C C . LEU B 1 179 ? -20.297 -28.203 -2.305 1 97.06 179 LEU B C 1
ATO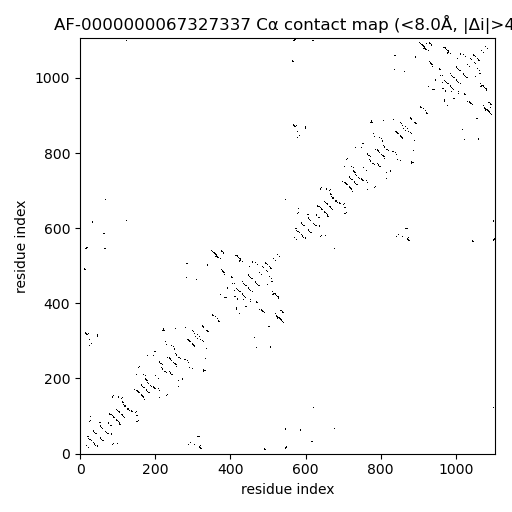M 5670 O O . LEU B 1 179 ? -19.344 -27.531 -1.89 1 97.06 179 LEU B O 1
ATOM 5674 N N . VAL B 1 180 ? -21.547 -27.781 -2.465 1 97.75 180 VAL B N 1
ATOM 5675 C CA . VAL B 1 180 ? -21.859 -26.422 -2.037 1 97.75 180 VAL B CA 1
ATOM 5676 C C . VAL B 1 180 ? -22.609 -26.453 -0.709 1 97.75 180 VAL B C 1
ATOM 5678 O O . VAL B 1 180 ? -23.531 -27.266 -0.529 1 97.75 180 VAL B O 1
ATOM 5681 N N . TYR B 1 181 ? -22.156 -25.703 0.191 1 98.25 181 TYR B N 1
ATOM 5682 C CA . TYR B 1 181 ? -22.812 -25.484 1.468 1 98.25 181 TYR B CA 1
ATOM 5683 C C . TYR B 1 181 ? -23.328 -24.062 1.581 1 98.25 181 TYR B C 1
ATOM 5685 O O . TYR B 1 181 ? -22.734 -23.141 1.02 1 98.25 181 TYR B O 1
ATOM 5693 N N . ARG B 1 182 ? -24.406 -23.891 2.357 1 97.44 182 ARG B N 1
ATOM 5694 C CA . ARG B 1 182 ? -25.016 -22.594 2.584 1 97.44 182 ARG B CA 1
ATOM 5695 C C . ARG B 1 182 ? -25.109 -22.281 4.074 1 97.44 182 ARG B C 1
ATOM 5697 O O . ARG B 1 182 ? -25.234 -23.188 4.898 1 97.44 182 ARG B O 1
ATOM 5704 N N . SER B 1 183 ? -25.031 -21 4.395 1 98.31 183 SER B N 1
ATOM 5705 C CA . SER B 1 183 ? -25.109 -20.578 5.789 1 98.31 183 SER B CA 1
ATOM 5706 C C . SER B 1 183 ? -25.672 -19.172 5.906 1 98.31 183 SER B C 1
ATOM 5708 O O . SER B 1 183 ? -25.344 -18.297 5.105 1 98.31 183 SER B O 1
ATOM 5710 N N . ALA B 1 184 ? -26.469 -18.922 6.953 1 97.5 184 ALA B N 1
ATOM 5711 C CA . ALA B 1 184 ? -26.984 -17.594 7.227 1 97.5 184 ALA B CA 1
ATOM 5712 C C . ALA B 1 184 ? -26.031 -16.797 8.109 1 97.5 184 ALA B C 1
ATOM 5714 O O . ALA B 1 184 ? -26 -15.57 8.062 1 97.5 184 ALA B O 1
ATOM 5715 N N . ASP B 1 185 ? -25.281 -17.5 8.867 1 97.12 185 ASP B N 1
ATOM 5716 C CA . ASP B 1 185 ? -24.547 -16.812 9.914 1 97.12 185 ASP B CA 1
ATOM 5717 C C . ASP B 1 185 ? -23.062 -17.156 9.852 1 97.12 185 ASP B C 1
ATOM 5719 O O . ASP B 1 185 ? -22.281 -16.766 10.734 1 97.12 185 ASP B O 1
ATOM 5723 N N . PHE B 1 186 ? -22.641 -17.938 8.891 1 98.06 186 PHE B N 1
ATOM 5724 C CA . PHE B 1 186 ? -21.266 -18.312 8.641 1 98.06 186 PHE B CA 1
ATOM 5725 C C . PHE B 1 186 ? -20.781 -19.328 9.664 1 98.06 186 PHE B C 1
ATOM 5727 O O . PHE B 1 186 ? -19.594 -19.641 9.742 1 98.06 186 PHE B O 1
ATOM 5734 N N . LEU B 1 187 ? -21.641 -19.938 10.539 1 98.25 187 LEU B N 1
ATOM 5735 C CA . LEU B 1 187 ? -21.281 -20.906 11.562 1 98.25 187 LEU B CA 1
ATOM 5736 C C . LEU B 1 187 ? -22 -22.234 11.32 1 98.25 187 LEU B C 1
ATOM 5738 O O . LEU B 1 187 ? -21.453 -23.312 11.555 1 98.25 187 LEU B O 1
ATOM 5742 N N . HIS B 1 188 ? -23.25 -22.141 10.93 1 98.25 188 HIS B N 1
ATOM 5743 C CA . HIS B 1 188 ? -24.062 -23.312 10.625 1 98.25 188 HIS B CA 1
ATOM 5744 C C . HIS B 1 188 ? -24.234 -23.5 9.125 1 98.25 188 HIS B C 1
ATOM 5746 O O . HIS B 1 188 ? -24.891 -22.688 8.469 1 98.25 188 HIS B O 1
ATOM 5752 N N . TRP B 1 189 ? -23.703 -24.547 8.656 1 98.56 189 TRP B N 1
ATOM 5753 C CA . TRP B 1 189 ? -23.672 -24.766 7.219 1 98.56 189 TRP B CA 1
ATOM 5754 C C . TRP B 1 189 ? -24.516 -25.984 6.84 1 98.56 189 TRP B C 1
ATOM 5756 O O . TRP B 1 189 ? -24.469 -27.016 7.516 1 98.56 189 TRP B O 1
ATOM 5766 N N . GLU B 1 190 ? -25.266 -25.828 5.797 1 97.31 190 GLU B N 1
ATOM 5767 C CA . GLU B 1 190 ? -26.078 -26.906 5.25 1 97.31 190 GLU B CA 1
ATOM 5768 C C . GLU B 1 190 ? -25.703 -27.203 3.797 1 97.31 190 GLU B C 1
ATOM 5770 O O . GLU B 1 190 ? -25.625 -26.281 2.977 1 97.31 190 GLU B O 1
ATOM 5775 N N . ARG B 1 191 ? -25.5 -28.484 3.547 1 97.12 191 ARG B N 1
ATOM 5776 C CA . ARG B 1 191 ? -25.172 -28.875 2.178 1 97.12 191 ARG B CA 1
ATOM 5777 C C . ARG B 1 191 ? -26.344 -28.609 1.241 1 97.12 191 ARG B C 1
ATOM 5779 O O . ARG B 1 191 ? -27.5 -28.906 1.576 1 97.12 191 ARG B O 1
ATOM 5786 N N . ASN B 1 192 ? -26.016 -28 0.155 1 93.69 192 ASN B N 1
ATOM 5787 C CA . ASN B 1 192 ? -27.031 -27.844 -0.876 1 93.69 192 ASN B CA 1
ATOM 5788 C C . ASN B 1 192 ? -27.609 -29.188 -1.303 1 93.69 192 ASN B C 1
ATOM 5790 O O . ASN B 1 192 ? -26.859 -30.156 -1.492 1 93.69 192 ASN B O 1
ATOM 5794 N N . ALA B 1 193 ? -28.922 -29.297 -1.445 1 88 193 ALA B N 1
ATOM 5795 C CA . ALA B 1 193 ? -29.609 -30.547 -1.762 1 88 193 ALA B CA 1
ATOM 5796 C C . ALA B 1 193 ? -29.422 -30.922 -3.229 1 88 193 ALA B C 1
ATOM 5798 O O . ALA B 1 193 ? -29.484 -32.094 -3.588 1 88 193 ALA B O 1
ATOM 5799 N N . GLY B 1 194 ? -29.094 -30.016 -4.047 1 84.62 194 GLY B N 1
ATOM 5800 C CA . GLY B 1 194 ? -28.969 -30.281 -5.473 1 84.62 194 GLY B CA 1
ATOM 5801 C C . GLY B 1 194 ? -27.641 -30.906 -5.848 1 84.62 194 GLY B C 1
ATOM 5802 O O . GLY B 1 194 ? -26.938 -31.453 -4.996 1 84.62 194 GLY B O 1
ATOM 5803 N N . ALA B 1 195 ? -27.422 -31.094 -7.152 1 87.62 195 ALA B N 1
ATOM 5804 C CA . ALA B 1 195 ? -26.156 -31.609 -7.684 1 87.62 195 ALA B CA 1
ATOM 5805 C C . ALA B 1 195 ? -24.984 -30.766 -7.227 1 87.62 195 ALA B C 1
ATOM 5807 O O . ALA B 1 195 ? -25.125 -29.562 -6.957 1 87.62 195 ALA B O 1
ATOM 5808 N N . PRO B 1 196 ? -23.859 -31.484 -7.02 1 93.31 196 PRO B N 1
ATOM 5809 C CA . PRO B 1 196 ? -22.672 -30.672 -6.723 1 93.31 196 PRO B CA 1
ATOM 5810 C C . PRO B 1 196 ? -22.344 -29.672 -7.836 1 93.31 196 PRO B C 1
ATOM 5812 O O . PRO B 1 196 ? -22.859 -29.797 -8.953 1 93.31 196 PRO B O 1
ATOM 5815 N N . LEU B 1 197 ? -21.609 -28.688 -7.508 1 93.56 197 LEU B N 1
ATOM 5816 C CA . LEU B 1 197 ? -21.172 -27.672 -8.461 1 93.56 197 LEU B CA 1
ATOM 5817 C C . LEU B 1 197 ? -20.391 -28.297 -9.609 1 93.56 197 LEU B C 1
ATOM 5819 O O . LEU B 1 197 ? -20.422 -27.797 -10.734 1 93.56 197 LEU B O 1
ATOM 5823 N N . HIS B 1 198 ? -19.688 -29.297 -9.32 1 92.69 198 HIS B N 1
ATOM 5824 C CA . HIS B 1 198 ? -18.922 -30.109 -10.25 1 92.69 198 HIS B CA 1
ATOM 5825 C C . HIS B 1 198 ? -18.797 -31.547 -9.766 1 92.69 198 HIS B C 1
ATOM 5827 O O . HIS B 1 198 ? -18.672 -31.797 -8.562 1 92.69 198 HIS B O 1
ATOM 5833 N N . ALA B 1 199 ? -18.844 -32.469 -10.711 1 90.88 199 ALA B N 1
ATOM 5834 C CA . ALA B 1 199 ? -18.625 -33.875 -10.422 1 90.88 199 ALA B CA 1
ATOM 5835 C C . ALA B 1 199 ? -17.891 -34.562 -11.555 1 90.88 199 ALA B C 1
ATOM 5837 O O . ALA B 1 199 ? -18.203 -34.375 -12.727 1 90.88 199 ALA B O 1
ATOM 5838 N N . ALA B 1 200 ? -16.844 -35.188 -11.211 1 84.25 200 ALA B N 1
ATOM 5839 C CA . ALA B 1 200 ? -16.094 -35.906 -12.242 1 84.25 200 ALA B CA 1
ATOM 5840 C C . ALA B 1 200 ? -15.625 -37.281 -11.734 1 84.25 200 ALA B C 1
ATOM 5842 O O . ALA B 1 200 ? -15.148 -37.406 -10.602 1 84.25 200 ALA B O 1
ATOM 5843 N N . SER B 1 201 ? -15.922 -38.281 -12.492 1 71.75 201 SER B N 1
ATOM 5844 C CA . SER B 1 201 ? -15.43 -39.625 -12.203 1 71.75 201 SER B CA 1
ATOM 5845 C C . SER B 1 201 ? -13.984 -39.781 -12.664 1 71.75 201 SER B C 1
ATOM 5847 O O . SER B 1 201 ? -13.531 -39.094 -13.555 1 71.75 201 SER B O 1
ATOM 5849 N N . SER B 1 202 ? -13.055 -40.344 -11.828 1 58.53 202 SER B N 1
ATOM 5850 C CA . SER B 1 202 ? -11.656 -40.562 -12.188 1 58.53 202 SER B CA 1
ATOM 5851 C C . SER B 1 202 ? -11.531 -41.188 -13.57 1 58.53 202 SER B C 1
ATOM 5853 O O . SER B 1 202 ? -12.406 -41.938 -14.008 1 58.53 202 SER B O 1
ATOM 5855 N N . ARG B 1 203 ? -10.508 -40.594 -14.352 1 53.47 203 ARG B N 1
ATOM 5856 C CA . ARG B 1 203 ? -10.18 -41.094 -15.688 1 53.47 203 ARG B CA 1
ATOM 5857 C C . ARG B 1 203 ? -10.227 -42.625 -15.734 1 53.47 203 ARG B C 1
ATOM 5859 O O . ARG B 1 203 ? -11.25 -43.188 -16.094 1 53.47 203 ARG B O 1
ATOM 5866 N N . ASP B 1 204 ? -9 -43.125 -15.734 1 46.03 204 ASP B N 1
ATOM 5867 C CA . ASP B 1 204 ? -8.539 -44.469 -16.141 1 46.03 204 ASP B CA 1
ATOM 5868 C C . ASP B 1 204 ? -8.648 -45.438 -14.992 1 46.03 204 ASP B C 1
ATOM 5870 O O . ASP B 1 204 ? -7.828 -46.375 -14.875 1 46.03 204 ASP B O 1
ATOM 5874 N N . GLY B 1 205 ? -9.766 -45.562 -14.414 1 47.06 205 GLY B N 1
ATOM 5875 C CA . GLY B 1 205 ? -9.914 -46.688 -13.516 1 47.06 205 GLY B CA 1
ATOM 5876 C C . GLY B 1 205 ? -9.109 -46.531 -12.234 1 47.06 205 GLY B C 1
ATOM 5877 O O . GLY B 1 205 ? -9.188 -47.406 -11.352 1 47.06 205 GLY B O 1
ATOM 5878 N N . ASP B 1 206 ? -8.039 -45.75 -12.258 1 48.31 206 ASP B N 1
ATOM 5879 C CA . ASP B 1 206 ? -7.121 -45.812 -11.125 1 48.31 206 ASP B CA 1
ATOM 5880 C C . ASP B 1 206 ? -7.555 -44.875 -10.008 1 48.31 206 ASP B C 1
ATOM 5882 O O . ASP B 1 206 ? -6.715 -44.344 -9.273 1 48.31 206 ASP B O 1
ATOM 5886 N N . GLY B 1 207 ? -8.891 -44.75 -9.727 1 54.22 207 GLY B N 1
ATOM 5887 C CA . GLY B 1 207 ? -9.398 -44.188 -8.484 1 54.22 207 GLY B CA 1
ATOM 5888 C C . GLY B 1 207 ? -9.977 -42.812 -8.656 1 54.22 207 GLY B C 1
ATOM 5889 O O . GLY B 1 207 ? -9.914 -42.219 -9.75 1 54.22 207 GLY B O 1
ATOM 5890 N N . PRO B 1 208 ? -10.82 -42.438 -7.73 1 56.28 208 PRO B N 1
ATOM 5891 C CA . PRO B 1 208 ? -11.594 -41.188 -7.793 1 56.28 208 PRO B CA 1
ATOM 5892 C C . PRO B 1 208 ? -10.703 -39.938 -7.945 1 56.28 208 PRO B C 1
ATOM 5894 O O . PRO B 1 208 ? -9.578 -39.906 -7.441 1 56.28 208 PRO B O 1
ATOM 5897 N N . ALA B 1 209 ? -11.102 -38.969 -8.906 1 64.88 209 ALA B N 1
ATOM 5898 C CA . ALA B 1 209 ? -10.453 -37.688 -9.078 1 64.88 209 ALA B CA 1
ATOM 5899 C C . ALA B 1 209 ? -10.422 -36.906 -7.762 1 64.88 209 ALA B C 1
ATOM 5901 O O . ALA B 1 209 ? -11.477 -36.625 -7.176 1 64.88 209 ALA B O 1
ATOM 5902 N N . VAL B 1 210 ? -9.25 -36.906 -7.121 1 78.94 210 VAL B N 1
ATOM 5903 C CA . VAL B 1 210 ? -9.109 -36.094 -5.926 1 78.94 210 VAL B CA 1
ATOM 5904 C C . VAL B 1 210 ? -8.922 -34.625 -6.324 1 78.94 210 VAL B C 1
ATOM 5906 O O . VAL B 1 210 ? -8 -34.281 -7.07 1 78.94 210 VAL B O 1
ATOM 5909 N N . LEU B 1 211 ? -9.961 -33.812 -6.035 1 89.94 211 LEU B N 1
ATOM 5910 C CA . LEU B 1 211 ? -9.953 -32.375 -6.305 1 89.94 211 LEU B CA 1
ATOM 5911 C C . LEU B 1 211 ? -9.398 -31.609 -5.113 1 89.94 211 LEU B C 1
ATOM 5913 O O . LEU B 1 211 ? -9.703 -31.938 -3.963 1 89.94 211 LEU B O 1
ATOM 5917 N N . GLU B 1 212 ? -8.562 -30.656 -5.457 1 94.25 212 GLU B N 1
ATOM 5918 C CA . GLU B 1 212 ? -8.016 -29.812 -4.398 1 94.25 212 GLU B CA 1
ATOM 5919 C C . GLU B 1 212 ? -8.109 -28.344 -4.77 1 94.25 212 GLU B C 1
ATOM 5921 O O . GLU B 1 212 ? -8.234 -27.984 -5.945 1 94.25 212 GLU B O 1
ATOM 5926 N N . CYS B 1 213 ? -8.117 -27.516 -3.748 1 97.25 213 CYS B N 1
ATOM 5927 C CA . CYS B 1 213 ? -7.961 -26.062 -3.787 1 97.25 213 CYS B CA 1
ATOM 5928 C C . CYS B 1 213 ? -8.883 -25.453 -4.832 1 97.25 213 CYS B C 1
ATOM 5930 O O . CYS B 1 213 ? -8.438 -24.688 -5.688 1 97.25 213 CYS B O 1
ATOM 5932 N N . PRO B 1 214 ? -10.188 -25.797 -4.723 1 97.5 214 PRO B N 1
ATOM 5933 C CA . PRO B 1 214 ? -11.117 -25.156 -5.66 1 97.5 214 PRO B CA 1
ATOM 5934 C C . PRO B 1 214 ? -11.203 -23.656 -5.461 1 97.5 214 PRO B C 1
ATOM 5936 O O . PRO B 1 214 ? -10.961 -23.156 -4.355 1 97.5 214 PRO B O 1
ATOM 5939 N N . ASP B 1 215 ? -11.453 -22.969 -6.52 1 97.88 215 ASP B N 1
ATOM 5940 C CA . ASP B 1 215 ? -11.742 -21.531 -6.547 1 97.88 215 ASP B CA 1
ATOM 5941 C C . ASP B 1 215 ? -12.883 -21.219 -7.508 1 97.88 215 ASP B C 1
ATOM 5943 O O . ASP B 1 215 ? -12.953 -21.781 -8.602 1 97.88 215 ASP B O 1
ATOM 5947 N N . LEU B 1 216 ? -13.82 -20.469 -7.066 1 97.69 216 LEU B N 1
ATOM 5948 C CA . LEU B 1 216 ? -14.914 -19.953 -7.879 1 97.69 216 LEU B CA 1
ATOM 5949 C C . LEU B 1 216 ? -15.031 -18.438 -7.742 1 97.69 216 LEU B C 1
ATOM 5951 O O . LEU B 1 216 ? -15.25 -17.938 -6.645 1 97.69 216 LEU B O 1
ATOM 5955 N N . PHE B 1 217 ? -14.906 -17.781 -8.875 1 97.56 217 PHE B N 1
ATOM 5956 C CA . PHE B 1 217 ? -14.961 -16.328 -8.773 1 97.56 217 PHE B CA 1
ATOM 5957 C C . PHE B 1 217 ? -15.539 -15.711 -10.039 1 97.56 217 PHE B C 1
ATOM 5959 O O . PHE B 1 217 ? -15.367 -16.266 -11.133 1 97.56 217 PHE B O 1
ATOM 5966 N N . PRO B 1 218 ? -16.219 -14.578 -9.898 1 97.69 218 PRO B N 1
ATOM 5967 C CA . PRO B 1 218 ? -16.797 -13.875 -11.055 1 97.69 218 PRO B CA 1
ATOM 5968 C C . PRO B 1 218 ? -15.75 -13.094 -11.852 1 97.69 218 PRO B C 1
ATOM 5970 O O . PRO B 1 218 ? -14.711 -12.719 -11.305 1 97.69 218 PRO B O 1
ATOM 5973 N N . MET B 1 219 ? -16.031 -12.953 -13.07 1 97.25 219 MET B N 1
ATOM 5974 C CA . MET B 1 219 ? -15.172 -12.172 -13.961 1 97.25 219 MET B CA 1
ATOM 5975 C C . MET B 1 219 ? -15.945 -11.023 -14.602 1 97.25 219 MET B C 1
ATOM 5977 O O . MET B 1 219 ? -17.141 -11.156 -14.867 1 97.25 219 MET B O 1
ATOM 5981 N N . ALA B 1 220 ? -15.203 -9.875 -14.828 1 96.5 220 ALA B N 1
ATOM 5982 C CA . ALA B 1 220 ? -15.781 -8.805 -15.648 1 96.5 220 ALA B CA 1
ATOM 5983 C C . ALA B 1 220 ? -15.938 -9.258 -17.094 1 96.5 220 ALA B C 1
ATOM 5985 O O . ALA B 1 220 ? -15.562 -10.375 -17.453 1 96.5 220 ALA B O 1
ATOM 5986 N N . ALA B 1 221 ? -16.578 -8.383 -17.906 1 96.06 221 ALA B N 1
ATOM 5987 C CA . ALA B 1 221 ? -16.812 -8.695 -19.312 1 96.06 221 ALA B CA 1
ATOM 5988 C C . ALA B 1 221 ? -15.5 -9 -20.031 1 96.06 221 ALA B C 1
ATOM 5990 O O . ALA B 1 221 ? -14.453 -8.445 -19.672 1 96.06 221 ALA B O 1
ATOM 5991 N N . PRO B 1 222 ? -15.609 -9.93 -20.984 1 96.88 222 PRO B N 1
ATOM 5992 C CA . PRO B 1 222 ? -14.383 -10.234 -21.734 1 96.88 222 PRO B CA 1
ATOM 5993 C C . PRO B 1 222 ? -13.672 -8.984 -22.234 1 96.88 222 PRO B C 1
ATOM 5995 O O . PRO B 1 222 ? -14.305 -8.078 -22.781 1 96.88 222 PRO B O 1
ATOM 5998 N N . GLY B 1 223 ? -12.398 -8.93 -21.953 1 96.5 223 GLY B N 1
ATOM 5999 C CA . GLY B 1 223 ? -11.602 -7.789 -22.375 1 96.5 223 GLY B CA 1
ATOM 6000 C C . GLY B 1 223 ? -11.414 -6.754 -21.281 1 96.5 223 GLY B C 1
ATOM 6001 O O . GLY B 1 223 ? -10.5 -5.93 -21.359 1 96.5 223 GLY B O 1
ATOM 6002 N N . ALA B 1 224 ? -12.289 -6.762 -20.359 1 97.19 224 ALA B N 1
ATOM 6003 C CA . ALA B 1 224 ? -12.156 -5.828 -19.234 1 97.19 224 ALA B CA 1
ATOM 6004 C C . ALA B 1 224 ? -11.156 -6.348 -18.203 1 97.19 224 ALA B C 1
ATOM 6006 O O . ALA B 1 224 ? -11.219 -7.508 -17.797 1 97.19 224 ALA B O 1
ATOM 6007 N N . MET B 1 225 ? -10.25 -5.52 -17.781 1 97.19 225 MET B N 1
ATOM 6008 C CA . MET B 1 225 ? -9.18 -5.961 -16.906 1 97.19 225 MET B CA 1
ATOM 6009 C C . MET B 1 225 ? -9.586 -5.836 -15.445 1 97.19 225 MET B C 1
ATOM 6011 O O . MET B 1 225 ? -8.914 -6.371 -14.555 1 97.19 225 MET B O 1
ATOM 6015 N N . GLU B 1 226 ? -10.688 -5.227 -15.18 1 96.75 226 GLU B N 1
ATOM 6016 C CA . GLU B 1 226 ? -11.148 -5.031 -13.812 1 96.75 226 GLU B CA 1
ATOM 6017 C C . GLU B 1 226 ? -11.602 -6.348 -13.188 1 96.75 226 GLU B C 1
ATOM 6019 O O . GLU B 1 226 ? -12.078 -7.242 -13.891 1 96.75 226 GLU B O 1
ATOM 6024 N N . GLY B 1 227 ? -11.344 -6.527 -11.836 1 97.06 227 GLY B N 1
ATOM 6025 C CA . GLY B 1 227 ? -11.898 -7.637 -11.078 1 97.06 227 GLY B CA 1
ATOM 6026 C C . GLY B 1 227 ? -13.25 -7.324 -10.461 1 97.06 227 GLY B C 1
ATOM 6027 O O . GLY B 1 227 ? -13.688 -6.176 -10.469 1 97.06 227 GLY B O 1
ATOM 6028 N N . LEU B 1 228 ? -13.914 -8.352 -10.031 1 96.94 228 LEU B N 1
ATOM 6029 C CA . LEU B 1 228 ? -15.195 -8.203 -9.352 1 96.94 228 LEU B CA 1
ATOM 6030 C C . LEU B 1 228 ? -15.141 -8.797 -7.945 1 96.94 228 LEU B C 1
ATOM 6032 O O . LEU B 1 228 ? -14.383 -9.734 -7.695 1 96.94 228 LEU B O 1
ATOM 6036 N N . ASP B 1 229 ? -15.961 -8.211 -7.133 1 95.25 229 ASP B N 1
ATOM 6037 C CA . ASP B 1 229 ? -16.141 -8.828 -5.82 1 95.25 229 ASP B CA 1
ATOM 6038 C C . ASP B 1 229 ? -16.625 -10.273 -5.957 1 95.25 229 ASP B C 1
ATOM 6040 O O . ASP B 1 229 ? -17.422 -10.586 -6.832 1 95.25 229 ASP B O 1
ATOM 6044 N N . VAL B 1 230 ? -16.219 -11.125 -5.004 1 95.62 230 VAL B N 1
ATOM 6045 C CA . VAL B 1 230 ? -16.453 -12.562 -5.094 1 95.62 230 VAL B CA 1
ATOM 6046 C C . VAL B 1 230 ? -17.953 -12.844 -5.105 1 95.62 230 VAL B C 1
ATOM 6048 O O . VAL B 1 230 ? -18.406 -13.875 -5.609 1 95.62 230 VAL B O 1
ATOM 6051 N N . SER B 1 231 ? -18.797 -11.938 -4.617 1 94.75 231 SER B N 1
ATOM 6052 C CA . SER B 1 231 ? -20.234 -12.148 -4.512 1 94.75 231 SER B CA 1
ATOM 6053 C C . SER B 1 231 ? -20.969 -11.516 -5.688 1 94.75 231 SER B C 1
ATOM 6055 O O . SER B 1 231 ? -22.203 -11.492 -5.711 1 94.75 231 SER B O 1
ATOM 6057 N N . ALA B 1 232 ? -20.188 -11 -6.578 1 91.69 232 ALA B N 1
ATOM 6058 C CA . ALA B 1 232 ? -20.844 -10.414 -7.746 1 91.69 232 ALA B CA 1
ATOM 6059 C C . ALA B 1 232 ? -21.594 -11.477 -8.555 1 91.69 232 ALA B C 1
ATOM 6061 O O . ALA B 1 232 ? -21.016 -12.508 -8.906 1 91.69 232 ALA B O 1
ATOM 6062 N N . SER B 1 233 ? -22.938 -11.445 -8.766 1 80.69 233 SER B N 1
ATOM 6063 C CA . SER B 1 233 ? -23.719 -12.453 -9.469 1 80.69 233 SER B CA 1
ATOM 6064 C C . SER B 1 233 ? -24.781 -11.812 -10.352 1 80.69 233 SER B C 1
ATOM 6066 O O . SER B 1 233 ? -25.75 -12.469 -10.734 1 80.69 233 SER B O 1
ATOM 6068 N N . ARG B 1 234 ? -24.594 -10.734 -10.898 1 76.25 234 ARG B N 1
ATOM 6069 C CA . ARG B 1 234 ? -25.594 -10.117 -11.766 1 76.25 234 ARG B CA 1
ATOM 6070 C C . ARG B 1 234 ? -25.703 -10.859 -13.094 1 76.25 234 ARG B C 1
ATOM 6072 O O . ARG B 1 234 ? -24.844 -11.672 -13.43 1 76.25 234 ARG B O 1
ATOM 6079 N N . ALA B 1 235 ? -26.844 -10.656 -13.758 1 79.62 235 ALA B N 1
ATOM 6080 C CA . ALA B 1 235 ? -27.078 -11.297 -15.047 1 79.62 235 ALA B CA 1
ATOM 6081 C C . ALA B 1 235 ? -25.906 -11.062 -16 1 79.62 235 ALA B C 1
ATOM 6083 O O . ALA B 1 235 ? -25.422 -9.938 -16.125 1 79.62 235 ALA B O 1
ATOM 6084 N N . GLY B 1 236 ? -25.406 -12.156 -16.516 1 84.12 236 GLY B N 1
ATOM 6085 C CA . GLY B 1 236 ? -24.406 -12.039 -17.562 1 84.12 236 GLY B CA 1
ATOM 6086 C C . GLY B 1 236 ? -22.984 -12.148 -17.031 1 84.12 236 GLY B C 1
ATOM 6087 O O . GLY B 1 236 ? -22.031 -12.195 -17.812 1 84.12 236 GLY B O 1
ATOM 6088 N N . VAL B 1 237 ? -22.906 -12.156 -15.742 1 92.75 237 VAL B N 1
ATOM 6089 C CA . VAL B 1 237 ? -21.562 -12.266 -15.172 1 92.75 237 VAL B CA 1
ATOM 6090 C C . VAL B 1 237 ? -21.031 -13.672 -15.383 1 92.75 237 VAL B C 1
ATOM 6092 O O . VAL B 1 237 ? -21.719 -14.664 -15.125 1 92.75 237 VAL B O 1
ATOM 6095 N N . LEU B 1 238 ? -19.875 -13.781 -15.961 1 96.06 238 LEU B N 1
ATOM 6096 C CA . LEU B 1 238 ? -19.156 -15.055 -16.109 1 96.06 238 LEU B CA 1
ATOM 6097 C C . LEU B 1 238 ? -18.391 -15.391 -14.844 1 96.06 238 LEU B C 1
ATOM 6099 O O . LEU B 1 238 ? -18.094 -14.516 -14.031 1 96.06 238 LEU B O 1
ATOM 6103 N N . HIS B 1 239 ? -18.203 -16.672 -14.688 1 97.56 239 HIS B N 1
ATOM 6104 C CA . HIS B 1 239 ? -17.406 -17.172 -13.562 1 97.56 239 HIS B CA 1
ATOM 6105 C C . HIS B 1 239 ? -16.297 -18.094 -14.039 1 97.56 239 HIS B C 1
ATOM 6107 O O . HIS B 1 239 ? -16.375 -18.656 -15.141 1 97.56 239 HIS B O 1
ATOM 6113 N N . VAL B 1 240 ? -15.273 -18.156 -13.234 1 98.25 240 VAL B N 1
ATOM 6114 C CA . VAL B 1 240 ? -14.219 -19.141 -13.422 1 98.25 240 VAL B CA 1
ATOM 6115 C C . VAL B 1 240 ? -14.281 -20.188 -12.305 1 98.25 240 VAL B C 1
ATOM 6117 O O . VAL B 1 240 ? -14.336 -19.828 -11.125 1 98.25 240 VAL B O 1
ATOM 6120 N N . LEU B 1 241 ? -14.383 -21.406 -12.703 1 97.75 241 LEU B N 1
ATOM 6121 C CA . LEU B 1 241 ? -14.18 -22.516 -11.789 1 97.75 241 LEU B CA 1
ATOM 6122 C C . LEU B 1 241 ? -12.781 -23.109 -11.961 1 97.75 241 LEU B C 1
ATOM 6124 O O . LEU B 1 241 ? -12.453 -23.625 -13.023 1 97.75 241 LEU B O 1
ATOM 6128 N N . LYS B 1 242 ? -11.984 -22.984 -10.961 1 98.06 242 LYS B N 1
ATOM 6129 C CA . LYS B 1 242 ? -10.625 -23.516 -10.977 1 98.06 242 LYS B CA 1
ATOM 6130 C C . LYS B 1 242 ? -10.484 -24.703 -10.031 1 98.06 242 LYS B C 1
ATOM 6132 O O . LYS B 1 242 ? -11.008 -24.688 -8.914 1 98.06 242 LYS B O 1
ATOM 6137 N N . LEU B 1 243 ? -9.812 -25.781 -10.477 1 96.06 243 LEU B N 1
ATOM 6138 C CA . LEU B 1 243 ? -9.531 -26.984 -9.695 1 96.06 243 LEU B CA 1
ATOM 6139 C C . LEU B 1 243 ? -8.07 -27.391 -9.844 1 96.06 243 LEU B C 1
ATOM 6141 O O . LEU B 1 243 ? -7.473 -27.203 -10.898 1 96.06 243 LEU B O 1
ATOM 6145 N N . SER B 1 244 ? -7.527 -27.875 -8.742 1 94.5 244 SER B N 1
ATOM 6146 C CA . SER B 1 244 ? -6.219 -28.516 -8.75 1 94.5 244 SER B CA 1
ATOM 6147 C C . SER B 1 244 ? -6.348 -30.031 -8.711 1 94.5 244 SER B C 1
ATOM 6149 O O . SER B 1 244 ? -7.234 -30.562 -8.031 1 94.5 244 SER B O 1
ATOM 6151 N N . ASP B 1 245 ? -5.484 -30.672 -9.469 1 83.25 245 ASP B N 1
ATOM 6152 C CA . ASP B 1 245 ? -5.535 -32.125 -9.438 1 83.25 245 ASP B CA 1
ATOM 6153 C C . ASP B 1 245 ? -4.246 -32.719 -8.867 1 83.25 245 ASP B C 1
ATOM 6155 O O . ASP B 1 245 ? -3.297 -31.984 -8.586 1 83.25 245 ASP B O 1
ATOM 6159 N N . PHE B 1 246 ? -4.16 -33.938 -8.625 1 75.94 246 PHE B N 1
ATOM 6160 C CA . PHE B 1 246 ? -3.057 -34.562 -7.914 1 75.94 246 PHE B CA 1
ATOM 6161 C C . PHE B 1 246 ? -1.851 -34.75 -8.828 1 75.94 246 PHE B C 1
ATOM 6163 O O . PHE B 1 246 ? -0.785 -35.188 -8.383 1 75.94 246 PHE B O 1
ATOM 6170 N N . ALA B 1 247 ? -2.008 -34.375 -10.125 1 71.56 247 ALA B N 1
ATOM 6171 C CA . ALA B 1 247 ? -0.843 -34.281 -11 1 71.56 247 ALA B CA 1
ATOM 6172 C C . ALA B 1 247 ? -0.124 -32.969 -10.812 1 71.56 247 ALA B C 1
ATOM 6174 O O . ALA B 1 247 ? 0.826 -32.656 -11.539 1 71.56 247 ALA B O 1
ATOM 6175 N N . LYS B 1 248 ? -0.585 -32.219 -9.859 1 84.06 248 LYS B N 1
ATOM 6176 C CA . LYS B 1 248 ? -0.041 -30.922 -9.5 1 84.06 248 LYS B CA 1
ATOM 6177 C C . LYS B 1 248 ? -0.193 -29.922 -10.641 1 84.06 248 LYS B C 1
ATOM 6179 O O . LYS B 1 248 ? 0.768 -29.25 -11.016 1 84.06 248 LYS B O 1
ATOM 6184 N N . GLU B 1 249 ? -1.345 -29.953 -11.188 1 91.38 249 GLU B N 1
ATOM 6185 C CA . GLU B 1 249 ? -1.716 -29.016 -12.234 1 91.38 249 GLU B CA 1
ATOM 6186 C C . GLU B 1 249 ? -2.996 -28.266 -11.875 1 91.38 249 GLU B C 1
ATOM 6188 O O . GLU B 1 249 ? -3.887 -28.812 -11.227 1 91.38 249 GLU B O 1
ATOM 6193 N N . ASP B 1 250 ? -3.027 -27.047 -12.281 1 96.62 250 ASP B N 1
ATOM 6194 C CA . ASP B 1 250 ? -4.227 -26.234 -12.094 1 96.62 250 ASP B CA 1
ATOM 6195 C C . ASP B 1 250 ? -4.977 -26.062 -13.414 1 96.62 250 ASP B C 1
ATOM 6197 O O . ASP B 1 250 ? -4.379 -25.688 -14.43 1 96.62 250 ASP B O 1
ATOM 6201 N N . HIS B 1 251 ? -6.262 -26.375 -13.344 1 96.44 251 HIS B N 1
ATOM 6202 C CA . HIS B 1 251 ? -7.148 -26.25 -14.492 1 96.44 251 HIS B CA 1
ATOM 6203 C C . HIS B 1 251 ? -8.32 -25.328 -14.188 1 96.44 251 HIS B C 1
ATOM 6205 O O . HIS B 1 251 ? -8.656 -25.109 -13.023 1 96.44 251 HIS B O 1
ATOM 6211 N N . TYR B 1 252 ? -8.914 -24.75 -15.273 1 97.5 252 TYR B N 1
ATOM 6212 C CA . TYR B 1 252 ? -10.07 -23.891 -15.047 1 97.5 252 TYR B CA 1
ATOM 6213 C C . TYR B 1 252 ? -11.078 -24 -16.188 1 97.5 252 TYR B C 1
ATOM 6215 O O . TYR B 1 252 ? -10.727 -24.422 -17.281 1 97.5 252 TYR B O 1
ATOM 6223 N N . MET B 1 253 ? -12.266 -23.719 -15.891 1 97.25 253 MET B N 1
ATOM 6224 C CA . MET B 1 253 ? -13.414 -23.656 -16.781 1 97.25 253 MET B CA 1
ATOM 6225 C C . MET B 1 253 ? -14.188 -22.359 -16.594 1 97.25 253 MET B C 1
ATOM 6227 O O . MET B 1 253 ? -14.531 -21.984 -15.469 1 97.25 253 MET B O 1
ATOM 6231 N N . VAL B 1 254 ? -14.305 -21.594 -17.703 1 97.81 254 VAL B N 1
ATOM 6232 C CA . VAL B 1 254 ? -15.195 -20.438 -17.672 1 97.81 254 VAL B CA 1
ATOM 6233 C C . VAL B 1 254 ? -16.641 -20.891 -17.828 1 97.81 254 VAL B C 1
ATOM 6235 O O . VAL B 1 254 ? -16.906 -21.859 -18.547 1 97.81 254 VAL B O 1
ATOM 6238 N N . GLY B 1 255 ? -17.469 -20.266 -17.125 1 96.62 255 GLY B N 1
ATOM 6239 C CA . GLY B 1 255 ? -18.875 -20.609 -17.234 1 96.62 255 GLY B CA 1
ATOM 6240 C C . GLY B 1 255 ? -19.781 -19.656 -16.484 1 96.62 255 GLY B C 1
ATOM 6241 O O . GLY B 1 255 ? -19.406 -18.516 -16.219 1 96.62 255 GLY B O 1
ATOM 6242 N N . ARG B 1 256 ? -21 -20.141 -16.406 1 95.06 256 ARG B N 1
ATOM 6243 C CA . ARG B 1 256 ? -21.984 -19.359 -15.672 1 95.06 256 ARG B CA 1
ATOM 6244 C C . ARG B 1 256 ? -22.406 -20.062 -14.383 1 95.06 256 ARG B C 1
ATOM 6246 O O . ARG B 1 256 ? -22.719 -21.25 -14.398 1 95.06 256 ARG B O 1
ATOM 6253 N N . TYR B 1 257 ? -22.297 -19.328 -13.305 1 95 257 TYR B N 1
ATOM 6254 C CA . TYR B 1 257 ? -22.797 -19.797 -12.008 1 95 257 TYR B CA 1
ATOM 6255 C C . TYR B 1 257 ? -24.219 -19.328 -11.766 1 95 257 TYR B C 1
ATOM 6257 O O . TYR B 1 257 ? -24.516 -18.141 -11.891 1 95 257 TYR B O 1
ATOM 6265 N N . ASP B 1 258 ? -25.078 -20.297 -11.5 1 90.69 258 ASP B N 1
ATOM 6266 C CA . ASP B 1 258 ? -26.453 -20 -11.141 1 90.69 258 ASP B CA 1
ATOM 6267 C C . ASP B 1 258 ? -26.656 -20.016 -9.625 1 90.69 258 ASP B C 1
ATOM 6269 O O . ASP B 1 258 ? -26.609 -21.094 -9.008 1 90.69 258 ASP B O 1
ATOM 6273 N N . ASP B 1 259 ? -26.906 -18.984 -9.031 1 84.94 259 ASP B N 1
ATOM 6274 C CA . ASP B 1 259 ? -26.953 -18.859 -7.574 1 84.94 259 ASP B CA 1
ATOM 6275 C C . ASP B 1 259 ? -28.25 -19.422 -7.02 1 84.94 259 ASP B C 1
ATOM 6277 O O . ASP B 1 259 ? -28.359 -19.719 -5.828 1 84.94 259 ASP B O 1
ATOM 6281 N N . GLU B 1 260 ? -29.25 -19.547 -7.832 1 85.56 260 GLU B N 1
ATOM 6282 C CA . GLU B 1 260 ? -30.516 -20.125 -7.367 1 85.56 260 GLU B CA 1
ATOM 6283 C C . GLU B 1 260 ? -30.391 -21.625 -7.18 1 85.56 260 GLU B C 1
ATOM 6285 O O . GLU B 1 260 ? -30.766 -22.156 -6.133 1 85.56 260 GLU B O 1
ATOM 6290 N N . GLU B 1 261 ? -29.812 -22.25 -8.133 1 89.06 261 GLU B N 1
ATOM 6291 C CA . GLU B 1 261 ? -29.703 -23.703 -8.078 1 89.06 261 GLU B CA 1
ATOM 6292 C C . GLU B 1 261 ? -28.328 -24.141 -7.59 1 89.06 261 GLU B C 1
ATOM 6294 O O . GLU B 1 261 ? -28.109 -25.312 -7.258 1 89.06 261 GLU B O 1
ATOM 6299 N N . ASP B 1 262 ? -27.406 -23.188 -7.473 1 93.56 262 ASP B N 1
ATOM 6300 C CA . ASP B 1 262 ? -26 -23.453 -7.133 1 93.56 262 ASP B CA 1
ATOM 6301 C C . ASP B 1 262 ? -25.391 -24.469 -8.086 1 93.56 262 ASP B C 1
ATOM 6303 O O . ASP B 1 262 ? -24.812 -25.469 -7.652 1 93.56 262 ASP B O 1
ATOM 6307 N N . THR B 1 263 ? -25.516 -24.172 -9.328 1 93.06 263 THR B N 1
ATOM 6308 C CA . THR B 1 263 ? -24.953 -25.016 -10.383 1 93.06 263 THR B CA 1
ATOM 6309 C C . THR B 1 263 ? -24.016 -24.188 -11.266 1 93.06 263 THR B C 1
ATOM 6311 O O . THR B 1 263 ? -24.094 -22.969 -11.297 1 93.06 263 THR B O 1
ATOM 6314 N N . PHE B 1 264 ? -23.141 -24.859 -11.914 1 95.06 264 PHE B N 1
ATOM 6315 C CA . PHE B 1 264 ? -22.172 -24.266 -12.836 1 95.06 264 PHE B CA 1
ATOM 6316 C C . PHE B 1 264 ? -22.359 -24.812 -14.242 1 95.06 264 PHE B C 1
ATOM 6318 O O . PHE B 1 264 ? -22.344 -26.031 -14.445 1 95.06 264 PHE B O 1
ATOM 6325 N N . LYS B 1 265 ? -22.594 -23.922 -15.203 1 94.12 265 LYS B N 1
ATOM 6326 C CA . LYS B 1 265 ? -22.734 -24.281 -16.609 1 94.12 265 LYS B CA 1
ATOM 6327 C C . LYS B 1 265 ? -21.469 -23.906 -17.391 1 94.12 265 LYS B C 1
ATOM 6329 O O . LYS B 1 265 ? -21.25 -22.734 -17.703 1 94.12 265 LYS B O 1
ATOM 6334 N N . PRO B 1 266 ? -20.719 -24.891 -17.781 1 95.81 266 PRO B N 1
ATOM 6335 C CA . PRO B 1 266 ? -19.453 -24.609 -18.469 1 95.81 266 PRO B CA 1
ATOM 6336 C C . PRO B 1 266 ? -19.641 -23.938 -19.828 1 95.81 266 PRO B C 1
ATOM 6338 O O . PRO B 1 266 ? -20.594 -24.266 -20.547 1 95.81 266 PRO B O 1
ATOM 6341 N N . ALA B 1 267 ? -18.75 -23.031 -20.188 1 95.31 267 ALA B N 1
ATOM 6342 C CA . ALA B 1 267 ? -18.75 -22.406 -21.516 1 95.31 267 ALA B CA 1
ATOM 6343 C C . ALA B 1 267 ? -18.25 -23.375 -22.578 1 95.31 267 ALA B C 1
ATOM 6345 O O . ALA B 1 267 ? -18.578 -23.219 -23.766 1 95.31 267 ALA B O 1
ATOM 6346 N N . GLU B 1 268 ? -17.469 -24.359 -22.172 1 96.25 268 GLU B N 1
ATOM 6347 C CA . GLU B 1 268 ? -16.953 -25.391 -23.078 1 96.25 268 GLU B CA 1
ATOM 6348 C C . GLU B 1 268 ? -17.312 -26.781 -22.609 1 96.25 268 GLU B C 1
ATOM 6350 O O . GLU B 1 268 ? -16.438 -27.594 -22.297 1 96.25 268 GLU B O 1
ATOM 6355 N N . PRO B 1 269 ? -18.531 -27.109 -22.734 1 94.69 269 PRO B N 1
ATOM 6356 C CA . PRO B 1 269 ? -18.984 -28.391 -22.203 1 94.69 269 PRO B CA 1
ATOM 6357 C C . PRO B 1 269 ? -18.359 -29.578 -22.922 1 94.69 269 PRO B C 1
ATOM 6359 O O . PRO B 1 269 ? -18.297 -30.688 -22.359 1 94.69 269 PRO B O 1
ATOM 6362 N N . GLU B 1 270 ? -17.875 -29.328 -24.078 1 94.44 270 GLU B N 1
ATOM 6363 C CA . GLU B 1 270 ? -17.281 -30.406 -24.859 1 94.44 270 GLU B CA 1
ATOM 6364 C C . GLU B 1 270 ? -15.992 -30.906 -24.203 1 94.44 270 GLU B C 1
ATOM 6366 O O . GLU B 1 270 ? -15.516 -32 -24.531 1 94.44 270 GLU B O 1
ATOM 6371 N N . ARG B 1 271 ? -15.461 -30.188 -23.281 1 92.62 271 ARG B N 1
ATOM 6372 C CA . ARG B 1 271 ? -14.242 -30.609 -22.594 1 92.62 271 ARG B CA 1
ATOM 6373 C C . ARG B 1 271 ? -14.547 -31.641 -21.516 1 92.62 271 ARG B C 1
ATOM 6375 O O . ARG B 1 271 ? -13.641 -32.312 -21 1 92.62 271 ARG B O 1
ATOM 6382 N N . GLY B 1 272 ? -15.75 -31.766 -21.125 1 90 272 GLY B N 1
ATOM 6383 C CA . GLY B 1 272 ? -16.188 -32.812 -20.219 1 90 272 GLY B CA 1
ATOM 6384 C C . GLY B 1 272 ? -15.961 -32.5 -18.766 1 90 272 GLY B C 1
ATOM 6385 O O . GLY B 1 272 ? -15.656 -31.344 -18.422 1 90 272 GLY B O 1
ATOM 6386 N N . GLY B 1 273 ? -16.125 -33.5 -17.891 1 86.44 273 GLY B N 1
ATOM 6387 C CA . GLY B 1 273 ? -16.094 -33.312 -16.453 1 86.44 273 GLY B CA 1
ATOM 6388 C C . GLY B 1 273 ? -14.711 -33.5 -15.852 1 86.44 273 GLY B C 1
ATOM 6389 O O . GLY B 1 273 ? -14.445 -33.031 -14.742 1 86.44 273 GLY B O 1
ATOM 6390 N N . ASP B 1 274 ? -13.844 -34.219 -16.516 1 88.31 274 ASP B N 1
ATOM 6391 C CA . ASP B 1 274 ? -12.477 -34.375 -16.047 1 88.31 274 ASP B CA 1
ATOM 6392 C C . ASP B 1 274 ? -11.672 -33.094 -16.188 1 88.31 274 ASP B C 1
ATOM 6394 O O . ASP B 1 274 ? -11.352 -32.656 -17.297 1 88.31 274 ASP B O 1
ATOM 6398 N N . CYS B 1 275 ? -11.281 -32.531 -15.086 1 90.06 275 CYS B N 1
ATOM 6399 C CA . CYS B 1 275 ? -10.633 -31.219 -15.109 1 90.06 275 CYS B CA 1
ATOM 6400 C C . CYS B 1 275 ? -9.297 -31.281 -15.844 1 90.06 275 CYS B C 1
ATOM 6402 O O . CYS B 1 275 ? -8.789 -30.266 -16.312 1 90.06 275 CYS B O 1
ATOM 6404 N N . ALA B 1 276 ? -8.734 -32.469 -15.984 1 88.12 276 ALA B N 1
ATOM 6405 C CA . ALA B 1 276 ? -7.484 -32.625 -16.719 1 88.12 276 ALA B CA 1
ATOM 6406 C C . ALA B 1 276 ? -7.652 -32.188 -18.188 1 88.12 276 ALA B C 1
ATOM 6408 O O . ALA B 1 276 ? -6.672 -31.906 -18.875 1 88.12 276 ALA B O 1
ATOM 6409 N N . ASN B 1 277 ? -8.953 -32.219 -18.625 1 90.25 277 ASN B N 1
ATOM 6410 C CA . ASN B 1 277 ? -9.25 -31.828 -20.016 1 90.25 277 ASN B CA 1
ATOM 6411 C C . ASN B 1 277 ? -9.578 -30.344 -20.125 1 90.25 277 ASN B C 1
ATOM 6413 O O . ASN B 1 277 ? -9.781 -29.828 -21.219 1 90.25 277 ASN B O 1
ATOM 6417 N N . TRP B 1 278 ? -9.625 -29.625 -18.984 1 94.44 278 TRP B N 1
ATOM 6418 C CA . TRP B 1 278 ? -9.922 -28.188 -18.984 1 94.44 278 TRP B CA 1
ATOM 6419 C C . TRP B 1 278 ? -8.695 -27.375 -19.375 1 94.44 278 TRP B C 1
ATOM 6421 O O . TRP B 1 278 ? -7.629 -27.938 -19.641 1 94.44 278 TRP B O 1
ATOM 6431 N N . ARG B 1 279 ? -8.898 -26.125 -19.516 1 95.94 279 ARG B N 1
ATOM 6432 C CA . ARG B 1 279 ? -7.766 -25.234 -19.781 1 95.94 279 ARG B CA 1
ATOM 6433 C C . ARG B 1 279 ? -6.812 -25.203 -18.594 1 95.94 279 ARG B C 1
ATOM 6435 O O . ARG B 1 279 ? -7.25 -25.219 -17.438 1 95.94 279 ARG B O 1
ATOM 6442 N N . ARG B 1 280 ? -5.523 -25.156 -18.875 1 96 280 ARG B N 1
ATOM 6443 C CA . ARG B 1 280 ? -4.52 -25.062 -17.812 1 96 280 ARG B CA 1
ATOM 6444 C C . ARG B 1 280 ? -4.262 -23.609 -17.422 1 96 280 ARG B C 1
ATOM 6446 O O . ARG B 1 280 ? -4.199 -22.734 -18.281 1 96 280 ARG B O 1
ATOM 6453 N N . LEU B 1 281 ? -4.172 -23.406 -16.172 1 97.06 281 LEU B N 1
ATOM 6454 C CA . LEU B 1 281 ? -3.818 -22.078 -15.688 1 97.06 281 LEU B CA 1
ATOM 6455 C C . LEU B 1 281 ? -2.375 -21.734 -16.047 1 97.06 281 LEU B C 1
ATOM 6457 O O . LEU B 1 281 ? -2.062 -20.578 -16.344 1 97.06 281 LEU B O 1
ATOM 6461 N N . ASP B 1 282 ? -1.504 -22.672 -15.961 1 98.06 282 ASP B N 1
ATOM 6462 C CA . ASP B 1 282 ? -0.073 -22.609 -16.25 1 98.06 282 ASP B CA 1
ATOM 6463 C C . ASP B 1 282 ? 0.426 -23.938 -16.828 1 98.06 282 ASP B C 1
ATOM 6465 O O . ASP B 1 282 ? 0.144 -25 -16.297 1 98.06 282 ASP B O 1
ATOM 6469 N N . HIS B 1 283 ? 1.122 -23.844 -17.922 1 97.56 283 HIS B N 1
ATOM 6470 C CA . HIS B 1 283 ? 1.548 -25.062 -18.625 1 97.56 283 HIS B CA 1
ATOM 6471 C C . HIS B 1 283 ? 2.875 -25.578 -18.078 1 97.56 283 HIS B C 1
ATOM 6473 O O . HIS B 1 283 ? 3.451 -26.516 -18.625 1 97.56 283 HIS B O 1
ATOM 6479 N N . GLY B 1 284 ? 3.395 -24.906 -17.016 1 97.19 284 GLY B N 1
ATOM 6480 C CA . GLY B 1 284 ? 4.613 -25.328 -16.344 1 97.19 284 GLY B CA 1
ATOM 6481 C C . GLY B 1 284 ? 4.352 -25.969 -14.984 1 97.19 284 GLY B C 1
ATOM 6482 O O . GLY B 1 284 ? 3.475 -26.828 -14.852 1 97.19 284 GLY B O 1
ATOM 6483 N N . HIS B 1 285 ? 5.219 -25.641 -14.047 1 95.62 285 HIS B N 1
ATOM 6484 C CA . HIS B 1 285 ? 5.242 -26.219 -12.711 1 95.62 285 HIS B CA 1
ATOM 6485 C C . HIS B 1 285 ? 4.602 -25.297 -11.695 1 95.62 285 HIS B C 1
ATOM 6487 O O . HIS B 1 285 ? 5.301 -24.531 -11.008 1 95.62 285 HIS B O 1
ATOM 6493 N N . LEU B 1 286 ? 3.316 -25.359 -11.562 1 95.81 286 LEU B N 1
ATOM 6494 C CA . LEU B 1 286 ? 2.512 -24.531 -10.68 1 95.81 286 LEU B CA 1
ATOM 6495 C C . LEU B 1 286 ? 1.268 -25.281 -10.203 1 95.81 286 LEU B C 1
ATOM 6497 O O . LEU B 1 286 ? 0.633 -25.984 -10.992 1 95.81 286 LEU B O 1
ATOM 6501 N N . TYR B 1 287 ? 0.989 -25.047 -8.867 1 94.69 287 TYR B N 1
ATOM 6502 C CA . TYR B 1 287 ? -0.049 -25.891 -8.281 1 94.69 287 TYR B CA 1
ATOM 6503 C C . TYR B 1 287 ? -0.778 -25.156 -7.16 1 94.69 287 TYR B C 1
ATOM 6505 O O . TYR B 1 287 ? -0.282 -24.156 -6.645 1 94.69 287 TYR B O 1
ATOM 6513 N N . ALA B 1 288 ? -2.074 -25.578 -6.863 1 97.69 288 ALA B N 1
ATOM 6514 C CA . ALA B 1 288 ? -2.83 -25.203 -5.668 1 97.69 288 ALA B CA 1
ATOM 6515 C C . ALA B 1 288 ? -3.061 -23.703 -5.605 1 97.69 288 ALA B C 1
ATOM 6517 O O . ALA B 1 288 ? -2.939 -23.094 -4.539 1 97.69 288 ALA B O 1
ATOM 6518 N N . SER B 1 289 ? -3.436 -23.109 -6.738 1 97.94 289 SER B N 1
ATOM 6519 C CA . SER B 1 289 ? -3.562 -21.656 -6.816 1 97.94 289 SER B CA 1
ATOM 6520 C C . SER B 1 289 ? -4.812 -21.172 -6.086 1 97.94 289 SER B C 1
ATOM 6522 O O . SER B 1 289 ? -5.758 -21.938 -5.895 1 97.94 289 SER B O 1
ATOM 6524 N N . LYS B 1 290 ? -4.746 -20.031 -5.609 1 98.19 290 LYS B N 1
ATOM 6525 C CA . LYS B 1 290 ? -5.836 -19.281 -4.992 1 98.19 290 LYS B CA 1
ATOM 6526 C C . LYS B 1 290 ? -5.836 -17.828 -5.457 1 98.19 290 LYS B C 1
ATOM 6528 O O . LYS B 1 290 ? -4.781 -17.188 -5.527 1 98.19 290 LYS B O 1
ATOM 6533 N N . SER B 1 291 ? -7.023 -17.328 -5.809 1 98.06 291 SER B N 1
ATOM 6534 C CA . SER B 1 291 ? -7.121 -15.93 -6.219 1 98.06 291 SER B CA 1
ATOM 6535 C C . SER B 1 291 ? -7.906 -15.109 -5.203 1 98.06 291 SER B C 1
ATOM 6537 O O . SER B 1 291 ? -8.531 -15.664 -4.297 1 98.06 291 SER B O 1
ATOM 6539 N N . PHE B 1 292 ? -7.844 -13.812 -5.301 1 98.12 292 PHE B N 1
ATOM 6540 C CA . PHE B 1 292 ? -8.664 -12.922 -4.492 1 98.12 292 PHE B CA 1
ATOM 6541 C C . PHE B 1 292 ? -8.953 -11.625 -5.238 1 98.12 292 PHE B C 1
ATOM 6543 O O . PHE B 1 292 ? -8.234 -11.273 -6.18 1 98.12 292 PHE B O 1
ATOM 6550 N N . TYR B 1 293 ? -10.031 -11.008 -4.875 1 97.81 293 TYR B N 1
ATOM 6551 C CA . TYR B 1 293 ? -10.352 -9.68 -5.387 1 97.81 293 TYR B CA 1
ATOM 6552 C C . TYR B 1 293 ? -9.602 -8.602 -4.609 1 97.81 293 TYR B C 1
ATOM 6554 O O . TYR B 1 293 ? -9.805 -8.438 -3.406 1 97.81 293 TYR B O 1
ATOM 6562 N N . ASP B 1 294 ? -8.719 -7.961 -5.293 1 97.81 294 ASP B N 1
ATOM 6563 C CA . ASP B 1 294 ? -7.996 -6.824 -4.738 1 97.81 294 ASP B CA 1
ATOM 6564 C C . ASP B 1 294 ? -8.82 -5.543 -4.836 1 97.81 294 ASP B C 1
ATOM 6566 O O . ASP B 1 294 ? -8.75 -4.828 -5.84 1 97.81 294 ASP B O 1
ATOM 6570 N N . ALA B 1 295 ? -9.469 -5.254 -3.775 1 94.81 295 ALA B N 1
ATOM 6571 C CA . ALA B 1 295 ? -10.383 -4.117 -3.77 1 94.81 295 ALA B CA 1
ATOM 6572 C C . ALA B 1 295 ? -9.625 -2.801 -3.9 1 94.81 295 ALA B C 1
ATOM 6574 O O . ALA B 1 295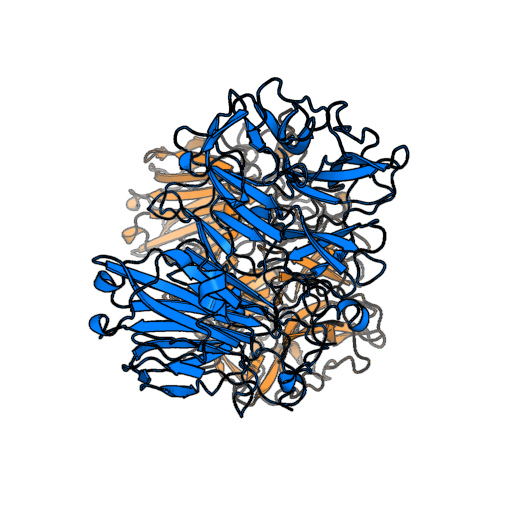 ? -10.188 -1.793 -4.34 1 94.81 295 ALA B O 1
ATOM 6575 N N . ARG B 1 296 ? -8.398 -2.783 -3.486 1 94.94 296 ARG B N 1
ATOM 6576 C CA . ARG B 1 296 ? -7.613 -1.555 -3.549 1 94.94 296 ARG B CA 1
ATOM 6577 C C . ARG B 1 296 ? -7.438 -1.089 -4.988 1 94.94 296 ARG B C 1
ATOM 6579 O O . ARG B 1 296 ? -7.527 0.107 -5.277 1 94.94 296 ARG B O 1
ATOM 6586 N N . LYS B 1 297 ? -7.188 -2.004 -5.855 1 96.5 297 LYS B N 1
ATOM 6587 C CA . LYS B 1 297 ? -6.906 -1.631 -7.242 1 96.5 297 LYS B CA 1
ATOM 6588 C C . LYS B 1 297 ? -7.961 -2.195 -8.188 1 96.5 297 LYS B C 1
ATOM 6590 O O . LYS B 1 297 ? -7.801 -2.143 -9.406 1 96.5 297 LYS B O 1
ATOM 6595 N N . LYS B 1 298 ? -8.961 -2.83 -7.672 1 96.44 298 LYS B N 1
ATOM 6596 C CA . LYS B 1 298 ? -10.094 -3.373 -8.422 1 96.44 298 LYS B CA 1
ATOM 6597 C C . LYS B 1 298 ? -9.617 -4.359 -9.484 1 96.44 298 LYS B C 1
ATOM 6599 O O . LYS B 1 298 ? -9.984 -4.238 -10.656 1 96.44 298 LYS B O 1
ATOM 6604 N N . ARG B 1 299 ? -8.906 -5.352 -9.039 1 98.44 299 ARG B N 1
ATOM 6605 C CA . ARG B 1 299 ? -8.391 -6.379 -9.945 1 98.44 299 ARG B CA 1
ATOM 6606 C C . ARG B 1 299 ? -8.438 -7.754 -9.289 1 98.44 299 ARG B C 1
ATOM 6608 O O . ARG B 1 299 ? -8.562 -7.863 -8.062 1 98.44 299 ARG B O 1
ATOM 6615 N N . ARG B 1 300 ? -8.43 -8.836 -10.109 1 98.62 300 ARG B N 1
ATOM 6616 C CA . ARG B 1 300 ? -8.297 -10.211 -9.641 1 98.62 300 ARG B CA 1
ATOM 6617 C C . ARG B 1 300 ? -6.832 -10.648 -9.633 1 98.62 300 ARG B C 1
ATOM 6619 O O . ARG B 1 300 ? -6.121 -10.477 -10.625 1 98.62 300 ARG B O 1
ATOM 6626 N N . VAL B 1 301 ? -6.316 -11.133 -8.484 1 98.81 301 VAL B N 1
ATOM 6627 C CA . VAL B 1 301 ? -4.906 -11.492 -8.352 1 98.81 301 VAL B CA 1
ATOM 6628 C C . VAL B 1 301 ? -4.777 -12.977 -8.016 1 98.81 301 VAL B C 1
ATOM 6630 O O . VAL B 1 301 ? -5.508 -13.484 -7.16 1 98.81 301 VAL B O 1
ATOM 6633 N N . LEU B 1 302 ? -3.844 -13.648 -8.648 1 98.56 302 LEU B N 1
ATOM 6634 C CA . LEU B 1 302 ? -3.611 -15.086 -8.492 1 98.56 302 LEU B CA 1
ATOM 6635 C C . LEU B 1 302 ? -2.318 -15.344 -7.73 1 98.56 302 LEU B C 1
ATOM 6637 O O . LEU B 1 302 ? -1.298 -14.703 -7.992 1 98.56 302 LEU B O 1
ATOM 6641 N N . TRP B 1 303 ? -2.369 -16.219 -6.758 1 98.5 303 TRP B N 1
ATOM 6642 C CA . TRP B 1 303 ? -1.226 -16.844 -6.098 1 98.5 303 TRP B CA 1
ATOM 6643 C C . TRP B 1 303 ? -1.17 -18.344 -6.391 1 98.5 303 TRP B C 1
ATOM 6645 O O . TRP B 1 303 ? -2.207 -18.984 -6.582 1 98.5 303 TRP B O 1
ATOM 6655 N N . ALA B 1 304 ? 0.014 -18.906 -6.41 1 98.38 304 ALA B N 1
ATOM 6656 C CA . ALA B 1 304 ? 0.142 -20.328 -6.664 1 98.38 304 ALA B CA 1
ATOM 6657 C C . ALA B 1 304 ? 1.443 -20.875 -6.082 1 98.38 304 ALA B C 1
ATOM 6659 O O . ALA B 1 304 ? 2.459 -20.188 -6.055 1 98.38 304 ALA B O 1
ATOM 6660 N N . TRP B 1 305 ? 1.398 -22.109 -5.707 1 98 305 TRP B N 1
ATOM 6661 C CA . TRP B 1 305 ? 2.537 -22.797 -5.098 1 98 305 TRP B CA 1
ATOM 6662 C C . TRP B 1 305 ? 3.473 -23.359 -6.164 1 98 305 TRP B C 1
ATOM 6664 O O . TRP B 1 305 ? 3.018 -23.859 -7.195 1 98 305 TRP B O 1
ATOM 6674 N N . VAL B 1 306 ? 4.762 -23.188 -5.945 1 96.75 306 VAL B N 1
ATOM 6675 C CA . VAL B 1 306 ? 5.82 -23.781 -6.762 1 96.75 306 VAL B CA 1
ATOM 6676 C C . VAL B 1 306 ? 6.793 -24.547 -5.867 1 96.75 306 VAL B C 1
ATOM 6678 O O . VAL B 1 306 ? 7.605 -23.938 -5.164 1 96.75 306 VAL B O 1
ATOM 6681 N N . ASP B 1 307 ? 6.734 -25.828 -5.832 1 92.94 307 ASP B N 1
ATOM 6682 C CA . ASP B 1 307 ? 7.586 -26.609 -4.953 1 92.94 307 ASP B CA 1
ATOM 6683 C C . ASP B 1 307 ? 8.922 -26.922 -5.621 1 92.94 307 ASP B C 1
ATOM 6685 O O . ASP B 1 307 ? 9.133 -26.594 -6.789 1 92.94 307 ASP B O 1
ATOM 6689 N N . GLU B 1 308 ? 9.812 -27.5 -4.895 1 90.12 308 GLU B N 1
ATOM 6690 C CA . GLU B 1 308 ? 11.133 -27.859 -5.391 1 90.12 308 GLU B CA 1
ATOM 6691 C C . GLU B 1 308 ? 11.078 -29.125 -6.242 1 90.12 308 GLU B C 1
ATOM 6693 O O . GLU B 1 308 ? 10.234 -30 -6.023 1 90.12 308 GLU B O 1
ATOM 6698 N N . THR B 1 309 ? 11.914 -29.125 -7.137 1 88.69 309 THR B N 1
ATOM 6699 C CA . THR B 1 309 ? 11.953 -30.297 -7.984 1 88.69 309 THR B CA 1
ATOM 6700 C C . THR B 1 309 ? 13.32 -30.969 -7.914 1 88.69 309 THR B C 1
ATOM 6702 O O . THR B 1 309 ? 13.688 -31.75 -8.797 1 88.69 309 THR B O 1
ATOM 6705 N N . ASP B 1 310 ? 14.125 -30.609 -6.93 1 86.75 310 ASP B N 1
ATOM 6706 C CA . ASP B 1 310 ? 15.469 -31.156 -6.797 1 86.75 310 ASP B CA 1
ATOM 6707 C C . ASP B 1 310 ? 15.609 -31.953 -5.504 1 86.75 310 ASP B C 1
ATOM 6709 O O . ASP B 1 310 ? 16.672 -32.5 -5.223 1 86.75 310 ASP B O 1
ATOM 6713 N N . GLY B 1 311 ? 14.578 -32 -4.68 1 78.12 311 GLY B N 1
ATOM 6714 C CA . GLY B 1 311 ? 14.625 -32.719 -3.412 1 78.12 311 GLY B CA 1
ATOM 6715 C C . GLY B 1 311 ? 15.547 -32.094 -2.395 1 78.12 311 GLY B C 1
ATOM 6716 O O . GLY B 1 311 ? 15.938 -32.719 -1.413 1 78.12 311 GLY B O 1
ATOM 6717 N N . GLY B 1 312 ? 15.984 -30.859 -2.555 1 78.19 312 GLY B N 1
ATOM 6718 C CA . GLY B 1 312 ? 17.031 -30.25 -1.747 1 78.19 312 GLY B CA 1
ATOM 6719 C C . GLY B 1 312 ? 16.484 -29.453 -0.578 1 78.19 312 GLY B C 1
ATOM 6720 O O . GLY B 1 312 ? 17.25 -28.766 0.118 1 78.19 312 GLY B O 1
ATOM 6721 N N . GLY B 1 313 ? 15.219 -29.516 -0.347 1 78.56 313 GLY B N 1
ATOM 6722 C CA . GLY B 1 313 ? 14.617 -28.703 0.7 1 78.56 313 GLY B CA 1
ATOM 6723 C C . GLY B 1 313 ? 15.211 -28.969 2.072 1 78.56 313 GLY B C 1
ATOM 6724 O O . GLY B 1 313 ? 15.484 -28.031 2.822 1 78.56 313 GLY B O 1
ATOM 6725 N N . GLU B 1 314 ? 15.469 -30.141 2.42 1 83 314 GLU B N 1
ATOM 6726 C CA . GLU B 1 314 ? 16.031 -30.5 3.723 1 83 314 GLU B CA 1
ATOM 6727 C C . GLU B 1 314 ? 17.391 -29.859 3.932 1 83 314 GLU B C 1
ATOM 6729 O O . GLU B 1 314 ? 17.672 -29.312 5 1 83 314 GLU B O 1
ATOM 6734 N N . GLY B 1 315 ? 18.188 -29.938 2.941 1 84.75 315 GLY B N 1
ATOM 6735 C CA . GLY B 1 315 ? 19.516 -29.375 3.039 1 84.75 315 GLY B CA 1
ATOM 6736 C C . GLY B 1 315 ? 19.531 -27.875 3.158 1 84.75 315 GLY B C 1
ATOM 6737 O O . GLY B 1 315 ? 20.391 -27.297 3.844 1 84.75 315 GLY B O 1
ATOM 6738 N N . ARG B 1 316 ? 18.641 -27.219 2.574 1 87 316 ARG B N 1
ATOM 6739 C CA . ARG B 1 316 ? 18.609 -25.766 2.547 1 87 316 ARG B CA 1
ATOM 6740 C C . ARG B 1 316 ? 17.906 -25.203 3.789 1 87 316 ARG B C 1
ATOM 6742 O O . ARG B 1 316 ? 18.109 -24.047 4.152 1 87 316 ARG B O 1
ATOM 6749 N N . GLY B 1 317 ? 17.109 -26.016 4.438 1 90.25 317 GLY B N 1
ATOM 6750 C CA . GLY B 1 317 ? 16.359 -25.578 5.602 1 90.25 317 GLY B CA 1
ATOM 6751 C C . GLY B 1 317 ? 15.062 -24.875 5.25 1 90.25 317 GLY B C 1
ATOM 6752 O O . GLY B 1 317 ? 14.359 -24.375 6.133 1 90.25 317 GLY B O 1
ATOM 6753 N N . TRP B 1 318 ? 14.812 -24.719 3.973 1 91.62 318 TRP B N 1
ATOM 6754 C CA . TRP B 1 318 ? 13.555 -24.172 3.49 1 91.62 318 TRP B CA 1
ATOM 6755 C C . TRP B 1 318 ? 13.094 -24.875 2.217 1 91.62 318 TRP B C 1
ATOM 6757 O O . TRP B 1 318 ? 13.914 -25.422 1.479 1 91.62 318 TRP B O 1
ATOM 6767 N N . ALA B 1 319 ? 11.742 -24.859 1.998 1 93.62 319 ALA B N 1
ATOM 6768 C CA . ALA B 1 319 ? 11.188 -25.453 0.781 1 93.62 319 ALA B CA 1
ATOM 6769 C C . ALA B 1 319 ? 9.867 -24.797 0.402 1 93.62 319 ALA B C 1
ATOM 6771 O O . ALA B 1 319 ? 9.047 -24.484 1.271 1 93.62 319 ALA B O 1
ATOM 6772 N N . GLY B 1 320 ? 9.742 -24.594 -0.9 1 94.88 320 GLY B N 1
ATOM 6773 C CA . GLY B 1 320 ? 8.5 -24.062 -1.433 1 94.88 320 GLY B CA 1
ATOM 6774 C C . GLY B 1 320 ? 8.516 -22.562 -1.604 1 94.88 320 GLY B C 1
ATOM 6775 O O . GLY B 1 320 ? 9.062 -21.844 -0.766 1 94.88 320 GLY B O 1
ATOM 6776 N N . ILE B 1 321 ? 8.023 -22.078 -2.738 1 96.31 321 ILE B N 1
ATOM 6777 C CA . ILE B 1 321 ? 7.828 -20.656 -2.99 1 96.31 321 ILE B CA 1
ATOM 6778 C C . ILE B 1 321 ? 6.457 -20.422 -3.625 1 96.31 321 ILE B C 1
ATOM 6780 O O . ILE B 1 321 ? 5.758 -21.375 -3.969 1 96.31 321 ILE B O 1
ATOM 6784 N N . GLN B 1 322 ? 6.047 -19.219 -3.625 1 98.31 322 GLN B N 1
ATOM 6785 C CA . GLN B 1 322 ? 4.887 -18.812 -4.414 1 98.31 322 GLN B CA 1
ATOM 6786 C C . GLN B 1 322 ? 5.305 -18.172 -5.734 1 98.31 322 GLN B C 1
ATOM 6788 O O . GLN B 1 322 ? 6.27 -17.406 -5.777 1 98.31 322 GLN B O 1
ATOM 6793 N N . ALA B 1 323 ? 4.605 -18.547 -6.793 1 98.31 323 ALA B N 1
ATOM 6794 C CA . ALA B 1 323 ? 4.785 -17.766 -8.016 1 98.31 323 ALA B CA 1
ATOM 6795 C C . ALA B 1 323 ? 4.516 -16.281 -7.766 1 98.31 323 ALA B C 1
ATOM 6797 O O . ALA B 1 323 ? 3.797 -15.93 -6.828 1 98.31 323 ALA B O 1
ATOM 6798 N N . PHE B 1 324 ? 5.23 -15.461 -8.586 1 98.62 324 PHE B N 1
ATOM 6799 C CA . PHE B 1 324 ? 4.938 -14.047 -8.43 1 98.62 324 PHE B CA 1
ATOM 6800 C C . PHE B 1 324 ? 3.461 -13.766 -8.688 1 98.62 324 PHE B C 1
ATOM 6802 O O . PHE B 1 324 ? 2.871 -14.32 -9.609 1 98.62 324 PHE B O 1
ATOM 6809 N N . PRO B 1 325 ? 2.836 -12.898 -7.863 1 98.75 325 PRO B N 1
ATOM 6810 C CA . PRO B 1 325 ? 1.399 -12.68 -8.047 1 98.75 325 PRO B CA 1
ATOM 6811 C C . PRO B 1 325 ? 1.057 -12.141 -9.438 1 98.75 325 PRO B C 1
ATOM 6813 O O . PRO B 1 325 ? 1.776 -11.297 -9.969 1 98.75 325 PRO B O 1
ATOM 6816 N N . ARG B 1 326 ? -0.068 -12.648 -9.961 1 98.81 326 ARG B N 1
ATOM 6817 C CA . ARG B 1 326 ? -0.476 -12.297 -11.32 1 98.81 326 ARG B CA 1
ATOM 6818 C C . ARG B 1 326 ? -1.865 -11.664 -11.328 1 98.81 326 ARG B C 1
ATOM 6820 O O . ARG B 1 326 ? -2.77 -12.141 -10.633 1 98.81 326 ARG B O 1
ATOM 6827 N N . ALA B 1 327 ? -2.002 -10.555 -12.078 1 98.81 327 ALA B N 1
ATOM 6828 C CA . ALA B 1 327 ? -3.334 -10.062 -12.406 1 98.81 327 ALA B CA 1
ATOM 6829 C C . ALA B 1 327 ? -4 -10.945 -13.461 1 98.81 327 ALA B C 1
ATOM 6831 O O . ALA B 1 327 ? -3.344 -11.414 -14.391 1 98.81 327 ALA B O 1
ATOM 6832 N N . MET B 1 328 ? -5.316 -11.109 -13.273 1 98.5 328 MET B N 1
ATOM 6833 C CA . MET B 1 328 ? -6.039 -11.992 -14.195 1 98.5 328 MET B CA 1
ATOM 6834 C C . MET B 1 328 ? -7.297 -11.312 -14.727 1 98.5 328 MET B C 1
ATOM 6836 O O . MET B 1 328 ? -7.988 -10.617 -13.984 1 98.5 328 MET B O 1
ATOM 6840 N N . TRP B 1 329 ? -7.617 -11.547 -15.984 1 98.56 329 TRP B N 1
ATOM 6841 C CA . TRP B 1 329 ? -8.875 -11.133 -16.594 1 98.56 329 TRP B CA 1
ATOM 6842 C C . TRP B 1 329 ? -9.234 -12.031 -17.766 1 98.56 329 TRP B C 1
ATOM 6844 O O . TRP B 1 329 ? -8.445 -12.891 -18.172 1 98.56 329 TRP B O 1
ATOM 6854 N N . LEU B 1 330 ? -10.43 -11.938 -18.219 1 98.12 330 LEU B N 1
ATOM 6855 C CA . LEU B 1 330 ? -10.875 -12.742 -19.344 1 98.12 330 LEU B CA 1
ATOM 6856 C C . LEU B 1 330 ? -10.438 -12.117 -20.672 1 98.12 330 LEU B C 1
ATOM 6858 O O . LEU B 1 330 ? -10.594 -10.914 -20.875 1 98.12 330 LEU B O 1
ATOM 6862 N N . ASP B 1 331 ? -9.906 -12.977 -21.453 1 97.38 331 ASP B N 1
ATOM 6863 C CA . ASP B 1 331 ? -9.578 -12.531 -22.797 1 97.38 331 ASP B CA 1
ATOM 6864 C C . ASP B 1 331 ? -10.844 -12.156 -23.578 1 97.38 331 ASP B C 1
ATOM 6866 O O . ASP B 1 331 ? -11.961 -12.469 -23.141 1 97.38 331 ASP B O 1
ATOM 6870 N N . THR B 1 332 ? -10.695 -11.539 -24.734 1 96.12 332 THR B N 1
ATOM 6871 C CA . THR B 1 332 ? -11.82 -11.062 -25.531 1 96.12 332 THR B CA 1
ATOM 6872 C C . THR B 1 332 ? -12.648 -12.234 -26.047 1 96.12 332 THR B C 1
ATOM 6874 O O . THR B 1 332 ? -13.82 -12.078 -26.375 1 96.12 332 THR B O 1
ATOM 6877 N N . ASP B 1 333 ? -12.109 -13.461 -26.094 1 93.81 333 ASP B N 1
ATOM 6878 C CA . ASP B 1 333 ? -12.844 -14.617 -26.594 1 93.81 333 ASP B CA 1
ATOM 6879 C C . ASP B 1 333 ? -13.805 -15.148 -25.531 1 93.81 333 ASP B C 1
ATOM 6881 O O . ASP B 1 333 ? -14.641 -16.016 -25.812 1 93.81 333 ASP B O 1
ATOM 6885 N N . GLY B 1 334 ? -13.609 -14.68 -24.281 1 94.5 334 GLY B N 1
ATOM 6886 C CA . GLY B 1 334 ? -14.508 -15.031 -23.188 1 94.5 334 GLY B CA 1
ATOM 6887 C C . GLY B 1 334 ? -14.266 -16.422 -22.641 1 94.5 334 GLY B C 1
ATOM 6888 O O . GLY B 1 334 ? -15.07 -16.938 -21.859 1 94.5 334 GLY B O 1
ATOM 6889 N N . LYS B 1 335 ? -13.164 -17.062 -23.016 1 94.19 335 LYS B N 1
ATOM 6890 C CA . LYS B 1 335 ? -12.906 -18.438 -22.594 1 94.19 335 LYS B CA 1
ATOM 6891 C C . LYS B 1 335 ? -11.539 -18.562 -21.922 1 94.19 335 LYS B C 1
ATOM 6893 O O . LYS B 1 335 ? -11.359 -19.391 -21.031 1 94.19 335 LYS B O 1
ATOM 6898 N N . ARG B 1 336 ? -10.68 -17.766 -22.344 1 96.44 336 ARG B N 1
ATOM 6899 C CA . ARG B 1 336 ? -9.312 -17.875 -21.844 1 96.44 336 ARG B CA 1
ATOM 6900 C C . ARG B 1 336 ? -9.008 -16.797 -20.812 1 96.44 336 ARG B C 1
ATOM 6902 O O . ARG B 1 336 ? -9.406 -15.641 -20.984 1 96.44 336 ARG B O 1
ATOM 6909 N N . LEU B 1 337 ? -8.281 -17.203 -19.797 1 98.12 337 LEU B N 1
ATOM 6910 C CA . LEU B 1 337 ? -7.75 -16.234 -18.859 1 98.12 337 LEU B CA 1
ATOM 6911 C C . LEU B 1 337 ? -6.422 -15.664 -19.344 1 98.12 337 LEU B C 1
ATOM 6913 O O . LEU B 1 337 ? -5.582 -16.406 -19.859 1 98.12 337 LEU B O 1
ATOM 6917 N N . VAL B 1 338 ? -6.301 -14.375 -19.266 1 98.62 338 VAL B N 1
ATOM 6918 C CA . VAL B 1 338 ? -5.016 -13.695 -19.406 1 98.62 338 VAL B CA 1
ATOM 6919 C C . VAL B 1 338 ? -4.395 -13.445 -18.031 1 98.62 338 VAL B C 1
ATOM 6921 O O . VAL B 1 338 ? -5.094 -13.062 -17.094 1 98.62 338 VAL B O 1
ATOM 6924 N N . GLN B 1 339 ? -3.135 -13.797 -17.906 1 98.69 339 GLN B N 1
ATOM 6925 C CA . GLN B 1 339 ? -2.395 -13.586 -16.672 1 98.69 339 GLN B CA 1
ATOM 6926 C C . GLN B 1 339 ? -1.157 -12.727 -16.906 1 98.69 339 GLN B C 1
ATOM 6928 O O . GLN B 1 339 ? -0.44 -12.914 -17.891 1 98.69 339 GLN B O 1
ATOM 6933 N N . TRP B 1 340 ? -0.937 -11.812 -16.031 1 98.81 340 TRP B N 1
ATOM 6934 C CA . TRP B 1 340 ? 0.21 -10.914 -16.141 1 98.81 340 TRP B CA 1
ATOM 6935 C C . TRP B 1 340 ? 0.745 -10.555 -14.758 1 98.81 340 TRP B C 1
ATOM 6937 O O . TRP B 1 340 ? -0.03 -10.336 -13.828 1 98.81 340 TRP B O 1
ATOM 6947 N N . PRO B 1 341 ? 2.105 -10.57 -14.617 1 98.81 341 PRO B N 1
ATOM 6948 C CA . PRO B 1 341 ? 2.58 -10.133 -13.305 1 98.81 341 PRO B CA 1
ATOM 6949 C C . PRO B 1 341 ? 1.957 -8.812 -12.867 1 98.81 341 PRO B C 1
ATOM 6951 O O . PRO B 1 341 ? 1.767 -7.91 -13.688 1 98.81 341 PRO B O 1
ATOM 6954 N N . VAL B 1 342 ? 1.577 -8.758 -11.586 1 98.69 342 VAL B N 1
ATOM 6955 C CA . VAL B 1 342 ? 1.061 -7.473 -11.117 1 98.69 342 VAL B CA 1
ATOM 6956 C C . VAL B 1 342 ? 2.098 -6.379 -11.359 1 98.69 342 VAL B C 1
ATOM 6958 O O . VAL B 1 342 ? 3.303 -6.629 -11.281 1 98.69 342 VAL B O 1
ATOM 6961 N N . GLU B 1 343 ? 1.646 -5.184 -11.555 1 98 343 GLU B N 1
ATOM 6962 C CA . GLU B 1 343 ? 2.498 -4.082 -11.984 1 98 343 GLU B CA 1
ATOM 6963 C C . GLU B 1 343 ? 3.52 -3.717 -10.914 1 98 343 GLU B C 1
ATOM 6965 O O . GLU B 1 343 ? 4.547 -3.104 -11.211 1 98 343 GLU B O 1
ATOM 6970 N N . GLU B 1 344 ? 3.307 -4.086 -9.68 1 98.06 344 GLU B N 1
ATOM 6971 C CA . GLU B 1 344 ? 4.195 -3.75 -8.57 1 98.06 344 GLU B CA 1
ATOM 6972 C C . GLU B 1 344 ? 5.586 -4.344 -8.781 1 98.06 344 GLU B C 1
ATOM 6974 O O . GLU B 1 344 ? 6.562 -3.881 -8.188 1 98.06 344 GLU B O 1
ATOM 6979 N N . ILE B 1 345 ? 5.723 -5.371 -9.664 1 98.31 345 ILE B N 1
ATOM 6980 C CA . ILE B 1 345 ? 7.027 -5.953 -9.961 1 98.31 345 ILE B CA 1
ATOM 6981 C C . ILE B 1 345 ? 7.949 -4.883 -10.531 1 98.31 345 ILE B C 1
ATOM 6983 O O . ILE B 1 345 ? 9.172 -4.941 -10.352 1 98.31 345 ILE B O 1
ATOM 6987 N N . GLU B 1 346 ? 7.406 -3.916 -11.195 1 97.62 346 GLU B N 1
ATOM 6988 C CA . GLU B 1 346 ? 8.203 -2.898 -11.875 1 97.62 346 GLU B CA 1
ATOM 6989 C C . GLU B 1 346 ? 8.906 -1.984 -10.875 1 97.62 346 GLU B C 1
ATOM 6991 O O . GLU B 1 346 ? 9.852 -1.28 -11.234 1 97.62 346 GLU B O 1
ATOM 6996 N N . THR B 1 347 ? 8.43 -1.971 -9.625 1 96 347 THR B N 1
ATOM 6997 C CA . THR B 1 347 ? 9.109 -1.179 -8.602 1 96 347 THR B CA 1
ATOM 6998 C C . THR B 1 347 ? 10.492 -1.749 -8.305 1 96 347 THR B C 1
ATOM 7000 O O . THR B 1 347 ? 11.336 -1.07 -7.715 1 96 347 THR B O 1
ATOM 7003 N N . LEU B 1 348 ? 10.797 -2.979 -8.703 1 96.88 348 LEU B N 1
ATOM 7004 C CA . LEU B 1 348 ? 12.078 -3.623 -8.461 1 96.88 348 LEU B CA 1
ATOM 7005 C C . LEU B 1 348 ? 13.039 -3.373 -9.617 1 96.88 348 LEU B C 1
ATOM 7007 O O . LEU B 1 348 ? 14.227 -3.711 -9.531 1 96.88 348 LEU B O 1
ATOM 7011 N N . ARG B 1 349 ? 12.516 -2.828 -10.734 1 97.06 349 ARG B N 1
ATOM 7012 C CA . ARG B 1 349 ? 13.367 -2.596 -11.898 1 97.06 349 ARG B CA 1
ATOM 7013 C C . ARG B 1 349 ? 14.461 -1.586 -11.578 1 97.06 349 ARG B C 1
ATOM 7015 O O . ARG B 1 349 ? 14.203 -0.568 -10.93 1 97.06 349 ARG B O 1
ATOM 7022 N N . ARG B 1 350 ? 15.688 -1.891 -11.938 1 94.31 350 ARG B N 1
ATOM 7023 C CA . ARG B 1 350 ? 16.844 -1.021 -11.805 1 94.31 350 ARG B CA 1
ATOM 7024 C C . ARG B 1 350 ? 17.516 -0.781 -13.156 1 94.31 350 ARG B C 1
ATOM 7026 O O . ARG B 1 350 ? 16.906 -0.201 -14.055 1 94.31 350 ARG B O 1
ATOM 7033 N N . LYS B 1 351 ? 18.641 -1.3 -13.32 1 94.25 351 LYS B N 1
ATOM 7034 C CA . LYS B 1 351 ? 19.375 -1.115 -14.57 1 94.25 351 LYS B CA 1
ATOM 7035 C C . LYS B 1 351 ? 18.594 -1.692 -15.75 1 94.25 351 LYS B C 1
ATOM 7037 O O . LYS B 1 351 ? 18.047 -2.793 -15.664 1 94.25 351 LYS B O 1
ATOM 7042 N N . ARG B 1 352 ? 18.469 -0.922 -16.781 1 94.44 352 ARG B N 1
ATOM 7043 C CA . ARG B 1 352 ? 17.812 -1.328 -18.016 1 94.44 352 ARG B CA 1
ATOM 7044 C C . ARG B 1 352 ? 18.797 -1.434 -19.156 1 94.44 352 ARG B C 1
ATOM 7046 O O . ARG B 1 352 ? 19.672 -0.578 -19.312 1 94.44 352 ARG B O 1
ATOM 7053 N N . VAL B 1 353 ? 18.672 -2.498 -19.781 1 91.38 353 VAL B N 1
ATOM 7054 C CA . VAL B 1 353 ? 19.406 -2.625 -21.031 1 91.38 353 VAL B CA 1
ATOM 7055 C C . VAL B 1 353 ? 18.453 -3.037 -22.141 1 91.38 353 VAL B C 1
ATOM 7057 O O . VAL B 1 353 ? 17.328 -3.473 -21.891 1 91.38 353 VAL B O 1
ATOM 7060 N N . GLY B 1 354 ? 18.844 -2.691 -23.234 1 84.5 354 GLY B N 1
ATOM 7061 C CA . GLY B 1 354 ? 18 -3.1 -24.344 1 84.5 354 GLY B CA 1
ATOM 7062 C C . GLY B 1 354 ? 18.734 -3.215 -25.656 1 84.5 354 GLY B C 1
ATOM 7063 O O . GLY B 1 354 ? 19.938 -2.943 -25.734 1 84.5 354 GLY B O 1
ATOM 7064 N N . LEU B 1 355 ? 18.109 -3.902 -26.469 1 73 355 LEU B N 1
ATOM 7065 C CA . LEU B 1 355 ? 18.547 -3.926 -27.859 1 73 355 LEU B CA 1
ATOM 7066 C C . LEU B 1 355 ? 17.844 -2.852 -28.672 1 73 355 LEU B C 1
ATOM 7068 O O . LEU B 1 355 ? 16.609 -2.771 -28.656 1 73 355 LEU B O 1
ATOM 7072 N N . GLN B 1 356 ? 18.453 -1.479 -28.766 1 60.97 356 GLN B N 1
ATOM 7073 C CA . GLN B 1 356 ? 17.984 -0.216 -29.312 1 60.97 356 GLN B CA 1
ATOM 7074 C C . GLN B 1 356 ? 17.406 -0.417 -30.719 1 60.97 356 GLN B C 1
ATOM 7076 O O . GLN B 1 356 ? 16.625 0.408 -31.203 1 60.97 356 GLN B O 1
ATOM 7081 N N . TRP B 1 357 ? 17.828 -1.395 -31.484 1 60.69 357 TRP B N 1
ATOM 7082 C CA . TRP B 1 357 ? 17.406 -1.525 -32.875 1 60.69 357 TRP B CA 1
ATOM 7083 C C . TRP B 1 357 ? 17.031 -2.967 -33.188 1 60.69 357 TRP B C 1
ATOM 7085 O O . TRP B 1 357 ? 17.422 -3.893 -32.469 1 60.69 357 TRP B O 1
ATOM 7095 N N . ALA B 1 358 ? 16.094 -3.01 -34.125 1 72.62 358 ALA B N 1
ATOM 7096 C CA . ALA B 1 358 ? 15.773 -4.324 -34.688 1 72.62 358 ALA B CA 1
ATOM 7097 C C . ALA B 1 358 ? 17.047 -5.137 -34.906 1 72.62 358 ALA B C 1
ATOM 7099 O O . ALA B 1 358 ? 17.906 -4.75 -35.719 1 72.62 358 ALA B O 1
ATOM 7100 N N . THR B 1 359 ? 17.234 -6.074 -34 1 85.94 359 THR B N 1
ATOM 7101 C CA . THR B 1 359 ? 18.422 -6.914 -34.094 1 85.94 359 THR B CA 1
ATOM 7102 C C . THR B 1 359 ? 18.094 -8.25 -34.75 1 85.94 359 THR B C 1
ATOM 7104 O O . THR B 1 359 ? 17.156 -8.938 -34.344 1 85.94 359 THR B O 1
ATOM 7107 N N . GLU B 1 360 ? 18.812 -8.516 -35.75 1 90.94 360 GLU B N 1
ATOM 7108 C CA . GLU B 1 360 ? 18.656 -9.812 -36.438 1 90.94 360 GLU B CA 1
ATOM 7109 C C . GLU B 1 360 ? 19.516 -10.883 -35.781 1 90.94 360 GLU B C 1
ATOM 7111 O O . GLU B 1 360 ? 20.672 -10.633 -35.438 1 90.94 360 GLU B O 1
ATOM 7116 N N . VAL B 1 361 ? 18.875 -11.953 -35.469 1 92.69 361 VAL B N 1
ATOM 7117 C CA . VAL B 1 361 ? 19.609 -13.133 -35 1 92.69 361 VAL B CA 1
ATOM 7118 C C . VAL B 1 361 ? 19.672 -14.164 -36.125 1 92.69 361 VAL B C 1
ATOM 7120 O O . VAL B 1 361 ? 18.641 -14.758 -36.5 1 92.69 361 VAL B O 1
ATOM 7123 N N . ASP B 1 362 ? 20.859 -14.43 -36.594 1 92.06 362 ASP B N 1
ATOM 7124 C CA . ASP B 1 362 ? 21.047 -15.32 -37.75 1 92.06 362 ASP B CA 1
ATOM 7125 C C . ASP B 1 362 ? 20.75 -16.766 -37.375 1 92.06 362 ASP B C 1
ATOM 7127 O O . ASP B 1 362 ? 20.672 -17.109 -36.188 1 92.06 362 ASP B O 1
ATOM 7131 N N . ALA B 1 363 ? 20.578 -17.578 -38.438 1 91.12 363 ALA B N 1
ATOM 7132 C CA . ALA B 1 363 ? 20.422 -19 -38.25 1 91.12 363 ALA B CA 1
ATOM 7133 C C . ALA B 1 363 ? 21.594 -19.578 -37.438 1 91.12 363 ALA B C 1
ATOM 7135 O O . ALA B 1 363 ? 22.75 -19.344 -37.781 1 91.12 363 ALA B O 1
ATOM 7136 N N . GLY B 1 364 ? 21.219 -20.234 -36.406 1 91.5 364 GLY B N 1
ATOM 7137 C CA . GLY B 1 364 ? 22.25 -20.844 -35.562 1 91.5 364 GLY B CA 1
ATOM 7138 C C . GLY B 1 364 ? 22.922 -19.844 -34.656 1 91.5 364 GLY B C 1
ATOM 7139 O O . GLY B 1 364 ? 23.859 -20.188 -33.938 1 91.5 364 GLY B O 1
ATOM 7140 N N . GLY B 1 365 ? 22.391 -18.719 -34.562 1 92.94 365 GLY B N 1
ATOM 7141 C CA . GLY B 1 365 ? 23.094 -17.656 -33.875 1 92.94 365 GLY B CA 1
ATOM 7142 C C . GLY B 1 365 ? 22.562 -17.391 -32.469 1 92.94 365 GLY B C 1
ATOM 7143 O O . GLY B 1 365 ? 21.5 -17.906 -32.094 1 92.94 365 GLY B O 1
ATOM 7144 N N . THR B 1 366 ? 23.391 -16.734 -31.656 1 93.88 366 THR B N 1
ATOM 7145 C CA . THR B 1 366 ? 23.031 -16.188 -30.359 1 93.88 366 THR B CA 1
ATOM 7146 C C . THR B 1 366 ? 23.484 -14.734 -30.234 1 93.88 366 THR B C 1
ATOM 7148 O O . THR B 1 366 ? 24.469 -14.336 -30.875 1 93.88 366 THR B O 1
ATOM 7151 N N . LYS B 1 367 ? 22.719 -13.992 -29.578 1 93.5 367 LYS B N 1
ATOM 7152 C CA . LYS B 1 367 ? 23.094 -12.617 -29.234 1 93.5 367 LYS B CA 1
ATOM 7153 C C . LYS B 1 367 ? 23 -12.398 -27.719 1 93.5 367 LYS B C 1
ATOM 7155 O O . LYS B 1 367 ? 21.906 -12.484 -27.141 1 93.5 367 LYS B O 1
ATOM 7160 N N . GLU B 1 368 ? 24.078 -12.109 -27.125 1 93.81 368 GLU B N 1
ATOM 7161 C CA . GLU B 1 368 ? 24.109 -11.906 -25.672 1 93.81 368 GLU B CA 1
ATOM 7162 C C . GLU B 1 368 ? 23.453 -10.586 -25.297 1 93.81 368 GLU B C 1
ATOM 7164 O O . GLU B 1 368 ? 23.656 -9.562 -25.969 1 93.81 368 GLU B O 1
ATOM 7169 N N . ILE B 1 369 ? 22.641 -10.594 -24.359 1 93.31 369 ILE B N 1
ATOM 7170 C CA . ILE B 1 369 ? 22.094 -9.406 -23.719 1 93.31 369 ILE B CA 1
ATOM 7171 C C . ILE B 1 369 ? 22.922 -9.078 -22.469 1 93.31 369 ILE B C 1
ATOM 7173 O O . ILE B 1 369 ? 22.578 -9.531 -21.359 1 93.31 369 ILE B O 1
ATOM 7177 N N . ALA B 1 370 ? 23.922 -8.266 -22.656 1 90.88 370 ALA B N 1
ATOM 7178 C CA . ALA B 1 370 ? 24.906 -7.988 -21.594 1 90.88 370 ALA B CA 1
ATOM 7179 C C . ALA B 1 370 ? 24.531 -6.723 -20.828 1 90.88 370 ALA B C 1
ATOM 7181 O O . ALA B 1 370 ? 23.672 -5.949 -21.266 1 90.88 370 ALA B O 1
ATOM 7182 N N . GLY B 1 371 ? 25.094 -6.566 -19.672 1 90.25 371 GLY B N 1
ATOM 7183 C CA . GLY B 1 371 ? 25.016 -5.301 -18.969 1 90.25 371 GLY B CA 1
ATOM 7184 C C . GLY B 1 371 ? 24.078 -5.348 -17.766 1 90.25 371 GLY B C 1
ATOM 7185 O O . GLY B 1 371 ? 23.891 -4.34 -17.078 1 90.25 371 GLY B O 1
ATOM 7186 N N . ILE B 1 372 ? 23.438 -6.539 -17.562 1 88 372 ILE B N 1
ATOM 7187 C CA . ILE B 1 372 ? 22.594 -6.664 -16.375 1 88 372 ILE B CA 1
ATOM 7188 C C . ILE B 1 372 ? 22.922 -7.965 -15.641 1 88 372 ILE B C 1
ATOM 7190 O O . ILE B 1 372 ? 23.438 -8.906 -16.25 1 88 372 ILE B O 1
ATOM 7194 N N . VAL B 1 373 ? 22.641 -7.93 -14.328 1 85.56 373 VAL B N 1
ATOM 7195 C CA . VAL B 1 373 ? 22.625 -9.18 -13.578 1 85.56 373 VAL B CA 1
ATOM 7196 C C . VAL B 1 373 ? 21.438 -10.031 -14.016 1 85.56 373 VAL B C 1
ATOM 7198 O O . VAL B 1 373 ? 20.281 -9.695 -13.734 1 85.56 373 VAL B O 1
ATOM 7201 N N . SER B 1 374 ? 21.75 -11.164 -14.594 1 90.69 374 SER B N 1
ATOM 7202 C CA . SER B 1 374 ? 20.672 -11.922 -15.234 1 90.69 374 SER B CA 1
ATOM 7203 C C . SER B 1 374 ? 20.109 -12.984 -14.297 1 90.69 374 SER B C 1
ATOM 7205 O O . SER B 1 374 ? 19.141 -13.664 -14.625 1 90.69 374 SER B O 1
ATOM 7207 N N . LEU B 1 375 ? 20.734 -13.086 -13.055 1 92.94 375 LEU B N 1
ATOM 7208 C CA . LEU B 1 375 ? 20.219 -14.023 -12.062 1 92.94 375 LEU B CA 1
ATOM 7209 C C . LEU B 1 375 ? 18.859 -13.586 -11.547 1 92.94 375 LEU B C 1
ATOM 7211 O O . LEU B 1 375 ? 18.094 -14.406 -11.023 1 92.94 375 LEU B O 1
ATOM 7215 N N . GLN B 1 376 ? 18.547 -12.383 -11.555 1 94.94 376 GLN B N 1
ATOM 7216 C CA . GLN B 1 376 ? 17.25 -11.789 -11.234 1 94.94 376 GLN B CA 1
ATOM 7217 C C . GLN B 1 376 ? 16.906 -10.672 -12.211 1 94.94 376 GLN B C 1
ATOM 7219 O O . GLN B 1 376 ? 17.359 -9.539 -12.055 1 94.94 376 GLN B O 1
ATOM 7224 N N . ALA B 1 377 ? 16.031 -10.945 -13.125 1 97.56 377 ALA B N 1
ATOM 7225 C CA . ALA B 1 377 ? 15.805 -10.031 -14.234 1 97.56 377 ALA B CA 1
ATOM 7226 C C . ALA B 1 377 ? 14.367 -10.125 -14.742 1 97.56 377 ALA B C 1
ATOM 7228 O O . ALA B 1 377 ? 13.664 -11.102 -14.469 1 97.56 377 ALA B O 1
ATOM 7229 N N . ASP B 1 378 ? 13.875 -9.078 -15.32 1 98.38 378 ASP B N 1
ATOM 7230 C CA . ASP B 1 378 ? 12.641 -8.953 -16.094 1 98.38 378 ASP B CA 1
ATOM 7231 C C . ASP B 1 378 ? 12.945 -8.68 -17.562 1 98.38 378 ASP B C 1
ATOM 7233 O O . ASP B 1 378 ? 13.516 -7.645 -17.906 1 98.38 378 ASP B O 1
ATOM 7237 N N . VAL B 1 379 ? 12.594 -9.633 -18.453 1 98 379 VAL B N 1
ATOM 7238 C CA . VAL B 1 379 ? 12.945 -9.516 -19.859 1 98 379 VAL B CA 1
ATOM 7239 C C . VAL B 1 379 ? 11.688 -9.5 -20.719 1 98 379 VAL B C 1
ATOM 7241 O O . VAL B 1 379 ? 10.828 -10.383 -20.594 1 98 379 VAL B O 1
ATOM 7244 N N . GLN B 1 380 ? 11.562 -8.523 -21.578 1 97.31 380 GLN B N 1
ATOM 7245 C CA . GLN B 1 380 ? 10.484 -8.438 -22.562 1 97.31 380 GLN B CA 1
ATOM 7246 C C . GLN B 1 380 ? 11.031 -8.406 -23.984 1 97.31 380 GLN B C 1
ATOM 7248 O O . GLN B 1 380 ? 11.945 -7.633 -24.281 1 97.31 380 GLN B O 1
ATOM 7253 N N . ALA B 1 381 ? 10.477 -9.266 -24.797 1 96.62 381 ALA B N 1
ATOM 7254 C CA . ALA B 1 381 ? 10.953 -9.352 -26.172 1 96.62 381 ALA B CA 1
ATOM 7255 C C . ALA B 1 381 ? 9.789 -9.508 -27.156 1 96.62 381 ALA B C 1
ATOM 7257 O O . ALA B 1 381 ? 8.75 -10.062 -26.797 1 96.62 381 ALA B O 1
ATOM 7258 N N . VAL B 1 382 ? 10.016 -8.992 -28.328 1 96.31 382 VAL B N 1
ATOM 7259 C CA . VAL B 1 382 ? 9.133 -9.211 -29.469 1 96.31 382 VAL B CA 1
ATOM 7260 C C . VAL B 1 382 ? 9.93 -9.773 -30.656 1 96.31 382 VAL B C 1
ATOM 7262 O O . VAL B 1 382 ? 10.914 -9.172 -31.078 1 96.31 382 VAL B O 1
ATOM 7265 N N . PHE B 1 383 ? 9.508 -10.906 -31.125 1 95.62 383 PHE B N 1
ATOM 7266 C CA . PHE B 1 383 ? 10.156 -11.562 -32.25 1 95.62 383 PHE B CA 1
ATOM 7267 C C . PHE B 1 383 ? 9.312 -11.438 -33.531 1 95.62 383 PHE B C 1
ATOM 7269 O O . PHE B 1 383 ? 8.117 -11.75 -33.5 1 95.62 383 PHE B O 1
ATOM 7276 N N . GLU B 1 384 ? 9.93 -10.984 -34.562 1 93.75 384 GLU B N 1
ATOM 7277 C CA . GLU B 1 384 ? 9.289 -10.992 -35.875 1 93.75 384 GLU B CA 1
ATOM 7278 C C . GLU B 1 384 ? 9.688 -12.234 -36.688 1 93.75 384 GLU B C 1
ATOM 7280 O O . GLU B 1 384 ? 10.859 -12.609 -36.719 1 93.75 384 GLU B O 1
ATOM 7285 N N . VAL B 1 385 ? 8.656 -12.797 -37.281 1 85.69 385 VAL B N 1
ATOM 7286 C CA . VAL B 1 385 ? 8.875 -14.047 -38 1 85.69 385 VAL B CA 1
ATOM 7287 C C . VAL B 1 385 ? 8.609 -13.852 -39.469 1 85.69 385 VAL B C 1
ATOM 7289 O O . VAL B 1 385 ? 7.508 -14.141 -39.969 1 85.69 385 VAL B O 1
ATOM 7292 N N . PRO B 1 386 ? 9.547 -13.492 -40.375 1 76.31 386 PRO B N 1
ATOM 7293 C CA . PRO B 1 386 ? 9.258 -13.156 -41.781 1 76.31 386 PRO B CA 1
ATOM 7294 C C . PRO B 1 386 ? 9.203 -14.391 -42.688 1 76.31 386 PRO B C 1
ATOM 7296 O O . PRO B 1 386 ? 8.609 -14.344 -43.75 1 76.31 386 PRO B O 1
ATOM 7299 N N . ASN B 1 387 ? 9.664 -15.539 -42.406 1 86.81 387 ASN B N 1
ATOM 7300 C CA . ASN B 1 387 ? 9.805 -16.656 -43.344 1 86.81 387 ASN B CA 1
ATOM 7301 C C . ASN B 1 387 ? 9 -17.875 -42.875 1 86.81 387 ASN B C 1
ATOM 7303 O O . ASN B 1 387 ? 9.547 -18.969 -42.719 1 86.81 387 ASN B O 1
ATOM 7307 N N . LEU B 1 388 ? 7.664 -17.641 -42.875 1 93.19 388 LEU B N 1
ATOM 7308 C CA . LEU B 1 388 ? 6.797 -18.688 -42.344 1 93.19 388 LEU B CA 1
ATOM 7309 C C . LEU B 1 388 ? 6.746 -19.891 -43.281 1 93.19 388 LEU B C 1
ATOM 7311 O O . LEU B 1 388 ? 6.383 -21 -42.875 1 93.19 388 LEU B O 1
ATOM 7315 N N . GLU B 1 389 ? 7.086 -19.656 -44.531 1 91.12 389 GLU B N 1
ATOM 7316 C CA . GLU B 1 389 ? 7.035 -20.719 -45.531 1 91.12 389 GLU B CA 1
ATOM 7317 C C . GLU B 1 389 ? 8.023 -21.844 -45.188 1 91.12 389 GLU B C 1
ATOM 7319 O O . GLU B 1 389 ? 7.863 -22.969 -45.625 1 91.12 389 GLU B O 1
ATOM 7324 N N . ASP B 1 390 ? 9.039 -21.531 -44.406 1 92.62 390 ASP B N 1
ATOM 7325 C CA . ASP B 1 390 ? 10.07 -22.5 -44.062 1 92.62 390 ASP B CA 1
ATOM 7326 C C . ASP B 1 390 ? 9.625 -23.375 -42.875 1 92.62 390 ASP B C 1
ATOM 7328 O O . ASP B 1 390 ? 10.328 -24.297 -42.5 1 92.62 390 ASP B O 1
ATOM 7332 N N . ALA B 1 391 ? 8.414 -23.203 -42.344 1 95.69 391 ALA B N 1
ATOM 7333 C CA . ALA B 1 391 ? 7.93 -23.953 -41.188 1 95.69 391 ALA B CA 1
ATOM 7334 C C . ALA B 1 391 ? 7.762 -25.438 -41.531 1 95.69 391 ALA B C 1
ATOM 7336 O O . ALA B 1 391 ? 7.301 -25.781 -42.594 1 95.69 391 ALA B O 1
ATOM 7337 N N . GLU B 1 392 ? 8.172 -26.234 -40.531 1 95.31 392 GLU B N 1
ATOM 7338 C CA . GLU B 1 392 ? 7.984 -27.672 -40.688 1 95.31 392 GLU B CA 1
ATOM 7339 C C . GLU B 1 392 ? 6.523 -28.062 -40.531 1 95.31 392 GLU B C 1
ATOM 7341 O O . GLU B 1 392 ? 5.766 -27.344 -39.844 1 95.31 392 GLU B O 1
ATOM 7346 N N . THR B 1 393 ? 6.211 -29.203 -41.094 1 96.69 393 THR B N 1
ATOM 7347 C CA . THR B 1 393 ? 4.84 -29.703 -40.938 1 96.69 393 THR B CA 1
ATOM 7348 C C . THR B 1 393 ? 4.629 -30.344 -39.594 1 96.69 393 THR B C 1
ATOM 7350 O O . THR B 1 393 ? 5.461 -31.125 -39.125 1 96.69 393 THR B O 1
ATOM 7353 N N . LEU B 1 394 ? 3.582 -30.031 -39.031 1 97.62 394 LEU B N 1
ATOM 7354 C CA . LEU B 1 394 ? 3.246 -30.609 -37.719 1 97.62 394 LEU B CA 1
ATOM 7355 C C . LEU B 1 394 ? 2.697 -32.031 -37.875 1 97.62 394 LEU B C 1
ATOM 7357 O O . LEU B 1 394 ? 1.771 -32.25 -38.656 1 97.62 394 LEU B O 1
ATOM 7361 N N . ASP B 1 395 ? 3.307 -32.969 -37.188 1 96.38 395 ASP B N 1
ATOM 7362 C CA . ASP B 1 395 ? 2.672 -34.281 -37.031 1 96.38 395 ASP B CA 1
ATOM 7363 C C . ASP B 1 395 ? 1.428 -34.188 -36.156 1 96.38 395 ASP B C 1
ATOM 7365 O O . ASP B 1 395 ? 1.518 -33.844 -35 1 96.38 395 ASP B O 1
ATOM 7369 N N . PRO B 1 396 ? 0.297 -34.5 -36.656 1 95.38 396 PRO B N 1
ATOM 7370 C CA . PRO B 1 396 ? -0.968 -34.344 -35.938 1 95.38 396 PRO B CA 1
ATOM 7371 C C . PRO B 1 396 ? -0.993 -35.062 -34.594 1 95.38 396 PRO B C 1
ATOM 7373 O O . PRO B 1 396 ? -1.8 -34.75 -33.719 1 95.38 396 PRO B O 1
ATOM 7376 N N . LYS B 1 397 ? -0.121 -36.031 -34.406 1 95 397 LYS B N 1
ATOM 7377 C CA . LYS B 1 397 ? -0.095 -36.781 -33.188 1 95 397 LYS B CA 1
ATOM 7378 C C . LYS B 1 397 ? 0.26 -35.906 -31.984 1 95 397 LYS B C 1
ATOM 7380 O O . LYS B 1 397 ? -0.08 -36.219 -30.844 1 95 397 LYS B O 1
ATOM 7385 N N . TRP B 1 398 ? 0.893 -34.781 -32.281 1 96 398 TRP B N 1
ATOM 7386 C CA . TRP B 1 398 ? 1.398 -33.906 -31.219 1 96 398 TRP B CA 1
ATOM 7387 C C . TRP B 1 398 ? 0.356 -32.875 -30.812 1 96 398 TRP B C 1
ATOM 7389 O O . TRP B 1 398 ? 0.537 -32.156 -29.828 1 96 398 TRP B O 1
ATOM 7399 N N . LEU B 1 399 ? -0.708 -32.812 -31.562 1 94.06 399 LEU B N 1
ATOM 7400 C CA . LEU B 1 399 ? -1.702 -31.766 -31.328 1 94.06 399 LEU B CA 1
ATOM 7401 C C . LEU B 1 399 ? -2.221 -31.828 -29.891 1 94.06 399 LEU B C 1
ATOM 7403 O O . LEU B 1 399 ? -2.559 -30.797 -29.297 1 94.06 399 LEU B O 1
ATOM 7407 N N . GLN B 1 400 ? -2.199 -33 -29.266 1 92.5 400 GLN B N 1
ATOM 7408 C CA . GLN B 1 400 ? -2.748 -33.156 -27.922 1 92.5 400 GLN B CA 1
ATOM 7409 C C . GLN B 1 400 ? -1.636 -33.281 -26.875 1 92.5 400 GLN B C 1
ATOM 7411 O O . GLN B 1 400 ? -1.906 -33.469 -25.688 1 92.5 400 GLN B O 1
ATOM 7416 N N . ASP B 1 401 ? -0.404 -33.156 -27.281 1 96.12 401 ASP B N 1
ATOM 7417 C CA . ASP B 1 401 ? 0.713 -33.312 -26.359 1 96.12 401 ASP B CA 1
ATOM 7418 C C . ASP B 1 401 ? 1.849 -32.375 -26.688 1 96.12 401 ASP B C 1
ATOM 7420 O O . ASP B 1 401 ? 2.967 -32.781 -26.984 1 96.12 401 ASP B O 1
ATOM 7424 N N . PRO B 1 402 ? 1.535 -31.125 -26.578 1 97.12 402 PRO B N 1
ATOM 7425 C CA . PRO B 1 402 ? 2.6 -30.156 -26.859 1 97.12 402 PRO B CA 1
ATOM 7426 C C . PRO B 1 402 ? 3.805 -30.328 -25.938 1 97.12 402 PRO B C 1
ATOM 7428 O O . PRO B 1 402 ? 4.934 -30.031 -26.328 1 97.12 402 PRO B O 1
ATOM 7431 N N . LYS B 1 403 ? 3.605 -30.719 -24.719 1 96.38 403 LYS B N 1
ATOM 7432 C CA . LYS B 1 403 ? 4.715 -30.984 -23.812 1 96.38 403 LYS B CA 1
ATOM 7433 C C . LYS B 1 403 ? 5.652 -32.062 -24.375 1 96.38 403 LYS B C 1
ATOM 7435 O O . LYS B 1 403 ? 6.871 -31.891 -24.344 1 96.38 403 LYS B O 1
ATOM 7440 N N . GLY B 1 404 ? 5.066 -33.125 -24.859 1 97.06 404 GLY B N 1
ATOM 7441 C CA . GLY B 1 404 ? 5.859 -34.156 -25.484 1 97.06 404 GLY B CA 1
ATOM 7442 C C . GLY B 1 404 ? 6.617 -33.688 -26.703 1 97.06 404 GLY B C 1
ATOM 7443 O O . GLY B 1 404 ? 7.762 -34.062 -26.922 1 97.06 404 GLY B O 1
ATOM 7444 N N . LEU B 1 405 ? 5.945 -32.844 -27.484 1 98.06 405 LEU B N 1
ATOM 7445 C CA . LEU B 1 405 ? 6.598 -32.281 -28.672 1 98.06 405 LEU B CA 1
ATOM 7446 C C . LEU B 1 405 ? 7.805 -31.438 -28.281 1 98.06 405 LEU B C 1
ATOM 7448 O O . LEU B 1 405 ? 8.859 -31.516 -28.922 1 98.06 405 LEU B O 1
ATOM 7452 N N . CYS B 1 406 ? 7.672 -30.688 -27.25 1 98.06 406 CYS B N 1
ATOM 7453 C CA . CYS B 1 406 ? 8.789 -29.891 -26.766 1 98.06 406 CYS B CA 1
ATOM 7454 C C . CYS B 1 406 ? 9.93 -30.766 -26.266 1 98.06 406 CYS B C 1
ATOM 7456 O O . CYS B 1 406 ? 11.102 -30.422 -26.422 1 98.06 406 CYS B O 1
ATOM 7458 N N . ALA B 1 407 ? 9.57 -31.875 -25.656 1 96.69 407 ALA B N 1
ATOM 7459 C CA . ALA B 1 407 ? 10.594 -32.812 -25.219 1 96.69 407 ALA B CA 1
ATOM 7460 C C . ALA B 1 407 ? 11.352 -33.406 -26.406 1 96.69 407 ALA B C 1
ATOM 7462 O O . ALA B 1 407 ? 12.57 -33.594 -26.344 1 96.69 407 ALA B O 1
ATOM 7463 N N . GLU B 1 408 ? 10.633 -33.688 -27.422 1 96.31 408 GLU B N 1
ATOM 7464 C CA . GLU B 1 408 ? 11.227 -34.281 -28.609 1 96.31 408 GLU B CA 1
ATOM 7465 C C . GLU B 1 408 ? 11.977 -33.25 -29.438 1 96.31 408 GLU B C 1
ATOM 7467 O O . GLU B 1 408 ? 13.07 -33.5 -29.938 1 96.31 408 GLU B O 1
ATOM 7472 N N . LYS B 1 409 ? 11.32 -32.094 -29.609 1 96.06 409 LYS B N 1
ATOM 7473 C CA . LYS B 1 409 ? 11.898 -31.016 -30.375 1 96.06 409 LYS B CA 1
ATOM 7474 C C . LYS B 1 409 ? 12.391 -29.891 -29.469 1 96.06 409 LYS B C 1
ATOM 7476 O O . LYS B 1 409 ? 11.938 -28.75 -29.562 1 96.06 409 LYS B O 1
ATOM 7481 N N . GLY B 1 410 ? 13.359 -30.234 -28.672 1 94.19 410 GLY B N 1
ATOM 7482 C CA . GLY B 1 410 ? 13.93 -29.312 -27.703 1 94.19 410 GLY B CA 1
ATOM 7483 C C . GLY B 1 410 ? 14.68 -28.156 -28.344 1 94.19 410 GLY B C 1
ATOM 7484 O O . GLY B 1 410 ? 14.734 -28.062 -29.578 1 94.19 410 GLY B O 1
ATOM 7485 N N . ALA B 1 411 ? 15.258 -27.359 -27.594 1 95.75 411 ALA B N 1
ATOM 7486 C CA . ALA B 1 411 ? 15.883 -26.109 -28.031 1 95.75 411 ALA B CA 1
ATOM 7487 C C . ALA B 1 411 ? 17.062 -26.375 -28.969 1 95.75 411 ALA B C 1
ATOM 7489 O O . ALA B 1 411 ? 17.391 -25.562 -29.828 1 95.75 411 ALA B O 1
ATOM 7490 N N . SER B 1 412 ? 17.688 -27.484 -28.781 1 92.88 412 SER B N 1
ATOM 7491 C CA . SER B 1 412 ? 18.891 -27.781 -29.547 1 92.88 412 SER B CA 1
ATOM 7492 C C . SER B 1 412 ? 18.562 -28.453 -30.875 1 92.88 412 SER B C 1
ATOM 7494 O O . SER B 1 412 ? 19.453 -28.703 -31.688 1 92.88 412 SER B O 1
ATOM 7496 N N . VAL B 1 413 ? 17.344 -28.766 -31.047 1 95.94 413 VAL B N 1
ATOM 7497 C CA . VAL B 1 413 ? 16.938 -29.406 -32.281 1 95.94 413 VAL B CA 1
ATOM 7498 C C . VAL B 1 413 ? 16.609 -28.359 -33.344 1 95.94 413 VAL B C 1
ATOM 7500 O O . VAL B 1 413 ? 15.625 -27.609 -33.219 1 95.94 413 VAL B O 1
ATOM 7503 N N . PRO B 1 414 ? 17.375 -28.359 -34.406 1 93.56 414 PRO B N 1
ATOM 7504 C CA . PRO B 1 414 ? 17.109 -27.359 -35.438 1 93.56 414 PRO B CA 1
ATOM 7505 C C . PRO B 1 414 ? 15.734 -27.516 -36.062 1 93.56 414 PRO B C 1
ATOM 7507 O O . PRO B 1 414 ? 15.156 -28.609 -36.031 1 93.56 414 PRO B O 1
ATOM 7510 N N . GLY B 1 415 ? 15.281 -26.5 -36.625 1 93.56 415 GLY B N 1
ATOM 7511 C CA . GLY B 1 415 ? 14 -26.5 -37.312 1 93.56 415 GLY B CA 1
ATOM 7512 C C . GLY B 1 415 ? 13.906 -25.438 -38.406 1 93.56 415 GLY B C 1
ATOM 7513 O O . GLY B 1 415 ? 14.898 -24.797 -38.75 1 93.56 415 GLY B O 1
ATOM 7514 N N . GLY B 1 416 ? 12.75 -25.359 -39.062 1 94.75 416 GLY B N 1
ATOM 7515 C CA . GLY B 1 416 ? 12.523 -24.359 -40.094 1 94.75 416 GLY B CA 1
ATOM 7516 C C . GLY B 1 416 ? 12.352 -22.953 -39.562 1 94.75 416 GLY B C 1
ATOM 7517 O O . GLY B 1 416 ? 13.258 -22.125 -39.656 1 94.75 416 GLY B O 1
ATOM 7518 N N . VAL B 1 417 ? 11.219 -22.781 -38.906 1 95.25 417 VAL B N 1
ATOM 7519 C CA . VAL B 1 417 ? 10.969 -21.516 -38.219 1 95.25 417 VAL B CA 1
ATOM 7520 C C . VAL B 1 417 ? 11.047 -21.734 -36.719 1 95.25 417 VAL B C 1
ATOM 7522 O O . VAL B 1 417 ? 10.023 -21.953 -36.062 1 95.25 417 VAL B O 1
ATOM 7525 N N . GLY B 1 418 ? 12.312 -21.609 -36.219 1 94.81 418 GLY B N 1
ATOM 7526 C CA . GLY B 1 418 ? 12.633 -21.922 -34.844 1 94.81 418 GLY B CA 1
ATOM 7527 C C . GLY B 1 418 ? 13.359 -23.25 -34.688 1 94.81 418 GLY B C 1
ATOM 7528 O O . GLY B 1 418 ? 13.445 -24.031 -35.625 1 94.81 418 GLY B O 1
ATOM 7529 N N . PRO B 1 419 ? 13.789 -23.453 -33.406 1 97.56 419 PRO B N 1
ATOM 7530 C CA . PRO B 1 419 ? 13.445 -22.703 -32.188 1 97.56 419 PRO B CA 1
ATOM 7531 C C . PRO B 1 419 ? 14.156 -21.359 -32.125 1 97.56 419 PRO B C 1
ATOM 7533 O O . PRO B 1 419 ? 15.312 -21.234 -32.531 1 97.56 419 PRO B O 1
ATOM 7536 N N . PHE B 1 420 ? 13.461 -20.344 -31.703 1 97.38 420 PHE B N 1
ATOM 7537 C CA . PHE B 1 420 ? 14.047 -19.047 -31.391 1 97.38 420 PHE B CA 1
ATOM 7538 C C . PHE B 1 420 ? 13.438 -18.469 -30.109 1 97.38 420 PHE B C 1
ATOM 7540 O O . PHE B 1 420 ? 12.289 -18.766 -29.781 1 97.38 420 PHE B O 1
ATOM 7547 N N . GLY B 1 421 ? 14.188 -17.766 -29.312 1 97.94 421 GLY B N 1
ATOM 7548 C CA . GLY B 1 421 ? 13.742 -17.219 -28.047 1 97.94 421 GLY B CA 1
ATOM 7549 C C . GLY B 1 421 ? 14.875 -16.75 -27.156 1 97.94 421 GLY B C 1
ATOM 7550 O O . GLY B 1 421 ? 15.766 -16.031 -27.609 1 97.94 421 GLY B O 1
ATOM 7551 N N . LEU B 1 422 ? 14.82 -17.156 -25.938 1 98.19 422 LEU B N 1
ATOM 7552 C CA . LEU B 1 422 ? 15.797 -16.703 -24.953 1 98.19 422 LEU B CA 1
ATOM 7553 C C . LEU B 1 422 ? 16.516 -17.906 -24.312 1 98.19 422 LEU B C 1
ATOM 7555 O O . LEU B 1 422 ? 15.883 -18.922 -24.031 1 98.19 422 LEU B O 1
ATOM 7559 N N . LEU B 1 423 ? 17.797 -17.812 -24.141 1 98.19 423 LEU B N 1
ATOM 7560 C CA . LEU B 1 423 ? 18.562 -18.641 -23.219 1 98.19 423 LEU B CA 1
ATOM 7561 C C . LEU B 1 423 ? 18.828 -17.891 -21.906 1 98.19 423 LEU B C 1
ATOM 7563 O O . LEU B 1 423 ? 19.484 -16.859 -21.922 1 98.19 423 LEU B O 1
ATOM 7567 N N . VAL B 1 424 ? 18.281 -18.438 -20.844 1 98.06 424 VAL B N 1
ATOM 7568 C CA . VAL B 1 424 ? 18.438 -17.75 -19.562 1 98.06 424 VAL B CA 1
ATOM 7569 C C . VAL B 1 424 ? 19.266 -18.625 -18.609 1 98.06 424 VAL B C 1
ATOM 7571 O O . VAL B 1 424 ? 19.422 -19.828 -18.828 1 98.06 424 VAL B O 1
ATOM 7574 N N . MET B 1 425 ? 19.844 -18 -17.609 1 96.69 425 MET B N 1
ATOM 7575 C CA . MET B 1 425 ? 20.719 -18.688 -16.656 1 96.69 425 MET B CA 1
ATOM 7576 C C . MET B 1 425 ? 21.75 -19.547 -17.375 1 96.69 425 MET B C 1
ATOM 7578 O O . MET B 1 425 ? 21.938 -20.719 -17.047 1 96.69 425 MET B O 1
ATOM 7582 N N . ALA B 1 426 ? 22.375 -18.938 -18.328 1 97 426 ALA B N 1
ATOM 7583 C CA . ALA B 1 426 ? 23.312 -19.656 -19.172 1 97 426 ALA B CA 1
ATOM 7584 C C . ALA B 1 426 ? 24.734 -19.531 -18.656 1 97 426 ALA B C 1
ATOM 7586 O O . ALA B 1 426 ? 25.172 -18.453 -18.266 1 97 426 ALA B O 1
ATOM 7587 N N . SER B 1 427 ? 25.406 -20.672 -18.656 1 96.12 427 SER B N 1
ATOM 7588 C CA . SER B 1 427 ? 26.844 -20.641 -18.391 1 96.12 427 SER B CA 1
ATOM 7589 C C . SER B 1 427 ? 27.609 -20.062 -19.578 1 96.12 427 SER B C 1
ATOM 7591 O O . SER B 1 427 ? 27.078 -19.969 -20.688 1 96.12 427 SER B O 1
ATOM 7593 N N . GLY B 1 428 ? 28.812 -19.688 -19.312 1 93.38 428 GLY B N 1
ATOM 7594 C CA . GLY B 1 428 ? 29.609 -19.094 -20.375 1 93.38 428 GLY B CA 1
ATOM 7595 C C . GLY B 1 428 ? 29.812 -20 -21.562 1 93.38 428 GLY B C 1
ATOM 7596 O O . GLY B 1 428 ? 29.875 -19.531 -22.703 1 93.38 428 GLY B O 1
ATOM 7597 N N . ASP B 1 429 ? 29.875 -21.25 -21.281 1 94.31 429 ASP B N 1
ATOM 7598 C CA . ASP B 1 429 ? 30.109 -22.203 -22.359 1 94.31 429 ASP B CA 1
ATOM 7599 C C . ASP B 1 429 ? 28.797 -22.75 -22.906 1 94.31 429 ASP B C 1
ATOM 7601 O O . ASP B 1 429 ? 28.797 -23.672 -23.719 1 94.31 429 ASP B O 1
ATOM 7605 N N . LEU B 1 430 ? 27.625 -22.312 -22.406 1 94.5 430 LEU B N 1
ATOM 7606 C CA . LEU B 1 430 ? 26.266 -22.641 -22.812 1 94.5 430 LEU B CA 1
ATOM 7607 C C . LEU B 1 430 ? 25.969 -24.125 -22.578 1 94.5 430 LEU B C 1
ATOM 7609 O O . LEU B 1 430 ? 25 -24.656 -23.125 1 94.5 430 LEU B O 1
ATOM 7613 N N . ARG B 1 431 ? 26.812 -24.781 -21.688 1 94.25 431 ARG B N 1
ATOM 7614 C CA . ARG B 1 431 ? 26.5 -26.156 -21.344 1 94.25 431 ARG B CA 1
ATOM 7615 C C . ARG B 1 431 ? 25.312 -26.234 -20.391 1 94.25 431 ARG B C 1
ATOM 7617 O O . ARG B 1 431 ? 24.609 -27.25 -20.344 1 94.25 431 ARG B O 1
ATOM 7624 N N . GLU B 1 432 ? 25.203 -25.219 -19.672 1 95.88 432 GLU B N 1
ATOM 7625 C CA . GLU B 1 432 ? 24.078 -25.094 -18.75 1 95.88 432 GLU B CA 1
ATOM 7626 C C . GLU B 1 432 ? 23.234 -23.875 -19.094 1 95.88 432 GLU B C 1
ATOM 7628 O O . GLU B 1 432 ? 23.75 -22.75 -19.172 1 95.88 432 GLU B O 1
ATOM 7633 N N . HIS B 1 433 ? 22 -24.062 -19.406 1 97.19 433 HIS B N 1
ATOM 7634 C CA . HIS B 1 433 ? 21.078 -22.969 -19.672 1 97.19 433 HIS B CA 1
ATOM 7635 C C . HIS B 1 433 ? 19.625 -23.469 -19.688 1 97.19 433 HIS B C 1
ATOM 7637 O O . HIS B 1 433 ? 19.391 -24.672 -19.812 1 97.19 433 HIS B O 1
ATOM 7643 N N . THR B 1 434 ? 18.703 -22.609 -19.5 1 97.94 434 THR B N 1
ATOM 7644 C CA . THR B 1 434 ? 17.281 -22.844 -19.703 1 97.94 434 THR B CA 1
ATOM 7645 C C . THR B 1 434 ? 16.797 -22.094 -20.953 1 97.94 434 THR B C 1
ATOM 7647 O O . THR B 1 434 ? 17.031 -20.891 -21.078 1 97.94 434 THR B O 1
ATOM 7650 N N . ALA B 1 435 ? 16.141 -22.828 -21.812 1 98.62 435 ALA B N 1
ATOM 7651 C CA . ALA B 1 435 ? 15.688 -22.219 -23.047 1 98.62 435 ALA B CA 1
ATOM 7652 C C . ALA B 1 435 ? 14.18 -21.984 -23.031 1 98.62 435 ALA B C 1
ATOM 7654 O O . ALA B 1 435 ? 13.406 -22.891 -22.719 1 98.62 435 ALA B O 1
ATOM 7655 N N . ILE B 1 436 ? 13.75 -20.766 -23.266 1 98.81 436 ILE B N 1
ATOM 7656 C CA . ILE B 1 436 ? 12.367 -20.406 -23.531 1 98.81 436 ILE B CA 1
ATOM 7657 C C . ILE B 1 436 ? 12.211 -20 -25 1 98.81 436 ILE B C 1
ATOM 7659 O O . ILE B 1 436 ? 12.82 -19.016 -25.453 1 98.81 436 ILE B O 1
ATOM 7663 N N . PHE B 1 437 ? 11.32 -20.734 -25.734 1 98.62 437 PHE B N 1
ATOM 7664 C CA . PHE B 1 437 ? 11.414 -20.484 -27.172 1 98.62 437 PHE B CA 1
ATOM 7665 C C . PHE B 1 437 ? 10.094 -20.781 -27.875 1 98.62 437 PHE B C 1
ATOM 7667 O O . PHE B 1 437 ? 9.195 -21.391 -27.266 1 98.62 437 PHE B O 1
ATOM 7674 N N . PHE B 1 438 ? 10.023 -20.312 -29.094 1 98.31 438 PHE B N 1
ATOM 7675 C CA . PHE B 1 438 ? 8.922 -20.594 -30 1 98.31 438 PHE B CA 1
ATOM 7676 C C . PHE B 1 438 ? 9.398 -21.453 -31.172 1 98.31 438 PHE B C 1
ATOM 7678 O O . PHE B 1 438 ? 10.562 -21.406 -31.562 1 98.31 438 PHE B O 1
ATOM 7685 N N . ARG B 1 439 ? 8.516 -22.25 -31.625 1 97.25 439 ARG B N 1
ATOM 7686 C CA . ARG B 1 439 ? 8.609 -22.953 -32.906 1 97.25 439 ARG B CA 1
ATOM 7687 C C . ARG B 1 439 ? 7.305 -22.844 -33.688 1 97.25 439 ARG B C 1
ATOM 7689 O O . ARG B 1 439 ? 6.219 -22.938 -33.094 1 97.25 439 ARG B O 1
ATOM 7696 N N . VAL B 1 440 ? 7.449 -22.594 -35 1 97 440 VAL B N 1
ATOM 7697 C CA . VAL B 1 440 ? 6.25 -22.484 -35.812 1 97 440 VAL B CA 1
ATOM 7698 C C . VAL B 1 440 ? 6.141 -23.703 -36.75 1 97 440 VAL B C 1
ATOM 7700 O O . VAL B 1 440 ? 7.121 -24.094 -37.375 1 97 440 VAL B O 1
ATOM 7703 N N . PHE B 1 441 ? 4.973 -24.266 -36.812 1 97.25 441 PHE B N 1
ATOM 7704 C CA . PHE B 1 441 ? 4.688 -25.406 -37.688 1 97.25 441 PHE B CA 1
ATOM 7705 C C . PHE B 1 441 ? 3.588 -25.047 -38.656 1 97.25 441 PHE B C 1
ATOM 7707 O O . PHE B 1 441 ? 2.738 -24.203 -38.406 1 97.25 441 PHE B O 1
ATOM 7714 N N . LYS B 1 442 ? 3.672 -25.734 -39.781 1 96.5 442 LYS B N 1
ATOM 7715 C CA . LYS B 1 442 ? 2.533 -25.734 -40.688 1 96.5 442 LYS B CA 1
ATOM 7716 C C . LYS B 1 442 ? 1.508 -26.781 -40.281 1 96.5 442 LYS B C 1
ATOM 7718 O O . LYS B 1 442 ? 1.868 -27.922 -39.969 1 96.5 442 LYS B O 1
ATOM 7723 N N . HIS B 1 443 ? 0.37 -26.469 -40.156 1 95.75 443 HIS B N 1
ATOM 7724 C CA . HIS B 1 443 ? -0.741 -27.375 -39.875 1 95.75 443 HIS B CA 1
ATOM 7725 C C . HIS B 1 443 ? -1.953 -27.031 -40.75 1 95.75 443 HIS B C 1
ATOM 7727 O O . HIS B 1 443 ? -2.574 -25.984 -40.562 1 95.75 443 HIS B O 1
ATOM 7733 N N . LEU B 1 444 ? -2.25 -28.016 -41.656 1 91.31 444 LEU B N 1
ATOM 7734 C CA . LEU B 1 444 ? -3.283 -27.781 -42.656 1 91.31 444 LEU B CA 1
ATOM 7735 C C . LEU B 1 444 ? -2.996 -26.516 -43.469 1 91.31 444 LEU B C 1
ATOM 7737 O O . LEU B 1 444 ? -1.922 -26.375 -44.031 1 91.31 444 LEU B O 1
ATOM 7741 N N . ASP B 1 445 ? -3.857 -25.516 -43.531 1 89.56 445 ASP B N 1
ATOM 7742 C CA . ASP B 1 445 ? -3.648 -24.328 -44.344 1 89.56 445 ASP B CA 1
ATOM 7743 C C . ASP B 1 445 ? -3.318 -23.109 -43.469 1 89.56 445 ASP B C 1
ATOM 7745 O O . ASP B 1 445 ? -3.561 -21.969 -43.875 1 89.56 445 ASP B O 1
ATOM 7749 N N . THR B 1 446 ? -2.832 -23.5 -42.312 1 94.44 446 THR B N 1
ATOM 7750 C CA . THR B 1 446 ? -2.469 -22.422 -41.406 1 94.44 446 THR B CA 1
ATOM 7751 C C . THR B 1 446 ? -1.193 -22.766 -40.656 1 94.44 446 THR B C 1
ATOM 7753 O O . THR B 1 446 ? -0.434 -23.641 -41.062 1 94.44 446 THR B O 1
ATOM 7756 N N . TYR B 1 447 ? -0.874 -21.984 -39.625 1 96.31 447 TYR B N 1
ATOM 7757 C CA . TYR B 1 447 ? 0.318 -22.203 -38.812 1 96.31 447 TYR B CA 1
ATOM 7758 C C . TYR B 1 447 ? -0.049 -22.375 -37.344 1 96.31 447 TYR B C 1
ATOM 7760 O O . TYR B 1 447 ? -1.049 -21.828 -36.875 1 96.31 447 TYR B O 1
ATOM 7768 N N . LYS B 1 448 ? 0.691 -23.188 -36.656 1 96.56 448 LYS B N 1
ATOM 7769 C CA . LYS B 1 448 ? 0.608 -23.359 -35.219 1 96.56 448 LYS B CA 1
ATOM 7770 C C . LYS B 1 448 ? 1.918 -22.969 -34.531 1 96.56 448 LYS B C 1
ATOM 7772 O O . LYS B 1 448 ? 3 -23.328 -35 1 96.56 448 LYS B O 1
ATOM 7777 N N . VAL B 1 449 ? 1.789 -22.188 -33.531 1 97.38 449 VAL B N 1
ATOM 7778 C CA . VAL B 1 449 ? 2.973 -21.75 -32.812 1 97.38 449 VAL B CA 1
ATOM 7779 C C . VAL B 1 449 ? 3.102 -22.547 -31.5 1 97.38 449 VAL B C 1
ATOM 7781 O O . VAL B 1 449 ? 2.156 -22.609 -30.703 1 97.38 449 VAL B O 1
ATOM 7784 N N . LEU B 1 450 ? 4.238 -23.203 -31.328 1 98.19 450 LEU B N 1
ATOM 7785 C CA . LEU B 1 450 ? 4.582 -23.922 -30.109 1 98.19 450 LEU B CA 1
ATOM 7786 C C . LEU B 1 450 ? 5.48 -23.078 -29.219 1 98.19 450 LEU B C 1
ATOM 7788 O O . LEU B 1 450 ? 6.473 -22.516 -29.672 1 98.19 450 LEU B O 1
ATOM 7792 N N . MET B 1 451 ? 5.078 -22.906 -27.969 1 98.75 451 MET B N 1
ATOM 7793 C CA . MET B 1 451 ? 5.934 -22.297 -26.953 1 98.75 451 MET B CA 1
ATOM 7794 C C . MET B 1 451 ? 6.48 -23.375 -26 1 98.75 451 MET B C 1
ATOM 7796 O O . MET B 1 451 ? 5.738 -24.25 -25.562 1 98.75 451 MET B O 1
ATOM 7800 N N . CYS B 1 452 ? 7.809 -23.297 -25.734 1 98.81 452 CYS B N 1
ATOM 7801 C CA . CYS B 1 452 ? 8.445 -24.297 -24.906 1 98.81 452 CYS B CA 1
ATOM 7802 C C . CYS B 1 452 ? 9.328 -23.641 -23.844 1 98.81 452 CYS B C 1
ATOM 7804 O O . CYS B 1 452 ? 9.898 -22.578 -24.078 1 98.81 452 CYS B O 1
ATOM 7806 N N . THR B 1 453 ? 9.391 -24.188 -22.688 1 98.69 453 THR B N 1
ATOM 7807 C CA . THR B 1 453 ? 10.484 -24.047 -21.734 1 98.69 453 THR B CA 1
ATOM 7808 C C . THR B 1 453 ? 11.234 -25.375 -21.578 1 98.69 453 THR B C 1
ATOM 7810 O O . THR B 1 453 ? 10.688 -26.344 -21.062 1 98.69 453 THR B O 1
ATOM 7813 N N . ASP B 1 454 ? 12.438 -25.375 -22.031 1 98.25 454 ASP B N 1
ATOM 7814 C CA . ASP B 1 454 ? 13.242 -26.594 -22.078 1 98.25 454 ASP B CA 1
ATOM 7815 C C . ASP B 1 454 ? 14.281 -26.609 -20.953 1 98.25 454 ASP B C 1
ATOM 7817 O O . ASP B 1 454 ? 15.25 -25.828 -20.984 1 98.25 454 ASP B O 1
ATOM 7821 N N . LEU B 1 455 ? 14.18 -27.547 -20.016 1 96.94 455 LEU B N 1
ATOM 7822 C CA . LEU B 1 455 ? 15.062 -27.609 -18.859 1 96.94 455 LEU B CA 1
ATOM 7823 C C . LEU B 1 455 ? 16.141 -28.672 -19.047 1 96.94 455 LEU B C 1
ATOM 7825 O O . LEU B 1 455 ? 16.969 -28.891 -18.156 1 96.94 455 LEU B O 1
ATOM 7829 N N . THR B 1 456 ? 16.203 -29.25 -20.188 1 95.25 456 THR B N 1
ATOM 7830 C CA . THR B 1 456 ? 17.047 -30.422 -20.391 1 95.25 456 THR B CA 1
ATOM 7831 C C . THR B 1 456 ? 18.516 -30.078 -20.156 1 95.25 456 THR B C 1
ATOM 7833 O O . THR B 1 456 ? 19.328 -30.953 -19.844 1 95.25 456 THR B O 1
ATOM 7836 N N . LYS B 1 457 ? 18.844 -28.828 -20.203 1 95.88 457 LYS B N 1
ATOM 7837 C CA . LYS B 1 457 ? 20.219 -28.391 -19.953 1 95.88 457 LYS B CA 1
ATOM 7838 C C . LYS B 1 457 ? 20.266 -27.375 -18.797 1 95.88 457 LYS B C 1
ATOM 7840 O O . LYS B 1 457 ? 21.203 -26.578 -18.703 1 95.88 457 LYS B O 1
ATOM 7845 N N . SER B 1 458 ? 19.281 -27.375 -18 1 95.81 458 SER B N 1
ATOM 7846 C CA . SER B 1 458 ? 19.156 -26.344 -16.984 1 95.81 458 SER B CA 1
ATOM 7847 C C . SER B 1 458 ? 20.016 -26.656 -15.773 1 95.81 458 SER B C 1
ATOM 7849 O O . SER B 1 458 ? 20.203 -25.812 -14.898 1 95.81 458 SER B O 1
ATOM 7851 N N . SER B 1 459 ? 20.484 -27.859 -15.695 1 94.19 459 SER B N 1
ATOM 7852 C CA . SER B 1 459 ? 21.344 -28.281 -14.586 1 94.19 459 SER B CA 1
ATOM 7853 C C . SER B 1 459 ? 22.344 -29.328 -15.023 1 94.19 459 SER B C 1
ATOM 7855 O O . SER B 1 459 ? 22.031 -30.188 -15.852 1 94.19 459 SER B O 1
ATOM 7857 N N . THR B 1 460 ? 23.516 -29.266 -14.469 1 91.19 460 THR B N 1
ATOM 7858 C CA . THR B 1 460 ? 24.531 -30.281 -14.75 1 91.19 460 THR B CA 1
ATOM 7859 C C . THR B 1 460 ? 24.609 -31.297 -13.625 1 91.19 460 THR B C 1
ATOM 7861 O O . THR B 1 460 ? 25.469 -32.188 -13.641 1 91.19 460 THR B O 1
ATOM 7864 N N . LYS B 1 461 ? 23.672 -31.062 -12.719 1 84.19 461 LYS B N 1
ATOM 7865 C CA . LYS B 1 461 ? 23.641 -32.031 -11.625 1 84.19 461 LYS B CA 1
ATOM 7866 C C . LYS B 1 461 ? 23.281 -33.406 -12.117 1 84.19 461 LYS B C 1
ATOM 7868 O O . LYS B 1 461 ? 22.391 -33.562 -12.945 1 84.19 461 LYS B O 1
ATOM 7873 N N . ALA B 1 462 ? 23.984 -34.375 -11.758 1 67.31 462 ALA B N 1
ATOM 7874 C CA . ALA B 1 462 ? 23.922 -35.75 -12.25 1 67.31 462 ALA B CA 1
ATOM 7875 C C . ALA B 1 462 ? 22.656 -36.438 -11.758 1 67.31 462 ALA B C 1
ATOM 7877 O O . ALA B 1 462 ? 22.078 -37.25 -12.477 1 67.31 462 ALA B O 1
ATOM 7878 N N . GLU B 1 463 ? 22.25 -36.25 -10.516 1 76.94 463 GLU B N 1
ATOM 7879 C CA . GLU B 1 463 ? 21.141 -37.031 -9.961 1 76.94 463 GLU B CA 1
ATOM 7880 C C . GLU B 1 463 ? 20.219 -36.156 -9.117 1 76.94 463 GLU B C 1
ATOM 7882 O O . GLU B 1 463 ? 20.656 -35.156 -8.547 1 76.94 463 GLU B O 1
ATOM 7887 N N . GLY B 1 464 ? 18.891 -36.438 -9.203 1 83 464 GLY B N 1
ATOM 7888 C CA . GLY B 1 464 ? 17.938 -35.969 -8.227 1 83 464 GLY B CA 1
ATOM 7889 C C . GLY B 1 464 ? 17.203 -34.688 -8.672 1 83 464 GLY B C 1
ATOM 7890 O O . GLY B 1 464 ? 16.266 -34.25 -8.016 1 83 464 GLY B O 1
ATOM 7891 N N . VAL B 1 465 ? 17.594 -34.094 -9.836 1 88.56 465 VAL B N 1
ATOM 7892 C CA . VAL B 1 465 ? 16.938 -32.875 -10.32 1 88.56 465 VAL B CA 1
ATOM 7893 C C . VAL B 1 465 ? 16.047 -33.219 -11.508 1 88.56 465 VAL B C 1
ATOM 7895 O O . VAL B 1 465 ? 16.484 -33.875 -12.453 1 88.56 465 VAL B O 1
ATOM 7898 N N . LYS B 1 466 ? 14.781 -32.812 -11.375 1 89.69 466 LYS B N 1
ATOM 7899 C CA . LYS B 1 466 ? 13.875 -33 -12.508 1 89.69 466 LYS B CA 1
ATOM 7900 C C . LYS B 1 466 ? 14.109 -31.906 -13.562 1 89.69 466 LYS B C 1
ATOM 7902 O O . LYS B 1 466 ? 14.102 -30.719 -13.25 1 89.69 466 LYS B O 1
ATOM 7907 N N . ILE B 1 467 ? 14.352 -32.344 -14.766 1 92.06 467 ILE B N 1
ATOM 7908 C CA . ILE B 1 467 ? 14.656 -31.406 -15.844 1 92.06 467 ILE B CA 1
ATOM 7909 C C . ILE B 1 467 ? 13.703 -31.641 -17.016 1 92.06 467 ILE B C 1
ATOM 7911 O O . ILE B 1 467 ? 14.141 -31.906 -18.141 1 92.06 467 ILE B O 1
ATOM 7915 N N . PRO B 1 468 ? 12.461 -31.469 -16.781 1 92.38 468 PRO B N 1
ATOM 7916 C CA . PRO B 1 468 ? 11.484 -31.688 -17.844 1 92.38 468 PRO B CA 1
ATOM 7917 C C . PRO B 1 468 ? 11.469 -30.562 -18.875 1 92.38 468 PRO B C 1
ATOM 7919 O O . PRO B 1 468 ? 12.141 -29.547 -18.703 1 92.38 468 PRO B O 1
ATOM 7922 N N . SER B 1 469 ? 10.766 -30.875 -20.016 1 95.75 469 SER B N 1
ATOM 7923 C CA . SER B 1 469 ? 10.336 -29.812 -20.938 1 95.75 469 SER B CA 1
ATOM 7924 C C . SER B 1 469 ? 8.859 -29.5 -20.766 1 95.75 469 SER B C 1
ATOM 7926 O O . SER B 1 469 ? 8.047 -30.406 -20.531 1 95.75 469 SER B O 1
ATOM 7928 N N . TYR B 1 470 ? 8.555 -28.234 -20.828 1 97.56 470 TYR B N 1
ATOM 7929 C CA . TYR B 1 470 ? 7.168 -27.797 -20.828 1 97.56 470 TYR B CA 1
ATOM 7930 C C . TYR B 1 470 ? 6.777 -27.234 -22.203 1 97.56 470 TYR B C 1
ATOM 7932 O O . TYR B 1 470 ? 7.633 -26.781 -22.969 1 97.56 470 TYR B O 1
ATOM 7940 N N . GLY B 1 471 ? 5.473 -27.328 -22.516 1 98.12 471 GLY B N 1
ATOM 7941 C CA . GLY B 1 471 ? 5.059 -26.891 -23.828 1 98.12 471 GLY B CA 1
ATOM 7942 C C . GLY B 1 471 ? 3.566 -26.625 -23.938 1 98.12 471 GLY B C 1
ATOM 7943 O O . GLY B 1 471 ? 2.771 -27.266 -23.234 1 98.12 471 GLY B O 1
ATOM 7944 N N . ALA B 1 472 ? 3.221 -25.703 -24.812 1 98 472 ALA B N 1
ATOM 7945 C CA . ALA B 1 472 ? 1.836 -25.375 -25.156 1 98 472 ALA B CA 1
ATOM 7946 C C . ALA B 1 472 ? 1.735 -24.781 -26.547 1 98 472 ALA B C 1
ATOM 7948 O O . ALA B 1 472 ? 2.646 -24.078 -27 1 98 472 ALA B O 1
ATOM 7949 N N . PHE B 1 473 ? 0.673 -25.062 -27.234 1 97.56 473 PHE B N 1
ATOM 7950 C CA . PHE B 1 473 ? 0.377 -24.328 -28.469 1 97.56 473 PHE B CA 1
ATOM 7951 C C . PHE B 1 473 ? -0.285 -23 -28.156 1 97.56 473 PHE B C 1
ATOM 7953 O O . PHE B 1 473 ? -1.177 -22.922 -27.312 1 97.56 473 PHE B O 1
ATOM 7960 N N . LEU B 1 474 ? 0.21 -21.969 -28.797 1 96.81 474 LEU B N 1
ATOM 7961 C CA . LEU B 1 474 ? -0.392 -20.656 -28.656 1 96.81 474 LEU B CA 1
ATOM 7962 C C . LEU B 1 474 ? -1.591 -20.5 -29.594 1 96.81 474 LEU B C 1
ATOM 7964 O O . LEU B 1 474 ? -1.604 -21.047 -30.688 1 96.81 474 LEU B O 1
ATOM 7968 N N . ASP B 1 475 ? -2.57 -19.781 -29.078 1 92.06 475 ASP B N 1
ATOM 7969 C CA . ASP B 1 475 ? -3.701 -19.422 -29.938 1 92.06 475 ASP B CA 1
ATOM 7970 C C . ASP B 1 475 ? -3.475 -18.078 -30.609 1 92.06 475 ASP B C 1
ATOM 7972 O O . ASP B 1 475 ? -4.09 -17.078 -30.234 1 92.06 475 ASP B O 1
ATOM 7976 N N . VAL B 1 476 ? -2.596 -18.109 -31.609 1 94.12 476 VAL B N 1
ATOM 7977 C CA . VAL B 1 476 ? -2.234 -16.875 -32.312 1 94.12 476 VAL B CA 1
ATOM 7978 C C . VAL B 1 476 ? -2.309 -17.109 -33.812 1 94.12 476 VAL B C 1
ATOM 7980 O O . VAL B 1 476 ? -2.23 -18.25 -34.281 1 94.12 476 VAL B O 1
ATOM 7983 N N . ASP B 1 477 ? -2.586 -16.016 -34.531 1 93.75 477 ASP B N 1
ATOM 7984 C CA . ASP B 1 477 ? -2.475 -15.992 -35.969 1 93.75 477 ASP B CA 1
ATOM 7985 C C . ASP B 1 477 ? -1.159 -15.352 -36.406 1 93.75 477 ASP B C 1
ATOM 7987 O O . ASP B 1 477 ? -1.124 -14.18 -36.781 1 93.75 477 ASP B O 1
ATOM 7991 N N . VAL B 1 478 ? -0.137 -16.203 -36.438 1 94.56 478 VAL B N 1
ATOM 7992 C CA . VAL B 1 478 ? 1.207 -15.688 -36.688 1 94.56 478 VAL B CA 1
ATOM 7993 C C . VAL B 1 478 ? 1.328 -15.188 -38.125 1 94.56 478 VAL B C 1
ATOM 7995 O O . VAL B 1 478 ? 2.188 -14.352 -38.406 1 94.56 478 VAL B O 1
ATOM 7998 N N . GLU B 1 479 ? 0.511 -15.664 -39 1 93.06 479 GLU B N 1
ATOM 7999 C CA . GLU B 1 479 ? 0.493 -15.141 -40.344 1 93.06 479 GLU B CA 1
ATOM 8000 C C . GLU B 1 479 ? -0.004 -13.703 -40.406 1 93.06 479 GLU B C 1
ATOM 8002 O O . GLU B 1 479 ? 0.489 -12.891 -41.188 1 93.06 479 GLU B O 1
ATOM 8007 N N . LYS B 1 480 ? -0.924 -13.492 -39.625 1 93 480 LYS B N 1
ATOM 8008 C CA . LYS B 1 480 ? -1.515 -12.156 -39.562 1 93 480 LYS B CA 1
ATOM 8009 C C . LYS B 1 480 ? -0.682 -11.227 -38.688 1 93 480 LYS B C 1
ATOM 8011 O O . LYS B 1 480 ? -0.365 -10.102 -39.094 1 93 480 LYS B O 1
ATOM 8016 N N . ASP B 1 481 ? -0.285 -11.664 -37.469 1 91.06 481 ASP B N 1
ATOM 8017 C CA . ASP B 1 481 ? 0.371 -10.812 -36.469 1 91.06 481 ASP B CA 1
ATOM 8018 C C . ASP B 1 481 ? 1.829 -10.555 -36.844 1 91.06 481 ASP B C 1
ATOM 8020 O O . ASP B 1 481 ? 2.365 -9.477 -36.594 1 91.06 481 ASP B O 1
ATOM 8024 N N . LYS B 1 482 ? 2.492 -11.555 -37.344 1 91.12 482 LYS B N 1
ATOM 8025 C CA . LYS B 1 482 ? 3.865 -11.539 -37.844 1 91.12 482 LYS B CA 1
ATOM 8026 C C . LYS B 1 482 ? 4.859 -11.344 -36.719 1 91.12 482 LYS B C 1
ATOM 8028 O O . LYS B 1 482 ? 6.043 -11.094 -36.938 1 91.12 482 LYS B O 1
ATOM 8033 N N . SER B 1 483 ? 4.387 -11.383 -35.5 1 94.12 483 SER B N 1
ATOM 8034 C CA . SER B 1 483 ? 5.273 -11.219 -34.344 1 94.12 483 SER B CA 1
ATOM 8035 C C . SER B 1 483 ? 4.781 -12.031 -33.156 1 94.12 483 SER B C 1
ATOM 8037 O O . SER B 1 483 ? 3.602 -12.375 -33.062 1 94.12 483 SER B O 1
ATOM 8039 N N . LEU B 1 484 ? 5.664 -12.398 -32.312 1 96.44 484 LEU B N 1
ATOM 8040 C CA . LEU B 1 484 ? 5.41 -13.117 -31.062 1 96.44 484 LEU B CA 1
ATOM 8041 C C . LEU B 1 484 ? 6.055 -12.406 -29.875 1 96.44 484 LEU B C 1
ATOM 8043 O O . LEU B 1 484 ? 7.215 -11.992 -29.953 1 96.44 484 LEU B O 1
ATOM 8047 N N . SER B 1 485 ? 5.273 -12.188 -28.844 1 96.94 485 SER B N 1
ATOM 8048 C CA . SER B 1 485 ? 5.797 -11.5 -27.672 1 96.94 485 SER B CA 1
ATOM 8049 C C . SER B 1 485 ? 6.078 -12.484 -26.531 1 96.94 485 SER B C 1
ATOM 8051 O O . SER B 1 485 ? 5.395 -13.5 -26.406 1 96.94 485 SER B O 1
ATOM 8053 N N . LEU B 1 486 ? 7.113 -12.133 -25.734 1 98.25 486 LEU B N 1
ATOM 8054 C CA . LEU B 1 486 ? 7.539 -12.953 -24.609 1 98.25 486 LEU B CA 1
ATOM 8055 C C . LEU B 1 486 ? 8.023 -12.078 -23.453 1 98.25 486 LEU B C 1
ATOM 8057 O O . LEU B 1 486 ? 8.828 -11.164 -23.672 1 98.25 486 LEU B O 1
ATOM 8061 N N . ARG B 1 487 ? 7.449 -12.266 -22.297 1 98.69 487 ARG B N 1
ATOM 8062 C CA . ARG B 1 487 ? 8.016 -11.727 -21.062 1 98.69 487 ARG B CA 1
ATOM 8063 C C . ARG B 1 487 ? 8.492 -12.844 -20.141 1 98.69 487 ARG B C 1
ATOM 8065 O O . ARG B 1 487 ? 7.77 -13.82 -19.922 1 98.69 487 ARG B O 1
ATOM 8072 N N . THR B 1 488 ? 9.664 -12.75 -19.688 1 98.81 488 THR B N 1
ATOM 8073 C CA . THR B 1 488 ? 10.219 -13.773 -18.797 1 98.81 488 THR B CA 1
ATOM 8074 C C . THR B 1 488 ? 10.781 -13.133 -17.531 1 98.81 488 THR B C 1
ATOM 8076 O O . THR B 1 488 ? 11.602 -12.219 -17.594 1 98.81 488 THR B O 1
ATOM 8079 N N . LEU B 1 489 ? 10.273 -13.57 -16.391 1 98.75 489 LEU B N 1
ATOM 8080 C CA . LEU B 1 489 ? 10.836 -13.227 -15.094 1 98.75 489 LEU B CA 1
ATOM 8081 C C . LEU B 1 489 ? 11.836 -14.289 -14.633 1 98.75 489 LEU B C 1
ATOM 8083 O O . LEU B 1 489 ? 11.516 -15.477 -14.609 1 98.75 489 LEU B O 1
ATOM 8087 N N . ILE B 1 490 ? 13 -13.828 -14.32 1 98.06 490 ILE B N 1
ATOM 8088 C CA . ILE B 1 490 ? 14.07 -14.711 -13.852 1 98.06 490 ILE B CA 1
ATOM 8089 C C . ILE B 1 490 ? 14.391 -14.398 -12.391 1 98.06 490 ILE B C 1
ATOM 8091 O O . ILE B 1 490 ? 14.656 -13.25 -12.039 1 98.06 490 ILE B O 1
ATOM 8095 N N . ASP B 1 491 ? 14.375 -15.414 -11.562 1 96.81 491 ASP B N 1
ATOM 8096 C CA . ASP B 1 491 ? 14.672 -15.234 -10.148 1 96.81 491 ASP B CA 1
ATOM 8097 C C . ASP B 1 491 ? 15.43 -16.438 -9.594 1 96.81 491 ASP B C 1
ATOM 8099 O O . ASP B 1 491 ? 14.852 -17.281 -8.891 1 96.81 491 ASP B O 1
ATOM 8103 N N . HIS B 1 492 ? 16.688 -16.484 -9.875 1 93.44 492 HIS B N 1
ATOM 8104 C CA . HIS B 1 492 ? 17.594 -17.531 -9.445 1 93.44 492 HIS B CA 1
ATOM 8105 C C . HIS B 1 492 ? 17.125 -18.906 -9.93 1 93.44 492 HIS B C 1
ATOM 8107 O O . HIS B 1 492 ? 17.375 -19.281 -11.086 1 93.44 492 HIS B O 1
ATOM 8113 N N . THR B 1 493 ? 16.281 -19.578 -9.141 1 93.06 493 THR B N 1
ATOM 8114 C CA . THR B 1 493 ? 15.938 -20.969 -9.453 1 93.06 493 THR B CA 1
ATOM 8115 C C . THR B 1 493 ? 14.547 -21.047 -10.062 1 93.06 493 THR B C 1
ATOM 8117 O O . THR B 1 493 ? 14 -22.141 -10.227 1 93.06 493 THR B O 1
ATOM 8120 N N . VAL B 1 494 ? 13.953 -20 -10.375 1 96.56 494 VAL B N 1
ATOM 8121 C CA . VAL B 1 494 ? 12.617 -20.031 -10.953 1 96.56 494 VAL B CA 1
ATOM 8122 C C . VAL B 1 494 ? 12.555 -19.109 -12.164 1 96.56 494 VAL B C 1
ATOM 8124 O O . VAL B 1 494 ? 13.141 -18.031 -12.156 1 96.56 494 VAL B O 1
ATOM 8127 N N . VAL B 1 495 ? 11.914 -19.516 -13.211 1 97.81 495 VAL B N 1
ATOM 8128 C CA . VAL B 1 495 ? 11.625 -18.703 -14.383 1 97.81 495 VAL B CA 1
ATOM 8129 C C . VAL B 1 495 ? 10.133 -18.766 -14.695 1 97.81 495 VAL B C 1
ATOM 8131 O O . VAL B 1 495 ? 9.523 -19.844 -14.672 1 97.81 495 VAL B O 1
ATOM 8134 N N . GLU B 1 496 ? 9.516 -17.656 -14.805 1 98.81 496 GLU B N 1
ATOM 8135 C CA . GLU B 1 496 ? 8.133 -17.531 -15.258 1 98.81 496 GLU B CA 1
ATOM 8136 C C . GLU B 1 496 ? 8.047 -16.828 -16.609 1 98.81 496 GLU B C 1
ATOM 8138 O O . GLU B 1 496 ? 8.547 -15.711 -16.766 1 98.81 496 GLU B O 1
ATOM 8143 N N . SER B 1 497 ? 7.441 -17.469 -17.547 1 98.88 497 SER B N 1
ATOM 8144 C CA . SER B 1 497 ? 7.355 -16.906 -18.891 1 98.88 497 SER B CA 1
ATOM 8145 C C . SER B 1 497 ? 5.902 -16.688 -19.312 1 98.88 497 SER B C 1
ATOM 8147 O O . SER B 1 497 ? 5.039 -17.516 -19.016 1 98.88 497 SER B O 1
ATOM 8149 N N . PHE B 1 498 ? 5.676 -15.57 -19.922 1 98.81 498 PHE B N 1
ATOM 8150 C CA . PHE B 1 498 ? 4.371 -15.133 -20.406 1 98.81 498 PHE B CA 1
ATOM 8151 C C . PHE B 1 498 ? 4.398 -14.891 -21.906 1 98.81 498 PHE B C 1
ATOM 8153 O O . PHE B 1 498 ? 4.98 -13.906 -22.375 1 98.81 498 PHE B O 1
ATOM 8160 N N . GLY B 1 499 ? 3.787 -15.828 -22.625 1 98.44 499 GLY B N 1
ATOM 8161 C CA . GLY B 1 499 ? 3.746 -15.703 -24.078 1 98.44 499 GLY B CA 1
ATOM 8162 C C . GLY B 1 499 ? 2.467 -15.062 -24.578 1 98.44 499 GLY B C 1
ATOM 8163 O O . GLY B 1 499 ? 1.401 -15.234 -23.984 1 98.44 499 GLY B O 1
ATOM 8164 N N . ASP B 1 500 ? 2.594 -14.336 -25.625 1 95.94 500 ASP B N 1
ATOM 8165 C CA . ASP B 1 500 ? 1.456 -13.75 -26.328 1 95.94 500 ASP B CA 1
ATOM 8166 C C . ASP B 1 500 ? 0.622 -12.875 -25.391 1 95.94 500 ASP B C 1
ATOM 8168 O O . ASP B 1 500 ? -0.587 -13.078 -25.266 1 95.94 500 ASP B O 1
ATOM 8172 N N . GLY B 1 501 ? 1.278 -12.078 -24.672 1 96 501 GLY B N 1
ATOM 8173 C CA . GLY B 1 501 ? 0.612 -11.109 -23.812 1 96 501 GLY B CA 1
ATOM 8174 C C . GLY B 1 501 ? 0.029 -11.734 -22.562 1 96 501 GLY B C 1
ATOM 8175 O O . GLY B 1 501 ? -0.932 -11.219 -21.984 1 96 501 GLY B O 1
ATOM 8176 N N . GLY B 1 502 ? 0.48 -12.898 -22.141 1 98.06 502 GLY B N 1
ATOM 8177 C CA . GLY B 1 502 ? 0.025 -13.508 -20.906 1 98.06 502 GLY B CA 1
ATOM 8178 C C . GLY B 1 502 ? -1.066 -14.539 -21.125 1 98.06 502 GLY B C 1
ATOM 8179 O O . GLY B 1 502 ? -1.585 -15.109 -20.156 1 98.06 502 GLY B O 1
ATOM 8180 N N . ARG B 1 503 ? -1.433 -14.844 -22.375 1 97.75 503 ARG B N 1
ATOM 8181 C CA . ARG B 1 503 ? -2.451 -15.844 -22.672 1 97.75 503 ARG B CA 1
ATOM 8182 C C . ARG B 1 503 ? -1.919 -17.25 -22.453 1 97.75 503 ARG B C 1
ATOM 8184 O O . ARG B 1 503 ? -2.695 -18.188 -22.25 1 97.75 503 ARG B O 1
ATOM 8191 N N . THR B 1 504 ? -0.61 -17.375 -22.516 1 98.12 504 THR B N 1
ATOM 8192 C CA . THR B 1 504 ? 0.065 -18.625 -22.203 1 98.12 504 THR B CA 1
ATOM 8193 C C . THR B 1 504 ? 1.177 -18.406 -21.188 1 98.12 504 THR B C 1
ATOM 8195 O O . THR B 1 504 ? 2.049 -17.562 -21.375 1 98.12 504 THR B O 1
ATOM 8198 N N . CYS B 1 505 ? 1.108 -19.156 -20.109 1 98.38 505 CYS B N 1
ATOM 8199 C CA . CYS B 1 505 ? 2.08 -19.016 -19.031 1 98.38 505 CYS B CA 1
ATOM 8200 C C . CYS B 1 505 ? 2.797 -20.328 -18.75 1 98.38 505 CYS B C 1
ATOM 8202 O O . CYS B 1 505 ? 2.184 -21.406 -18.812 1 98.38 505 CYS B O 1
ATOM 8204 N N . MET B 1 506 ? 4.105 -20.234 -18.484 1 98.56 506 MET B N 1
ATOM 8205 C CA . MET B 1 506 ? 4.898 -21.391 -18.078 1 98.56 506 MET B CA 1
ATOM 8206 C C . MET B 1 506 ? 5.836 -21.031 -16.938 1 98.56 506 MET B C 1
ATOM 8208 O O . MET B 1 506 ? 6.695 -20.172 -17.078 1 98.56 506 MET B O 1
ATOM 8212 N N . THR B 1 507 ? 5.629 -21.672 -15.828 1 98.44 507 THR B N 1
ATOM 8213 C CA . THR B 1 507 ? 6.527 -21.547 -14.68 1 98.44 507 THR B CA 1
ATOM 8214 C C . THR B 1 507 ? 7.449 -22.766 -14.578 1 98.44 507 THR B C 1
ATOM 8216 O O . THR B 1 507 ? 7.016 -23.891 -14.781 1 98.44 507 THR B O 1
ATOM 8219 N N . ALA B 1 508 ? 8.695 -22.547 -14.289 1 97.38 508 ALA B N 1
ATOM 8220 C CA . ALA B 1 508 ? 9.633 -23.656 -14.164 1 97.38 508 ALA B CA 1
ATOM 8221 C C . ALA B 1 508 ? 10.617 -23.422 -13.023 1 97.38 508 ALA B C 1
ATOM 8223 O O . ALA B 1 508 ? 10.969 -22.281 -12.727 1 97.38 508 ALA B O 1
ATOM 8224 N N . ARG B 1 509 ? 10.992 -24.5 -12.375 1 95.12 509 ARG B N 1
ATOM 8225 C CA . ARG B 1 509 ? 12.094 -24.531 -11.422 1 95.12 509 ARG B CA 1
ATOM 8226 C C . ARG B 1 509 ? 13.359 -25.078 -12.055 1 95.12 509 ARG B C 1
ATOM 8228 O O . ARG B 1 509 ? 13.3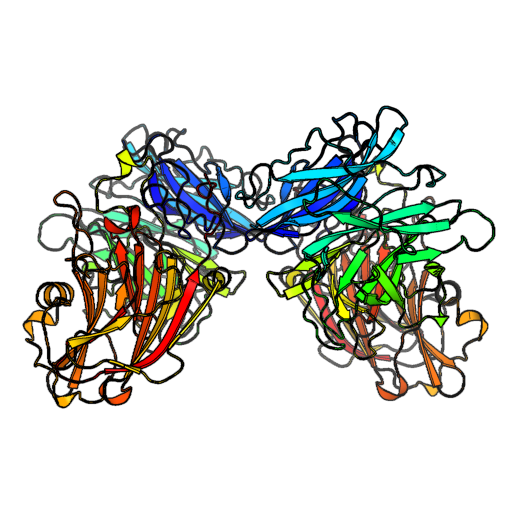05 -26.062 -12.797 1 95.12 509 ARG B O 1
ATOM 8235 N N . MET B 1 510 ? 14.406 -24.422 -11.852 1 93.75 510 MET B N 1
ATOM 8236 C CA . MET B 1 510 ? 15.688 -24.906 -12.359 1 93.75 510 MET B CA 1
ATOM 8237 C C . MET B 1 510 ? 16.781 -24.766 -11.297 1 93.75 510 MET B C 1
ATOM 8239 O O . MET B 1 510 ? 16.609 -24.047 -10.32 1 93.75 510 MET B O 1
ATOM 8243 N N . TYR B 1 511 ? 17.859 -25.453 -11.461 1 91.88 511 TYR B N 1
ATOM 8244 C CA . TYR B 1 511 ? 18.922 -25.516 -10.469 1 91.88 511 TYR B CA 1
ATOM 8245 C C . TYR B 1 511 ? 20.297 -25.5 -11.141 1 91.88 511 TYR B C 1
ATOM 8247 O O . TYR B 1 511 ? 21.031 -26.469 -11.07 1 91.88 511 TYR B O 1
ATOM 8255 N N . PRO B 1 512 ? 20.562 -24.359 -11.734 1 92.44 512 PRO B N 1
ATOM 8256 C CA . PRO B 1 512 ? 21.844 -24.25 -12.438 1 92.44 512 PRO B CA 1
ATOM 8257 C C . PRO B 1 512 ? 23.047 -24.312 -11.5 1 92.44 512 PRO B C 1
ATOM 8259 O O . PRO B 1 512 ? 23.172 -23.469 -10.602 1 92.44 512 PRO B O 1
ATOM 8262 N N . GLU B 1 513 ? 23.969 -25.125 -11.773 1 91.06 513 GLU B N 1
ATOM 8263 C CA . GLU B 1 513 ? 25.125 -25.328 -10.906 1 91.06 513 GLU B CA 1
ATOM 8264 C C . GLU B 1 513 ? 26.141 -24.203 -11.078 1 91.06 513 GLU B C 1
ATOM 8266 O O . GLU B 1 513 ? 26.797 -23.797 -10.109 1 91.06 513 GLU B O 1
ATOM 8271 N N . HIS B 1 514 ? 26.234 -23.656 -12.242 1 92.12 514 HIS B N 1
ATOM 8272 C CA . HIS B 1 514 ? 27.25 -22.641 -12.523 1 92.12 514 HIS B CA 1
ATOM 8273 C C . HIS B 1 514 ? 26.984 -21.359 -11.742 1 92.12 514 HIS B C 1
ATOM 8275 O O . HIS B 1 514 ? 27.906 -20.578 -11.5 1 92.12 514 HIS B O 1
ATOM 8281 N N . ALA B 1 515 ? 25.75 -21.156 -11.414 1 89.5 515 ALA B N 1
ATOM 8282 C CA . ALA B 1 515 ? 25.328 -19.891 -10.82 1 89.5 515 ALA B CA 1
ATOM 8283 C C . ALA B 1 515 ? 26 -19.656 -9.469 1 89.5 515 ALA B C 1
ATOM 8285 O O . ALA B 1 515 ? 26.078 -18.531 -8.984 1 89.5 515 ALA B O 1
ATOM 8286 N N . ALA B 1 516 ? 26.438 -20.719 -8.844 1 83.88 516 ALA B N 1
ATOM 8287 C CA . ALA B 1 516 ? 27.109 -20.609 -7.551 1 83.88 516 ALA B CA 1
ATOM 8288 C C . ALA B 1 516 ? 28.531 -20.078 -7.707 1 83.88 516 ALA B C 1
ATOM 8290 O O . ALA B 1 516 ? 29.109 -19.547 -6.758 1 83.88 516 ALA B O 1
ATOM 8291 N N . THR B 1 517 ? 29.094 -20.219 -8.914 1 84.56 517 THR B N 1
ATOM 8292 C CA . THR B 1 517 ? 30.531 -19.969 -9.031 1 84.56 517 THR B CA 1
ATOM 8293 C C . THR B 1 517 ? 30.828 -18.984 -10.156 1 84.56 517 THR B C 1
ATOM 8295 O O . THR B 1 517 ? 31.938 -18.453 -10.258 1 84.56 517 THR B O 1
ATOM 8298 N N . SER B 1 518 ? 29.859 -18.859 -11.016 1 86.94 518 SER B N 1
ATOM 8299 C CA . SER B 1 518 ? 30.125 -17.984 -12.156 1 86.94 518 SER B CA 1
ATOM 8300 C C . SER B 1 518 ? 28.906 -17.109 -12.484 1 86.94 518 SER B C 1
ATOM 8302 O O . SER B 1 518 ? 27.812 -17.344 -11.953 1 86.94 518 SER B O 1
ATOM 8304 N N . ARG B 1 519 ? 29.203 -16.141 -13.344 1 90.25 519 ARG B N 1
ATOM 8305 C CA . ARG B 1 519 ? 28.141 -15.234 -13.781 1 90.25 519 ARG B CA 1
ATOM 8306 C C . ARG B 1 519 ? 27.234 -15.922 -14.781 1 90.25 519 ARG B C 1
ATOM 8308 O O . ARG B 1 519 ? 27.688 -16.656 -15.656 1 90.25 519 ARG B O 1
ATOM 8315 N N . SER B 1 520 ? 25.953 -15.734 -14.586 1 93.88 520 SER B N 1
ATOM 8316 C CA . SER B 1 520 ? 24.984 -16.219 -15.562 1 93.88 520 SER B CA 1
ATOM 8317 C C . SER B 1 520 ? 24.797 -15.219 -16.703 1 93.88 520 SER B C 1
ATOM 8319 O O . SER B 1 520 ? 24.922 -14.008 -16.5 1 93.88 520 SER B O 1
ATOM 8321 N N . ARG B 1 521 ? 24.516 -15.742 -17.812 1 95.81 521 ARG B N 1
ATOM 8322 C CA . ARG B 1 521 ? 24.344 -14.922 -19 1 95.81 521 ARG B CA 1
ATOM 8323 C C . ARG B 1 521 ? 22.938 -15.086 -19.578 1 95.81 521 ARG B C 1
ATOM 8325 O O . ARG B 1 521 ? 22.203 -16.016 -19.219 1 95.81 521 ARG B O 1
ATOM 8332 N N . LEU B 1 522 ? 22.578 -14.094 -20.391 1 96.44 522 LEU B N 1
ATOM 8333 C CA . LEU B 1 522 ? 21.281 -14.023 -21.062 1 96.44 522 LEU B CA 1
ATOM 8334 C C . LEU B 1 522 ? 21.453 -13.82 -22.562 1 96.44 522 LEU B C 1
ATOM 8336 O O . LEU B 1 522 ? 22.219 -12.953 -22.984 1 96.44 522 LEU B O 1
ATOM 8340 N N . TYR B 1 523 ? 20.797 -14.703 -23.391 1 96.12 523 TYR B N 1
ATOM 8341 C CA . TYR B 1 523 ? 20.938 -14.602 -24.844 1 96.12 523 TYR B CA 1
ATOM 8342 C C . TYR B 1 523 ? 19.562 -14.625 -25.531 1 96.12 523 TYR B C 1
ATOM 8344 O O . TYR B 1 523 ? 18.656 -15.305 -25.062 1 96.12 523 TYR B O 1
ATOM 8352 N N . ALA B 1 524 ? 19.469 -13.836 -26.594 1 96.19 524 ALA B N 1
ATOM 8353 C CA . ALA B 1 524 ? 18.531 -14.211 -27.656 1 96.19 524 ALA B CA 1
ATOM 8354 C C . ALA B 1 524 ? 19.156 -15.234 -28.594 1 96.19 524 ALA B C 1
ATOM 8356 O O . ALA B 1 524 ? 20.344 -15.125 -28.938 1 96.19 524 ALA B O 1
ATOM 8357 N N . PHE B 1 525 ? 18.391 -16.219 -28.984 1 96.62 525 PHE B N 1
ATOM 8358 C CA . PHE B 1 525 ? 18.984 -17.234 -29.859 1 96.62 525 PHE B CA 1
ATOM 8359 C C . PHE B 1 525 ? 18.016 -17.594 -30.984 1 96.62 525 PHE B C 1
ATOM 8361 O O . PHE B 1 525 ? 16.828 -17.312 -30.906 1 96.62 525 PHE B O 1
ATOM 8368 N N . ASN B 1 526 ? 18.547 -18.156 -32.031 1 96.44 526 ASN B N 1
ATOM 8369 C CA . ASN B 1 526 ? 17.812 -18.688 -33.188 1 96.44 526 ASN B CA 1
ATOM 8370 C C . ASN B 1 526 ? 18.531 -19.891 -33.781 1 96.44 526 ASN B C 1
ATOM 8372 O O . ASN B 1 526 ? 19.641 -19.781 -34.281 1 96.44 526 ASN B O 1
ATOM 8376 N N . TYR B 1 527 ? 17.859 -20.984 -33.719 1 95.19 527 TYR B N 1
ATOM 8377 C CA . TYR B 1 527 ? 18.406 -22.188 -34.344 1 95.19 527 TYR B CA 1
ATOM 8378 C C . TYR B 1 527 ? 17.516 -22.672 -35.469 1 95.19 527 TYR B C 1
ATOM 8380 O O . TYR B 1 527 ? 17.562 -23.844 -35.844 1 95.19 527 TYR B O 1
ATOM 8388 N N . GLY B 1 528 ? 16.625 -21.844 -35.938 1 93.62 528 GLY B N 1
ATOM 8389 C CA . GLY B 1 528 ? 15.875 -22.062 -37.156 1 93.62 528 GLY B CA 1
ATOM 8390 C C . GLY B 1 528 ? 16.688 -21.844 -38.406 1 93.62 528 GLY B C 1
ATOM 8391 O O . GLY B 1 528 ? 17.812 -21.344 -38.344 1 93.62 528 GLY B O 1
ATOM 8392 N N . ALA B 1 529 ? 16.125 -22.203 -39.438 1 92.56 529 ALA B N 1
ATOM 8393 C CA . ALA B 1 529 ? 16.828 -22.141 -40.719 1 92.56 529 ALA B CA 1
ATOM 8394 C C . ALA B 1 529 ? 16.953 -20.703 -41.219 1 92.56 529 ALA B C 1
ATOM 8396 O O . ALA B 1 529 ? 17.906 -20.359 -41.906 1 92.56 529 ALA B O 1
ATOM 8397 N N . GLY B 1 530 ? 15.984 -19.875 -40.906 1 89.5 530 GLY B N 1
ATOM 8398 C CA . GLY B 1 530 ? 16 -18.484 -41.312 1 89.5 530 GLY B CA 1
ATOM 8399 C C . GLY B 1 530 ? 16.297 -17.531 -40.156 1 89.5 530 GLY B C 1
ATOM 8400 O O . GLY B 1 530 ? 16.25 -17.922 -39 1 89.5 530 GLY B O 1
ATOM 8401 N N . ALA B 1 531 ? 16.594 -16.344 -40.562 1 90.06 531 ALA B N 1
ATOM 8402 C CA . ALA B 1 531 ? 16.859 -15.32 -39.531 1 90.06 531 ALA B CA 1
ATOM 8403 C C . ALA B 1 531 ? 15.57 -14.906 -38.844 1 90.06 531 ALA B C 1
ATOM 8405 O O . ALA B 1 531 ? 14.477 -15.023 -39.406 1 90.06 531 ALA B O 1
ATOM 8406 N N . VAL B 1 532 ? 15.688 -14.562 -37.594 1 92.19 532 VAL B N 1
ATOM 8407 C CA . VAL B 1 532 ? 14.594 -13.984 -36.812 1 92.19 532 VAL B CA 1
ATOM 8408 C C . VAL B 1 532 ? 14.977 -12.578 -36.375 1 92.19 532 VAL B C 1
ATOM 8410 O O . VAL B 1 532 ? 16.141 -12.312 -36.031 1 92.19 532 VAL B O 1
ATOM 8413 N N . LYS B 1 533 ? 14.023 -11.727 -36.5 1 93.31 533 LYS B N 1
ATOM 8414 C CA . LYS B 1 533 ? 14.258 -10.352 -36.062 1 93.31 533 LYS B CA 1
ATOM 8415 C C . LYS B 1 533 ? 13.688 -10.109 -34.656 1 93.31 533 LYS B C 1
ATOM 8417 O O . LYS B 1 533 ? 12.508 -10.383 -34.406 1 93.31 533 LYS B O 1
ATOM 8422 N N . VAL B 1 534 ? 14.555 -9.641 -33.781 1 95 534 VAL B N 1
ATOM 8423 C CA . VAL B 1 534 ? 14.094 -9.156 -32.469 1 95 534 VAL B CA 1
ATOM 8424 C C . VAL B 1 534 ? 13.789 -7.66 -32.562 1 95 534 VAL B C 1
ATOM 8426 O O . VAL B 1 534 ? 14.703 -6.832 -32.5 1 95 534 VAL B O 1
ATOM 8429 N N . SER B 1 535 ? 12.531 -7.309 -32.719 1 93.12 535 SER B N 1
ATOM 8430 C CA . SER B 1 535 ? 12.172 -5.918 -32.969 1 93.12 535 SER B CA 1
ATOM 8431 C C . SER B 1 535 ? 12.242 -5.094 -31.688 1 93.12 535 SER B C 1
ATOM 8433 O O . SER B 1 535 ? 12.438 -3.877 -31.734 1 93.12 535 SER B O 1
ATOM 8435 N N . LYS B 1 536 ? 12.039 -5.781 -30.625 1 93 536 LYS B N 1
ATOM 8436 C CA . LYS B 1 536 ? 12.141 -5.129 -29.328 1 93 536 LYS B CA 1
ATOM 8437 C C . LYS B 1 536 ? 12.648 -6.102 -28.266 1 93 536 LYS B C 1
ATOM 8439 O O . LYS B 1 536 ? 12.219 -7.254 -28.219 1 93 536 LYS B O 1
ATOM 8444 N N . LEU B 1 537 ? 13.586 -5.711 -27.484 1 95.69 537 LEU B N 1
ATOM 8445 C CA . LEU B 1 537 ? 14.023 -6.438 -26.297 1 95.69 537 LEU B CA 1
ATOM 8446 C C . LEU B 1 537 ? 14.453 -5.473 -25.203 1 95.69 537 LEU B C 1
ATOM 8448 O O . LEU B 1 537 ? 15.312 -4.617 -25.438 1 95.69 537 LEU B O 1
ATOM 8452 N N . GLU B 1 538 ? 13.805 -5.445 -24.156 1 95.69 538 GLU B N 1
ATOM 8453 C CA . GLU B 1 538 ? 14.172 -4.707 -22.953 1 95.69 538 GLU B CA 1
ATOM 8454 C C . GLU B 1 538 ? 14.375 -5.648 -21.766 1 95.69 538 GLU B C 1
ATOM 8456 O O . GLU B 1 538 ? 13.578 -6.559 -21.547 1 95.69 538 GLU B O 1
ATOM 8461 N N . ALA B 1 539 ? 15.461 -5.5 -21.125 1 96.81 539 ALA B N 1
ATOM 8462 C CA . ALA B 1 539 ? 15.773 -6.297 -19.938 1 96.81 539 ALA B CA 1
ATOM 8463 C C . ALA B 1 539 ? 16.141 -5.402 -18.75 1 96.81 539 ALA B C 1
ATOM 8465 O O . ALA B 1 539 ? 16.828 -4.395 -18.922 1 96.81 539 ALA B O 1
ATOM 8466 N N . TRP B 1 540 ? 15.594 -5.723 -17.641 1 97.5 540 TRP B N 1
ATOM 8467 C CA . TRP B 1 540 ? 15.883 -5 -16.406 1 97.5 540 TRP B CA 1
ATOM 8468 C C . TRP B 1 540 ? 16.484 -5.934 -15.359 1 97.5 540 TRP B C 1
ATOM 8470 O O . TRP B 1 540 ? 16.047 -7.078 -15.211 1 97.5 540 TRP B O 1
ATOM 8480 N N . GLU B 1 541 ? 17.5 -5.402 -14.664 1 96.5 541 GLU B N 1
ATOM 8481 C CA . GLU B 1 541 ? 17.844 -6.008 -13.383 1 96.5 541 GLU B CA 1
ATOM 8482 C C . GLU B 1 541 ? 16.734 -5.754 -12.352 1 96.5 541 GLU B C 1
ATOM 8484 O O . GLU B 1 541 ? 16.188 -4.656 -12.273 1 96.5 541 GLU B O 1
ATOM 8489 N N . LEU B 1 542 ? 16.391 -6.816 -11.656 1 96.94 542 LEU B N 1
ATOM 8490 C CA . LEU B 1 542 ? 15.414 -6.625 -10.594 1 96.94 542 LEU B CA 1
ATOM 8491 C C . LEU B 1 542 ? 16.094 -6.621 -9.227 1 96.94 542 LEU B C 1
ATOM 8493 O O . LEU B 1 542 ? 16.953 -7.457 -8.953 1 96.94 542 LEU B O 1
ATOM 8497 N N . ALA B 1 543 ? 15.711 -5.68 -8.391 1 94.19 543 ALA B N 1
ATOM 8498 C CA . ALA B 1 543 ? 16.203 -5.613 -7.02 1 94.19 543 ALA B CA 1
ATOM 8499 C C . ALA B 1 543 ? 15.641 -6.762 -6.18 1 94.19 543 ALA B C 1
ATOM 8501 O O . ALA B 1 543 ? 14.617 -7.352 -6.531 1 94.19 543 ALA B O 1
ATOM 8502 N N . THR B 1 544 ? 16.375 -7.098 -5.141 1 94.38 544 THR B N 1
ATOM 8503 C CA . THR B 1 544 ? 15.883 -8.07 -4.168 1 94.38 544 THR B CA 1
ATOM 8504 C C . THR B 1 544 ? 14.773 -7.465 -3.311 1 94.38 544 THR B C 1
ATOM 8506 O O . THR B 1 544 ? 14.922 -6.355 -2.793 1 94.38 544 THR B O 1
ATOM 8509 N N . ALA B 1 545 ? 13.648 -8.117 -3.24 1 96.19 545 ALA B N 1
ATOM 8510 C CA . ALA B 1 545 ? 12.555 -7.711 -2.355 1 96.19 545 ALA B CA 1
ATOM 8511 C C . ALA B 1 545 ? 12.828 -8.148 -0.918 1 96.19 545 ALA B C 1
ATOM 8513 O O . ALA B 1 545 ? 13.578 -9.094 -0.68 1 96.19 545 ALA B O 1
ATOM 8514 N N . ALA B 1 546 ? 12.25 -7.418 0.065 1 95.69 546 ALA B N 1
ATOM 8515 C CA . ALA B 1 546 ? 12.258 -7.855 1.459 1 95.69 546 ALA B CA 1
ATOM 8516 C C . ALA B 1 546 ? 11.133 -8.852 1.729 1 95.69 546 ALA B C 1
ATOM 8518 O O . ALA B 1 546 ? 9.961 -8.477 1.791 1 95.69 546 ALA B O 1
ATOM 8519 N N . VAL B 1 547 ? 11.531 -10.125 1.919 1 96 547 VAL B N 1
ATOM 8520 C CA . VAL B 1 547 ? 10.508 -11.148 2.088 1 96 547 VAL B CA 1
ATOM 8521 C C . VAL B 1 547 ? 10.781 -11.953 3.357 1 96 547 VAL B C 1
ATOM 8523 O O . VAL B 1 547 ? 11.711 -12.758 3.4 1 96 547 VAL B O 1
ATOM 8526 N N . ASN B 1 548 ? 9.992 -11.758 4.383 1 94.31 548 ASN B N 1
ATOM 8527 C CA . ASN B 1 548 ? 9.922 -12.531 5.613 1 94.31 548 ASN B CA 1
ATOM 8528 C C . ASN B 1 548 ? 11.289 -12.648 6.277 1 94.31 548 ASN B C 1
ATOM 8530 O O . ASN B 1 548 ? 11.641 -13.703 6.82 1 94.31 548 ASN B O 1
ATOM 8534 N N . GLY B 1 549 ? 12.078 -11.664 6.137 1 78.75 549 GLY B N 1
ATOM 8535 C CA . GLY B 1 549 ? 13.359 -11.625 6.824 1 78.75 549 GLY B CA 1
ATOM 8536 C C . GLY B 1 549 ? 14.438 -12.43 6.133 1 78.75 549 GLY B C 1
ATOM 8537 O O . GLY B 1 549 ? 15.539 -12.586 6.656 1 78.75 549 GLY B O 1
ATOM 8538 N N . GLY B 1 550 ? 14.156 -13.289 5.016 1 66.56 550 GLY B N 1
ATOM 8539 C CA . GLY B 1 550 ? 15.086 -14.172 4.328 1 66.56 550 GLY B CA 1
ATOM 8540 C C . GLY B 1 550 ? 16.094 -13.43 3.477 1 66.56 550 GLY B C 1
ATOM 8541 O O . GLY B 1 550 ? 16.938 -14.047 2.826 1 66.56 550 GLY B O 1
ATOM 8542 N N . GLY B 1 551 ? 16.062 -12.148 3.465 1 51.56 551 GLY B N 1
ATOM 8543 C CA . GLY B 1 551 ? 17.047 -11.492 2.604 1 51.56 551 GLY B CA 1
ATOM 8544 C C . GLY B 1 551 ? 18.453 -11.594 3.129 1 51.56 551 GLY B C 1
ATOM 8545 O O . GLY B 1 551 ? 19.141 -12.586 2.9 1 51.56 551 GLY B O 1
ATOM 8546 N N . VAL B 1 552 ? 19.141 -10.492 3.74 1 39.72 552 VAL B N 1
ATOM 8547 C CA . VAL B 1 552 ? 20.547 -10.227 4.012 1 39.72 552 VAL B CA 1
ATOM 8548 C C . VAL B 1 552 ? 21.031 -11.117 5.156 1 39.72 552 VAL B C 1
ATOM 8550 O O . VAL B 1 552 ? 20.688 -10.883 6.316 1 39.72 552 VAL B O 1
ATOM 8553 N N . ILE B 1 553 ? 20.734 -12.32 5.141 1 28.86 553 ILE B N 1
ATOM 8554 C CA . ILE B 1 553 ? 21.594 -12.844 6.199 1 28.86 553 ILE B CA 1
ATOM 8555 C C . ILE B 1 553 ? 23.062 -12.75 5.777 1 28.86 553 ILE B C 1
ATOM 8557 O O . ILE B 1 553 ? 23.422 -13.188 4.68 1 28.86 553 ILE B O 1
#

Foldseek 3Di:
DPCPPQCLQLDWFWFFFALFAEWFFWEAFDAADQKTKIWTWGDPPFNDCPQVQTFIWIWIDNQLGFIATLGTAGGLDDQQAVSHWAHEYWEQDPPGWIKTWTWGQGNPPRATAIFMKTQPDSPPNRSNYIGTDPLPPLGGDDPQFPPSQWGYKEHWAAEPVRWIKIWIWTQGNFKTFTWIWIGNVVRHIDTQPDGGQAIGHDDDPPTYWRKAQKYKAWADAAPDLFGDARHDQDPPIKMKIWIFTPVFWIFIFIFHADRVRRYTDGPCCVQDRPRVSGHTLALAAWHNKGWHQDPVVRFIKIKTKGWAQQPCSRVSRHIITIDQIWTWHHHNVRTFIFTHHDPSQCVQFDDKDKDPAWDKAFAFGKDWRDDAQQQWKKKKWKKFFDCLVQAAADDVVCVVPFQVVCQVCPQPHEGARDFWDKWGQADPVRQATWDWGWGWHDDDPAIKIKTKTFQVRNEPDDDRGDGGMTMDIDPDRCVVVRMKMKIWGHIRQKIWMAIPNRSHIYIYGGHYPCVSPDGGIMITHTNHNGMMITGIMMMGGGGRHNHHNSPND/DPCPPQCLQLDWFWFFFALFAEWFFWEAFDAADQKTKIWTWGDPPFNDCPQVQTFIWIWIDNQLTFIAGLGTAGGLDDQQAVSHWAHEYWEQDPVGWIKTWTWGQGNPPRATAIFMKTQPDSVPNRSNYIDTDPLPPLGGDDPQFPPSQWGYKEHWAAEPVRWIKIWIWTQGNFKTFTWIWIGNVVRHIDTQPAGGQAIGHDDDPPTYWRKYQKYKAWADAAPDLFGDARHDQDPPIKMKIWIFTPVFWIFIFIFHADRVRRYTDGPCCVQDRPRVSGHTLALAAWHNKGWHQDPVVRFIKIKTKGWAQQPCSRVSRHIITIDQIWTWHHHNVRTFIFTHHDPSQCVQFDDKDWDPAWDKAFAFGKDWRDDAQQQWKKKKWKKFFDCLVQAAADDVVCVVPFQVVCQVCPQPHEGARDFWDKWGQADPVRQATWDWGWGWHDDDPAIKIKTKTFQVRNEPDDDRGDGGMTMDIDPDRCVVVRMKMKIWTHIRQKIWMAIPNRSHIYIYGGDYPCVSPDGGIMITHTNHPGMMITGIMMMGGGGRHNHHNNPND

Secondary structure (DSSP, 8-state):
-------STT--SSS---SSEEEEEEEEEEEETTEEEEEEEEETT-SS-TTS--EEEEEEESSSSSBEEEEEEE-S-STTTTT-EEEEEEEEETTTEEEEEEEEE-SSS--EEEEEEEES-TT-TT---EE--TT--SBPPPTTEEEEEEE-PPPPEE-TTS-EEEEEEEEETTEEEEEEEEESSSSS-EE-SS--SEEEE-SSSS-----EEEEEEEE-STT---B--TT---TT-EEEEEEEETTTEEEEEEEEEETTTTEEEES-GGG-S-GGGSEES-SSS-EEEEEEEETTTTEEEEEEEE--SSS-HHHHTEE-EEPPPEEEEE-TTSSPEEEEE-GGGGGGEEEEEEE-S-EEE-TTEEEE--SS-TTEEEEEEEEE---GGGPEEPPGGGGG-HHHHHHHT-TTS-BSEEEEEEEEEE-TTSSS-EEEEEEEEEETTEEEEEEEEE-TTS----SS----EEEEEE---HHHH-EEEEEEEEETTEEEEEETTTTEEEEEE---GGGGTS--EEEEEE-BSS-EEEEEEEEEEEPPP-BTT-S--/-------STT--SSS---SSEEEEEEEEEEEETTEEEEEEEEETT-SS-TTS--EEEEEEESSSSSBEEEEEEE-S-STTTTT-EEEEEEEEETTTEEEEEEEEE-SSS--EEEEEEEES-TT-TT---EE--TT--SBPPPTTEEEEEEE-PPPPEE-TTS-EEEEEEEEETTEEEEEEEEESSSSS-EE-SS--SEEE--SSSSS----EEEEEEEE-STT---B--TT---TT-EEEEEEEETTTEEEEEEEEEETTTTEEEES-GGG-S-GGGSEES-SSS-EEEEEEEETTTTEEEEEEEE--SSS-HHHHTEE-EEPPPEEEEE-TTSSPEEEEE-GGGGGGEEEEEEE-S-EEE-TTEEEE--SS-TTEEEEEEEEE---GGGPEEPPGGGGG-HHHHHHHT-TTS-BSEEEEEEEEEE-TTSSS-EEEEEEEEEETTEEEEEEEEE-TTS---SSS----EEEEEE---HHHH-EEEEEEEEETTEEEEEEGGGTEEEEEE---GGGGTS--EEEEEE-BSS-EEEEEEEEEEEPPP-BTT-S--